Protein AF-0000000085124239 (afdb_homodimer)

InterPro domains:
  IPR003423 Outer membrane efflux protein [PF02321] (240-416)
  IPR051906 Outer membrane protein TolC-like [PTHR30026] (8-429)

Sequence (976 aa):
MQNKFFLYLITILIINSSLNAVSLKDTVSTVILDNPTIQAELEQQKGYSKYVDDREGNYLPTLDLQTYVETSKDNKDRKSSSTDGQWTKQDGFLGTVILKQYLYDGGITPSQVAQSKYEDLSNRYRSFDAIESTVLEAVKVYTDLVKSDERLRVTKNMVKLNEDNMTMAKENEKISGEILETYQVSSKLHLVKDKYIDEEDKKDTAIASYIRYVGIKPKGKMCRPVIDETKIPKTLEEAIKRAVLDNSKIKEQIEKIKAQREKIVQAKGKFLPELNLELRASLDKNIDLLGDGTTKNVAARLNFNWNLYNGNKDKVATEQERIFLNEQKKNLDDITGEIVSNVKSLYGKNEKYKARIAETEGYVKANTNIVDIYKEQFSAGTRTFIDILNAQDELFESVKTLIDLEYSRIVNYYQLMYNFSSLTDNILKSKNQNCEEVKPRIIEFAPDKQNKTTQEDLNSLISDSDSSIIESFKLSKEIKNKLYKNRLMQNKFFLYLITILIINSSLNAVSLKDTVSTVILDNPTIQAELEQQKGYSKYVDDREGNYLPTLDLQTYVETSKDNKDRKSSSTDGQWTKQDGFLGTVILKQYLYDGGITPSQVAQSKYEDLSNRYRSFDAIESTVLEAVKVYTDLVKSDERLRVTKNMVKLNEDNMTMAKENEKISGEILETYQVSSKLHLVKDKYIDEEDKKDTAIASYIRYVGIKPKGKMCRPVIDETKIPKTLEEAIKRAVLDNSKIKEQIEKIKAQREKIVQAKGKFLPELNLELRASLDKNIDLLGDGTTKNVAARLNFNWNLYNGNKDKVATEQERIFLNEQKKNLDDITGEIVSNVKSLYGKNEKYKARIAETEGYVKANTNIVDIYKEQFSAGTRTFIDILNAQDELFESVKTLIDLEYSRIVNYYQLMYNFSSLTDNILKSKNQNCEEVKPRIIEFAPDKQNKTTQEDLNSLISDSDSSIIESFKLSKEIKNKLYKNRL

pLDDT: mean 84.46, std 21.71, range [21.72, 98.88]

Secondary structure (DSSP, 8-state):
-TTSSTTGGGS---------PBPHHHHHHHHHHH-HHHHHHHHHHHHHHHHHHHHHGGGS-EEEEEEEEEEEEEE---SSSTTTT-EEEEEEEEEEEEEEEEEESTTHHHHHHHHHHHHHHHHHHHHHHHHHHHHHHHHHHHHHHHHHHHHHHHHHHHHHHHHHHHHHHHHHHHHH---HHHHHHHHHHHHHHHHHHHHHHHHHHHHHHHHHHHSS---SPBPPP---GGGS-SSHHHHHHHHHHH-HHHHHHHHHHHHHHHHHHHHHHTTS-EEEEEEEEEEEESSSSSSS-EEEEEEEEEEEEEEEEETTHHHHHHHHHHHHHHHHHHHHHHHHHHHHHHHHHHHHHHHHHHHHHHHHHHHHHHHHHHHHHHHHHHHHTSS-HHHHHHHHHHHHHHHHHHHHHHHHHHHHHHHHHHHTT-HHHHHHT-STTSTTTS----------SS-STHHHHHHHHS-GGGHHHHHHT---THHHHHHHHTT-/-GGGTTGGGGS-------S-PBPHHHHHHHHHHH-HHHHHHHHHHHHHHHHHHHHHGGGS-EEEEEEEEEEEEEEEE-SSSTTTT-EEEEEEEEEEEEEEEEEESTTHHHHHHHHHHHHHHHHHHHHHHHHHHHHHHHHHHHHHHHHHHHHHHHHHHHHHHHHHHHHHHHHHHHHH---HHHHHHHHHHHHHHHHHHHHHHHHHHHHHHHHHHHSS---SPBPPP---GGGS-SSHHHHHHHHHHH-HHHHHHHHHHHHHHHHHHHHHHTTS-EEEEEEEEEEEESSSSSSS-EEEEEEEEEEEE-----TTHHHHHHHHHHHHHHHHHHHHHHHHHHHHHHHHHHHHHHHHHHHHHHHHHHHHHHHHHHHHHHHHHHHTTSS-HHHHHHHHHHHHHHHHHHHHHHHHHHHHHHHHHHHTT-HHHHHHT-STT-TTT------------S-STTHHHHHHHS-TTTHHHHHHT---THHHHHHHHTT-

Radius of gyration: 41.73 Å; Cα contacts (8 Å, |Δi|>4): 1377; chains: 2; bounding box: 113×140×97 Å

Foldseek 3Di:
DVVPPVPPVPPDPVPPPPLFAQFLLNLLVLLCVPFVQLVVLVVVLVVLLCVLVVLVCLQPKDKDKDKDKDWDWDAAAPVPDPCHGPIDIFIKMKIKIKIKGFDDQLCQSVLSSLLSVLLSLLSVLVSLLSSLVLSLLLSVLLLQLLLLVVLLLLLVLVLVVLVVQLVVQVVVCVVPVDCVSNVLSVVVNVVSVVVNVVSVVSNVVSQVSNCNSSVDGRRHHYFHDDFDPVPDDPDLVVLLVLLCVQRSNLVSLVSVLVSLVSQLSNLVSLQAKTKMKMWMWMWIARPPDPDGDIDIDIDIDIDIGGDNDDPCVSVVSNVVSVVVSVVSVVVSVVVSVVLSVLLVVLSVVLVVLVVVLVVLLVVLVVLVVQLVVQVVCVVVVNHDPSSNVVSSVSNSVSVSVSSVSVSVSVSSSLVSCSSSSCSSVCSNPDPRRGCVNGPRQDQPSPPDPPDPCPVVNSVSVVPCVCVVVVVVVPPDPPVVPVVVPVVD/DPPPPPPPPVPDPPPPPPLAADFLLNLLVLLCVPFVQLVVLVVVLVVLLCVLVVLVCLQPKDKDKDKDKDKDWDAAAPVPDPRHGDIDIFIKMKIKIKIKGFDDQLCQSVLSSLLSVLLSLLSVLVSLLSSLVLSLLLSVLLLQLLLLVVLLLLLVLVLVVLVVQLVVQVVVCVVVVDCVSNVVSVVVNVVSVVVNVVSVVSNVVSQVSNCNSSVDGRRHHYFHDDFDPVPDDPDLVVLLVLLCVQRSNLVSLVSVLVSLVSQLSNLVSLQDKTKMKMWMWMWMARPPDPDGDIDIDTDIDIDIGGDNDDPCVSVVSSVVSVVVSVVSVVVSVVVSVVLSVLLVVLSVVLVVLVVVLVVLLVVLVVLVVQLVVQVVCVVVVNHDPVSNVVSSVSNSVSVSVSSVSVSVSVSSSLVSCSSSSCSSVCSNPDPRSGRVHGDRQDPPPPPDDPDPCPVVVSVVNVPCVCVVVVVVVPPDPVVVVVVVPVVD

Structure (mmCIF, N/CA/C/O backbone):
data_AF-0000000085124239-model_v1
#
loop_
_entity.id
_entity.type
_entity.pdbx_description
1 polymer 'Outer membrane efflux protein'
#
loop_
_atom_site.group_PDB
_atom_site.id
_atom_site.type_symbol
_atom_site.label_atom_id
_atom_site.label_alt_id
_atom_site.label_comp_id
_atom_site.label_asym_id
_atom_site.label_entity_id
_atom_site.label_seq_id
_atom_site.pdbx_PDB_ins_code
_atom_site.Cartn_x
_atom_site.Cartn_y
_atom_site.Cartn_z
_atom_site.occupancy
_atom_site.B_iso_or_equiv
_atom_site.auth_seq_id
_atom_site.auth_comp_id
_atom_site.auth_asym_id
_atom_site.auth_atom_id
_atom_site.pdbx_PDB_model_num
ATOM 1 N N . MET A 1 1 ? 67.625 -6.488 -4.516 1 25.83 1 MET A N 1
ATOM 2 C CA . MET A 1 1 ? 67.438 -5.039 -4.598 1 25.83 1 MET A CA 1
ATOM 3 C C . MET A 1 1 ? 66 -4.668 -4.844 1 25.83 1 MET A C 1
ATOM 5 O O . MET A 1 1 ? 65.625 -3.492 -4.781 1 25.83 1 MET A O 1
ATOM 9 N N . GLN A 1 2 ? 65.25 -5.574 -5.617 1 32.78 2 GLN A N 1
ATOM 10 C CA . GLN A 1 2 ? 63.969 -5.219 -6.246 1 32.78 2 GLN A CA 1
ATOM 11 C C . GLN A 1 2 ? 62.875 -5.012 -5.199 1 32.78 2 GLN A C 1
ATOM 13 O O . GLN A 1 2 ? 61.719 -4.742 -5.543 1 32.78 2 GLN A O 1
ATOM 18 N N . ASN A 1 3 ? 63.062 -5.414 -3.887 1 33.28 3 ASN A N 1
ATOM 19 C CA . ASN A 1 3 ? 62.094 -5.449 -2.777 1 33.28 3 ASN A CA 1
ATOM 20 C C . ASN A 1 3 ? 61.688 -4.047 -2.344 1 33.28 3 ASN A C 1
ATOM 22 O O . ASN A 1 3 ? 60.844 -3.887 -1.46 1 33.28 3 ASN A O 1
ATOM 26 N N . LYS A 1 4 ? 62.625 -2.973 -2.57 1 36.06 4 LYS A N 1
ATOM 27 C CA . LYS A 1 4 ? 62.5 -1.649 -1.965 1 36.06 4 LYS A CA 1
ATOM 28 C C . LYS A 1 4 ? 61.375 -0.862 -2.59 1 36.06 4 LYS A C 1
ATOM 30 O O . LYS A 1 4 ? 61 0.222 -2.115 1 36.06 4 LYS A O 1
ATOM 35 N N . PHE A 1 5 ? 61.094 -1.147 -3.902 1 35.69 5 PHE A N 1
ATOM 36 C CA . PHE A 1 5 ? 60.312 -0.153 -4.629 1 35.69 5 PHE A CA 1
ATOM 37 C C . PHE A 1 5 ? 58.844 -0.178 -4.188 1 35.69 5 PHE A C 1
ATOM 39 O O . PHE A 1 5 ? 58.094 0.765 -4.453 1 35.69 5 PHE A O 1
ATOM 46 N N . PHE A 1 6 ? 58.312 -1.354 -3.658 1 37.59 6 PHE A N 1
ATOM 47 C CA . PHE A 1 6 ? 56.875 -1.446 -3.434 1 37.59 6 PHE A CA 1
ATOM 48 C C . PHE A 1 6 ? 56.438 -0.578 -2.254 1 37.59 6 PHE A C 1
ATOM 50 O O . PHE A 1 6 ? 55.25 -0.32 -2.059 1 37.59 6 PHE A O 1
ATOM 57 N N . LEU A 1 7 ? 57.406 -0.242 -1.311 1 36.88 7 LEU A N 1
ATOM 58 C CA . LEU A 1 7 ? 57.031 0.374 -0.045 1 36.88 7 LEU A CA 1
ATOM 59 C C . LEU A 1 7 ? 56.562 1.807 -0.26 1 36.88 7 LEU A C 1
ATOM 61 O O . LEU A 1 7 ? 55.844 2.359 0.578 1 36.88 7 LEU A O 1
ATOM 65 N N . TYR A 1 8 ? 57.219 2.488 -1.267 1 34.38 8 TYR A N 1
ATOM 66 C CA . TYR A 1 8 ? 57.094 3.939 -1.236 1 34.38 8 TYR A CA 1
ATOM 67 C C . TYR A 1 8 ? 55.656 4.359 -1.567 1 34.38 8 TYR A C 1
ATOM 69 O O . TYR A 1 8 ? 55.281 5.512 -1.347 1 34.38 8 TYR A O 1
ATOM 77 N N . LEU A 1 9 ? 55 3.564 -2.486 1 34.81 9 LEU A N 1
ATOM 78 C CA . LEU A 1 9 ? 53.844 4.211 -3.074 1 34.81 9 LEU A CA 1
ATOM 79 C C . LEU A 1 9 ? 52.719 4.328 -2.057 1 34.81 9 LEU A C 1
ATOM 81 O O . LEU A 1 9 ? 51.656 4.867 -2.363 1 34.81 9 LEU A O 1
ATOM 85 N N . ILE A 1 10 ? 52.844 3.672 -0.892 1 36.31 10 ILE A N 1
ATOM 86 C CA . ILE A 1 10 ? 51.688 3.705 0.026 1 36.31 10 ILE A CA 1
ATOM 87 C C . ILE A 1 10 ? 51.531 5.117 0.581 1 36.31 10 ILE A C 1
ATOM 89 O O . ILE A 1 10 ? 50.625 5.371 1.378 1 36.31 10 ILE A O 1
ATOM 93 N N . THR A 1 11 ? 52.625 5.949 0.542 1 33.78 11 THR A N 1
ATOM 94 C CA . THR A 1 11 ? 52.562 7.062 1.482 1 33.78 11 THR A CA 1
ATOM 95 C C . THR A 1 11 ? 51.344 7.938 1.232 1 33.78 11 THR A C 1
ATOM 97 O O . THR A 1 11 ? 50.656 8.336 2.176 1 33.78 11 THR A O 1
ATOM 100 N N . ILE A 1 12 ? 51.406 8.859 0.2 1 35.28 12 ILE A N 1
ATOM 101 C CA . ILE A 1 12 ? 50.938 10.227 0.371 1 35.28 12 ILE A CA 1
ATOM 102 C C . ILE A 1 12 ? 49.406 10.258 0.238 1 35.28 12 ILE A C 1
ATOM 104 O O . ILE A 1 12 ? 48.875 10.578 -0.83 1 35.28 12 ILE A O 1
ATOM 108 N N . LEU A 1 13 ? 48.688 9.141 0.302 1 35.38 13 LEU A N 1
ATOM 109 C CA . LEU A 1 13 ? 47.281 9.602 0.221 1 35.38 13 LEU A CA 1
ATOM 110 C C . LEU A 1 13 ? 47 10.609 1.325 1 35.38 13 LEU A C 1
ATOM 112 O O . LEU A 1 13 ? 46.781 10.227 2.48 1 35.38 13 LEU A O 1
ATOM 116 N N . ILE A 1 14 ? 47.75 11.727 1.408 1 35.06 14 ILE A N 1
ATOM 117 C CA . ILE A 1 14 ? 47.281 12.844 2.213 1 35.06 14 ILE A CA 1
ATOM 118 C C . ILE A 1 14 ? 45.781 13.062 1.954 1 35.06 14 ILE A C 1
ATOM 120 O O . ILE A 1 14 ? 45.375 13.422 0.844 1 35.06 14 ILE A O 1
ATOM 124 N N . ILE A 1 15 ? 44.938 12.352 2.609 1 37.66 15 ILE A N 1
ATOM 125 C CA . ILE A 1 15 ? 43.562 12.805 2.781 1 37.66 15 ILE A CA 1
ATOM 126 C C . ILE A 1 15 ? 43.562 14.266 3.217 1 37.66 15 ILE A C 1
ATOM 128 O O . ILE A 1 15 ? 43.938 14.586 4.348 1 37.66 15 ILE A O 1
ATOM 132 N N . ASN A 1 16 ? 44.031 15.172 2.395 1 36 16 ASN A N 1
ATOM 133 C CA . ASN A 1 16 ? 43.594 16.531 2.723 1 36 16 ASN A CA 1
ATOM 134 C C . ASN A 1 16 ? 42.156 16.562 3.217 1 36 16 ASN A C 1
ATOM 136 O O . ASN A 1 16 ? 41.25 16.297 2.451 1 36 16 ASN A O 1
ATOM 140 N N . SER A 1 17 ? 42.031 16.297 4.449 1 38.59 17 SER A N 1
ATOM 141 C CA . SER A 1 17 ? 40.781 16.609 5.152 1 38.59 17 SER A CA 1
ATOM 142 C C . SER A 1 17 ? 40.375 18.062 4.93 1 38.59 17 SER A C 1
ATOM 144 O O . SER A 1 17 ? 40.812 18.953 5.668 1 38.59 17 SER A O 1
ATOM 146 N N . SER A 1 18 ? 40.562 18.656 3.773 1 41.38 18 SER A N 1
ATOM 147 C CA . SER A 1 18 ? 39.906 19.953 3.611 1 41.38 18 SER A CA 1
ATOM 148 C C . SER A 1 18 ? 38.625 20.031 4.434 1 41.38 18 SER A C 1
ATOM 150 O O . SER A 1 18 ? 38 19.016 4.68 1 41.38 18 SER A O 1
ATOM 152 N N . LEU A 1 19 ? 38.531 20.969 5.285 1 47.19 19 LEU A N 1
ATOM 153 C CA . LEU A 1 19 ? 37.344 21.375 6.027 1 47.19 19 LEU A CA 1
ATOM 154 C C . LEU A 1 19 ? 36.062 21.047 5.254 1 47.19 19 LEU A C 1
ATOM 156 O O . LEU A 1 19 ? 35.562 21.891 4.508 1 47.19 19 LEU A O 1
ATOM 160 N N . ASN A 1 20 ? 35.906 19.984 4.43 1 55.53 20 ASN A N 1
ATOM 161 C CA . ASN A 1 20 ? 35.094 19.547 3.295 1 55.53 20 ASN A CA 1
ATOM 162 C C . ASN A 1 20 ? 33.625 19.453 3.656 1 55.53 20 ASN A C 1
ATOM 164 O O . ASN A 1 20 ? 33.25 18.672 4.527 1 55.53 20 ASN A O 1
ATOM 168 N N . ALA A 1 21 ? 33 20.547 3.506 1 73 21 ALA A N 1
ATOM 169 C CA . ALA A 1 21 ? 31.547 20.594 3.594 1 73 21 ALA A CA 1
ATOM 170 C C . ALA A 1 21 ? 30.922 19.469 2.775 1 73 21 ALA A C 1
ATOM 172 O O . ALA A 1 21 ? 31.469 19.062 1.745 1 73 21 ALA A O 1
ATOM 173 N N . VAL A 1 22 ? 30.062 18.812 3.404 1 85.56 22 VAL A N 1
ATOM 174 C CA . VAL A 1 22 ? 29.359 17.703 2.768 1 85.56 22 VAL A CA 1
ATOM 175 C C . VAL A 1 22 ? 28.094 18.219 2.109 1 85.56 22 VAL A C 1
ATOM 177 O O . VAL A 1 22 ? 27.297 18.922 2.74 1 85.56 22 VAL A O 1
ATOM 180 N N . SER A 1 23 ? 28.016 17.984 0.818 1 89.12 23 SER A N 1
ATOM 181 C CA . SER A 1 23 ? 26.844 18.438 0.062 1 89.12 23 SER A CA 1
ATOM 182 C C . SER A 1 23 ? 25.812 17.344 -0.063 1 89.12 23 SER A C 1
ATOM 184 O O . SER A 1 23 ? 26.078 16.188 0.262 1 89.12 23 SER A O 1
ATOM 186 N N . LEU A 1 24 ? 24.625 17.797 -0.491 1 92.81 24 LEU A N 1
ATOM 187 C CA . LEU A 1 24 ? 23.562 16.828 -0.768 1 92.81 24 LEU A CA 1
ATOM 188 C C . LEU A 1 24 ? 24 15.859 -1.859 1 92.81 24 LEU A C 1
ATOM 190 O O . LEU A 1 24 ? 23.703 14.664 -1.777 1 92.81 24 LEU A O 1
ATOM 194 N N . LYS A 1 25 ? 24.688 16.328 -2.877 1 91.88 25 LYS A N 1
ATOM 195 C CA . LYS A 1 25 ? 25.188 15.5 -3.967 1 91.88 25 LYS A CA 1
ATOM 196 C C . LYS A 1 25 ? 26.141 14.422 -3.447 1 91.88 25 LYS A C 1
ATOM 198 O O . LYS A 1 25 ? 26.016 13.258 -3.818 1 91.88 25 LYS A O 1
ATOM 203 N N . ASP A 1 26 ? 27.031 14.859 -2.566 1 90.12 26 ASP A N 1
ATOM 204 C CA . ASP A 1 26 ? 27.969 13.914 -1.967 1 90.12 26 ASP A CA 1
ATOM 205 C C . ASP A 1 26 ? 27.219 12.844 -1.163 1 90.12 26 ASP A C 1
ATOM 207 O O . ASP A 1 26 ? 27.562 11.664 -1.227 1 90.12 26 ASP A O 1
ATOM 211 N N . THR A 1 27 ? 26.281 13.297 -0.442 1 93 27 THR A N 1
ATOM 212 C CA . THR A 1 27 ? 25.5 12.406 0.409 1 93 27 THR A CA 1
ATOM 213 C C . THR A 1 27 ? 24.75 11.375 -0.43 1 93 27 THR A C 1
ATOM 215 O O . THR A 1 27 ? 24.812 10.18 -0.155 1 93 27 THR A O 1
ATOM 218 N N . VAL A 1 28 ? 24.094 11.82 -1.493 1 95.25 28 VAL A N 1
ATOM 219 C CA . VAL A 1 28 ? 23.297 10.945 -2.348 1 95.25 28 VAL A CA 1
ATOM 220 C C . VAL A 1 28 ? 24.219 9.984 -3.1 1 95.25 28 VAL A C 1
ATOM 222 O O . VAL A 1 28 ? 23.891 8.805 -3.271 1 95.25 28 VAL A O 1
ATOM 225 N N . SER A 1 29 ? 25.375 10.438 -3.531 1 93.88 29 SER A N 1
ATOM 226 C CA . SER A 1 29 ? 26.344 9.57 -4.191 1 93.88 29 SER A CA 1
ATOM 227 C C . SER A 1 29 ? 26.781 8.43 -3.277 1 93.88 29 SER A C 1
ATOM 229 O O . SER A 1 29 ? 26.859 7.277 -3.705 1 93.88 29 SER A O 1
ATOM 231 N N . THR A 1 30 ? 27.031 8.781 -2.031 1 94.38 30 THR A N 1
ATOM 232 C CA . THR A 1 30 ? 27.438 7.773 -1.058 1 94.38 30 THR A CA 1
ATOM 233 C C . THR A 1 30 ? 26.312 6.777 -0.8 1 94.38 30 THR A C 1
ATOM 235 O O . THR A 1 30 ? 26.562 5.574 -0.697 1 94.38 30 THR A O 1
ATOM 238 N N . VAL A 1 31 ? 25.094 7.246 -0.733 1 96.56 31 VAL A N 1
ATOM 239 C CA . VAL A 1 31 ? 23.938 6.398 -0.457 1 96.56 31 VAL A CA 1
ATOM 240 C C . VAL A 1 31 ? 23.734 5.406 -1.6 1 96.56 31 VAL A C 1
ATOM 242 O O . VAL A 1 31 ? 23.5 4.219 -1.365 1 96.56 31 VAL A O 1
ATOM 245 N N . ILE A 1 32 ? 23.906 5.855 -2.816 1 96.25 32 ILE A N 1
ATOM 246 C CA . ILE A 1 32 ? 23.703 5.008 -3.984 1 96.25 32 ILE A CA 1
ATOM 247 C C . ILE A 1 32 ? 24.75 3.896 -4.008 1 96.25 32 ILE A C 1
ATOM 249 O O . ILE A 1 32 ? 24.453 2.758 -4.375 1 96.25 32 ILE A O 1
ATOM 253 N N . LEU A 1 33 ? 25.891 4.18 -3.5 1 94.19 33 LEU A N 1
ATOM 254 C CA . LEU A 1 33 ? 27 3.242 -3.6 1 94.19 33 LEU A CA 1
ATOM 255 C C . LEU A 1 33 ? 27 2.283 -2.412 1 94.19 33 LEU A C 1
ATOM 257 O O . LEU A 1 33 ? 27.312 1.098 -2.57 1 94.19 33 LEU A O 1
ATOM 261 N N . ASP A 1 34 ? 26.562 2.801 -1.249 1 94 34 ASP A N 1
ATOM 262 C CA . ASP A 1 34 ? 26.922 2.037 -0.058 1 94 34 ASP A CA 1
ATOM 263 C C . ASP A 1 34 ? 25.672 1.625 0.723 1 94 34 ASP A C 1
ATOM 265 O O . ASP A 1 34 ? 25.734 0.751 1.591 1 94 34 ASP A O 1
ATOM 269 N N . ASN A 1 35 ? 24.516 2.174 0.494 1 96 35 ASN A N 1
ATOM 270 C CA . ASN A 1 35 ? 23.344 1.868 1.289 1 96 35 ASN A CA 1
ATOM 271 C C . ASN A 1 35 ? 22.891 0.419 1.103 1 96 35 ASN A C 1
ATOM 273 O O . ASN A 1 35 ? 22.672 -0.025 -0.024 1 96 35 ASN A O 1
ATOM 277 N N . PRO A 1 36 ? 22.719 -0.289 2.219 1 96.25 36 PRO A N 1
ATOM 278 C CA . PRO A 1 36 ? 22.406 -1.716 2.117 1 96.25 36 PRO A CA 1
ATOM 279 C C . PRO A 1 36 ? 21.047 -1.975 1.468 1 96.25 36 PRO A C 1
ATOM 281 O O . PRO A 1 36 ? 20.859 -2.992 0.794 1 96.25 36 PRO A O 1
ATOM 284 N N . THR A 1 37 ? 20.078 -1.138 1.679 1 96.44 37 THR A N 1
ATOM 285 C CA . THR A 1 37 ? 18.781 -1.303 1.053 1 96.44 37 THR A CA 1
ATOM 286 C C . THR A 1 37 ? 18.891 -1.249 -0.468 1 96.44 37 THR A C 1
ATOM 288 O O . THR A 1 37 ? 18.266 -2.045 -1.173 1 96.44 37 THR A O 1
ATOM 291 N N . ILE A 1 38 ? 19.672 -0.317 -0.968 1 96.44 38 ILE A N 1
ATOM 292 C CA . ILE A 1 38 ? 19.875 -0.182 -2.406 1 96.44 38 ILE A CA 1
ATOM 293 C C . ILE A 1 38 ? 20.656 -1.382 -2.93 1 96.44 38 ILE A C 1
ATOM 295 O O . ILE A 1 38 ? 20.328 -1.945 -3.973 1 96.44 38 ILE A O 1
ATOM 299 N N . GLN A 1 39 ? 21.641 -1.806 -2.186 1 96.44 39 GLN A N 1
ATOM 300 C CA . GLN A 1 39 ? 22.422 -2.975 -2.578 1 96.44 39 GLN A CA 1
ATOM 301 C C . GLN A 1 39 ? 21.547 -4.219 -2.658 1 96.44 39 GLN A C 1
ATOM 303 O O . GLN A 1 39 ? 21.688 -5.023 -3.582 1 96.44 39 GLN A O 1
ATOM 308 N N . ALA A 1 40 ? 20.688 -4.363 -1.656 1 97.06 40 ALA A N 1
ATOM 309 C CA . ALA A 1 40 ? 19.781 -5.5 -1.657 1 97.06 40 ALA A CA 1
ATOM 310 C C . ALA A 1 40 ? 18.859 -5.457 -2.871 1 97.06 40 ALA A C 1
ATOM 312 O O . ALA A 1 40 ? 18.578 -6.488 -3.484 1 97.06 40 ALA A O 1
ATOM 313 N N . GLU A 1 41 ? 18.438 -4.254 -3.232 1 96.44 41 GLU A N 1
ATOM 314 C CA . GLU A 1 41 ? 17.562 -4.086 -4.387 1 96.44 41 GLU A CA 1
ATOM 315 C C . GLU A 1 41 ? 18.281 -4.453 -5.684 1 96.44 41 GLU A C 1
ATOM 317 O O . GLU A 1 41 ? 17.688 -5.055 -6.582 1 96.44 41 GLU A O 1
ATOM 322 N N . LEU A 1 42 ? 19.484 -4.074 -5.758 1 96.5 42 LEU A N 1
ATOM 323 C CA . LEU A 1 42 ? 20.266 -4.395 -6.949 1 96.5 42 LEU A CA 1
ATOM 324 C C . LEU A 1 42 ? 20.484 -5.898 -7.074 1 96.5 42 LEU A C 1
ATOM 326 O O . LEU A 1 42 ? 20.406 -6.453 -8.172 1 96.5 42 LEU A O 1
ATOM 330 N N . GLU A 1 43 ? 20.703 -6.59 -5.934 1 96.69 43 GLU A N 1
ATOM 331 C CA . GLU A 1 43 ? 20.828 -8.047 -5.941 1 96.69 43 GLU A CA 1
ATOM 332 C C . GLU A 1 43 ? 19.516 -8.719 -6.32 1 96.69 43 GLU A C 1
ATOM 334 O O . GLU A 1 43 ? 19.516 -9.703 -7.059 1 96.69 43 GLU A O 1
ATOM 339 N N . GLN A 1 44 ? 18.469 -8.18 -5.789 1 95.94 44 GLN A N 1
ATOM 340 C CA . GLN A 1 44 ? 17.141 -8.688 -6.125 1 95.94 44 GLN A CA 1
ATOM 341 C C . GLN A 1 44 ? 16.891 -8.594 -7.625 1 95.94 44 GLN A C 1
ATOM 343 O O . GLN A 1 44 ? 16.375 -9.539 -8.234 1 95.94 44 GLN A O 1
ATOM 348 N N . GLN A 1 45 ? 17.266 -7.516 -8.219 1 96.38 45 GLN A N 1
ATOM 349 C CA . GLN A 1 45 ? 17.094 -7.312 -9.648 1 96.38 45 GLN A CA 1
ATOM 350 C C . GLN A 1 45 ? 17.906 -8.32 -10.453 1 96.38 45 GLN A C 1
ATOM 352 O O . GLN A 1 45 ? 17.406 -8.883 -11.438 1 96.38 45 GLN A O 1
ATOM 357 N N . LYS A 1 46 ? 19.094 -8.562 -10.008 1 96.19 46 LYS A N 1
ATOM 358 C CA . LYS A 1 46 ? 19.953 -9.539 -10.664 1 96.19 46 LYS A CA 1
ATOM 359 C C . LYS A 1 46 ? 19.359 -10.938 -10.578 1 96.19 46 LYS A C 1
ATOM 361 O O . LYS A 1 46 ? 19.328 -11.672 -11.57 1 96.19 46 LYS A O 1
ATOM 366 N N . GLY A 1 47 ? 18.922 -11.25 -9.383 1 96.75 47 GLY A N 1
ATOM 367 C CA . GLY A 1 47 ? 18.312 -12.555 -9.188 1 96.75 47 GLY A CA 1
ATOM 368 C C . GLY A 1 47 ? 17.047 -12.758 -10 1 96.75 47 GLY A C 1
ATOM 369 O O . GLY A 1 47 ? 16.844 -13.828 -10.578 1 96.75 47 GLY A O 1
ATOM 370 N N . TYR A 1 48 ? 16.25 -11.789 -10.031 1 94.12 48 TYR A N 1
ATOM 371 C CA . TYR A 1 48 ? 14.977 -11.875 -10.719 1 94.12 48 TYR A CA 1
ATOM 372 C C . TYR A 1 48 ? 15.172 -12.062 -12.219 1 94.12 48 TYR A C 1
ATOM 374 O O . TYR A 1 48 ? 14.391 -12.75 -12.875 1 94.12 48 TYR A O 1
ATOM 382 N N . SER A 1 49 ? 16.266 -11.484 -12.773 1 95.69 49 SER A N 1
ATOM 383 C CA . SER A 1 49 ? 16.531 -11.602 -14.203 1 95.69 49 SER A CA 1
ATOM 384 C C . SER A 1 49 ? 16.828 -13.047 -14.602 1 95.69 49 SER A C 1
ATOM 386 O O . SER A 1 49 ? 16.641 -13.422 -15.758 1 95.69 49 SER A O 1
ATOM 388 N N . LYS A 1 50 ? 17.203 -13.883 -13.609 1 97.31 50 LYS A N 1
ATOM 389 C CA . LYS A 1 50 ? 17.547 -15.281 -13.867 1 97.31 50 LYS A CA 1
ATOM 390 C C . LYS A 1 50 ? 16.297 -16.109 -14.156 1 97.31 50 LYS A C 1
ATOM 392 O O . LYS A 1 50 ? 16.375 -17.188 -14.727 1 97.31 50 LYS A O 1
ATOM 397 N N . TYR A 1 51 ? 15.141 -15.578 -13.852 1 96.31 51 TYR A N 1
ATOM 398 C CA . TYR A 1 51 ? 13.906 -16.25 -14.211 1 96.31 51 TYR A CA 1
ATOM 399 C C . TYR A 1 51 ? 13.75 -16.328 -15.727 1 96.31 51 TYR A C 1
ATOM 401 O O . TYR A 1 51 ? 13.195 -17.297 -16.25 1 96.31 51 TYR A O 1
ATOM 409 N N . VAL A 1 52 ? 14.266 -15.305 -16.453 1 97.38 52 VAL A N 1
ATOM 410 C CA . VAL A 1 52 ? 14.211 -15.312 -17.906 1 97.38 52 VAL A CA 1
ATOM 411 C C . VAL A 1 52 ? 15.078 -16.438 -18.453 1 97.38 52 VAL A C 1
ATOM 413 O O . VAL A 1 52 ? 14.648 -17.203 -19.328 1 97.38 52 VAL A O 1
ATOM 416 N N . ASP A 1 53 ? 16.281 -16.609 -17.828 1 96.94 53 ASP A N 1
ATOM 417 C CA . ASP A 1 53 ? 17.172 -17.688 -18.219 1 96.94 53 ASP A CA 1
ATOM 418 C C . ASP A 1 53 ? 16.516 -19.047 -17.969 1 96.94 53 ASP A C 1
ATOM 420 O O . ASP A 1 53 ? 16.625 -19.953 -18.797 1 96.94 53 ASP A O 1
ATOM 424 N N . ASP A 1 54 ? 15.93 -19.078 -16.859 1 97.19 54 ASP A N 1
ATOM 425 C CA . ASP A 1 54 ? 15.242 -20.312 -16.5 1 97.19 54 ASP A CA 1
ATOM 426 C C . ASP A 1 54 ? 14.188 -20.688 -17.531 1 97.19 54 ASP A C 1
ATOM 428 O O . ASP A 1 54 ? 14.125 -21.828 -17.984 1 97.19 54 ASP A O 1
ATOM 432 N N . ARG A 1 55 ? 13.344 -19.766 -17.969 1 97.19 55 ARG A N 1
ATOM 433 C CA . ARG A 1 55 ? 12.281 -20.031 -18.938 1 97.19 55 ARG A CA 1
ATOM 434 C C . ARG A 1 55 ? 12.867 -20.312 -20.312 1 97.19 55 ARG A C 1
ATOM 436 O O . ARG A 1 55 ? 12.312 -21.109 -21.078 1 97.19 55 ARG A O 1
ATOM 443 N N . GLU A 1 56 ? 13.969 -19.656 -20.625 1 97.5 56 GLU A N 1
ATOM 444 C CA . GLU A 1 56 ? 14.625 -19.906 -21.922 1 97.5 56 GLU A CA 1
ATOM 445 C C . GLU A 1 56 ? 15.18 -21.328 -22 1 97.5 56 GLU A C 1
ATOM 447 O O . GLU A 1 56 ? 15.328 -21.875 -23.094 1 97.5 56 GLU A O 1
ATOM 452 N N . GLY A 1 57 ? 15.461 -21.859 -20.812 1 97.31 57 GLY A N 1
ATOM 453 C CA . GLY A 1 57 ? 15.891 -23.25 -20.75 1 97.31 57 GLY A CA 1
ATOM 454 C C . GLY A 1 57 ? 14.875 -24.219 -21.328 1 97.31 57 GLY A C 1
ATOM 455 O O . GLY A 1 57 ? 15.219 -25.328 -21.734 1 97.31 57 GLY A O 1
ATOM 456 N N . ASN A 1 58 ? 13.625 -23.812 -21.469 1 96.5 58 ASN A N 1
ATOM 457 C CA . ASN A 1 58 ? 12.57 -24.672 -21.984 1 96.5 58 ASN A CA 1
ATOM 458 C C . ASN A 1 58 ? 12.734 -24.922 -23.484 1 96.5 58 ASN A C 1
ATOM 460 O O . ASN A 1 58 ? 12.133 -25.844 -24.031 1 96.5 58 ASN A O 1
ATOM 464 N N . TYR A 1 59 ? 13.586 -24.078 -24.203 1 96.56 59 TYR A N 1
ATOM 465 C CA . TYR A 1 59 ? 13.867 -24.266 -25.625 1 96.56 59 TYR A CA 1
ATOM 466 C C . TYR A 1 59 ? 14.906 -25.359 -25.828 1 96.56 59 TYR A C 1
ATOM 468 O O . TYR A 1 59 ? 15.062 -25.891 -26.938 1 96.56 59 TYR A O 1
ATOM 476 N N . LEU A 1 60 ? 15.633 -25.719 -24.719 1 97.12 60 LEU A N 1
ATOM 477 C CA . LEU A 1 60 ? 16.766 -26.625 -24.844 1 97.12 60 LEU A CA 1
ATOM 478 C C . LEU A 1 60 ? 16.375 -28.047 -24.516 1 97.12 60 LEU A C 1
ATOM 480 O O . LEU A 1 60 ? 15.383 -28.281 -23.797 1 97.12 60 LEU A O 1
ATOM 484 N N . PRO A 1 61 ? 17.078 -29.062 -25.016 1 97.06 61 PRO A N 1
ATOM 485 C CA . PRO A 1 61 ? 16.734 -30.469 -24.75 1 97.06 61 PRO A CA 1
ATOM 486 C C . PRO A 1 61 ? 17.047 -30.891 -23.328 1 97.06 61 PRO A C 1
ATOM 488 O O . PRO A 1 61 ? 17.781 -30.203 -22.609 1 97.06 61 PRO A O 1
ATOM 491 N N . THR A 1 62 ? 16.406 -31.891 -22.906 1 97.19 62 THR A N 1
ATOM 492 C CA . THR A 1 62 ? 16.734 -32.562 -21.656 1 97.19 62 THR A CA 1
ATOM 493 C C . THR A 1 62 ? 17.375 -33.938 -21.938 1 97.19 62 THR A C 1
ATOM 495 O O . THR A 1 62 ? 17.078 -34.562 -22.938 1 97.19 62 THR A O 1
ATOM 498 N N . LEU A 1 63 ? 18.391 -34.312 -21.109 1 97.56 63 LEU A N 1
ATOM 499 C CA . LEU A 1 63 ? 19.047 -35.625 -21.188 1 97.56 63 LEU A CA 1
ATOM 500 C C . LEU A 1 63 ? 18.875 -36.375 -19.875 1 97.56 63 LEU A C 1
ATOM 502 O O . LEU A 1 63 ? 19.344 -35.938 -18.828 1 97.56 63 LEU A O 1
ATOM 506 N N . ASP A 1 64 ? 18.25 -37.594 -20.016 1 97.19 64 ASP A N 1
ATOM 507 C CA . ASP A 1 64 ? 17.969 -38.375 -18.828 1 97.19 64 ASP A CA 1
ATOM 508 C C . ASP A 1 64 ? 18.578 -39.781 -18.953 1 97.19 64 ASP A C 1
ATOM 510 O O . ASP A 1 64 ? 18.562 -40.375 -20.047 1 97.19 64 ASP A O 1
ATOM 514 N N . LEU A 1 65 ? 19.078 -40.25 -17.781 1 96.62 65 LEU A N 1
ATOM 515 C CA . LEU A 1 65 ? 19.5 -41.656 -17.641 1 96.62 65 LEU A CA 1
ATOM 516 C C . LEU A 1 65 ? 18.547 -42.406 -16.703 1 96.62 65 LEU A C 1
ATOM 518 O O . LEU A 1 65 ? 18.359 -42 -15.555 1 96.62 65 LEU A O 1
ATOM 522 N N . GLN A 1 66 ? 17.938 -43.469 -17.375 1 95.88 66 GLN A N 1
ATOM 523 C CA . GLN A 1 66 ? 17.062 -44.312 -16.594 1 95.88 66 GLN A CA 1
ATOM 524 C C . GLN A 1 66 ? 17.594 -45.75 -16.547 1 95.88 66 GLN A C 1
ATOM 526 O O . GLN A 1 66 ? 17.75 -46.406 -17.594 1 95.88 66 GLN A O 1
ATOM 531 N N . THR A 1 67 ? 17.859 -46.188 -15.273 1 93.56 67 THR A N 1
ATOM 532 C CA . THR A 1 67 ? 18.406 -47.531 -15.133 1 93.56 67 THR A CA 1
ATOM 533 C C . THR A 1 67 ? 17.75 -48.25 -13.961 1 93.56 67 THR A C 1
ATOM 535 O O . THR A 1 67 ? 17.312 -47.625 -13 1 93.56 67 THR A O 1
ATOM 538 N N . TYR A 1 68 ? 17.484 -49.594 -14.195 1 92.69 68 TYR A N 1
ATOM 539 C CA . TYR A 1 68 ? 17.109 -50.406 -13.039 1 92.69 68 TYR A CA 1
ATOM 540 C C . TYR A 1 68 ? 17.609 -51.844 -13.18 1 92.69 68 TYR A C 1
ATOM 542 O O . TYR A 1 68 ? 17.922 -52.281 -14.281 1 92.69 68 TYR A O 1
ATOM 550 N N . VAL A 1 69 ? 17.906 -52.438 -12.039 1 92.69 69 VAL A N 1
ATOM 551 C CA . VAL A 1 69 ? 18.156 -53.875 -11.883 1 92.69 69 VAL A CA 1
ATOM 552 C C . VAL A 1 69 ? 16.953 -54.562 -11.234 1 92.69 69 VAL A C 1
ATOM 554 O O . VAL A 1 69 ? 16.312 -53.969 -10.352 1 92.69 69 VAL A O 1
ATOM 557 N N . GLU A 1 70 ? 16.594 -55.688 -11.852 1 92.75 70 GLU A N 1
ATOM 558 C CA . GLU A 1 70 ? 15.391 -56.344 -11.344 1 92.75 70 GLU A CA 1
ATOM 559 C C . GLU A 1 70 ? 15.617 -57.844 -11.18 1 92.75 70 GLU A C 1
ATOM 561 O O . GLU A 1 70 ? 16.266 -58.5 -12.016 1 92.75 70 GLU A O 1
ATOM 566 N N . THR A 1 71 ? 15.164 -58.344 -10.055 1 91.19 71 THR A N 1
ATOM 567 C CA . THR A 1 71 ? 14.969 -59.781 -9.852 1 91.19 71 THR A CA 1
ATOM 568 C C . THR A 1 71 ? 13.484 -60.125 -9.773 1 91.19 71 THR A C 1
ATOM 570 O O . THR A 1 71 ? 12.727 -59.469 -9.055 1 91.19 71 THR A O 1
ATOM 573 N N . SER A 1 72 ? 13.156 -61.031 -10.695 1 88.56 72 SER A N 1
ATOM 574 C CA . SER A 1 72 ? 11.727 -61.344 -10.727 1 88.56 72 SER A CA 1
ATOM 575 C C . SER A 1 72 ? 11.492 -62.844 -10.797 1 88.56 72 SER A C 1
ATOM 577 O O . SER A 1 72 ? 12.391 -63.594 -11.18 1 88.56 72 SER A O 1
ATOM 579 N N . LYS A 1 73 ? 10.328 -63.219 -10.32 1 89.44 73 LYS A N 1
ATOM 580 C CA . LYS A 1 73 ? 9.805 -64.562 -10.484 1 89.44 73 LYS A CA 1
ATOM 581 C C . LYS A 1 73 ? 8.422 -64.562 -11.141 1 89.44 73 LYS A C 1
ATOM 583 O O . LYS A 1 73 ? 7.574 -63.75 -10.781 1 89.44 73 LYS A O 1
ATOM 588 N N . ASP A 1 74 ? 8.32 -65.25 -12.266 1 82.88 74 ASP A N 1
ATOM 589 C CA . ASP A 1 74 ? 7.039 -65.312 -12.961 1 82.88 74 ASP A CA 1
ATOM 590 C C . ASP A 1 74 ? 6.492 -66.75 -13.047 1 82.88 74 ASP A C 1
ATOM 592 O O . ASP A 1 74 ? 7.258 -67.688 -13.062 1 82.88 74 ASP A O 1
ATOM 596 N N . ASN A 1 75 ? 5.145 -66.75 -12.922 1 84.12 75 ASN A N 1
ATOM 597 C CA . ASN A 1 75 ? 4.398 -68 -13.141 1 84.12 75 ASN A CA 1
ATOM 598 C C . ASN A 1 75 ? 3.354 -67.812 -14.242 1 84.12 75 ASN A C 1
ATOM 600 O O . ASN A 1 75 ? 2.424 -67 -14.109 1 84.12 75 ASN A O 1
ATOM 604 N N . LYS A 1 76 ? 3.621 -68.5 -15.438 1 81.88 76 LYS A N 1
ATOM 605 C CA . LYS A 1 76 ? 2.684 -68.438 -16.562 1 81.88 76 LYS A CA 1
ATOM 606 C C . LYS A 1 76 ? 1.948 -69.75 -16.75 1 81.88 76 LYS A C 1
ATOM 608 O O . LYS A 1 76 ? 2.574 -70.812 -16.812 1 81.88 76 LYS A O 1
ATOM 613 N N . ASP A 1 77 ? 0.65 -69.625 -16.703 1 80.12 77 ASP A N 1
ATOM 614 C CA . ASP A 1 77 ? -0.176 -70.75 -17 1 80.12 77 ASP A CA 1
ATOM 615 C C . ASP A 1 77 ? -0.897 -70.562 -18.344 1 80.12 77 ASP A C 1
ATOM 617 O O . ASP A 1 77 ? -1.956 -69.938 -18.406 1 80.12 77 ASP A O 1
ATOM 621 N N . ARG A 1 78 ? -0.37 -71 -19.422 1 74.31 78 ARG A N 1
ATOM 622 C CA . ARG A 1 78 ? -0.933 -70.875 -20.766 1 74.31 78 ARG A CA 1
ATOM 623 C C . ARG A 1 78 ? -1.809 -72.062 -21.094 1 74.31 78 ARG A C 1
ATOM 625 O O . ARG A 1 78 ? -2.461 -72.125 -22.125 1 74.31 78 ARG A O 1
ATOM 632 N N . LYS A 1 79 ? -1.825 -72.938 -20.266 1 80.88 79 LYS A N 1
ATOM 633 C CA . LYS A 1 79 ? -2.549 -74.188 -20.406 1 80.88 79 LYS A CA 1
ATOM 634 C C . LYS A 1 79 ? -2.092 -75 -21.656 1 80.88 79 LYS A C 1
ATOM 636 O O . LYS A 1 79 ? -2.896 -75.625 -22.312 1 80.88 79 LYS A O 1
ATOM 641 N N . SER A 1 80 ? -0.828 -74.688 -22.125 1 73.5 80 SER A N 1
ATOM 642 C CA . SER A 1 80 ? -0.412 -75.312 -23.344 1 73.5 80 SER A CA 1
ATOM 643 C C . SER A 1 80 ? 1.024 -75.812 -23.25 1 73.5 80 SER A C 1
ATOM 645 O O . SER A 1 80 ? 1.5 -76.562 -24.125 1 73.5 80 SER A O 1
ATOM 647 N N . SER A 1 81 ? 1.666 -75.312 -22.26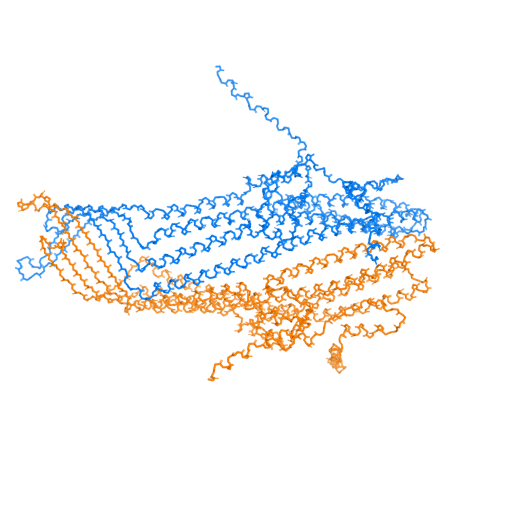6 1 68.62 81 SER A N 1
ATOM 648 C CA . SER A 1 81 ? 3.066 -75.75 -22.219 1 68.62 81 SER A CA 1
ATOM 649 C C . SER A 1 81 ? 3.369 -76.562 -20.969 1 68.62 81 SER A C 1
ATOM 651 O O . SER A 1 81 ? 2.654 -76.438 -19.969 1 68.62 81 SER A O 1
ATOM 653 N N . SER A 1 82 ? 4.316 -77.5 -21.156 1 71.69 82 SER A N 1
ATOM 654 C CA . SER A 1 82 ? 4.734 -78.375 -20.062 1 71.69 82 SER A CA 1
ATOM 655 C C . SER A 1 82 ? 5.266 -77.625 -18.891 1 71.69 82 SER A C 1
ATOM 657 O O . SER A 1 82 ? 5.27 -78.062 -17.75 1 71.69 82 SER A O 1
ATOM 659 N N . THR A 1 83 ? 5.656 -76.375 -19.047 1 67.12 83 THR A N 1
ATOM 660 C CA . THR A 1 83 ? 6.219 -75.562 -17.969 1 67.12 83 THR A CA 1
ATOM 661 C C . THR A 1 83 ? 5.156 -74.688 -17.375 1 67.12 83 THR A C 1
ATOM 663 O O . THR A 1 83 ? 5.469 -73.75 -16.578 1 67.12 83 THR A O 1
ATOM 666 N N . ASP A 1 84 ? 4.066 -75 -17.719 1 76.44 84 ASP A N 1
ATOM 667 C CA . ASP A 1 84 ? 2.953 -74.188 -17.219 1 76.44 84 ASP A CA 1
ATOM 668 C C . ASP A 1 84 ? 2.812 -74.375 -15.703 1 76.44 84 ASP A C 1
ATOM 670 O O . ASP A 1 84 ? 2.914 -75.5 -15.172 1 76.44 84 ASP A O 1
ATOM 674 N N . GLY A 1 85 ? 2.729 -73.312 -15 1 77.88 85 GLY A N 1
ATOM 675 C CA . GLY A 1 85 ? 2.512 -73.312 -13.562 1 77.88 85 GLY A CA 1
ATOM 676 C C . GLY A 1 85 ? 3.801 -73.25 -12.766 1 77.88 85 GLY A C 1
ATOM 677 O O . GLY A 1 85 ? 3.77 -73.188 -11.539 1 77.88 85 GLY A O 1
ATOM 678 N N . GLN A 1 86 ? 4.895 -73.375 -13.5 1 82.69 86 GLN A N 1
ATOM 679 C CA . GLN A 1 86 ? 6.156 -73.312 -12.766 1 82.69 86 GLN A CA 1
ATOM 680 C C . GLN A 1 86 ? 6.691 -71.875 -12.664 1 82.69 86 GLN A C 1
ATOM 682 O O . GLN A 1 86 ? 6.492 -71.062 -13.57 1 82.69 86 GLN A O 1
ATOM 687 N N . TRP A 1 87 ? 7.363 -71.625 -11.461 1 86.44 87 TRP A N 1
ATOM 688 C CA . TRP A 1 87 ? 7.988 -70.312 -11.258 1 86.44 87 TRP A CA 1
ATOM 689 C C . TRP A 1 87 ? 9.344 -70.25 -11.945 1 86.44 87 TRP A C 1
ATOM 691 O O . TRP A 1 87 ? 10.156 -71.188 -11.82 1 86.44 87 TRP A O 1
ATOM 701 N N . THR A 1 88 ? 9.523 -69.312 -12.75 1 83.38 88 THR A N 1
ATOM 702 C CA . THR A 1 88 ? 10.805 -69.062 -13.398 1 83.38 88 THR A CA 1
ATOM 703 C C . THR A 1 88 ? 11.414 -67.75 -12.891 1 83.38 88 THR A C 1
ATOM 705 O O . THR A 1 88 ? 10.742 -66.688 -12.852 1 83.38 88 THR A O 1
ATOM 708 N N . LYS A 1 89 ? 12.656 -67.875 -12.344 1 87.25 89 LYS A N 1
ATOM 709 C CA . LYS A 1 89 ? 13.375 -66.688 -11.867 1 87.25 89 LYS A CA 1
ATOM 710 C C . LYS A 1 89 ? 14.125 -66 -13 1 87.25 89 LYS A C 1
ATOM 712 O O . LYS A 1 89 ? 14.664 -66.688 -13.891 1 87.25 89 LYS A O 1
ATOM 717 N N . GLN A 1 90 ? 14.047 -64.688 -13.008 1 86.5 90 GLN A N 1
ATOM 718 C CA . GLN A 1 90 ? 14.758 -63.938 -14.008 1 86.5 90 GLN A CA 1
ATOM 719 C C . GLN A 1 90 ? 15.398 -62.688 -13.383 1 86.5 90 GLN A C 1
ATOM 721 O O . GLN A 1 90 ? 14.734 -61.938 -12.664 1 86.5 90 GLN A O 1
ATOM 726 N N . ASP A 1 91 ? 16.797 -62.562 -13.547 1 89.56 91 ASP A N 1
ATOM 727 C CA . ASP A 1 91 ? 17.516 -61.344 -13.18 1 89.56 91 ASP A CA 1
ATOM 728 C C . ASP A 1 91 ? 17.891 -60.531 -14.414 1 89.56 91 ASP A C 1
ATOM 730 O O . ASP A 1 91 ? 18.359 -61.062 -15.414 1 89.56 91 ASP A O 1
ATOM 734 N N . GLY A 1 92 ? 17.531 -59.25 -14.297 1 90.31 92 GLY A N 1
ATOM 735 C CA . GLY A 1 92 ? 17.766 -58.469 -15.5 1 90.31 92 GLY A CA 1
ATOM 736 C C . GLY A 1 92 ? 18.156 -57.031 -15.211 1 90.31 92 GLY A C 1
ATOM 737 O O . GLY A 1 92 ? 18.156 -56.594 -14.055 1 90.31 92 GLY A O 1
ATOM 738 N N . PHE A 1 93 ? 18.734 -56.406 -16.219 1 92.12 93 PHE A N 1
ATOM 739 C CA . PHE A 1 93 ? 19.172 -55 -16.203 1 92.12 93 PHE A CA 1
ATOM 740 C C . PHE A 1 93 ? 18.625 -54.25 -17.406 1 92.12 93 PHE A C 1
ATOM 742 O O . PHE A 1 93 ? 18.594 -54.812 -18.516 1 92.12 93 PHE A O 1
ATOM 749 N N . LEU A 1 94 ? 18.125 -53.062 -17.141 1 92.88 94 LEU A N 1
ATOM 750 C CA . LEU A 1 94 ? 17.719 -52.188 -18.203 1 92.88 94 LEU A CA 1
ATOM 751 C C . LEU A 1 94 ? 18.344 -50.812 -18.031 1 92.88 94 LEU A C 1
ATOM 753 O O . LEU A 1 94 ? 18.328 -50.25 -16.938 1 92.88 94 LEU A O 1
ATOM 757 N N . GLY A 1 95 ? 18.969 -50.312 -19.016 1 94.81 95 GLY A N 1
ATOM 758 C CA . GLY A 1 95 ? 19.469 -48.938 -19.094 1 94.81 95 GLY A CA 1
ATOM 759 C C . GLY A 1 95 ? 18.969 -48.188 -20.312 1 94.81 95 GLY A C 1
ATOM 760 O O . GLY A 1 95 ? 19.016 -48.688 -21.438 1 94.81 95 GLY A O 1
ATOM 761 N N . THR A 1 96 ? 18.453 -47.031 -20.094 1 95.5 96 THR A N 1
ATOM 762 C CA . THR A 1 96 ? 17.938 -46.219 -21.203 1 95.5 96 THR A CA 1
ATOM 763 C C . THR A 1 96 ? 18.406 -44.781 -21.094 1 95.5 96 THR A C 1
ATOM 765 O O . THR A 1 96 ? 18.297 -44.156 -20.016 1 95.5 96 THR A O 1
ATOM 768 N N . VAL A 1 97 ? 18.953 -44.219 -22.125 1 97.5 97 VAL A N 1
ATOM 769 C CA . VAL A 1 97 ? 19.25 -42.781 -22.266 1 97.5 97 VAL A CA 1
ATOM 770 C C . VAL A 1 97 ? 18.203 -42.125 -23.156 1 97.5 97 VAL A C 1
ATOM 772 O O . VAL A 1 97 ? 17.906 -42.625 -24.25 1 97.5 97 VAL A O 1
ATOM 775 N N . ILE A 1 98 ? 17.625 -41.062 -22.641 1 97.31 98 ILE A N 1
ATOM 776 C CA . ILE A 1 98 ? 16.547 -40.406 -23.359 1 97.31 98 ILE A CA 1
ATOM 777 C C . ILE A 1 98 ? 16.891 -38.938 -23.547 1 97.31 98 ILE A C 1
ATOM 779 O O . ILE A 1 98 ? 17.156 -38.219 -22.578 1 97.31 98 ILE A O 1
ATOM 783 N N . LEU A 1 99 ? 16.922 -38.406 -24.781 1 97.75 99 LEU A N 1
ATOM 784 C CA . LEU A 1 99 ? 17.016 -37 -25.125 1 97.75 99 LEU A CA 1
ATOM 785 C C . LEU A 1 99 ? 15.688 -36.469 -25.641 1 97.75 99 LEU A C 1
ATOM 787 O O . LEU A 1 99 ? 15.125 -37.031 -26.594 1 97.75 99 LEU A O 1
ATOM 791 N N . LYS A 1 100 ? 15.219 -35.5 -24.969 1 97.38 100 LYS A N 1
ATOM 792 C CA . LYS A 1 100 ? 13.961 -34.875 -25.391 1 97.38 100 LYS A CA 1
ATOM 793 C C . LYS A 1 100 ? 14.164 -33.438 -25.828 1 97.38 100 LYS A C 1
ATOM 795 O O . LYS A 1 100 ? 14.844 -32.656 -25.156 1 97.38 100 LYS A O 1
ATOM 800 N N . GLN A 1 101 ? 13.578 -33.125 -26.984 1 97.5 101 GLN A N 1
ATOM 801 C CA . GLN A 1 101 ? 13.695 -31.766 -27.547 1 97.5 101 GLN A CA 1
ATOM 802 C C . GLN A 1 101 ? 12.328 -31.172 -27.844 1 97.5 101 GLN A C 1
ATOM 804 O O . GLN A 1 101 ? 11.523 -31.797 -28.547 1 97.5 101 GLN A O 1
ATOM 809 N N . TYR A 1 102 ? 12.18 -29.984 -27.234 1 94.75 102 TYR A N 1
ATOM 810 C CA . TYR A 1 102 ? 10.984 -29.203 -27.531 1 94.75 102 TYR A CA 1
ATOM 811 C C . TYR A 1 102 ? 10.945 -28.797 -29 1 94.75 102 TYR A C 1
ATOM 813 O O . TYR A 1 102 ? 11.945 -28.328 -29.562 1 94.75 102 TYR A O 1
ATOM 821 N N . LEU A 1 103 ? 9.703 -28.969 -29.688 1 97.31 103 LEU A N 1
ATOM 822 C CA . LEU A 1 103 ? 9.539 -28.5 -31.062 1 97.31 103 LEU A CA 1
ATOM 823 C C . LEU A 1 103 ? 8.398 -27.484 -31.156 1 97.31 103 LEU A C 1
ATOM 825 O O . LEU A 1 103 ? 8.562 -26.422 -31.75 1 97.31 103 LEU A O 1
ATOM 829 N N . TYR A 1 104 ? 7.238 -27.844 -30.578 1 97.62 104 TYR A N 1
ATOM 830 C CA . TYR A 1 104 ? 6.051 -27 -30.641 1 97.62 104 TYR A CA 1
ATOM 831 C C . TYR A 1 104 ? 5.09 -27.312 -29.5 1 97.62 104 TYR A C 1
ATOM 833 O O . TYR A 1 104 ? 4.91 -28.484 -29.141 1 97.62 104 TYR A O 1
ATOM 841 N N . ASP A 1 105 ? 4.547 -26.281 -28.875 1 96.88 105 ASP A N 1
ATOM 842 C CA . ASP A 1 105 ? 3.602 -26.516 -27.781 1 96.88 105 ASP A CA 1
ATOM 843 C C . ASP A 1 105 ? 2.467 -25.5 -27.812 1 96.88 105 ASP A C 1
ATOM 845 O O . ASP A 1 105 ? 2.025 -25.031 -26.75 1 96.88 105 ASP A O 1
ATOM 849 N N . GLY A 1 106 ? 2.092 -25.078 -29.047 1 96.62 106 GLY A N 1
ATOM 850 C CA . GLY A 1 106 ? 1.001 -24.125 -29.172 1 96.62 106 GLY A CA 1
ATOM 851 C C . GLY A 1 106 ? 1.397 -22.719 -28.797 1 96.62 106 GLY A C 1
ATOM 852 O O . GLY A 1 106 ? 0.539 -21.875 -28.5 1 96.62 106 GLY A O 1
ATOM 853 N N . GLY A 1 107 ? 2.654 -22.438 -28.688 1 97.38 107 GLY A N 1
ATOM 854 C CA . GLY A 1 107 ? 3.145 -21.109 -28.375 1 97.38 107 GLY A CA 1
ATOM 855 C C . GLY A 1 107 ? 3.318 -20.859 -26.891 1 97.38 107 GLY A C 1
ATOM 856 O O . GLY A 1 107 ? 3.605 -19.75 -26.469 1 97.38 107 GLY A O 1
ATOM 857 N N . ILE A 1 108 ? 3.162 -21.875 -26.031 1 97.81 108 ILE A N 1
ATOM 858 C CA . ILE A 1 108 ? 3.227 -21.734 -24.578 1 97.81 108 ILE A CA 1
ATOM 859 C C . ILE A 1 108 ? 4.648 -21.375 -24.156 1 97.81 108 ILE A C 1
ATOM 861 O O . ILE A 1 108 ? 4.863 -20.422 -23.422 1 97.81 108 ILE A O 1
ATOM 865 N N . THR A 1 109 ? 5.609 -22.094 -24.656 1 97.94 109 THR A N 1
ATOM 866 C CA . THR A 1 109 ? 6.996 -21.859 -24.281 1 97.94 109 THR A CA 1
ATOM 867 C C . THR A 1 109 ? 7.441 -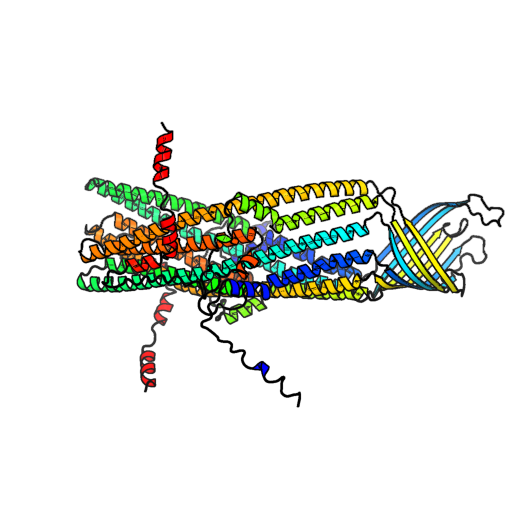20.453 -24.672 1 97.94 109 THR A C 1
ATOM 869 O O . THR A 1 109 ? 7.895 -19.672 -23.828 1 97.94 109 THR A O 1
ATOM 872 N N . PRO A 1 110 ? 7.273 -20.016 -26 1 98.19 110 PRO A N 1
ATOM 873 C CA . PRO A 1 110 ? 7.652 -18.641 -26.359 1 98.19 110 PRO A CA 1
ATOM 874 C C . PRO A 1 110 ? 6.918 -17.594 -25.516 1 98.19 110 PRO A C 1
ATOM 876 O O . PRO A 1 110 ? 7.508 -16.578 -25.141 1 98.19 110 PRO A O 1
ATOM 879 N N . SER A 1 111 ? 5.699 -17.875 -25.234 1 98.44 111 SER A N 1
ATOM 880 C CA . SER A 1 111 ? 4.906 -16.938 -24.453 1 98.44 111 SER A CA 1
ATOM 881 C C . SER A 1 111 ? 5.379 -16.875 -23 1 98.44 111 SER A C 1
ATOM 883 O O . SER A 1 111 ? 5.363 -15.812 -22.391 1 98.44 111 SER A O 1
ATOM 885 N N . GLN A 1 112 ? 5.746 -17.969 -22.406 1 98.44 112 GLN A N 1
ATOM 886 C CA . GLN A 1 112 ? 6.293 -18 -21.047 1 98.44 112 GLN A CA 1
ATOM 887 C C . GLN A 1 112 ? 7.594 -17.203 -20.969 1 98.44 112 GLN A C 1
ATOM 889 O O . GLN A 1 112 ? 7.84 -16.5 -19.984 1 98.44 112 GLN A O 1
ATOM 894 N N . VAL A 1 113 ? 8.406 -17.344 -22 1 98.38 113 VAL A N 1
ATOM 895 C CA . VAL A 1 113 ? 9.656 -16.578 -22.062 1 98.38 113 VAL A CA 1
ATOM 896 C C . VAL A 1 113 ? 9.344 -15.094 -22.172 1 98.38 113 VAL A C 1
ATOM 898 O O . VAL A 1 113 ? 9.914 -14.281 -21.438 1 98.38 113 VAL A O 1
ATOM 901 N N . ALA A 1 114 ? 8.43 -14.75 -23.016 1 98.56 114 ALA A N 1
ATOM 902 C CA . ALA A 1 114 ? 8.031 -13.352 -23.172 1 98.56 114 ALA A CA 1
ATOM 903 C C . ALA A 1 114 ? 7.461 -12.797 -21.875 1 98.56 114 ALA A C 1
ATOM 905 O O . ALA A 1 114 ? 7.781 -11.672 -21.484 1 98.56 114 ALA A O 1
ATOM 906 N N . GLN A 1 115 ? 6.582 -13.586 -21.203 1 98.62 115 GLN A N 1
ATOM 907 C CA . GLN A 1 115 ? 6.031 -13.188 -19.906 1 98.62 115 GLN A CA 1
ATOM 908 C C . GLN A 1 115 ? 7.145 -12.852 -18.922 1 98.62 115 GLN A C 1
ATOM 910 O O . GLN A 1 115 ? 7.094 -11.82 -18.234 1 98.62 115 GLN A O 1
ATOM 915 N N . SER A 1 116 ? 8.117 -13.727 -18.875 1 98.38 116 SER A N 1
ATOM 916 C CA . SER A 1 116 ? 9.203 -13.547 -17.922 1 98.38 116 SER A CA 1
ATOM 917 C C . SER A 1 116 ? 10.023 -12.297 -18.234 1 98.38 116 SER A C 1
ATOM 919 O O . SER A 1 116 ? 10.516 -11.625 -17.328 1 98.38 116 SER A O 1
ATOM 921 N N . LYS A 1 117 ? 10.195 -11.992 -19.531 1 98.62 117 LYS A N 1
ATOM 922 C CA . LYS A 1 117 ? 10.906 -10.781 -19.922 1 98.62 117 LYS A CA 1
ATOM 923 C C . LYS A 1 117 ? 10.148 -9.531 -19.5 1 98.62 117 LYS A C 1
ATOM 925 O O . LYS A 1 117 ? 10.742 -8.578 -18.984 1 98.62 117 LYS A O 1
ATOM 930 N N . TYR A 1 118 ? 8.812 -9.547 -19.734 1 98.62 118 TYR A N 1
ATOM 931 C CA . TYR A 1 118 ? 8 -8.414 -19.297 1 98.62 118 TYR A CA 1
ATOM 932 C C . TYR A 1 118 ? 8.031 -8.289 -17.766 1 98.62 118 TYR A C 1
ATOM 934 O O . TYR A 1 118 ? 8.07 -7.176 -17.234 1 98.62 118 TYR A O 1
ATOM 942 N N . GLU A 1 119 ? 7.996 -9.398 -17.062 1 98.44 119 GLU A N 1
ATOM 943 C CA . GLU A 1 119 ? 8.062 -9.391 -15.609 1 98.44 119 GLU A CA 1
ATOM 944 C C . GLU A 1 119 ? 9.414 -8.875 -15.125 1 98.44 119 GLU A C 1
ATOM 946 O O . GLU A 1 119 ? 9.484 -8.164 -14.117 1 98.44 119 GLU A O 1
ATOM 951 N N . ASP A 1 120 ? 10.484 -9.242 -15.875 1 98.06 120 ASP A N 1
ATOM 952 C CA . ASP A 1 120 ? 11.812 -8.734 -15.539 1 98.06 120 ASP A CA 1
ATOM 953 C C . ASP A 1 120 ? 11.875 -7.219 -15.703 1 98.06 120 ASP A C 1
ATOM 955 O O . ASP A 1 120 ? 12.391 -6.512 -14.836 1 98.06 120 ASP A O 1
ATOM 959 N N . LEU A 1 121 ? 11.328 -6.754 -16.797 1 98.19 121 LEU A N 1
ATOM 960 C CA . LEU A 1 121 ? 11.32 -5.312 -17.031 1 98.19 121 LEU A CA 1
ATOM 961 C C . LEU A 1 121 ? 10.461 -4.598 -15.992 1 98.19 121 LEU A C 1
ATOM 963 O O . LEU A 1 121 ? 10.836 -3.527 -15.5 1 98.19 121 LEU A O 1
ATOM 967 N N . SER A 1 122 ? 9.273 -5.172 -15.672 1 98.44 122 SER A N 1
ATOM 968 C CA . SER A 1 122 ? 8.422 -4.633 -14.609 1 98.44 122 SER A CA 1
ATOM 969 C C . SER A 1 122 ? 9.188 -4.531 -13.289 1 98.44 122 SER A C 1
ATOM 971 O O . SER A 1 122 ? 9.117 -3.508 -12.609 1 98.44 122 SER A O 1
ATOM 973 N N . ASN A 1 123 ? 9.945 -5.523 -12.992 1 98.12 123 ASN A N 1
ATOM 974 C CA . ASN A 1 123 ? 10.727 -5.559 -11.758 1 98.12 123 ASN A CA 1
ATOM 975 C C . ASN A 1 123 ? 11.836 -4.512 -11.773 1 98.12 123 ASN A C 1
ATOM 977 O O . ASN A 1 123 ? 12.18 -3.951 -10.727 1 98.12 123 ASN A O 1
ATOM 981 N N . ARG A 1 124 ? 12.406 -4.293 -12.93 1 97.88 124 ARG A N 1
ATOM 982 C CA . ARG A 1 124 ? 13.43 -3.262 -13.047 1 97.88 124 ARG A CA 1
ATOM 983 C C . ARG A 1 124 ? 12.859 -1.886 -12.711 1 97.88 124 ARG A C 1
ATOM 985 O O . ARG A 1 124 ? 13.477 -1.111 -11.984 1 97.88 124 ARG A O 1
ATOM 992 N N . TYR A 1 125 ? 11.656 -1.626 -13.219 1 98.06 125 TYR A N 1
ATOM 993 C CA . TYR A 1 125 ? 11.016 -0.352 -12.906 1 98.06 125 TYR A CA 1
ATOM 994 C C . TYR A 1 125 ? 10.664 -0.263 -11.43 1 98.06 125 TYR A C 1
ATOM 996 O O . TYR A 1 125 ? 10.82 0.791 -10.812 1 98.06 125 TYR A O 1
ATOM 1004 N N . ARG A 1 126 ? 10.148 -1.344 -10.859 1 98.12 126 ARG A N 1
ATOM 1005 C CA . ARG A 1 126 ? 9.852 -1.393 -9.43 1 98.12 126 ARG A CA 1
ATOM 1006 C C . ARG A 1 126 ? 11.109 -1.13 -8.609 1 98.12 126 ARG A C 1
ATOM 1008 O O . ARG A 1 126 ? 11.07 -0.364 -7.641 1 98.12 126 ARG A O 1
ATOM 1015 N N . SER A 1 127 ? 12.203 -1.801 -9.031 1 97.5 127 SER A N 1
ATOM 1016 C CA . SER A 1 127 ? 13.484 -1.642 -8.336 1 97.5 127 SER A CA 1
ATOM 1017 C C . SER A 1 127 ? 13.984 -0.204 -8.43 1 97.5 127 SER A C 1
ATOM 1019 O O . SER A 1 127 ? 14.461 0.353 -7.441 1 97.5 127 SER A O 1
ATOM 1021 N N . PHE A 1 128 ? 13.859 0.347 -9.562 1 97.44 128 PHE A N 1
ATOM 1022 C CA . PHE A 1 128 ? 14.266 1.734 -9.75 1 97.44 128 PHE A CA 1
ATOM 1023 C C . PHE A 1 128 ? 13.469 2.662 -8.836 1 97.44 128 PHE A C 1
ATOM 1025 O O . PHE A 1 128 ? 14.039 3.572 -8.227 1 97.44 128 PHE A O 1
ATOM 1032 N N . ASP A 1 129 ? 12.203 2.422 -8.742 1 97.94 129 ASP A N 1
ATOM 1033 C CA . ASP A 1 129 ? 11.367 3.229 -7.859 1 97.94 129 ASP A CA 1
ATOM 1034 C C . ASP A 1 129 ? 11.781 3.053 -6.398 1 97.94 129 ASP A C 1
ATOM 1036 O O . ASP A 1 129 ? 11.766 4.012 -5.625 1 97.94 129 ASP A O 1
ATOM 1040 N N . ALA A 1 130 ? 12.078 1.87 -6.047 1 96.88 130 ALA A N 1
ATOM 1041 C CA . ALA A 1 130 ? 12.531 1.6 -4.688 1 96.88 130 ALA A CA 1
ATOM 1042 C C . ALA A 1 130 ? 13.836 2.33 -4.387 1 96.88 130 ALA A C 1
ATOM 1044 O O . ALA A 1 130 ? 14.016 2.871 -3.293 1 96.88 130 ALA A O 1
ATOM 1045 N N . ILE A 1 131 ? 14.664 2.35 -5.316 1 97.38 131 ILE A N 1
ATOM 1046 C CA . ILE A 1 131 ? 15.938 3.051 -5.168 1 97.38 131 ILE A CA 1
ATOM 1047 C C . ILE A 1 131 ? 15.688 4.551 -5.039 1 97.38 131 ILE A C 1
ATOM 1049 O O . ILE A 1 131 ? 16.203 5.199 -4.129 1 97.38 131 ILE A O 1
ATOM 1053 N N . GLU A 1 132 ? 14.852 5.082 -5.941 1 97.75 132 GLU A N 1
ATOM 1054 C CA . GLU A 1 132 ? 14.5 6.496 -5.875 1 97.75 132 GLU A CA 1
ATOM 1055 C C . GLU A 1 132 ? 13.867 6.844 -4.531 1 97.75 132 GLU A C 1
ATOM 1057 O O . GLU A 1 132 ? 14.117 7.922 -3.982 1 97.75 132 GLU A O 1
ATOM 1062 N N . SER A 1 133 ? 13.055 5.957 -4.066 1 97.81 133 SER A N 1
ATOM 1063 C CA . SER A 1 133 ? 12.414 6.164 -2.771 1 97.81 133 SER A CA 1
ATOM 1064 C C . SER A 1 133 ? 13.445 6.207 -1.646 1 97.81 133 SER A C 1
ATOM 1066 O O . SER A 1 133 ? 13.32 7.004 -0.715 1 97.81 133 SER A O 1
ATOM 1068 N N . THR A 1 134 ? 14.422 5.383 -1.69 1 97.25 134 THR A N 1
ATOM 1069 C CA . THR A 1 134 ? 15.5 5.371 -0.703 1 97.25 134 THR A CA 1
ATOM 1070 C C . THR A 1 134 ? 16.312 6.664 -0.775 1 97.25 134 THR A C 1
ATOM 1072 O O . THR A 1 134 ? 16.672 7.234 0.256 1 97.25 134 THR A O 1
ATOM 1075 N N . VAL A 1 135 ? 16.562 7.09 -1.948 1 97.69 135 VAL A N 1
ATOM 1076 C CA . VAL A 1 135 ? 17.281 8.344 -2.148 1 97.69 135 VAL A CA 1
ATOM 1077 C C . VAL A 1 135 ? 16.469 9.508 -1.578 1 97.69 135 VAL A C 1
ATOM 1079 O O . VAL A 1 135 ? 17.016 10.398 -0.933 1 97.69 135 VAL A O 1
ATOM 1082 N N . LEU A 1 136 ? 15.141 9.5 -1.828 1 98.06 136 LEU A N 1
ATOM 1083 C CA . LEU A 1 136 ? 14.281 10.539 -1.277 1 98.06 136 LEU A CA 1
ATOM 1084 C C . LEU A 1 136 ? 14.375 10.57 0.245 1 98.06 136 LEU A C 1
ATOM 1086 O O . LEU A 1 136 ? 14.43 11.648 0.848 1 98.06 136 LEU A O 1
ATOM 1090 N N . GLU A 1 137 ? 14.445 9.438 0.827 1 97.38 137 GLU A N 1
ATOM 1091 C CA . GLU A 1 137 ? 14.586 9.383 2.279 1 97.38 137 GLU A CA 1
ATOM 1092 C C . GLU A 1 137 ? 15.922 9.961 2.73 1 97.38 137 GLU A C 1
ATOM 1094 O O . GLU A 1 137 ? 15.992 10.656 3.746 1 97.38 137 GLU A O 1
ATOM 1099 N N . ALA A 1 138 ? 16.891 9.68 2.01 1 96.44 138 ALA A N 1
ATOM 1100 C CA . ALA A 1 138 ? 18.203 10.25 2.32 1 96.44 138 ALA A CA 1
ATOM 1101 C C . ALA A 1 138 ? 18.188 11.773 2.203 1 96.44 138 ALA A C 1
ATOM 1103 O O . ALA A 1 138 ? 18.781 12.469 3.023 1 96.44 138 ALA A O 1
ATOM 1104 N N . VAL A 1 139 ? 17.516 12.211 1.224 1 96.69 139 VAL A N 1
ATOM 1105 C CA . VAL A 1 139 ? 17.375 13.648 1.027 1 96.69 139 VAL A CA 1
ATOM 1106 C C . VAL A 1 139 ? 16.656 14.273 2.225 1 96.69 139 VAL A C 1
ATOM 1108 O O . VAL A 1 139 ? 17.078 15.32 2.732 1 96.69 139 VAL A O 1
ATOM 1111 N N . LYS A 1 140 ? 15.602 13.633 2.652 1 97.56 140 LYS A N 1
ATOM 1112 C CA . LYS A 1 140 ? 14.852 14.133 3.805 1 97.56 140 LYS A CA 1
ATOM 1113 C C . LYS A 1 140 ? 15.719 14.148 5.059 1 97.56 140 LYS A C 1
ATOM 1115 O O . LYS A 1 140 ? 15.703 15.117 5.82 1 97.56 140 LYS A O 1
ATOM 1120 N N . VAL A 1 141 ? 16.484 13.133 5.215 1 96.44 141 VAL A N 1
ATOM 1121 C CA . VAL A 1 141 ? 17.359 13.016 6.379 1 96.44 141 VAL A CA 1
ATOM 1122 C C . VAL A 1 141 ? 18.422 14.102 6.328 1 96.44 141 VAL A C 1
ATOM 1124 O O . VAL A 1 141 ? 18.719 14.742 7.34 1 96.44 141 VAL A O 1
ATOM 1127 N N . TYR A 1 142 ? 19.031 14.266 5.238 1 95.5 142 TYR A N 1
ATOM 1128 C CA . TYR A 1 142 ? 20.031 15.32 5.047 1 95.5 142 TYR A CA 1
ATOM 1129 C C . TYR A 1 142 ? 19.438 16.688 5.348 1 95.5 142 TYR A C 1
ATOM 1131 O O . TYR A 1 142 ? 20.031 17.484 6.086 1 95.5 142 TYR A O 1
ATOM 1139 N N . THR A 1 143 ? 18.297 16.938 4.754 1 95.44 143 THR A N 1
ATOM 1140 C CA . THR A 1 143 ? 17.625 18.234 4.914 1 95.44 143 THR A CA 1
ATOM 1141 C C . THR A 1 143 ? 17.234 18.469 6.371 1 95.44 143 THR A C 1
ATOM 1143 O O . THR A 1 143 ? 17.359 19.578 6.883 1 95.44 143 THR A O 1
ATOM 1146 N N . ASP A 1 144 ? 16.797 17.422 7.004 1 95.88 144 ASP A N 1
ATOM 1147 C CA . ASP A 1 144 ? 16.438 17.531 8.414 1 95.88 144 ASP A CA 1
ATOM 1148 C C . ASP A 1 144 ? 17.656 17.844 9.273 1 95.88 144 ASP A C 1
ATOM 1150 O O . ASP A 1 144 ? 17.562 18.562 10.266 1 95.88 144 ASP A O 1
ATOM 1154 N N . LEU A 1 145 ? 18.734 17.297 8.945 1 95 145 LEU A N 1
ATOM 1155 C CA . LEU A 1 145 ? 19.969 17.562 9.688 1 95 145 LEU A CA 1
ATOM 1156 C C . LEU A 1 145 ? 20.391 19.016 9.555 1 95 145 LEU A C 1
ATOM 1158 O O . LEU A 1 145 ? 20.703 19.672 10.547 1 95 145 LEU A O 1
ATOM 1162 N N . VAL A 1 146 ? 20.391 19.5 8.344 1 93.38 146 VAL A N 1
ATOM 1163 C CA . VAL A 1 146 ? 20.766 20.891 8.109 1 93.38 146 VAL A CA 1
ATOM 1164 C C . VAL A 1 146 ? 19.781 21.812 8.805 1 93.38 146 VAL A C 1
ATOM 1166 O O . VAL A 1 146 ? 20.172 22.797 9.445 1 93.38 146 VAL A O 1
ATOM 1169 N N . LYS A 1 147 ? 18.516 21.484 8.664 1 94.38 147 LYS A N 1
ATOM 1170 C CA . LYS A 1 147 ? 17.484 22.281 9.328 1 94.38 147 LYS A CA 1
ATOM 1171 C C . LYS A 1 147 ? 17.688 22.297 10.836 1 94.38 147 LYS A C 1
ATOM 1173 O O . LYS A 1 147 ? 17.594 23.344 11.469 1 94.38 147 LYS A O 1
ATOM 1178 N N . SER A 1 148 ? 17.938 21.109 11.398 1 94.44 148 SER A N 1
ATOM 1179 C CA . SER A 1 148 ? 18.109 21.016 12.844 1 94.44 148 SER A CA 1
ATOM 1180 C C . SER A 1 148 ? 19.297 21.844 13.312 1 94.44 148 SER A C 1
ATOM 1182 O O . SER A 1 148 ? 19.281 22.422 14.398 1 94.44 148 SER A O 1
ATOM 1184 N N . ASP A 1 149 ? 20.328 21.938 12.539 1 91.56 149 ASP A N 1
ATOM 1185 C CA . ASP A 1 149 ? 21.484 22.766 12.859 1 91.56 149 ASP A CA 1
ATOM 1186 C C . ASP A 1 149 ? 21.109 24.25 12.891 1 91.56 149 ASP A C 1
ATOM 1188 O O . ASP A 1 149 ? 21.531 24.969 13.789 1 91.56 149 ASP A O 1
ATOM 1192 N N . GLU A 1 150 ? 20.359 24.609 11.922 1 90.56 150 GLU A N 1
ATOM 1193 C CA . GLU A 1 150 ? 19.938 26.016 11.867 1 90.56 150 GLU A CA 1
ATOM 1194 C C . GLU A 1 150 ? 19.031 26.359 13.047 1 90.56 150 GLU A C 1
ATOM 1196 O O . GLU A 1 150 ? 19.188 27.406 13.664 1 90.56 150 GLU A O 1
ATOM 1201 N N . ARG A 1 151 ? 18.109 25.453 13.375 1 94.12 151 ARG A N 1
ATOM 1202 C CA . ARG A 1 151 ? 17.203 25.688 14.484 1 94.12 151 ARG A CA 1
ATOM 1203 C C . ARG A 1 151 ? 17.953 25.703 15.812 1 94.12 151 ARG A C 1
ATOM 1205 O O . ARG A 1 151 ? 17.641 26.516 16.688 1 94.12 151 ARG A O 1
ATOM 1212 N N . LEU A 1 152 ? 18.938 24.891 15.93 1 94.19 152 LEU A N 1
ATOM 1213 C CA . LEU A 1 152 ? 19.75 24.859 17.141 1 94.19 152 LEU A CA 1
ATOM 1214 C C . LEU A 1 152 ? 20.5 26.172 17.328 1 94.19 152 LEU A C 1
ATOM 1216 O O . LEU A 1 152 ? 20.531 26.719 18.438 1 94.19 152 LEU A O 1
ATOM 1220 N N . ARG A 1 153 ? 21.016 26.656 16.344 1 91.81 153 ARG A N 1
ATOM 1221 C CA . ARG A 1 153 ? 21.781 27.906 16.406 1 91.81 153 ARG A CA 1
ATOM 1222 C C . ARG A 1 153 ? 20.875 29.062 16.797 1 91.81 153 ARG A C 1
ATOM 1224 O O . ARG A 1 153 ? 21.234 29.891 17.641 1 91.81 153 ARG A O 1
ATOM 1231 N N . VAL A 1 154 ? 19.672 29.078 16.125 1 93.06 154 VAL A N 1
ATOM 1232 C CA . VAL A 1 154 ? 18.719 30.125 16.438 1 93.06 154 VAL A CA 1
ATOM 1233 C C . VAL A 1 154 ? 18.281 30.031 17.906 1 93.06 154 VAL A C 1
ATOM 1235 O O . VAL A 1 154 ? 18.172 31.062 18.594 1 93.06 154 VAL A O 1
ATOM 1238 N N . THR A 1 155 ? 18.109 28.875 18.406 1 94.88 155 THR A N 1
ATOM 1239 C CA . THR A 1 155 ? 17.656 28.688 19.781 1 94.88 155 THR A CA 1
ATOM 1240 C C . THR A 1 155 ? 18.797 29 20.766 1 94.88 155 THR A C 1
ATOM 1242 O O . THR A 1 155 ? 18.547 29.547 21.844 1 94.88 155 THR A O 1
ATOM 1245 N N . LYS A 1 156 ? 20 28.688 20.422 1 94.5 156 LYS A N 1
ATOM 1246 C CA . LYS A 1 156 ? 21.156 29.031 21.234 1 94.5 156 LYS A CA 1
ATOM 1247 C C . LYS A 1 156 ? 21.281 30.547 21.422 1 94.5 156 LYS A C 1
ATOM 1249 O O . LYS A 1 156 ? 21.547 31.016 22.516 1 94.5 156 LYS A O 1
ATOM 1254 N N . ASN A 1 157 ? 21.062 31.172 20.359 1 93.12 157 ASN A N 1
ATOM 1255 C CA . ASN A 1 157 ? 21.094 32.625 20.422 1 93.12 157 ASN A CA 1
ATOM 1256 C C . ASN A 1 157 ? 19.984 33.156 21.328 1 93.12 157 ASN A C 1
ATOM 1258 O O . ASN A 1 157 ? 20.188 34.156 22.016 1 93.12 157 ASN A O 1
ATOM 1262 N N . MET A 1 158 ? 18.875 32.531 21.312 1 93.81 158 MET A N 1
ATOM 1263 C CA . MET A 1 158 ? 17.766 32.938 22.172 1 93.81 158 MET A CA 1
ATOM 1264 C C . MET A 1 158 ? 18.094 32.719 23.641 1 93.81 158 MET A C 1
ATOM 1266 O O . MET A 1 158 ? 17.703 33.5 24.5 1 93.81 158 MET A O 1
ATOM 1270 N N . VAL A 1 159 ? 18.844 31.656 23.875 1 95.5 159 VAL A N 1
ATOM 1271 C CA . VAL A 1 159 ? 19.281 31.406 25.25 1 95.5 159 VAL A CA 1
ATOM 1272 C C . VAL A 1 159 ? 20.219 32.531 25.703 1 95.5 159 VAL A C 1
ATOM 1274 O O . VAL A 1 159 ? 20.031 33.094 26.797 1 95.5 159 VAL A O 1
ATOM 1277 N N . LYS A 1 160 ? 21.141 32.844 24.922 1 94.88 160 LYS A N 1
ATOM 1278 C CA . LYS A 1 160 ? 22.094 33.875 25.25 1 94.88 160 LYS A CA 1
ATOM 1279 C C . LYS A 1 160 ? 21.391 35.219 25.484 1 94.88 160 LYS A C 1
ATOM 1281 O O . LYS A 1 160 ? 21.719 35.938 26.438 1 94.88 160 LYS A O 1
ATOM 1286 N N . LEU A 1 161 ? 20.453 35.469 24.578 1 92.62 161 LEU A N 1
ATOM 1287 C CA . LEU A 1 161 ? 19.688 36.688 24.719 1 92.62 161 LEU A CA 1
ATOM 1288 C C . LEU A 1 161 ? 18.953 36.75 26.047 1 92.62 161 LEU A C 1
ATOM 1290 O O . LEU A 1 161 ? 18.938 37.781 26.719 1 92.62 161 LEU A O 1
ATOM 1294 N N . ASN A 1 162 ? 18.391 35.656 26.516 1 94.06 162 ASN A N 1
ATOM 1295 C CA . ASN A 1 162 ? 17.641 35.625 27.766 1 94.06 162 ASN A CA 1
ATOM 1296 C C . ASN A 1 162 ? 18.562 35.625 28.984 1 94.06 162 ASN A C 1
ATOM 1298 O O . ASN A 1 162 ? 18.188 36.094 30.062 1 94.06 162 ASN A O 1
ATOM 1302 N N . GLU A 1 163 ? 19.766 35.125 28.828 1 94.56 163 GLU A N 1
ATOM 1303 C CA . GLU A 1 163 ? 20.766 35.25 29.875 1 94.56 163 GLU A CA 1
ATOM 1304 C C . GLU A 1 163 ? 21.156 36.719 30.078 1 94.56 163 GLU A C 1
ATOM 1306 O O . GLU A 1 163 ? 21.312 37.188 31.203 1 94.56 163 GLU A O 1
ATOM 1311 N N . ASP A 1 164 ? 21.297 37.406 29 1 93.62 164 ASP A N 1
ATOM 1312 C CA . ASP A 1 164 ? 21.562 38.844 29.062 1 93.62 164 ASP A CA 1
ATOM 1313 C C . ASP A 1 164 ? 20.406 39.594 29.719 1 93.62 164 ASP A C 1
ATOM 1315 O O . ASP A 1 164 ? 20.625 40.5 30.531 1 93.62 164 ASP A O 1
ATOM 1319 N N . ASN A 1 165 ? 19.234 39.188 29.297 1 93 165 ASN A N 1
ATOM 1320 C CA . ASN A 1 165 ? 18.047 39.781 29.922 1 93 165 ASN A CA 1
ATOM 1321 C C . ASN A 1 165 ? 18.016 39.531 31.422 1 93 165 ASN A C 1
ATOM 1323 O O . ASN A 1 165 ? 17.594 40.375 32.188 1 93 165 ASN A O 1
ATOM 1327 N N . MET A 1 166 ? 18.422 38.375 31.844 1 94.12 166 MET A N 1
ATOM 1328 C CA . MET A 1 166 ? 18.453 38 33.25 1 94.12 166 MET A CA 1
ATOM 1329 C C . MET A 1 166 ? 19.438 38.906 34 1 94.12 166 MET A C 1
ATOM 1331 O O . MET A 1 166 ? 19.125 39.375 35.094 1 94.12 166 MET A O 1
ATOM 1335 N N . THR A 1 167 ? 20.578 39.156 33.469 1 94.19 167 THR A N 1
ATOM 1336 C CA . THR A 1 167 ? 21.578 40.031 34.062 1 94.19 167 THR A CA 1
ATOM 1337 C C . THR A 1 167 ? 21.016 41.438 34.25 1 94.19 167 THR A C 1
ATOM 1339 O O . THR A 1 167 ? 21.156 42.031 35.312 1 94.19 167 THR A O 1
ATOM 1342 N N . MET A 1 168 ? 20.328 41.844 33.188 1 90.56 168 MET A N 1
ATOM 1343 C CA . MET A 1 168 ? 19.734 43.188 33.25 1 90.56 168 MET A CA 1
ATOM 1344 C C . MET A 1 168 ? 18.641 43.25 34.312 1 90.56 168 MET A C 1
ATOM 1346 O O . MET A 1 168 ? 18.547 44.25 35.062 1 90.56 168 MET A O 1
ATOM 1350 N N . ALA A 1 169 ? 17.859 42.25 34.344 1 91.56 169 ALA A N 1
ATOM 1351 C CA . ALA A 1 169 ? 16.766 42.219 35.312 1 91.56 169 ALA A CA 1
ATOM 1352 C C . ALA A 1 169 ? 17.297 42.188 36.75 1 91.56 169 ALA A C 1
ATOM 1354 O O . ALA A 1 169 ? 16.75 42.875 37.625 1 91.56 169 ALA A O 1
ATOM 1355 N N . LYS A 1 170 ? 18.328 41.531 37.031 1 92.88 170 LYS A N 1
ATOM 1356 C CA . LYS A 1 170 ? 18.938 41.469 38.375 1 92.88 170 LYS A CA 1
ATOM 1357 C C . LYS A 1 170 ? 19.547 42.812 38.75 1 92.88 170 LYS A C 1
ATOM 1359 O O . LYS A 1 170 ? 19.469 43.219 39.906 1 92.88 170 LYS A O 1
ATOM 1364 N N . GLU A 1 171 ? 20.172 43.438 37.812 1 91.06 171 GLU A N 1
ATOM 1365 C CA . GLU A 1 171 ? 20.734 44.75 38.094 1 91.06 171 GLU A CA 1
ATOM 1366 C C . GLU A 1 171 ? 19.641 45.75 38.438 1 91.06 171 GLU A C 1
ATOM 1368 O O . GLU A 1 171 ? 19.797 46.562 39.344 1 91.06 171 GLU A O 1
ATOM 1373 N N . ASN A 1 172 ? 18.609 45.688 37.688 1 87.75 172 ASN A N 1
ATOM 1374 C CA . ASN A 1 172 ? 17.484 46.562 37.938 1 87.75 172 ASN A CA 1
ATOM 1375 C C . ASN A 1 172 ? 16.859 46.281 39.312 1 87.75 172 ASN A C 1
ATOM 1377 O O . ASN A 1 172 ? 16.391 47.188 40 1 87.75 172 ASN A O 1
ATOM 1381 N N . GLU A 1 173 ? 16.812 45 39.656 1 89.44 173 GLU A N 1
ATOM 1382 C CA . GLU A 1 173 ? 16.266 44.594 40.938 1 89.44 173 GLU A CA 1
ATOM 1383 C C . GLU A 1 173 ? 17.078 45.188 42.094 1 89.44 173 GLU A C 1
ATOM 1385 O O . GLU A 1 173 ? 16.516 45.656 43.094 1 89.44 173 GLU A O 1
ATOM 1390 N N . LYS A 1 174 ? 18.312 45.281 41.906 1 89.88 174 LYS A N 1
ATOM 1391 C CA . LYS A 1 174 ? 19.188 45.844 42.938 1 89.88 174 LYS A CA 1
ATOM 1392 C C . LYS A 1 174 ? 18.953 47.344 43.062 1 89.88 174 LYS A C 1
ATOM 1394 O O . LYS A 1 174 ? 19.031 47.906 44.156 1 89.88 174 LYS A O 1
ATOM 1399 N N . ILE A 1 175 ? 18.609 48 42 1 88.12 175 ILE A N 1
ATOM 1400 C CA . ILE A 1 175 ? 18.469 49.469 41.969 1 88.12 175 ILE A CA 1
ATOM 1401 C C . ILE A 1 175 ? 17.062 49.844 42.406 1 88.12 175 ILE A C 1
ATOM 1403 O O . ILE A 1 175 ? 16.906 50.719 43.25 1 88.12 175 ILE A O 1
ATOM 1407 N N . SER A 1 176 ? 16.047 49.188 41.844 1 84.62 176 SER A N 1
ATOM 1408 C CA . SER A 1 176 ? 14.672 49.656 42.062 1 84.62 176 SER A CA 1
ATOM 1409 C C . SER A 1 176 ? 13.945 48.75 43.062 1 84.62 176 SER A C 1
ATOM 1411 O O . SER A 1 176 ? 12.891 49.125 43.562 1 84.62 176 SER A O 1
ATOM 1413 N N . GLY A 1 177 ? 14.359 47.5 43.344 1 84.06 177 GLY A N 1
ATOM 1414 C CA . GLY A 1 177 ? 13.703 46.562 44.25 1 84.06 177 GLY A CA 1
ATOM 1415 C C . GLY A 1 177 ? 12.609 45.75 43.562 1 84.06 177 GLY A C 1
ATOM 1416 O O . GLY A 1 177 ? 11.977 44.906 44.188 1 84.06 177 GLY A O 1
ATOM 1417 N N . GLU A 1 178 ? 12.328 46.031 42.219 1 82.38 178 GLU A N 1
ATOM 1418 C CA . GLU A 1 178 ? 11.273 45.312 41.5 1 82.38 178 GLU A CA 1
ATOM 1419 C C . GLU A 1 178 ? 11.672 43.875 41.188 1 82.38 178 GLU A C 1
ATOM 1421 O O . GLU A 1 178 ? 12.43 43.625 40.25 1 82.38 178 GLU A O 1
ATOM 1426 N N . ILE A 1 179 ? 11.016 42.844 41.781 1 88.75 179 ILE A N 1
ATOM 1427 C CA . ILE A 1 179 ? 11.398 41.438 41.719 1 88.75 179 ILE A CA 1
ATOM 1428 C C . ILE A 1 179 ? 10.617 40.75 40.594 1 88.75 179 ILE A C 1
ATOM 1430 O O . ILE A 1 179 ? 11.055 39.719 40.062 1 88.75 179 ILE A O 1
ATOM 1434 N N . LEU A 1 180 ? 9.477 41.281 40.219 1 87.88 180 LEU A N 1
ATOM 1435 C CA . LEU A 1 180 ? 8.594 40.625 39.25 1 87.88 180 LEU A CA 1
ATOM 1436 C C . LEU A 1 180 ? 9.32 40.406 37.906 1 87.88 180 LEU A C 1
ATOM 1438 O O . LEU A 1 180 ? 9.172 39.375 37.281 1 87.88 180 LEU A O 1
ATOM 1442 N N . GLU A 1 181 ? 10.133 41.375 37.5 1 88.31 181 GLU A N 1
ATOM 1443 C CA . GLU A 1 181 ? 10.867 41.281 36.219 1 88.31 181 GLU A CA 1
ATOM 1444 C C . GLU A 1 181 ? 11.867 40.125 36.25 1 88.31 181 GLU A C 1
ATOM 1446 O O . GLU A 1 181 ? 12.023 39.406 35.25 1 88.31 181 GLU A O 1
ATOM 1451 N N . THR A 1 182 ? 12.453 40 37.375 1 91.19 182 THR A N 1
ATOM 1452 C CA . THR A 1 182 ? 13.422 38.906 37.5 1 91.19 182 THR A CA 1
ATOM 1453 C C . THR A 1 182 ? 12.734 37.562 37.406 1 91.19 182 THR A C 1
ATOM 1455 O O . THR A 1 182 ? 13.242 36.656 36.719 1 91.19 182 THR A O 1
ATOM 1458 N N . TYR A 1 183 ? 11.578 37.406 37.938 1 91 183 TYR A N 1
ATOM 1459 C CA . TYR A 1 183 ? 10.828 36.156 37.875 1 91 183 TYR A CA 1
ATOM 1460 C C . TYR A 1 183 ? 10.352 35.906 36.438 1 91 183 TYR A C 1
ATOM 1462 O O . TYR A 1 183 ? 10.344 34.781 35.969 1 91 183 TYR A O 1
ATOM 1470 N N . GLN A 1 184 ? 9.938 36.875 35.719 1 91.88 184 GLN A N 1
ATOM 1471 C CA . GLN A 1 184 ? 9.453 36.75 34.344 1 91.88 184 GLN A CA 1
ATOM 1472 C C . GLN A 1 184 ? 10.578 36.312 33.406 1 91.88 184 GLN A C 1
ATOM 1474 O O . GLN A 1 184 ? 10.383 35.406 32.594 1 91.88 184 GLN A O 1
ATOM 1479 N N . VAL A 1 185 ? 11.664 36.969 33.562 1 92.25 185 VAL A N 1
ATOM 1480 C CA . VAL A 1 185 ? 12.797 36.594 32.719 1 92.25 185 VAL A CA 1
ATOM 1481 C C . VAL A 1 185 ? 13.25 35.156 33.062 1 92.25 185 VAL A C 1
ATOM 1483 O O . VAL A 1 185 ? 13.609 34.406 32.156 1 92.25 185 VAL A O 1
ATOM 1486 N N . SER A 1 186 ? 13.234 34.875 34.344 1 92.69 186 SER A N 1
ATOM 1487 C CA . SER A 1 186 ? 13.617 33.531 34.781 1 92.69 186 SER A CA 1
ATOM 1488 C C . SER A 1 186 ? 12.703 32.469 34.156 1 92.69 186 SER A C 1
ATOM 1490 O O . SER A 1 186 ? 13.172 31.438 33.719 1 92.69 186 SER A O 1
ATOM 1492 N N . SER A 1 187 ? 11.453 32.719 34.125 1 94.56 187 SER A N 1
ATOM 1493 C CA . SER A 1 187 ? 10.484 31.797 33.531 1 94.56 187 SER A CA 1
ATOM 1494 C C . SER A 1 187 ? 10.797 31.578 32.062 1 94.56 187 SER A C 1
ATOM 1496 O O . SER A 1 187 ? 10.852 30.422 31.594 1 94.56 187 SER A O 1
ATOM 1498 N N . LYS A 1 188 ? 11.031 32.594 31.312 1 93.62 188 LYS A N 1
ATOM 1499 C CA . LYS A 1 188 ? 11.312 32.5 29.891 1 93.62 188 LYS A CA 1
ATOM 1500 C C . LYS A 1 188 ? 12.656 31.812 29.641 1 93.62 188 LYS A C 1
ATOM 1502 O O . LYS A 1 188 ? 12.781 31.031 28.703 1 93.62 188 LYS A O 1
ATOM 1507 N N . LEU A 1 189 ? 13.633 32.188 30.469 1 93.56 189 LEU A N 1
ATOM 1508 C CA . LEU A 1 189 ? 14.953 31.578 30.312 1 93.56 189 LEU A CA 1
ATOM 1509 C C . LEU A 1 189 ? 14.875 30.062 30.469 1 93.56 189 LEU A C 1
ATOM 1511 O O . LEU A 1 189 ? 15.461 29.328 29.688 1 93.56 189 LEU A O 1
ATOM 1515 N N . HIS A 1 190 ? 14.094 29.609 31.5 1 94.75 190 HIS A N 1
ATOM 1516 C CA . HIS A 1 190 ? 13.938 28.156 31.672 1 94.75 190 HIS A CA 1
ATOM 1517 C C . HIS A 1 190 ? 13.234 27.531 30.484 1 94.75 190 HIS A C 1
ATOM 1519 O O . HIS A 1 190 ? 13.586 26.422 30.062 1 94.75 190 HIS A O 1
ATOM 1525 N N . LEU A 1 191 ? 12.219 28.188 29.969 1 95.19 191 LEU A N 1
ATOM 1526 C CA . LEU A 1 191 ? 11.492 27.688 28.797 1 95.19 191 LEU A CA 1
ATOM 1527 C C . LEU A 1 191 ? 12.43 27.547 27.609 1 95.19 191 LEU A C 1
ATOM 1529 O O . LEU A 1 191 ? 12.414 26.531 26.906 1 95.19 191 LEU A O 1
ATOM 1533 N N . VAL A 1 192 ? 13.188 28.562 27.312 1 95.56 192 VAL A N 1
ATOM 1534 C CA . VAL A 1 192 ? 14.047 28.562 26.141 1 95.56 192 VAL A CA 1
ATOM 1535 C C . VAL A 1 192 ? 15.164 27.531 26.312 1 95.56 192 VAL A C 1
ATOM 1537 O O . VAL A 1 192 ? 15.594 26.891 25.344 1 95.56 192 VAL A O 1
ATOM 1540 N N . LYS A 1 193 ? 15.664 27.438 27.531 1 95.69 193 LYS A N 1
ATOM 1541 C CA . LYS A 1 193 ? 16.656 26.406 27.797 1 95.69 193 LYS A CA 1
ATOM 1542 C C . LYS A 1 193 ? 16.078 25.016 27.516 1 95.69 193 LYS A C 1
ATOM 1544 O O . LYS A 1 193 ? 16.766 24.156 26.969 1 95.69 193 LYS A O 1
ATOM 1549 N N . ASP A 1 194 ? 14.875 24.781 27.938 1 95.25 194 ASP A N 1
ATOM 1550 C CA . ASP A 1 194 ? 14.18 23.531 27.609 1 95.25 194 ASP A CA 1
ATOM 1551 C C . ASP A 1 194 ? 14.102 23.344 26.094 1 95.25 194 ASP A C 1
ATOM 1553 O O . ASP A 1 194 ? 14.359 22.25 25.578 1 95.25 194 ASP A O 1
ATOM 1557 N N . LYS A 1 195 ? 13.703 24.422 25.344 1 95.94 195 LYS A N 1
ATOM 1558 C CA . LYS A 1 195 ? 13.633 24.375 23.891 1 95.94 195 LYS A CA 1
ATOM 1559 C C . LYS A 1 195 ? 14.992 24.031 23.281 1 95.94 195 LYS A C 1
ATOM 1561 O O . LYS A 1 195 ? 15.078 23.312 22.281 1 95.94 195 LYS A O 1
ATOM 1566 N N . TYR A 1 196 ? 16.031 24.625 23.859 1 96.44 196 TYR A N 1
ATOM 1567 C CA . TYR A 1 196 ? 17.375 24.359 23.375 1 96.44 196 TYR A CA 1
ATOM 1568 C C . TYR A 1 196 ? 17.734 22.891 23.516 1 96.44 196 TYR A C 1
ATOM 1570 O O . TYR A 1 196 ? 18.281 22.281 22.609 1 96.44 196 TYR A O 1
ATOM 1578 N N . ILE A 1 197 ? 17.422 22.297 24.641 1 96.75 197 ILE A N 1
ATOM 1579 C CA . ILE A 1 197 ? 17.688 20.875 24.875 1 96.75 197 ILE A CA 1
ATOM 1580 C C . ILE A 1 197 ? 16.875 20.031 23.891 1 96.75 197 ILE A C 1
ATOM 1582 O O . ILE A 1 197 ? 17.391 19.047 23.375 1 96.75 197 ILE A O 1
ATOM 1586 N N . ASP A 1 198 ? 15.648 20.375 23.656 1 95.44 198 ASP A N 1
ATOM 1587 C CA . ASP A 1 198 ? 14.812 19.703 22.672 1 95.44 198 ASP A CA 1
ATOM 1588 C C . ASP A 1 198 ? 15.461 19.75 21.281 1 95.44 198 ASP A C 1
ATOM 1590 O O . ASP A 1 198 ? 15.469 18.75 20.562 1 95.44 198 ASP A O 1
ATOM 1594 N N . GLU A 1 199 ? 15.961 20.953 20.891 1 96.5 199 GLU A N 1
ATOM 1595 C CA . GLU A 1 199 ? 16.625 21.094 19.594 1 96.5 199 GLU A CA 1
ATOM 1596 C C . GLU A 1 199 ? 17.891 20.234 19.516 1 96.5 199 GLU A C 1
ATOM 1598 O O . GLU A 1 199 ? 18.219 19.703 18.469 1 96.5 199 GLU A O 1
ATOM 1603 N N . GLU A 1 200 ? 18.578 20.172 20.625 1 96 200 GLU A N 1
ATOM 1604 C CA . GLU A 1 200 ? 19.75 19.297 20.672 1 96 200 GLU A CA 1
ATOM 1605 C C . GLU A 1 200 ? 19.375 17.844 20.438 1 96 200 GLU A C 1
ATOM 1607 O O . GLU A 1 200 ? 20.078 17.125 19.719 1 96 200 GLU A O 1
ATOM 1612 N N . ASP A 1 201 ? 18.344 17.438 21.062 1 95.31 201 ASP A N 1
ATOM 1613 C CA . ASP A 1 201 ? 17.828 16.078 20.875 1 95.31 201 ASP A CA 1
ATOM 1614 C C . ASP A 1 201 ? 17.469 15.82 19.422 1 95.31 201 ASP A C 1
ATOM 1616 O O . ASP A 1 201 ? 17.766 14.75 18.875 1 95.31 201 ASP A O 1
ATOM 1620 N N . LYS A 1 202 ? 16.812 16.766 18.797 1 95.62 202 LYS A N 1
ATOM 1621 C CA . LYS A 1 202 ? 16.438 16.641 17.391 1 95.62 202 LYS A CA 1
ATOM 1622 C C . LYS A 1 202 ? 17.656 16.531 16.5 1 95.62 202 LYS A C 1
ATOM 1624 O O . LYS A 1 202 ? 17.672 15.773 15.531 1 95.62 202 LYS A O 1
ATOM 1629 N N . LYS A 1 203 ? 18.625 17.328 16.781 1 94.81 203 LYS A N 1
ATOM 1630 C CA . LYS A 1 203 ? 19.859 17.25 16.016 1 94.81 203 LYS A CA 1
ATOM 1631 C C . LYS A 1 203 ? 20.531 15.883 16.172 1 94.81 203 LYS A C 1
ATOM 1633 O O . LYS A 1 203 ? 20.953 15.281 15.188 1 94.81 203 LYS A O 1
ATOM 1638 N N . ASP A 1 204 ? 20.562 15.414 17.406 1 95.38 204 ASP A N 1
ATOM 1639 C CA . ASP A 1 204 ? 21.141 14.094 17.672 1 95.38 204 ASP A CA 1
ATOM 1640 C C . ASP A 1 204 ? 20.391 13.008 16.922 1 95.38 204 ASP A C 1
ATOM 1642 O O . ASP A 1 204 ? 21 12.094 16.359 1 95.38 204 ASP A O 1
ATOM 1646 N N . THR A 1 205 ? 19.109 13.102 16.938 1 95.88 205 THR A N 1
ATOM 1647 C CA . THR A 1 205 ? 18.281 12.148 16.219 1 95.88 205 THR A CA 1
ATOM 1648 C C . THR A 1 205 ? 18.531 12.219 14.711 1 95.88 205 THR A C 1
ATOM 1650 O O . THR A 1 205 ? 18.609 11.188 14.039 1 95.88 205 THR A O 1
ATOM 1653 N N . ALA A 1 206 ? 18.641 13.43 14.18 1 95.69 206 ALA A N 1
ATOM 1654 C CA . ALA A 1 206 ? 18.922 13.617 12.758 1 95.69 206 ALA A CA 1
ATOM 1655 C C . ALA A 1 206 ? 20.281 13.023 12.383 1 95.69 206 ALA A C 1
ATOM 1657 O O . ALA A 1 206 ? 20.422 12.422 11.32 1 95.69 206 ALA A O 1
ATOM 1658 N N . ILE A 1 207 ? 21.234 13.203 13.266 1 95.31 207 ILE A N 1
ATOM 1659 C CA . ILE A 1 207 ? 22.562 12.648 13.039 1 95.31 207 ILE A CA 1
ATOM 1660 C C . ILE A 1 207 ? 22.484 11.125 12.992 1 95.31 207 ILE A C 1
ATOM 1662 O O . ILE A 1 207 ? 23.062 10.484 12.109 1 95.31 207 ILE A O 1
ATOM 1666 N N . ALA A 1 208 ? 21.766 10.547 13.93 1 96 208 ALA A N 1
ATOM 1667 C CA . ALA A 1 208 ? 21.594 9.102 13.969 1 96 208 ALA A CA 1
ATOM 1668 C C . ALA A 1 208 ? 20.953 8.586 12.688 1 96 208 ALA A C 1
ATOM 1670 O O . ALA A 1 208 ? 21.375 7.57 12.133 1 96 208 ALA A O 1
ATOM 1671 N N . SER A 1 209 ? 19.953 9.273 12.242 1 95.69 209 SER A N 1
ATOM 1672 C CA . SER A 1 209 ? 19.281 8.891 11.008 1 95.69 209 SER A CA 1
ATOM 1673 C C . SER A 1 209 ? 20.219 9.008 9.812 1 95.69 209 SER A C 1
ATOM 1675 O O . SER A 1 209 ? 20.203 8.164 8.914 1 95.69 209 SER A O 1
ATOM 1677 N N . TYR A 1 210 ? 20.969 10.07 9.812 1 95.69 210 TYR A N 1
ATOM 1678 C CA . TYR A 1 210 ? 21.938 10.273 8.742 1 95.69 210 TYR A CA 1
ATOM 1679 C C . TYR A 1 210 ? 22.922 9.117 8.672 1 95.69 210 TYR A C 1
ATOM 1681 O O . TYR A 1 210 ? 23.188 8.586 7.594 1 95.69 210 TYR A O 1
ATOM 1689 N N . ILE A 1 211 ? 23.391 8.711 9.781 1 95 211 ILE A N 1
ATOM 1690 C CA . ILE A 1 211 ? 24.359 7.613 9.836 1 95 211 ILE A CA 1
ATOM 1691 C C . ILE A 1 211 ? 23.703 6.324 9.344 1 95 211 ILE A C 1
ATOM 1693 O O . ILE A 1 211 ? 24.328 5.535 8.633 1 95 211 ILE A O 1
ATOM 1697 N N . ARG A 1 212 ? 22.484 6.137 9.648 1 94.25 212 ARG A N 1
ATOM 1698 C CA . ARG A 1 212 ? 21.766 4.934 9.242 1 94.25 212 ARG A CA 1
ATOM 1699 C C . ARG A 1 212 ? 21.656 4.855 7.723 1 94.25 212 ARG A C 1
ATOM 1701 O O . ARG A 1 212 ? 21.875 3.795 7.133 1 94.25 212 ARG A O 1
ATOM 1708 N N . TYR A 1 213 ? 21.312 5.969 7.051 1 93.69 213 TYR A N 1
ATOM 1709 C CA . TYR A 1 213 ? 21.031 5.961 5.617 1 93.69 213 TYR A CA 1
ATOM 1710 C C . TYR A 1 213 ? 22.328 6.109 4.812 1 93.69 213 TYR A C 1
ATOM 1712 O O . TYR A 1 213 ? 22.469 5.508 3.748 1 93.69 213 TYR A O 1
ATOM 1720 N N . VAL A 1 214 ? 23.281 6.941 5.336 1 93.06 214 VAL A N 1
ATOM 1721 C CA . VAL A 1 214 ? 24.484 7.277 4.574 1 93.06 214 VAL A CA 1
ATOM 1722 C C . VAL A 1 214 ? 25.625 6.348 4.977 1 93.06 214 VAL A C 1
ATOM 1724 O O . VAL A 1 214 ? 26.531 6.066 4.176 1 93.06 214 VAL A O 1
ATOM 1727 N N . GLY A 1 215 ? 25.719 5.977 6.277 1 92.5 215 GLY A N 1
ATOM 1728 C CA . GLY A 1 215 ? 26.719 5.035 6.746 1 92.5 215 GLY A CA 1
ATOM 1729 C C . GLY A 1 215 ? 27.906 5.707 7.398 1 92.5 215 GLY A C 1
ATOM 1730 O O . GLY A 1 215 ? 28.766 5.039 7.988 1 92.5 215 GLY A O 1
ATOM 1731 N N . ILE A 1 216 ? 28.016 7.078 7.254 1 91.69 216 ILE A N 1
ATOM 1732 C CA . ILE A 1 216 ? 29.141 7.805 7.828 1 91.69 216 ILE A CA 1
ATOM 1733 C C . ILE A 1 216 ? 28.625 9 8.633 1 91.69 216 ILE A C 1
ATOM 1735 O O . ILE A 1 216 ? 27.578 9.555 8.328 1 91.69 216 ILE A O 1
ATOM 1739 N N . LYS A 1 217 ? 29.344 9.328 9.656 1 91.81 217 LYS A N 1
ATOM 1740 C CA . LYS A 1 217 ? 29.016 10.516 10.438 1 91.81 217 LYS A CA 1
ATOM 1741 C C . LYS A 1 217 ? 29.281 11.789 9.648 1 91.81 217 LYS A C 1
ATOM 1743 O O . LYS A 1 217 ? 30.281 11.883 8.93 1 91.81 217 LYS A O 1
ATOM 1748 N N . PRO A 1 218 ? 28.312 12.656 9.758 1 88.88 218 PRO A N 1
ATOM 1749 C CA . PRO A 1 218 ? 28.562 13.922 9.055 1 88.88 218 PRO A CA 1
ATOM 1750 C C . PRO A 1 218 ? 29.797 14.641 9.57 1 88.88 218 PRO A C 1
ATOM 1752 O O . PRO A 1 218 ? 30.047 14.688 10.773 1 88.88 218 PRO A O 1
ATOM 1755 N N . LYS A 1 219 ? 30.688 14.977 8.648 1 78 219 LYS A N 1
ATOM 1756 C CA . LYS A 1 219 ? 31.922 15.672 9.008 1 78 219 LYS A CA 1
ATOM 1757 C C . LYS A 1 219 ? 31.859 17.141 8.625 1 78 219 LYS A C 1
ATOM 1759 O O . LYS A 1 219 ? 31.516 17.484 7.492 1 78 219 LYS A O 1
ATOM 1764 N N . GLY A 1 220 ? 32.031 17.969 9.562 1 74.88 220 GLY A N 1
ATOM 1765 C CA . GLY A 1 220 ? 32.156 19.391 9.289 1 74.88 220 GLY A CA 1
ATOM 1766 C C . GLY A 1 220 ? 30.812 20.062 9.055 1 74.88 220 GLY A C 1
ATOM 1767 O O . GLY A 1 220 ? 29.797 19.672 9.641 1 74.88 220 GLY A O 1
ATOM 1768 N N . LYS A 1 221 ? 30.891 21.094 8.188 1 76.44 221 LYS A N 1
ATOM 1769 C CA . LYS A 1 221 ? 29.703 21.875 7.898 1 76.44 221 LYS A CA 1
ATOM 1770 C C . LYS A 1 221 ? 28.891 21.266 6.75 1 76.44 221 LYS A C 1
ATOM 1772 O O . LYS A 1 221 ? 29.469 20.719 5.812 1 76.44 221 LYS A O 1
ATOM 1777 N N . MET A 1 222 ? 27.625 21.25 6.941 1 86.69 222 MET A N 1
ATOM 1778 C CA . MET A 1 222 ? 26.703 20.766 5.91 1 86.69 222 MET A CA 1
ATOM 1779 C C . MET A 1 222 ? 26.109 21.922 5.121 1 86.69 222 MET A C 1
ATOM 1781 O O . MET A 1 222 ? 25.719 22.938 5.699 1 86.69 222 MET A O 1
ATOM 1785 N N . CYS A 1 223 ? 26.188 21.719 3.789 1 85.81 223 CYS A N 1
ATOM 1786 C CA . CYS A 1 223 ? 25.672 22.781 2.945 1 85.81 223 CYS A CA 1
ATOM 1787 C C . CYS A 1 223 ? 24.156 22.688 2.791 1 85.81 223 CYS A C 1
ATOM 1789 O O . CYS A 1 223 ? 23.609 21.578 2.746 1 85.81 223 CYS A O 1
ATOM 1791 N N . ARG A 1 224 ? 23.469 23.844 2.668 1 87.88 224 ARG A N 1
ATOM 1792 C CA . ARG A 1 224 ? 22.031 23.906 2.445 1 87.88 224 ARG A CA 1
ATOM 1793 C C . ARG A 1 224 ? 21.672 23.406 1.049 1 87.88 224 ARG A C 1
ATOM 1795 O O . ARG A 1 224 ? 22.297 23.797 0.063 1 87.88 224 ARG A O 1
ATOM 1802 N N . PRO A 1 225 ? 20.75 22.453 1.001 1 91.06 225 PRO A N 1
ATOM 1803 C CA . PRO A 1 225 ? 20.266 22.109 -0.338 1 91.06 225 PRO A CA 1
ATOM 1804 C C . PRO A 1 225 ? 19.594 23.281 -1.044 1 91.06 225 PRO A C 1
ATOM 1806 O O . PRO A 1 225 ? 18.969 24.125 -0.39 1 91.06 225 PRO A O 1
ATOM 1809 N N . VAL A 1 226 ? 19.734 23.312 -2.365 1 87.75 226 VAL A N 1
ATOM 1810 C CA . VAL A 1 226 ? 19.188 24.422 -3.133 1 87.75 226 VAL A CA 1
ATOM 1811 C C . VAL A 1 226 ? 18.203 23.891 -4.184 1 87.75 226 VAL A C 1
ATOM 1813 O O . VAL A 1 226 ? 18.406 22.797 -4.719 1 87.75 226 VAL A O 1
ATOM 1816 N N . ILE A 1 227 ? 17.156 24.641 -4.395 1 92.44 227 ILE A N 1
ATOM 1817 C CA . ILE A 1 227 ? 16.156 24.312 -5.406 1 92.44 227 ILE A CA 1
ATOM 1818 C C . ILE A 1 227 ? 16.641 24.781 -6.777 1 92.44 227 ILE A C 1
ATOM 1820 O O . ILE A 1 227 ? 17.094 25.922 -6.922 1 92.44 227 ILE A O 1
ATOM 1824 N N . ASP A 1 228 ? 16.641 23.969 -7.707 1 91.62 228 ASP A N 1
ATOM 1825 C CA . ASP A 1 228 ? 16.875 24.344 -9.094 1 91.62 228 ASP A CA 1
ATOM 1826 C C . ASP A 1 228 ? 15.555 24.641 -9.805 1 91.62 228 ASP A C 1
ATOM 1828 O O . ASP A 1 228 ? 14.898 23.734 -10.32 1 91.62 228 ASP A O 1
ATOM 1832 N N . GLU A 1 229 ? 15.281 25.891 -9.977 1 90.94 229 GLU A N 1
ATOM 1833 C CA . GLU A 1 229 ? 14 26.328 -10.508 1 90.94 229 GLU A CA 1
ATOM 1834 C C . GLU A 1 229 ? 13.82 25.906 -11.961 1 90.94 229 GLU A C 1
ATOM 1836 O O . GLU A 1 229 ? 12.695 25.75 -12.445 1 90.94 229 GLU A O 1
ATOM 1841 N N . THR A 1 230 ? 14.914 25.609 -12.648 1 91.06 230 THR A N 1
ATOM 1842 C CA . THR A 1 230 ? 14.859 25.25 -14.062 1 91.06 230 THR A CA 1
ATOM 1843 C C . THR A 1 230 ? 14.312 23.844 -14.25 1 91.06 230 THR A C 1
ATOM 1845 O O . THR A 1 230 ? 13.891 23.469 -15.344 1 91.06 230 THR A O 1
ATOM 1848 N N . LYS A 1 231 ? 14.352 23.062 -13.195 1 93.38 231 LYS A N 1
ATOM 1849 C CA . LYS A 1 231 ? 13.898 21.672 -13.281 1 93.38 231 LYS A CA 1
ATOM 1850 C C . LYS A 1 231 ? 12.406 21.562 -12.992 1 93.38 231 LYS A C 1
ATOM 1852 O O . LYS A 1 231 ? 11.812 20.5 -13.18 1 93.38 231 LYS A O 1
ATOM 1857 N N . ILE A 1 232 ? 11.82 22.625 -12.539 1 95.12 232 ILE A N 1
ATOM 1858 C CA . ILE A 1 232 ? 10.375 22.672 -12.328 1 95.12 232 ILE A CA 1
ATOM 1859 C C . ILE A 1 232 ? 9.68 23.078 -13.625 1 95.12 232 ILE A C 1
ATOM 1861 O O . ILE A 1 232 ? 9.953 24.156 -14.172 1 95.12 232 ILE A O 1
ATOM 1865 N N . PRO A 1 233 ? 8.828 22.328 -14.086 1 96.75 233 PRO A N 1
ATOM 1866 C CA . PRO A 1 233 ? 8.117 22.703 -15.312 1 96.75 233 PRO A CA 1
ATOM 1867 C C . PRO A 1 233 ? 7.391 24.031 -15.188 1 96.75 233 PRO A C 1
ATOM 1869 O O . PRO A 1 233 ? 6.941 24.406 -14.094 1 96.75 233 PRO A O 1
ATOM 1872 N N . LYS A 1 234 ? 7.176 24.656 -16.281 1 95.62 234 LYS A N 1
ATOM 1873 C CA . LYS A 1 234 ? 6.613 26 -16.281 1 95.62 234 LYS A CA 1
ATOM 1874 C C . LYS A 1 234 ? 5.109 25.969 -16.031 1 95.62 234 LYS A C 1
ATOM 1876 O O . LYS A 1 234 ? 4.551 26.906 -15.453 1 95.62 234 LYS A O 1
ATOM 1881 N N . THR A 1 235 ? 4.535 24.797 -16.531 1 96.38 235 THR A N 1
ATOM 1882 C CA . THR A 1 235 ? 3.09 24.703 -16.344 1 96.38 235 THR A CA 1
ATOM 1883 C C . THR A 1 235 ? 2.721 23.391 -15.664 1 96.38 235 THR A C 1
ATOM 1885 O O . THR A 1 235 ? 3.479 22.406 -15.719 1 96.38 235 THR A O 1
ATOM 1888 N N . LEU A 1 236 ? 1.564 23.453 -15.023 1 95.62 236 LEU A N 1
ATOM 1889 C CA . LEU A 1 236 ? 1.035 22.25 -14.383 1 95.62 236 LEU A CA 1
ATOM 1890 C C . LEU A 1 236 ? 0.825 21.141 -15.406 1 95.62 236 LEU A C 1
ATOM 1892 O O . LEU A 1 236 ? 1.107 19.969 -15.125 1 95.62 236 LEU A O 1
ATOM 1896 N N . GLU A 1 237 ? 0.354 21.5 -16.562 1 96.62 237 GLU A N 1
ATOM 1897 C CA . GLU A 1 237 ? 0.113 20.516 -17.625 1 96.62 237 GLU A CA 1
ATOM 1898 C C . GLU A 1 237 ? 1.406 19.828 -18.031 1 96.62 237 GLU A C 1
ATOM 1900 O O . GLU A 1 237 ? 1.431 18.609 -18.219 1 96.62 237 GLU A O 1
ATOM 1905 N N . GLU A 1 238 ? 2.41 20.625 -18.141 1 97.62 238 GLU A N 1
ATOM 1906 C CA . GLU A 1 238 ? 3.713 20.047 -18.469 1 97.62 238 GLU A CA 1
ATOM 1907 C C . GLU A 1 238 ? 4.207 19.125 -17.359 1 97.62 238 GLU A C 1
ATOM 1909 O O . GLU A 1 238 ? 4.805 18.078 -17.641 1 97.62 238 GLU A O 1
ATOM 1914 N N . ALA A 1 239 ? 3.988 19.484 -16.141 1 97.81 239 ALA A N 1
ATOM 1915 C CA . ALA A 1 239 ? 4.395 18.672 -15.008 1 97.81 239 ALA A CA 1
ATOM 1916 C C . ALA A 1 239 ? 3.668 17.328 -15.008 1 97.81 239 ALA A C 1
ATOM 1918 O O . ALA A 1 239 ? 4.289 16.281 -14.82 1 97.81 239 ALA A O 1
ATOM 1919 N N . ILE A 1 240 ? 2.4 17.391 -15.305 1 97.56 240 ILE A N 1
ATOM 1920 C CA . ILE A 1 240 ? 1.581 16.188 -15.336 1 97.56 240 ILE A CA 1
ATOM 1921 C C . ILE A 1 240 ? 2.039 15.273 -16.484 1 97.56 240 ILE A C 1
ATOM 1923 O O . ILE A 1 240 ? 2.207 14.07 -16.297 1 97.56 240 ILE A O 1
ATOM 1927 N N . LYS A 1 241 ? 2.244 15.867 -17.641 1 97.75 241 LYS A N 1
ATOM 1928 C CA . LYS A 1 241 ? 2.682 15.102 -18.797 1 97.75 241 LYS A CA 1
ATOM 1929 C C . LYS A 1 241 ? 4.012 14.406 -18.531 1 97.75 241 LYS A C 1
ATOM 1931 O O . LYS A 1 241 ? 4.164 13.219 -18.828 1 97.75 241 LYS A O 1
ATOM 1936 N N . ARG A 1 242 ? 4.871 15.086 -17.938 1 97.19 242 ARG A N 1
ATOM 1937 C CA . ARG A 1 242 ? 6.18 14.523 -17.625 1 97.19 242 ARG A CA 1
ATOM 1938 C C . ARG A 1 242 ? 6.055 13.352 -16.656 1 97.19 242 ARG A C 1
ATOM 1940 O O . ARG A 1 242 ? 6.68 12.305 -16.859 1 97.19 242 ARG A O 1
ATOM 1947 N N . ALA A 1 243 ? 5.281 13.5 -15.625 1 98.19 243 ALA A N 1
ATOM 1948 C CA . ALA A 1 243 ? 5.105 12.445 -14.633 1 98.19 243 ALA A CA 1
ATOM 1949 C C . ALA A 1 243 ? 4.465 11.203 -15.25 1 98.19 243 ALA A C 1
ATOM 1951 O O . ALA A 1 243 ? 4.914 10.078 -15.016 1 98.19 243 ALA A O 1
ATOM 1952 N N . VAL A 1 244 ? 3.439 11.422 -16.094 1 97.81 244 VAL A N 1
ATOM 1953 C CA . VAL A 1 244 ? 2.705 10.305 -16.688 1 97.81 244 VAL A CA 1
ATOM 1954 C C . VAL A 1 244 ? 3.613 9.539 -17.641 1 97.81 244 VAL A C 1
ATOM 1956 O O . VAL A 1 244 ? 3.551 8.312 -17.719 1 97.81 244 VAL A O 1
ATOM 1959 N N . LEU A 1 245 ? 4.535 10.234 -18.281 1 97.19 245 LEU A N 1
ATOM 1960 C CA . LEU A 1 245 ? 5.395 9.617 -19.281 1 97.19 245 LEU A CA 1
ATOM 1961 C C . LEU A 1 245 ? 6.59 8.938 -18.625 1 97.19 245 LEU A C 1
ATOM 1963 O O . LEU A 1 245 ? 7.031 7.875 -19.078 1 97.19 245 LEU A O 1
ATOM 1967 N N . ASP A 1 246 ? 7.008 9.469 -17.484 1 96.31 246 ASP A N 1
ATOM 1968 C CA . ASP A 1 246 ? 8.328 9.055 -17.016 1 96.31 246 ASP A CA 1
ATOM 1969 C C . ASP A 1 246 ? 8.242 8.289 -15.703 1 96.31 246 ASP A C 1
ATOM 1971 O O . ASP A 1 246 ? 9.195 7.602 -15.32 1 96.31 246 ASP A O 1
ATOM 1975 N N . ASN A 1 247 ? 7.137 8.32 -15.023 1 98.06 247 ASN A N 1
ATOM 1976 C CA . ASN A 1 247 ? 7.047 7.703 -13.711 1 98.06 247 ASN A CA 1
ATOM 1977 C C . ASN A 1 247 ? 7.199 6.188 -13.789 1 98.06 247 ASN A C 1
ATOM 1979 O O . ASN A 1 247 ? 6.496 5.527 -14.555 1 98.06 247 ASN A O 1
ATOM 1983 N N . SER A 1 248 ? 8.07 5.668 -12.922 1 98.38 248 SER A N 1
ATOM 1984 C CA . SER A 1 248 ? 8.445 4.262 -12.977 1 98.38 248 SER A CA 1
ATOM 1985 C C . SER A 1 248 ? 7.297 3.361 -12.531 1 98.38 248 SER A C 1
ATOM 1987 O O . SER A 1 248 ? 7.18 2.223 -12.992 1 98.38 248 SER A O 1
ATOM 1989 N N . LYS A 1 249 ? 6.422 3.84 -11.625 1 98.44 249 LYS A N 1
ATOM 1990 C CA . LYS A 1 249 ? 5.289 3.033 -11.188 1 98.44 249 LYS A CA 1
ATOM 1991 C C . LYS A 1 249 ? 4.316 2.779 -12.336 1 98.44 249 LYS A C 1
ATOM 1993 O O . LYS A 1 249 ? 3.74 1.695 -12.438 1 98.44 249 LYS A O 1
ATOM 1998 N N . ILE A 1 250 ? 4.121 3.826 -13.164 1 98.56 250 ILE A N 1
ATOM 1999 C CA . ILE A 1 250 ? 3.26 3.678 -14.328 1 98.56 250 ILE A CA 1
ATOM 2000 C C . ILE A 1 250 ? 3.893 2.701 -15.32 1 98.56 250 ILE A C 1
ATOM 2002 O O . ILE A 1 250 ? 3.227 1.788 -15.812 1 98.56 250 ILE A O 1
ATOM 2006 N N . LYS A 1 251 ? 5.203 2.818 -15.523 1 98.62 251 LYS A N 1
ATOM 2007 C CA . LYS A 1 251 ? 5.91 1.934 -16.438 1 98.62 251 LYS A CA 1
ATOM 2008 C C . LYS A 1 251 ? 5.895 0.493 -15.945 1 98.62 251 LYS A C 1
ATOM 2010 O O . LYS A 1 251 ? 5.738 -0.443 -16.734 1 98.62 251 LYS A O 1
ATOM 2015 N N . GLU A 1 252 ? 6.066 0.317 -14.609 1 98.69 252 GLU A N 1
ATOM 2016 C CA . GLU A 1 252 ? 5.973 -1.003 -13.992 1 98.69 252 GLU A CA 1
ATOM 2017 C C . GLU A 1 252 ? 4.637 -1.667 -14.312 1 98.69 252 GLU A C 1
ATOM 2019 O O . GLU A 1 252 ? 4.598 -2.828 -14.719 1 98.69 252 GLU A O 1
ATOM 2024 N N . GLN A 1 253 ? 3.545 -0.901 -14.18 1 98.69 253 GLN A N 1
ATOM 2025 C CA . GLN A 1 253 ? 2.207 -1.448 -14.375 1 98.69 253 GLN A CA 1
ATOM 2026 C C . GLN A 1 253 ? 1.95 -1.766 -15.844 1 98.69 253 GLN A C 1
ATOM 2028 O O . GLN A 1 253 ? 1.263 -2.736 -16.156 1 98.69 253 GLN A O 1
ATOM 2033 N N . ILE A 1 254 ? 2.516 -0.954 -16.75 1 98.81 254 ILE A N 1
ATOM 2034 C CA . ILE A 1 254 ? 2.379 -1.208 -18.188 1 98.81 254 ILE A CA 1
ATOM 2035 C C . ILE A 1 254 ? 3.016 -2.551 -18.531 1 98.81 254 ILE A C 1
ATOM 2037 O O . ILE A 1 254 ? 2.432 -3.35 -19.266 1 98.81 254 ILE A O 1
ATOM 2041 N N . GLU A 1 255 ? 4.195 -2.828 -17.969 1 98.75 255 GLU A N 1
ATOM 2042 C CA . GLU A 1 255 ? 4.863 -4.102 -18.219 1 98.75 255 GLU A CA 1
ATOM 2043 C C . GLU A 1 255 ? 4.078 -5.266 -17.609 1 98.75 255 GLU A C 1
ATOM 2045 O O . GLU A 1 255 ? 4.062 -6.363 -18.172 1 98.75 255 GLU A O 1
ATOM 2050 N N . LYS A 1 256 ? 3.377 -5.059 -16.484 1 98.69 256 LYS A N 1
ATOM 2051 C CA . LYS A 1 256 ? 2.527 -6.09 -15.898 1 98.69 256 LYS A CA 1
ATOM 2052 C C . LYS A 1 256 ? 1.365 -6.438 -16.828 1 98.69 256 LYS A C 1
ATOM 2054 O O . LYS A 1 256 ? 0.97 -7.602 -16.922 1 98.69 256 LYS A O 1
ATOM 2059 N N . ILE A 1 257 ? 0.822 -5.398 -17.484 1 98.75 257 ILE A N 1
ATOM 2060 C CA . ILE A 1 257 ? -0.269 -5.613 -18.422 1 98.75 257 ILE A CA 1
ATOM 2061 C C . ILE A 1 257 ? 0.219 -6.473 -19.594 1 98.75 257 ILE A C 1
ATOM 2063 O O . ILE A 1 257 ? -0.463 -7.41 -20.016 1 98.75 257 ILE A O 1
ATOM 2067 N N . LYS A 1 258 ? 1.449 -6.203 -20.062 1 98.81 258 LYS A N 1
ATOM 2068 C CA . LYS A 1 258 ? 2.016 -6.996 -21.156 1 98.81 258 LYS A CA 1
ATOM 2069 C C . LYS A 1 258 ? 2.25 -8.438 -20.719 1 98.81 258 LYS A C 1
ATOM 2071 O O . LYS A 1 258 ? 1.982 -9.375 -21.484 1 98.81 258 LYS A O 1
ATOM 2076 N N . ALA A 1 259 ? 2.734 -8.633 -19.469 1 98.75 259 ALA A N 1
ATOM 2077 C CA . ALA A 1 259 ? 2.924 -9.984 -18.938 1 98.75 259 ALA A CA 1
ATOM 2078 C C . ALA A 1 259 ? 1.598 -10.734 -18.859 1 98.75 259 ALA A C 1
ATOM 2080 O O . ALA A 1 259 ? 1.528 -11.922 -19.172 1 98.75 259 ALA A O 1
ATOM 2081 N N . GLN A 1 260 ? 0.531 -10.016 -18.453 1 98.62 260 GLN A N 1
ATOM 2082 C CA . GLN A 1 260 ? -0.789 -10.625 -18.328 1 98.62 260 GLN A CA 1
ATOM 2083 C C . GLN A 1 260 ? -1.322 -11.062 -19.688 1 98.62 260 GLN A C 1
ATOM 2085 O O . GLN A 1 260 ? -2.012 -12.078 -19.797 1 98.62 260 GLN A O 1
ATOM 2090 N N . ARG A 1 261 ? -0.984 -10.336 -20.734 1 98.75 261 ARG A N 1
ATOM 2091 C CA . ARG A 1 261 ? -1.398 -10.711 -22.094 1 98.75 261 ARG A CA 1
ATOM 2092 C C . ARG A 1 261 ? -0.755 -12.031 -22.516 1 98.75 261 ARG A C 1
ATOM 2094 O O . ARG A 1 261 ? -1.387 -12.844 -23.188 1 98.75 261 ARG A O 1
ATOM 2101 N N . GLU A 1 262 ? 0.503 -12.195 -22.078 1 98.69 262 GLU A N 1
ATOM 2102 C CA . GLU A 1 262 ? 1.178 -13.453 -22.391 1 98.69 262 GLU A CA 1
ATOM 2103 C C . GLU A 1 262 ? 0.52 -14.625 -21.656 1 98.69 262 GLU A C 1
ATOM 2105 O O . GLU A 1 262 ? 0.49 -15.742 -22.188 1 98.69 262 GLU A O 1
ATOM 2110 N N . LYS A 1 263 ? -0.081 -14.406 -20.516 1 98.38 263 LYS A N 1
ATOM 2111 C CA . LYS A 1 263 ? -0.794 -15.453 -19.797 1 98.38 263 LYS A CA 1
ATOM 2112 C C . LYS A 1 263 ? -2.029 -15.914 -20.562 1 98.38 263 LYS A C 1
ATOM 2114 O O . LYS A 1 263 ? -2.383 -17.094 -20.547 1 98.38 263 LYS A O 1
ATOM 2119 N N . ILE A 1 264 ? -2.664 -14.977 -21.25 1 98.31 264 ILE A N 1
ATOM 2120 C CA . ILE A 1 264 ? -3.811 -15.32 -22.094 1 98.31 264 ILE A CA 1
ATOM 2121 C C . ILE A 1 264 ? -3.354 -16.188 -23.25 1 98.31 264 ILE A C 1
ATOM 2123 O O . ILE A 1 264 ? -4.008 -17.188 -23.594 1 98.31 264 ILE A O 1
ATOM 2127 N N . VAL A 1 265 ? -2.191 -15.844 -23.828 1 98.31 265 VAL A N 1
ATOM 2128 C CA . VAL A 1 265 ? -1.625 -16.625 -24.922 1 98.31 265 VAL A CA 1
ATOM 2129 C C . VAL A 1 265 ? -1.321 -18.047 -24.453 1 98.31 265 VAL A C 1
ATOM 2131 O O . VAL A 1 265 ? -1.601 -19.016 -25.156 1 98.31 265 VAL A O 1
ATOM 2134 N N . GLN A 1 266 ? -0.812 -18.172 -23.2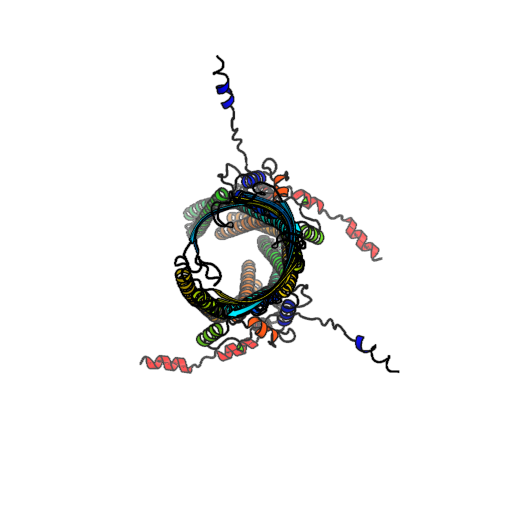5 1 98.19 266 GLN A N 1
ATOM 2135 C CA . GLN A 1 266 ? -0.514 -19.484 -22.688 1 98.19 266 GLN A CA 1
ATOM 2136 C C . GLN A 1 266 ? -1.79 -20.297 -22.469 1 98.19 266 GLN A C 1
ATOM 2138 O O . GLN A 1 266 ? -1.829 -21.484 -22.781 1 98.19 266 GLN A O 1
ATOM 2143 N N . ALA A 1 267 ? -2.805 -19.625 -21.984 1 97.5 267 ALA A N 1
ATOM 2144 C CA . ALA A 1 267 ? -4.078 -20.312 -21.781 1 97.5 267 ALA A CA 1
ATOM 2145 C C . ALA A 1 267 ? -4.668 -20.797 -23.094 1 97.5 267 ALA A C 1
ATOM 2147 O O . ALA A 1 267 ? -5.195 -21.906 -23.172 1 97.5 267 ALA A O 1
ATOM 2148 N N . LYS A 1 268 ? -4.508 -20.031 -24.141 1 97.38 268 LYS A N 1
ATOM 2149 C CA . LYS A 1 268 ? -5.008 -20.406 -25.453 1 97.38 268 LYS A CA 1
ATOM 2150 C C . LYS A 1 268 ? -4.168 -21.531 -26.062 1 97.38 268 LYS A C 1
ATOM 2152 O O . LYS A 1 268 ? -4.684 -22.359 -26.812 1 97.38 268 LYS A O 1
ATOM 2157 N N . GLY A 1 269 ? -2.895 -21.469 -25.688 1 97.44 269 GLY A N 1
ATOM 2158 C CA . GLY A 1 269 ? -2.004 -22.5 -26.203 1 97.44 269 GLY A CA 1
ATOM 2159 C C . GLY A 1 269 ? -2.385 -23.906 -25.75 1 97.44 269 GLY A C 1
ATOM 2160 O O . GLY A 1 269 ? -2.064 -24.875 -26.422 1 97.44 269 GLY A O 1
ATOM 2161 N N . LYS A 1 270 ? -3.145 -24.062 -24.688 1 96.12 270 LYS A N 1
ATOM 2162 C CA . LYS A 1 270 ? -3.537 -25.344 -24.141 1 96.12 270 LYS A CA 1
ATOM 2163 C C . LYS A 1 270 ? -4.551 -26.047 -25.047 1 96.12 270 LYS A C 1
ATOM 2165 O O . LYS A 1 270 ? -4.762 -27.25 -24.922 1 96.12 270 LYS A O 1
ATOM 2170 N N . PHE A 1 271 ? -5.172 -25.328 -26.078 1 96.69 271 PHE A N 1
ATOM 2171 C CA . PHE A 1 271 ? -6.129 -25.906 -27.016 1 96.69 271 PHE A CA 1
ATOM 2172 C C . PHE A 1 271 ? -5.414 -26.484 -28.234 1 96.69 271 PHE A C 1
ATOM 2174 O O . PHE A 1 271 ? -6.047 -27.109 -29.094 1 96.69 271 PHE A O 1
ATOM 2181 N N . LEU A 1 272 ? -4.09 -26.312 -28.266 1 97.19 272 LEU A N 1
ATOM 2182 C CA . LEU A 1 272 ? -3.316 -26.781 -29.406 1 97.19 272 LEU A CA 1
ATOM 2183 C C . LEU A 1 272 ? -2.434 -27.953 -29.031 1 97.19 272 LEU A C 1
ATOM 2185 O O . LEU A 1 272 ? -2.146 -28.172 -27.859 1 97.19 272 LEU A O 1
ATOM 2189 N N . PRO A 1 273 ? -1.972 -28.734 -30 1 96.56 273 PRO A N 1
ATOM 2190 C CA . PRO A 1 273 ? -1.16 -29.906 -29.688 1 96.56 273 PRO A CA 1
ATOM 2191 C C . PRO A 1 273 ? 0.278 -29.562 -29.312 1 96.56 273 PRO A C 1
ATOM 2193 O O . PRO A 1 273 ? 0.709 -28.422 -29.516 1 96.56 273 PRO A O 1
ATOM 2196 N N . GLU A 1 274 ? 0.947 -30.516 -28.75 1 97.25 274 GLU A N 1
ATOM 2197 C CA . GLU A 1 274 ? 2.369 -30.422 -28.422 1 97.25 274 GLU A CA 1
ATOM 2198 C C . GLU A 1 274 ? 3.182 -31.406 -29.266 1 97.25 274 GLU A C 1
ATOM 2200 O O . GLU A 1 274 ? 2.752 -32.562 -29.484 1 97.25 274 GLU A O 1
ATOM 2205 N N . LEU A 1 275 ? 4.297 -30.922 -29.828 1 97.75 275 LEU A N 1
ATOM 2206 C CA . LEU A 1 275 ? 5.223 -31.734 -30.625 1 97.75 275 LEU A CA 1
ATOM 2207 C C . LEU A 1 275 ? 6.602 -31.766 -29.969 1 97.75 275 LEU A C 1
ATOM 2209 O O . LEU A 1 275 ? 7.168 -30.719 -29.641 1 97.75 275 LEU A O 1
ATOM 2213 N N . ASN A 1 276 ? 7.035 -32.938 -29.703 1 96.94 276 ASN A N 1
ATOM 2214 C CA . ASN A 1 276 ? 8.375 -33.094 -29.156 1 96.94 276 ASN A CA 1
ATOM 2215 C C . ASN A 1 276 ? 9.141 -34.219 -29.875 1 96.94 276 ASN A C 1
ATOM 2217 O O . ASN A 1 276 ? 8.539 -35.188 -30.344 1 96.94 276 ASN A O 1
ATOM 2221 N N . LEU A 1 277 ? 10.461 -34.031 -29.938 1 97.81 277 LEU A N 1
ATOM 2222 C CA . LEU A 1 277 ? 11.359 -35.062 -30.453 1 97.81 277 LEU A CA 1
ATOM 2223 C C . LEU A 1 277 ? 12.039 -35.812 -29.312 1 97.81 277 LEU A C 1
ATOM 2225 O O . LEU A 1 277 ? 12.531 -35.188 -28.359 1 97.81 277 LEU A O 1
ATOM 2229 N N . GLU A 1 278 ? 11.984 -37.062 -29.406 1 97.38 278 GLU A N 1
ATOM 2230 C CA . GLU A 1 278 ? 12.617 -37.906 -28.391 1 97.38 278 GLU A CA 1
ATOM 2231 C C . GLU A 1 278 ? 13.594 -38.906 -29.016 1 97.38 278 GLU A C 1
ATOM 2233 O O . GLU A 1 278 ? 13.234 -39.625 -29.922 1 97.38 278 GLU A O 1
ATOM 2238 N N . LEU A 1 279 ? 14.852 -38.875 -28.625 1 97.19 279 LEU A N 1
ATOM 2239 C CA . LEU A 1 279 ? 15.859 -39.875 -28.969 1 97.19 279 LEU A CA 1
ATOM 2240 C C . LEU A 1 279 ? 16.125 -40.812 -27.781 1 97.19 279 LEU A C 1
ATOM 2242 O O . LEU A 1 279 ? 16.359 -40.344 -26.672 1 97.19 279 LEU A O 1
ATOM 2246 N N . ARG A 1 280 ? 16.016 -42.062 -28.062 1 96.81 280 ARG A N 1
ATOM 2247 C CA . ARG A 1 280 ? 16.188 -43.031 -26.984 1 96.81 280 ARG A CA 1
ATOM 2248 C C . ARG A 1 280 ? 17.203 -44.094 -27.375 1 96.81 280 ARG A C 1
ATOM 2250 O O . ARG A 1 280 ? 17.234 -44.562 -28.531 1 96.81 280 ARG A O 1
ATOM 2257 N N . ALA A 1 281 ? 18.109 -44.469 -26.5 1 95.81 281 ALA A N 1
ATOM 2258 C CA . ALA A 1 281 ? 19.016 -45.594 -26.578 1 95.81 281 ALA A CA 1
ATOM 2259 C C . ALA A 1 281 ? 18.906 -46.5 -25.344 1 95.81 281 ALA A C 1
ATOM 2261 O O . ALA A 1 281 ? 18.984 -46 -24.219 1 95.81 281 ALA A O 1
ATOM 2262 N N . SER A 1 282 ? 18.609 -47.75 -25.625 1 94.75 282 SER A N 1
ATOM 2263 C CA . SER A 1 282 ? 18.375 -48.625 -24.484 1 94.75 282 SER A CA 1
ATOM 2264 C C . SER A 1 282 ? 19.172 -49.938 -24.609 1 94.75 282 SER A C 1
ATOM 2266 O O . SER A 1 282 ? 19.406 -50.406 -25.719 1 94.75 282 SER A O 1
ATOM 2268 N N . LEU A 1 283 ? 19.656 -50.375 -23.516 1 92.5 283 LEU A N 1
ATOM 2269 C CA . LEU A 1 283 ? 20.312 -51.688 -23.328 1 92.5 283 LEU A CA 1
ATOM 2270 C C . LEU A 1 283 ? 19.516 -52.562 -22.359 1 92.5 283 LEU A C 1
ATOM 2272 O O . LEU A 1 283 ? 19.328 -52.188 -21.203 1 92.5 283 LEU A O 1
ATOM 2276 N N . ASP A 1 284 ? 18.953 -53.625 -22.859 1 91.38 284 ASP A N 1
ATOM 2277 C CA . ASP A 1 284 ? 18.188 -54.562 -22.062 1 91.38 284 ASP A CA 1
ATOM 2278 C C . ASP A 1 284 ? 18.906 -55.906 -21.938 1 91.38 284 ASP A C 1
ATOM 2280 O O . ASP A 1 284 ? 19.109 -56.594 -22.938 1 91.38 284 ASP A O 1
ATOM 2284 N N . LYS A 1 285 ? 19.219 -56.219 -20.703 1 88.31 285 LYS A N 1
ATOM 2285 C CA . LYS A 1 285 ? 19.797 -57.531 -20.422 1 88.31 285 LYS A CA 1
ATOM 2286 C C . LYS A 1 285 ? 18.844 -58.406 -19.609 1 88.31 285 LYS A C 1
ATOM 2288 O O . LYS A 1 285 ? 18.688 -58.188 -18.406 1 88.31 285 LYS A O 1
ATOM 2293 N N . ASN A 1 286 ? 18.234 -59.375 -20.156 1 84.56 286 ASN A N 1
ATOM 2294 C CA . ASN A 1 286 ? 17.422 -60.406 -19.531 1 84.56 286 ASN A CA 1
ATOM 2295 C C . ASN A 1 286 ? 16.141 -59.844 -18.922 1 84.56 286 ASN A C 1
ATOM 2297 O O . ASN A 1 286 ? 15.711 -60.281 -17.859 1 84.56 286 ASN A O 1
ATOM 2301 N N . ILE A 1 287 ? 15.633 -58.719 -19.375 1 82 287 ILE A N 1
ATOM 2302 C CA . ILE A 1 287 ? 14.367 -58.188 -18.875 1 82 287 ILE A CA 1
ATOM 2303 C C . ILE A 1 287 ? 13.234 -58.625 -19.812 1 82 287 ILE A C 1
ATOM 2305 O O . ILE A 1 287 ? 12.273 -59.25 -19.375 1 82 287 ILE A O 1
ATOM 2309 N N . ASP A 1 288 ? 13.422 -58.375 -21.141 1 72.75 288 ASP A N 1
ATOM 2310 C CA . ASP A 1 288 ? 12.344 -58.656 -22.078 1 72.75 288 ASP A CA 1
ATOM 2311 C C . ASP A 1 288 ? 12.484 -60.031 -22.703 1 72.75 288 ASP A C 1
ATOM 2313 O O . ASP A 1 288 ? 11.484 -60.656 -23.047 1 72.75 288 ASP A O 1
ATOM 2317 N N . LEU A 1 289 ? 13.719 -60.406 -22.891 1 68.5 289 LEU A N 1
ATOM 2318 C CA . LEU A 1 289 ? 13.945 -61.719 -23.547 1 68.5 289 LEU A CA 1
ATOM 2319 C C . LEU A 1 289 ? 14.023 -62.844 -22.531 1 68.5 289 LEU A C 1
ATOM 2321 O O . LEU A 1 289 ? 14.594 -62.656 -21.438 1 68.5 289 LEU A O 1
ATOM 2325 N N . LEU A 1 290 ? 13.227 -63.812 -22.859 1 62.56 290 LEU A N 1
ATOM 2326 C CA . LEU A 1 290 ? 13.312 -65 -22.016 1 62.56 290 LEU A CA 1
ATOM 2327 C C . LEU A 1 290 ? 14.719 -65.562 -22.047 1 62.56 290 LEU A C 1
ATOM 2329 O O . LEU A 1 290 ? 15.344 -65.625 -23.094 1 62.56 290 LEU A O 1
ATOM 2333 N N . GLY A 1 291 ? 15.312 -65.75 -20.812 1 66.44 291 GLY A N 1
ATOM 2334 C CA . GLY A 1 291 ? 16.625 -66.375 -20.641 1 66.44 291 GLY A CA 1
ATOM 2335 C C . GLY A 1 291 ? 17.75 -65.312 -20.531 1 66.44 291 GLY A C 1
ATOM 2336 O O . GLY A 1 291 ? 17.578 -64.25 -19.938 1 66.44 291 GLY A O 1
ATOM 2337 N N . ASP A 1 292 ? 19.062 -65.625 -21.031 1 74.38 292 ASP A N 1
ATOM 2338 C CA . ASP A 1 292 ? 20.25 -64.75 -20.953 1 74.38 292 ASP A CA 1
ATOM 2339 C C . ASP A 1 292 ? 20.438 -63.938 -22.219 1 74.38 292 ASP A C 1
ATOM 2341 O O . ASP A 1 292 ? 21.391 -64.125 -22.969 1 74.38 292 ASP A O 1
ATOM 2345 N N . GLY A 1 293 ? 19.359 -63.188 -22.594 1 81.44 293 GLY A N 1
ATOM 2346 C CA . GLY A 1 293 ? 19.422 -62.406 -23.828 1 81.44 293 GLY A CA 1
ATOM 2347 C C . GLY A 1 293 ? 19.656 -60.938 -23.594 1 81.44 293 GLY A C 1
ATOM 2348 O O . GLY A 1 293 ? 19.406 -60.438 -22.484 1 81.44 293 GLY A O 1
ATOM 2349 N N . THR A 1 294 ? 20.484 -60.281 -24.562 1 86 294 THR A N 1
ATOM 2350 C CA . THR A 1 294 ? 20.734 -58.844 -24.562 1 86 294 THR A CA 1
ATOM 2351 C C . THR A 1 294 ? 20.078 -58.188 -25.781 1 86 294 THR A C 1
ATOM 2353 O O . THR A 1 294 ? 20.125 -58.719 -26.891 1 86 294 THR A O 1
ATOM 2356 N N . THR A 1 295 ? 19.328 -57.125 -25.438 1 87.5 295 THR A N 1
ATOM 2357 C CA . THR A 1 295 ? 18.719 -56.344 -26.516 1 87.5 295 THR A CA 1
ATOM 2358 C C . THR A 1 295 ? 19.203 -54.906 -26.453 1 87.5 295 THR A C 1
ATOM 2360 O O . THR A 1 295 ? 19.172 -54.281 -25.391 1 87.5 295 THR A O 1
ATOM 2363 N N . LYS A 1 296 ? 19.719 -54.406 -27.578 1 90.75 296 LYS A N 1
ATOM 2364 C CA . LYS A 1 296 ? 20.016 -53 -27.766 1 90.75 296 LYS A CA 1
ATOM 2365 C C . LYS A 1 296 ? 19 -52.312 -28.688 1 90.75 296 LYS A C 1
ATOM 2367 O O . LYS A 1 296 ? 18.609 -52.906 -29.703 1 90.75 296 LYS A O 1
ATOM 2372 N N . ASN A 1 297 ? 18.594 -51.156 -28.25 1 91.31 297 ASN A N 1
ATOM 2373 C CA . ASN A 1 297 ? 17.609 -50.438 -29.047 1 91.31 297 ASN A CA 1
ATOM 2374 C C . ASN A 1 297 ? 17.938 -48.938 -29.156 1 91.31 297 ASN A C 1
ATOM 2376 O O . ASN A 1 297 ? 18.359 -48.344 -28.188 1 91.31 297 ASN A O 1
ATOM 2380 N N . VAL A 1 298 ? 17.938 -48.406 -30.359 1 93.94 298 VAL A N 1
ATOM 2381 C CA . VAL A 1 298 ? 18.016 -46.969 -30.625 1 93.94 298 VAL A CA 1
ATOM 2382 C C . VAL A 1 298 ? 16.797 -46.531 -31.406 1 93.94 298 VAL A C 1
ATOM 2384 O O . VAL A 1 298 ? 16.422 -47.156 -32.406 1 93.94 298 VAL A O 1
ATOM 2387 N N . ALA A 1 299 ? 16.234 -45.469 -30.859 1 94.5 299 ALA A N 1
ATOM 2388 C CA . ALA A 1 299 ? 15.008 -45.031 -31.516 1 94.5 299 ALA A CA 1
ATOM 2389 C C . ALA A 1 299 ? 14.891 -43.5 -31.516 1 94.5 299 ALA A C 1
ATOM 2391 O O . ALA A 1 299 ? 15.344 -42.844 -30.594 1 94.5 299 ALA A O 1
ATOM 2392 N N . ALA A 1 300 ? 14.352 -42.969 -32.625 1 95.81 300 ALA A N 1
ATOM 2393 C CA . ALA A 1 300 ? 13.914 -41.562 -32.75 1 95.81 300 ALA A CA 1
ATOM 2394 C C . ALA A 1 300 ? 12.398 -41.469 -32.875 1 95.81 300 ALA A C 1
ATOM 2396 O O . ALA A 1 300 ? 11.812 -42.125 -33.75 1 95.81 300 ALA A O 1
ATOM 2397 N N . ARG A 1 301 ? 11.891 -40.688 -31.953 1 96.25 301 ARG A N 1
ATOM 2398 C CA . ARG A 1 301 ? 10.438 -40.625 -31.906 1 96.25 301 ARG A CA 1
ATOM 2399 C C . ARG A 1 301 ? 9.953 -39.156 -31.969 1 96.25 301 ARG A C 1
ATOM 2401 O O . ARG A 1 301 ? 10.5 -38.281 -31.297 1 96.25 301 ARG A O 1
ATOM 2408 N N . LEU A 1 302 ? 8.977 -38.938 -32.812 1 96.69 302 LEU A N 1
ATOM 2409 C CA . LEU A 1 302 ? 8.242 -37.688 -32.844 1 96.69 302 LEU A CA 1
ATOM 2410 C C . LEU A 1 302 ? 6.887 -37.844 -32.156 1 96.69 302 LEU A C 1
ATOM 2412 O O . LEU A 1 302 ? 5.992 -38.5 -32.688 1 96.69 302 LEU A O 1
ATOM 2416 N N . ASN A 1 303 ? 6.797 -37.188 -31 1 96.62 303 ASN A N 1
ATOM 2417 C CA . ASN A 1 303 ? 5.57 -37.281 -30.219 1 96.62 303 ASN A CA 1
ATOM 2418 C C . ASN A 1 303 ? 4.621 -36.125 -30.516 1 96.62 303 ASN A C 1
ATOM 2420 O O . ASN A 1 303 ? 5.02 -34.938 -30.484 1 96.62 303 ASN A O 1
ATOM 2424 N N . PHE A 1 304 ? 3.432 -36.469 -30.828 1 96.19 304 PHE A N 1
ATOM 2425 C CA . PHE A 1 304 ? 2.334 -35.5 -31.031 1 96.19 304 PHE A CA 1
ATOM 2426 C C . PHE A 1 304 ? 1.226 -35.75 -30.016 1 96.19 304 PHE A C 1
ATOM 2428 O O . PHE A 1 304 ? 0.529 -36.781 -30.078 1 96.19 304 PHE A O 1
ATOM 2435 N N . ASN A 1 305 ? 1.112 -34.844 -29.062 1 96.5 305 ASN A N 1
ATOM 2436 C CA . ASN A 1 305 ? 0.097 -34.938 -28.016 1 96.5 305 ASN A CA 1
ATOM 2437 C C . ASN A 1 305 ? -0.889 -33.781 -28.078 1 96.5 305 ASN A C 1
ATOM 2439 O O . ASN A 1 305 ? -0.488 -32.625 -28.266 1 96.5 305 ASN A O 1
ATOM 2443 N N . TRP A 1 306 ? -2.17 -34.125 -27.953 1 96.38 306 TRP A N 1
ATOM 2444 C CA . TRP A 1 306 ? -3.223 -33.125 -28.047 1 96.38 306 TRP A CA 1
ATOM 2445 C C . TRP A 1 306 ? -4.328 -33.406 -27.031 1 96.38 306 TRP A C 1
ATOM 2447 O O . TRP A 1 306 ? -4.977 -34.469 -27.094 1 96.38 306 TRP A O 1
ATOM 2457 N N . ASN A 1 307 ? -4.488 -32.5 -26.094 1 96.06 307 ASN A N 1
ATOM 2458 C CA . ASN A 1 307 ? -5.645 -32.562 -25.219 1 96.06 307 ASN A CA 1
ATOM 2459 C C . ASN A 1 307 ? -6.887 -31.969 -25.859 1 96.06 307 ASN A C 1
ATOM 2461 O O . ASN A 1 307 ? -6.988 -30.75 -25.984 1 96.06 307 ASN A O 1
ATOM 2465 N N . LEU A 1 308 ? -7.812 -32.781 -26.172 1 96 308 LEU A N 1
ATOM 2466 C CA . LEU A 1 308 ? -8.984 -32.344 -26.922 1 96 308 LEU A CA 1
ATOM 2467 C C . LEU A 1 308 ? -10.047 -31.781 -25.984 1 96 308 LEU A C 1
ATOM 2469 O O . LEU A 1 308 ? -10.844 -30.938 -26.391 1 96 308 LEU A O 1
ATOM 2473 N N . TYR A 1 309 ? -10.117 -32.281 -24.828 1 96.56 309 TYR A N 1
ATOM 2474 C CA . TYR A 1 309 ? -11.094 -31.844 -23.844 1 96.56 309 TYR A CA 1
ATOM 2475 C C . TYR A 1 309 ? -10.562 -32.031 -22.422 1 96.56 309 TYR A C 1
ATOM 2477 O O . TYR A 1 309 ? -10.094 -33.125 -22.078 1 96.56 309 TYR A O 1
ATOM 2485 N N . ASN A 1 310 ? -10.602 -31 -21.625 1 96.12 310 ASN A N 1
ATOM 2486 C CA . ASN A 1 310 ? -10.062 -31.016 -20.266 1 96.12 310 ASN A CA 1
ATOM 2487 C C . ASN A 1 310 ? -11.094 -30.562 -19.234 1 96.12 310 ASN A C 1
ATOM 2489 O O . ASN A 1 310 ? -10.812 -29.688 -18.422 1 96.12 310 ASN A O 1
ATOM 2493 N N . GLY A 1 311 ? -12.336 -30.984 -19.375 1 95.25 311 GLY A N 1
ATOM 2494 C CA . GLY A 1 311 ? -13.375 -30.672 -18.422 1 95.25 311 GLY A CA 1
ATOM 2495 C C . GLY A 1 311 ? -13.734 -29.203 -18.375 1 95.25 311 GLY A C 1
ATOM 2496 O O . GLY A 1 311 ? -14.008 -28.656 -17.312 1 95.25 311 GLY A O 1
ATOM 2497 N N . ASN A 1 312 ? -13.609 -28.469 -19.438 1 94.88 312 ASN A N 1
ATOM 2498 C CA . ASN A 1 312 ? -13.906 -27.062 -19.609 1 94.88 312 ASN A CA 1
ATOM 2499 C C . ASN A 1 312 ? -12.891 -26.172 -18.875 1 94.88 312 ASN A C 1
ATOM 2501 O O . ASN A 1 312 ? -13.039 -24.953 -18.844 1 94.88 312 ASN A O 1
ATOM 2505 N N . LYS A 1 313 ? -11.891 -26.688 -18.281 1 96.25 313 LYS A N 1
ATOM 2506 C CA . LYS A 1 313 ? -10.938 -25.953 -17.453 1 96.25 313 LYS A CA 1
ATOM 2507 C C . LYS A 1 313 ? -10.102 -25 -18.281 1 96.25 313 LYS A C 1
ATOM 2509 O O . LYS A 1 313 ? -9.797 -23.891 -17.844 1 96.25 313 LYS A O 1
ATOM 2514 N N . ASP A 1 314 ? -9.789 -25.391 -19.484 1 96.31 314 ASP A N 1
ATOM 2515 C CA . ASP A 1 314 ? -8.984 -24.516 -20.344 1 96.31 314 ASP A CA 1
ATOM 2516 C C . ASP A 1 314 ? -9.773 -23.266 -20.75 1 96.31 314 ASP A C 1
ATOM 2518 O O . ASP A 1 314 ? -9.234 -22.172 -20.781 1 96.31 314 ASP A O 1
ATOM 2522 N N . LYS A 1 315 ? -11.047 -23.516 -21.078 1 96.88 315 LYS A N 1
ATOM 2523 C CA . LYS A 1 315 ? -11.906 -22.391 -21.406 1 96.88 315 LYS A CA 1
ATOM 2524 C C . LYS A 1 315 ? -12.047 -21.438 -20.234 1 96.88 315 LYS A C 1
ATOM 2526 O O . LYS A 1 315 ? -11.945 -20.219 -20.391 1 96.88 315 LYS A O 1
ATOM 2531 N N . VAL A 1 316 ? -12.258 -21.969 -19.094 1 97.31 316 VAL A N 1
ATOM 2532 C CA . VAL A 1 316 ? -12.414 -21.188 -17.875 1 97.31 316 VAL A CA 1
ATOM 2533 C C . VAL A 1 316 ? -11.133 -20.406 -17.594 1 97.31 316 VAL A C 1
ATOM 2535 O O . VAL A 1 316 ? -11.18 -19.219 -17.266 1 97.31 316 VAL A O 1
ATOM 2538 N N . ALA A 1 317 ? -10 -21.078 -17.703 1 96.88 317 ALA A N 1
ATOM 2539 C CA . ALA A 1 317 ? -8.711 -20.438 -17.469 1 96.88 317 ALA A CA 1
ATOM 2540 C C . ALA A 1 317 ? -8.5 -19.25 -18.406 1 96.88 317 ALA A C 1
ATOM 2542 O O . ALA A 1 317 ? -8.016 -18.188 -17.984 1 96.88 317 ALA A O 1
ATOM 2543 N N . THR A 1 318 ? -8.867 -19.391 -19.703 1 97.44 318 THR A N 1
ATOM 2544 C CA . THR A 1 318 ? -8.727 -18.312 -20.672 1 97.44 318 THR A CA 1
ATOM 2545 C C . THR A 1 318 ? -9.594 -17.125 -20.281 1 97.44 318 THR A C 1
ATOM 2547 O O . THR A 1 318 ? -9.133 -15.977 -20.312 1 97.44 318 THR A O 1
ATOM 2550 N N . GLU A 1 319 ? -10.805 -17.438 -19.891 1 97.44 319 GLU A N 1
ATOM 2551 C CA . GLU A 1 319 ? -11.711 -16.375 -19.453 1 97.44 319 GLU A CA 1
ATOM 2552 C C . GLU A 1 319 ? -11.195 -15.68 -18.203 1 97.44 319 GLU A C 1
ATOM 2554 O O . GLU A 1 319 ? -11.25 -14.453 -18.094 1 97.44 319 GLU A O 1
ATOM 2559 N N . GLN A 1 320 ? -10.711 -16.469 -17.312 1 97 320 GLN A N 1
ATOM 2560 C CA . GLN A 1 320 ? -10.172 -15.938 -16.062 1 97 320 GLN A CA 1
ATOM 2561 C C . GLN A 1 320 ? -9.008 -14.984 -16.328 1 97 320 GLN A C 1
ATOM 2563 O O . GLN A 1 320 ? -8.977 -13.883 -15.781 1 97 320 GLN A O 1
ATOM 2568 N N . GLU A 1 321 ? -8.078 -15.391 -17.156 1 97.69 321 GLU A N 1
ATOM 2569 C CA . GLU A 1 321 ? -6.918 -14.562 -17.453 1 97.69 321 GLU A CA 1
ATOM 2570 C C . GLU A 1 321 ? -7.332 -13.266 -18.156 1 97.69 321 GLU A C 1
ATOM 2572 O O . GLU A 1 321 ? -6.707 -12.219 -17.938 1 97.69 321 GLU A O 1
ATOM 2577 N N . ARG A 1 322 ? -8.367 -13.305 -18.969 1 98.12 322 ARG A N 1
ATOM 2578 C CA . ARG A 1 322 ? -8.891 -12.094 -19.594 1 98.12 322 ARG A CA 1
ATOM 2579 C C . ARG A 1 322 ? -9.445 -11.125 -18.562 1 98.12 322 ARG A C 1
ATOM 2581 O O . ARG A 1 322 ? -9.25 -9.914 -18.672 1 98.12 322 ARG A O 1
ATOM 2588 N N . ILE A 1 323 ? -10.148 -11.68 -17.625 1 97.38 323 ILE A N 1
ATOM 2589 C CA . ILE A 1 323 ? -10.711 -10.852 -16.547 1 97.38 323 ILE A CA 1
ATOM 2590 C C . ILE A 1 323 ? -9.586 -10.195 -15.758 1 97.38 323 ILE A C 1
ATOM 2592 O O . ILE A 1 323 ? -9.648 -9 -15.453 1 97.38 323 ILE A O 1
ATOM 2596 N N . PHE A 1 324 ? -8.516 -10.953 -15.484 1 96.69 324 PHE A N 1
ATOM 2597 C CA . PHE A 1 324 ? -7.383 -10.406 -14.75 1 96.69 324 PHE A CA 1
ATOM 2598 C C . PHE A 1 324 ? -6.676 -9.336 -15.57 1 96.69 324 PHE A C 1
ATOM 2600 O O . PHE A 1 324 ? -6.125 -8.383 -15.016 1 96.69 324 PHE A O 1
ATOM 2607 N N . LEU A 1 325 ? -6.684 -9.438 -16.969 1 97.94 325 LEU A N 1
ATOM 2608 C CA . LEU A 1 325 ? -6.152 -8.367 -17.797 1 97.94 325 LEU A CA 1
ATOM 2609 C C . LEU A 1 325 ? -6.914 -7.066 -17.578 1 97.94 325 LEU A C 1
ATOM 2611 O O . LEU A 1 325 ? -6.305 -6 -17.453 1 97.94 325 LEU A O 1
ATOM 2615 N N . ASN A 1 326 ? -8.227 -7.172 -17.469 1 97.06 326 ASN A N 1
ATOM 2616 C CA . ASN A 1 326 ? -9.039 -5.992 -17.203 1 97.06 326 ASN A CA 1
ATOM 2617 C C . ASN A 1 326 ? -8.727 -5.398 -15.828 1 97.06 326 ASN A C 1
ATOM 2619 O O . ASN A 1 326 ? -8.68 -4.176 -15.672 1 97.06 326 ASN A O 1
ATOM 2623 N N . GLU A 1 327 ? -8.539 -6.238 -14.867 1 95.69 327 GLU A N 1
ATOM 2624 C CA . GLU A 1 327 ? -8.133 -5.781 -13.547 1 95.69 327 GLU A CA 1
ATOM 2625 C C . GLU A 1 327 ? -6.828 -4.988 -13.609 1 95.69 327 GLU A C 1
ATOM 2627 O O . GLU A 1 327 ? -6.723 -3.91 -13.023 1 95.69 327 GLU A O 1
ATOM 2632 N N . GLN A 1 328 ? -5.867 -5.508 -14.352 1 97.75 328 GLN A N 1
ATOM 2633 C CA . GLN A 1 328 ? -4.574 -4.848 -14.469 1 97.75 328 GLN A CA 1
ATOM 2634 C C . GLN A 1 328 ? -4.715 -3.48 -15.133 1 97.75 328 GLN A C 1
ATOM 2636 O O . GLN A 1 328 ? -4.02 -2.531 -14.766 1 97.75 328 GLN A O 1
ATOM 2641 N N . LYS A 1 329 ? -5.566 -3.402 -16.078 1 98.25 329 LYS A N 1
ATOM 2642 C CA . LYS A 1 329 ? -5.812 -2.129 -16.75 1 98.25 329 LYS A CA 1
ATOM 2643 C C . LYS A 1 329 ? -6.43 -1.11 -15.797 1 98.25 329 LYS A C 1
ATOM 2645 O O . LYS A 1 329 ? -6.059 0.065 -15.812 1 98.25 329 LYS A O 1
ATOM 2650 N N . LYS A 1 330 ? -7.371 -1.537 -14.984 1 96.94 330 LYS A N 1
ATOM 2651 C CA . LYS A 1 330 ? -7.977 -0.648 -14 1 96.94 330 LYS A CA 1
ATOM 2652 C C . LYS A 1 330 ? -6.957 -0.22 -12.945 1 96.94 330 LYS A C 1
ATOM 2654 O O . LYS A 1 330 ? -6.988 0.917 -12.469 1 96.94 330 LYS A O 1
ATOM 2659 N N . ASN A 1 331 ? -6.059 -1.07 -12.594 1 96.56 331 ASN A N 1
ATOM 2660 C CA . ASN A 1 331 ? -4.969 -0.712 -11.695 1 96.56 331 ASN A CA 1
ATOM 2661 C C . ASN A 1 331 ? -4.086 0.381 -12.289 1 96.56 331 ASN A C 1
ATOM 2663 O O . ASN A 1 331 ? -3.629 1.273 -11.57 1 96.56 331 ASN A O 1
ATOM 2667 N N . LEU A 1 332 ? -3.811 0.274 -13.609 1 97.56 332 LEU A N 1
ATOM 2668 C CA . LEU A 1 332 ? -3.047 1.324 -14.273 1 97.56 332 LEU A CA 1
ATOM 2669 C C . LEU A 1 332 ? -3.752 2.67 -14.156 1 97.56 332 LEU A C 1
ATOM 2671 O O . LEU A 1 332 ? -3.111 3.689 -13.883 1 97.56 332 LEU A O 1
ATOM 2675 N N . ASP A 1 333 ? -5.07 2.639 -14.32 1 95.5 333 ASP A N 1
ATOM 2676 C CA . ASP A 1 333 ? -5.852 3.865 -14.172 1 95.5 333 ASP A CA 1
ATOM 2677 C C . ASP A 1 333 ? -5.707 4.438 -12.766 1 95.5 333 ASP A C 1
ATOM 2679 O O . ASP A 1 333 ? -5.551 5.648 -12.594 1 95.5 333 ASP A O 1
ATOM 2683 N N . ASP A 1 334 ? -5.766 3.664 -11.836 1 94.94 334 ASP A N 1
ATOM 2684 C CA . ASP A 1 334 ? -5.668 4.07 -10.438 1 94.94 334 ASP A CA 1
ATOM 2685 C C . ASP A 1 334 ? -4.297 4.668 -10.133 1 94.94 334 ASP A C 1
ATOM 2687 O O . ASP A 1 334 ? -4.199 5.75 -9.547 1 94.94 334 ASP A O 1
ATOM 2691 N N . ILE A 1 335 ? -3.299 3.951 -10.523 1 97 335 ILE A N 1
ATOM 2692 C CA . ILE A 1 335 ? -1.931 4.395 -10.289 1 97 335 ILE A CA 1
ATOM 2693 C C . ILE A 1 335 ? -1.692 5.73 -10.992 1 97 335 ILE A C 1
ATOM 2695 O O . ILE A 1 335 ? -1.099 6.645 -10.414 1 97 335 ILE A O 1
ATOM 2699 N N . THR A 1 336 ? -2.16 5.82 -12.203 1 96.81 336 THR A N 1
ATOM 2700 C CA . THR A 1 336 ? -2.012 7.062 -12.953 1 96.81 336 THR A CA 1
ATOM 2701 C C . THR A 1 336 ? -2.736 8.203 -12.258 1 96.81 336 THR A C 1
ATOM 2703 O O . THR A 1 336 ? -2.189 9.305 -12.117 1 96.81 336 THR A O 1
ATOM 2706 N N . GLY A 1 337 ? -3.977 7.945 -11.828 1 93.94 337 GLY A N 1
ATOM 2707 C CA . GLY A 1 337 ? -4.715 8.953 -11.086 1 93.94 337 GLY A CA 1
ATOM 2708 C C . GLY A 1 337 ? -4.008 9.406 -9.82 1 93.94 337 GLY A C 1
ATOM 2709 O O . GLY A 1 337 ? -4.008 10.594 -9.492 1 93.94 337 GLY A O 1
ATOM 2710 N N . GLU A 1 338 ? -3.406 8.508 -9.125 1 94.75 338 GLU A N 1
ATOM 2711 C CA . GLU A 1 338 ? -2.668 8.82 -7.902 1 94.75 338 GLU A CA 1
ATOM 2712 C C . GLU A 1 338 ? -1.469 9.711 -8.195 1 94.75 338 GLU A C 1
ATOM 2714 O O . GLU A 1 338 ? -1.246 10.711 -7.504 1 94.75 338 GLU A O 1
ATOM 2719 N N . ILE A 1 339 ? -0.725 9.359 -9.234 1 97.25 339 ILE A N 1
ATOM 2720 C CA . ILE A 1 339 ? 0.468 10.117 -9.594 1 97.25 339 ILE A CA 1
ATOM 2721 C C . ILE A 1 339 ? 0.07 11.516 -10.047 1 97.25 339 ILE A C 1
ATOM 2723 O O . ILE A 1 339 ? 0.693 12.508 -9.648 1 97.25 339 ILE A O 1
ATOM 2727 N N . VAL A 1 340 ? -0.964 11.625 -10.805 1 95.81 340 VAL A N 1
ATOM 2728 C CA . VAL A 1 340 ? -1.446 12.922 -11.281 1 95.81 340 VAL A CA 1
ATOM 2729 C C . VAL A 1 340 ? -1.88 13.773 -10.086 1 95.81 340 VAL A C 1
ATOM 2731 O O . VAL A 1 340 ? -1.536 14.961 -10.008 1 95.81 340 VAL A O 1
ATOM 2734 N N . SER A 1 341 ? -2.574 13.164 -9.188 1 94.44 341 SER A N 1
ATOM 2735 C CA . SER A 1 341 ? -3.016 13.875 -7.988 1 94.44 341 SER A CA 1
ATOM 2736 C C . SER A 1 341 ? -1.829 14.375 -7.172 1 94.44 341 SER A C 1
ATOM 2738 O O . SER A 1 341 ? -1.827 15.508 -6.699 1 94.44 341 SER A O 1
ATOM 2740 N N . ASN A 1 342 ? -0.861 13.57 -7.023 1 95.75 342 ASN A N 1
ATOM 2741 C CA . ASN A 1 342 ? 0.338 13.945 -6.281 1 95.75 342 ASN A CA 1
ATOM 2742 C C . ASN A 1 342 ? 1.059 15.125 -6.934 1 95.75 342 ASN A C 1
ATOM 2744 O O . ASN A 1 342 ? 1.438 16.078 -6.254 1 95.75 342 ASN A O 1
ATOM 2748 N N . VAL A 1 343 ? 1.195 15.031 -8.203 1 97.25 343 VAL A N 1
ATOM 2749 C CA . VAL A 1 343 ? 1.906 16.062 -8.945 1 97.25 343 VAL A CA 1
ATOM 2750 C C . VAL A 1 343 ? 1.136 17.391 -8.852 1 97.25 343 VAL A C 1
ATOM 2752 O O . VAL A 1 343 ? 1.729 18.438 -8.641 1 97.25 343 VAL A O 1
ATOM 2755 N N . LYS A 1 344 ? -0.16 17.328 -8.992 1 94.88 344 LYS A N 1
ATOM 2756 C CA . LYS A 1 344 ? -0.985 18.516 -8.844 1 94.88 344 LYS A CA 1
ATOM 2757 C C . LYS A 1 344 ? -0.795 19.156 -7.469 1 94.88 344 LYS A C 1
ATOM 2759 O O . LYS A 1 344 ? -0.606 20.359 -7.359 1 94.88 344 LYS A O 1
ATOM 2764 N N . SER A 1 345 ? -0.774 18.328 -6.488 1 95.31 345 SER A N 1
ATOM 2765 C CA . SER A 1 345 ? -0.623 18.797 -5.117 1 95.31 345 SER A CA 1
ATOM 2766 C C . SER A 1 34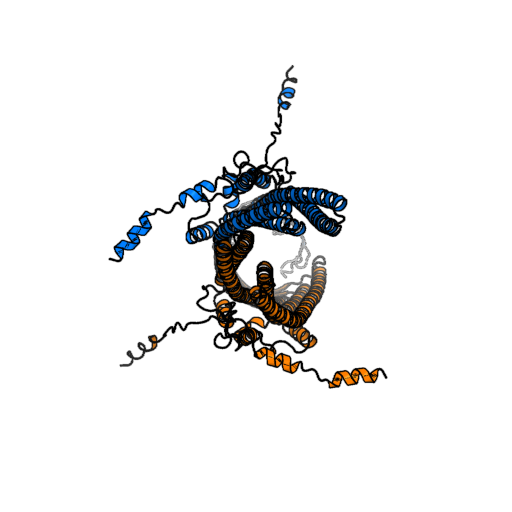5 ? 0.755 19.406 -4.891 1 95.31 345 SER A C 1
ATOM 2768 O O . SER A 1 345 ? 0.866 20.531 -4.406 1 95.31 345 SER A O 1
ATOM 2770 N N . LEU A 1 346 ? 1.713 18.703 -5.316 1 97.19 346 LEU A N 1
ATOM 2771 C CA . LEU A 1 346 ? 3.082 19.156 -5.074 1 97.19 346 LEU A CA 1
ATOM 2772 C C . LEU A 1 346 ? 3.396 20.406 -5.875 1 97.19 346 LEU A C 1
ATOM 2774 O O . LEU A 1 346 ? 4.059 21.328 -5.375 1 97.19 346 LEU A O 1
ATOM 2778 N N . TYR A 1 347 ? 2.949 20.453 -7.086 1 96.5 347 TYR A N 1
ATOM 2779 C CA . TYR A 1 347 ? 3.162 21.641 -7.922 1 96.5 347 TYR A CA 1
ATOM 2780 C C . TYR A 1 347 ? 2.465 22.859 -7.336 1 96.5 347 TYR A C 1
ATOM 2782 O O . TYR A 1 347 ? 3.064 23.938 -7.23 1 96.5 347 TYR A O 1
ATOM 2790 N N . GLY A 1 348 ? 1.243 22.703 -6.93 1 94.94 348 GLY A N 1
ATOM 2791 C CA . GLY A 1 348 ? 0.518 23.781 -6.281 1 94.94 348 GLY A CA 1
ATOM 2792 C C . GLY A 1 348 ? 1.17 24.25 -4.996 1 94.94 348 GLY A C 1
ATOM 2793 O O . GLY A 1 348 ? 1.24 25.453 -4.73 1 94.94 348 GLY A O 1
ATOM 2794 N N . LYS A 1 349 ? 1.651 23.359 -4.211 1 96.38 349 LYS A N 1
ATOM 2795 C CA . LYS A 1 349 ? 2.305 23.672 -2.943 1 96.38 349 LYS A CA 1
ATOM 2796 C C . LYS A 1 349 ? 3.564 24.5 -3.168 1 96.38 349 LYS A C 1
ATOM 2798 O O . LYS A 1 349 ? 3.902 25.359 -2.35 1 96.38 349 LYS A O 1
ATOM 2803 N N . ASN A 1 350 ? 4.27 24.219 -4.23 1 95.62 350 ASN A N 1
ATOM 2804 C CA . ASN A 1 350 ? 5.473 25 -4.516 1 95.62 350 ASN A CA 1
ATOM 2805 C C . ASN A 1 350 ? 5.172 26.484 -4.613 1 95.62 350 ASN A C 1
ATOM 2807 O O . ASN A 1 350 ? 5.871 27.312 -4.016 1 95.62 350 ASN A O 1
ATOM 2811 N N . GLU A 1 351 ? 4.156 26.812 -5.281 1 93.81 351 GLU A N 1
ATOM 2812 C CA . GLU A 1 351 ? 3.762 28.219 -5.414 1 93.81 351 GLU A CA 1
ATOM 2813 C C . GLU A 1 351 ? 3.262 28.781 -4.086 1 93.81 351 GLU A C 1
ATOM 2815 O O . GLU A 1 351 ? 3.555 29.922 -3.738 1 93.81 351 GLU A O 1
ATOM 2820 N N . LYS A 1 352 ? 2.576 27.953 -3.389 1 96 352 LYS A N 1
ATOM 2821 C CA . LYS A 1 352 ? 2.053 28.375 -2.096 1 96 352 LYS A CA 1
ATOM 2822 C C . LYS A 1 352 ? 3.18 28.609 -1.093 1 96 352 LYS A C 1
ATOM 2824 O O . LYS A 1 352 ? 3.146 29.562 -0.317 1 96 352 LYS A O 1
ATOM 2829 N N . TYR A 1 353 ? 4.164 27.75 -1.113 1 96.69 353 TYR A N 1
ATOM 2830 C CA . TYR A 1 353 ? 5.301 27.938 -0.214 1 96.69 353 TYR A CA 1
ATOM 2831 C C . TYR A 1 353 ? 6.043 29.219 -0.522 1 96.69 353 TYR A C 1
ATOM 2833 O O . TYR A 1 353 ? 6.477 29.938 0.391 1 96.69 353 TYR A O 1
ATOM 2841 N N . LYS A 1 354 ? 6.219 29.562 -1.77 1 95 354 LYS A N 1
ATOM 2842 C CA . LYS A 1 354 ? 6.855 30.812 -2.131 1 95 354 LYS A CA 1
ATOM 2843 C C . LYS A 1 354 ? 6.098 32 -1.548 1 95 354 LYS A C 1
ATOM 2845 O O . LYS A 1 354 ? 6.699 32.906 -0.966 1 95 354 LYS A O 1
ATOM 2850 N N . ALA A 1 355 ? 4.82 31.953 -1.695 1 95.25 355 ALA A N 1
ATOM 2851 C CA . ALA A 1 355 ? 3.98 33.031 -1.178 1 95.25 355 ALA A CA 1
ATOM 2852 C C . ALA A 1 355 ? 4.047 33.094 0.346 1 95.25 355 ALA A C 1
ATOM 2854 O O . ALA A 1 355 ? 4.133 34.156 0.926 1 95.25 355 ALA A O 1
ATOM 2855 N N . ARG A 1 356 ? 4.027 31.938 0.999 1 96.31 356 ARG A N 1
ATOM 2856 C CA . ARG A 1 356 ? 4.078 31.875 2.457 1 96.31 356 ARG A CA 1
ATOM 2857 C C . ARG A 1 356 ? 5.422 32.375 2.979 1 96.31 356 ARG A C 1
ATOM 2859 O O . ARG A 1 356 ? 5.477 33.062 3.996 1 96.31 356 ARG A O 1
ATOM 2866 N N . ILE A 1 357 ? 6.441 32.031 2.254 1 94.75 357 ILE A N 1
ATOM 2867 C CA . ILE A 1 357 ? 7.77 32.5 2.643 1 94.75 357 ILE A CA 1
ATOM 2868 C C . ILE A 1 357 ? 7.836 34 2.568 1 94.75 357 ILE A C 1
ATOM 2870 O O . ILE A 1 357 ? 8.328 34.656 3.494 1 94.75 357 ILE A O 1
ATOM 2874 N N . ALA A 1 358 ? 7.297 34.594 1.56 1 93.38 358 ALA A N 1
ATOM 2875 C CA . ALA A 1 358 ? 7.289 36.031 1.403 1 93.38 358 ALA A CA 1
ATOM 2876 C C . ALA A 1 358 ? 6.52 36.719 2.537 1 93.38 358 ALA A C 1
ATOM 2878 O O . ALA A 1 358 ? 6.992 37.688 3.129 1 93.38 358 ALA A O 1
ATOM 2879 N N . GLU A 1 359 ? 5.344 36.156 2.824 1 92.88 359 GLU A N 1
ATOM 2880 C CA . GLU A 1 359 ? 4.543 36.688 3.914 1 92.88 359 GLU A CA 1
ATOM 2881 C C . GLU A 1 359 ? 5.266 36.562 5.254 1 92.88 359 GLU A C 1
ATOM 2883 O O . GLU A 1 359 ? 5.23 37.469 6.078 1 92.88 359 GLU A O 1
ATOM 2888 N N . THR A 1 360 ? 5.926 35.438 5.492 1 94.25 360 THR A N 1
ATOM 2889 C CA . THR A 1 360 ? 6.602 35.219 6.762 1 94.25 360 THR A CA 1
ATOM 2890 C C . THR A 1 360 ? 7.855 36.062 6.879 1 94.25 360 THR A C 1
ATOM 2892 O O . THR A 1 360 ? 8.234 36.469 7.98 1 94.25 360 THR A O 1
ATOM 2895 N N . GLU A 1 361 ? 8.5 36.344 5.754 1 91.62 361 GLU A N 1
ATOM 2896 C CA . GLU A 1 361 ? 9.586 37.312 5.773 1 91.62 361 GLU A CA 1
ATOM 2897 C C . GLU A 1 361 ? 9.102 38.688 6.246 1 91.62 361 GLU A C 1
ATOM 2899 O O . GLU A 1 361 ? 9.766 39.344 7.039 1 91.62 361 GLU A O 1
ATOM 2904 N N . GLY A 1 362 ? 7.941 39.062 5.738 1 88.94 362 GLY A N 1
ATOM 2905 C CA . GLY A 1 362 ? 7.324 40.281 6.246 1 88.94 362 GLY A CA 1
ATOM 2906 C C . GLY A 1 362 ? 7.012 40.219 7.727 1 88.94 362 GLY A C 1
ATOM 2907 O O . GLY A 1 362 ? 7.203 41.219 8.453 1 88.94 362 GLY A O 1
ATOM 2908 N N . TYR A 1 363 ? 6.551 39.062 8.203 1 90.44 363 TYR A N 1
ATOM 2909 C CA . TYR A 1 363 ? 6.266 38.812 9.609 1 90.44 363 TYR A CA 1
ATOM 2910 C C . TYR A 1 363 ? 7.516 39 10.461 1 90.44 363 TYR A C 1
ATOM 2912 O O . TYR A 1 363 ? 7.484 39.656 11.492 1 90.44 363 TYR A O 1
ATOM 2920 N N . VAL A 1 364 ? 8.625 38.469 9.992 1 90.88 364 VAL A N 1
ATOM 2921 C CA . VAL A 1 364 ? 9.898 38.562 10.703 1 90.88 364 VAL A CA 1
ATOM 2922 C C . VAL A 1 364 ? 10.352 40.031 10.734 1 90.88 364 VAL A C 1
ATOM 2924 O O . VAL A 1 364 ? 10.773 40.531 11.781 1 90.88 364 VAL A O 1
ATOM 2927 N N . LYS A 1 365 ? 10.242 40.688 9.664 1 89.56 365 LYS A N 1
ATOM 2928 C CA . LYS A 1 365 ? 10.656 42.094 9.578 1 89.56 365 LYS A CA 1
ATOM 2929 C C . LYS A 1 365 ? 9.836 42.969 10.531 1 89.56 365 LYS A C 1
ATOM 2931 O O . LYS A 1 365 ? 10.391 43.781 11.266 1 89.56 365 LYS A O 1
ATOM 2936 N N . ALA A 1 366 ? 8.555 42.75 10.469 1 87.88 366 ALA A N 1
ATOM 2937 C CA . ALA A 1 366 ? 7.688 43.5 11.367 1 87.88 366 ALA A CA 1
ATOM 2938 C C . ALA A 1 366 ? 8.055 43.281 12.828 1 87.88 366 ALA A C 1
ATOM 2940 O O . ALA A 1 366 ? 8.117 44.219 13.617 1 87.88 366 ALA A O 1
ATOM 2941 N N . ASN A 1 367 ? 8.305 42.062 13.203 1 89.88 367 ASN A N 1
ATOM 2942 C CA . ASN A 1 367 ? 8.633 41.719 14.586 1 89.88 367 ASN A CA 1
ATOM 2943 C C . ASN A 1 367 ? 10.008 42.25 14.977 1 89.88 367 ASN A C 1
ATOM 2945 O O . ASN A 1 367 ? 10.227 42.625 16.125 1 89.88 367 ASN A O 1
ATOM 2949 N N . THR A 1 368 ? 10.922 42.344 14.062 1 89.69 368 THR A N 1
ATOM 2950 C CA . THR A 1 368 ? 12.211 42.969 14.312 1 89.69 368 THR A CA 1
ATOM 2951 C C . THR A 1 368 ? 12.023 44.438 14.656 1 89.69 368 THR A C 1
ATOM 2953 O O . THR A 1 368 ? 12.609 44.938 15.617 1 89.69 368 THR A O 1
ATOM 2956 N N . ASN A 1 369 ? 11.203 45.094 13.883 1 86.69 369 ASN A N 1
ATOM 2957 C CA . ASN A 1 369 ? 10.906 46.5 14.133 1 86.69 369 ASN A CA 1
ATOM 2958 C C . ASN A 1 369 ? 10.258 46.688 15.5 1 86.69 369 ASN A C 1
ATOM 2960 O O . ASN A 1 369 ? 10.562 47.656 16.203 1 86.69 369 ASN A O 1
ATOM 2964 N N . ILE A 1 370 ? 9.398 45.812 15.82 1 87.44 370 ILE A N 1
ATOM 2965 C CA . ILE A 1 370 ? 8.695 45.906 17.094 1 87.44 370 ILE A CA 1
ATOM 2966 C C . ILE A 1 370 ? 9.703 45.781 18.25 1 87.44 370 ILE A C 1
ATOM 2968 O O . ILE A 1 370 ? 9.656 46.562 19.188 1 87.44 370 ILE A O 1
ATOM 2972 N N . VAL A 1 371 ? 10.594 44.844 18.219 1 90.19 371 VAL A N 1
ATOM 2973 C CA . VAL A 1 371 ? 11.602 44.688 19.266 1 90.19 371 VAL A CA 1
ATOM 2974 C C . VAL A 1 371 ? 12.438 45.938 19.391 1 90.19 371 VAL A C 1
ATOM 2976 O O . VAL A 1 371 ? 12.688 46.406 20.5 1 90.19 371 VAL A O 1
ATOM 2979 N N . ASP A 1 372 ? 12.789 46.562 18.297 1 87.69 372 ASP A N 1
ATOM 2980 C CA . ASP A 1 372 ? 13.609 47.781 18.297 1 87.69 372 ASP A CA 1
ATOM 2981 C C . ASP A 1 372 ? 12.867 48.938 18.953 1 87.69 372 ASP A C 1
ATOM 2983 O O . ASP A 1 372 ? 13.438 49.656 19.781 1 87.69 372 ASP A O 1
ATOM 2987 N N . ILE A 1 373 ? 11.664 49.094 18.594 1 86.75 373 ILE A N 1
ATOM 2988 C CA . ILE A 1 373 ? 10.867 50.188 19.141 1 86.75 373 ILE A CA 1
ATOM 2989 C C . ILE A 1 373 ? 10.664 49.969 20.641 1 86.75 373 ILE A C 1
ATOM 2991 O O . ILE A 1 373 ? 10.727 50.906 21.422 1 86.75 373 ILE A O 1
ATOM 2995 N N . TYR A 1 374 ? 10.383 48.719 21.062 1 88.12 374 TYR A N 1
ATOM 2996 C CA . TYR A 1 374 ? 10.188 48.406 22.484 1 88.12 374 TYR A CA 1
ATOM 2997 C C . TYR A 1 374 ? 11.469 48.688 23.266 1 88.12 374 TYR A C 1
ATOM 2999 O O . TYR A 1 374 ? 11.406 49.156 24.406 1 88.12 374 TYR A O 1
ATOM 3007 N N . LYS A 1 375 ? 12.602 48.438 22.734 1 87.56 375 LYS A N 1
ATOM 3008 C CA . LYS A 1 375 ? 13.875 48.75 23.391 1 87.56 375 LYS A CA 1
ATOM 3009 C C . LYS A 1 375 ? 14.047 50.25 23.594 1 87.56 375 LYS A C 1
ATOM 3011 O O . LYS A 1 375 ? 14.461 50.688 24.656 1 87.56 375 LYS A O 1
ATOM 3016 N N . GLU A 1 376 ? 13.688 51.031 22.578 1 87.12 376 GLU A N 1
ATOM 3017 C CA . GLU A 1 376 ? 13.773 52.5 22.656 1 87.12 376 GLU A CA 1
ATOM 3018 C C . GLU A 1 376 ? 12.82 53.031 23.719 1 87.12 376 GLU A C 1
ATOM 3020 O O . GLU A 1 376 ? 13.203 53.906 24.516 1 87.12 376 GLU A O 1
ATOM 3025 N N . GLN A 1 377 ? 11.68 52.5 23.75 1 87.38 377 GLN A N 1
ATOM 3026 C CA . GLN A 1 377 ? 10.664 52.969 24.703 1 87.38 377 GLN A CA 1
ATOM 3027 C C . GLN A 1 377 ? 11.023 52.562 26.125 1 87.38 377 GLN A C 1
ATOM 3029 O O . GLN A 1 377 ? 10.727 53.281 27.078 1 87.38 377 GLN A O 1
ATOM 3034 N N . PHE A 1 378 ? 11.625 51.469 26.297 1 86.75 378 PHE A N 1
ATOM 3035 C CA . PHE A 1 378 ? 12.07 51.031 27.609 1 86.75 378 PHE A CA 1
ATOM 3036 C C . PHE A 1 378 ? 13.148 51.969 28.156 1 86.75 378 PHE A C 1
ATOM 3038 O O . PHE A 1 378 ? 13.125 52.344 29.328 1 86.75 378 PHE A O 1
ATOM 3045 N N . SER A 1 379 ? 14.023 52.312 27.281 1 84.31 379 SER A N 1
ATOM 3046 C CA . SER A 1 379 ? 15.078 53.25 27.672 1 84.31 379 SER A CA 1
ATOM 3047 C C . SER A 1 379 ? 14.492 54.594 28.062 1 84.31 379 SER A C 1
ATOM 3049 O O . SER A 1 379 ? 15.039 55.281 28.938 1 84.31 379 SER A O 1
ATOM 3051 N N . ALA A 1 380 ? 13.32 54.875 27.469 1 87 380 ALA A N 1
ATOM 3052 C CA . ALA A 1 380 ? 12.656 56.156 27.75 1 87 380 ALA A CA 1
ATOM 3053 C C . ALA A 1 380 ? 11.742 56.031 28.969 1 87 380 ALA A C 1
ATOM 3055 O O . ALA A 1 380 ? 11.211 57.031 29.453 1 87 380 ALA A O 1
ATOM 3056 N N . GLY A 1 381 ? 11.57 54.812 29.547 1 83.75 381 GLY A N 1
ATOM 3057 C CA . GLY A 1 381 ? 10.781 54.562 30.75 1 83.75 381 GLY A CA 1
ATOM 3058 C C . GLY A 1 381 ? 9.297 54.438 30.453 1 83.75 381 GLY A C 1
ATOM 3059 O O . GLY A 1 381 ? 8.477 54.5 31.375 1 83.75 381 GLY A O 1
ATOM 3060 N N . THR A 1 382 ? 8.922 54.25 29.156 1 83.81 382 THR A N 1
ATOM 3061 C CA . THR A 1 382 ? 7.508 54.25 28.797 1 83.81 382 THR A CA 1
ATOM 3062 C C . THR A 1 382 ? 7.027 52.844 28.469 1 83.81 382 THR A C 1
ATOM 3064 O O . THR A 1 382 ? 5.863 52.625 28.125 1 83.81 382 THR A O 1
ATOM 3067 N N . ARG A 1 383 ? 7.961 51.906 28.531 1 85.69 383 ARG A N 1
ATOM 3068 C CA . ARG A 1 383 ? 7.633 50.531 28.234 1 85.69 383 ARG A CA 1
ATOM 3069 C C . ARG A 1 383 ? 8.211 49.594 29.297 1 85.69 383 ARG A C 1
ATOM 3071 O O . ARG A 1 383 ? 9.258 49.875 29.875 1 85.69 383 ARG A O 1
ATOM 3078 N N . THR A 1 384 ? 7.488 48.531 29.453 1 85.56 384 THR A N 1
ATOM 3079 C CA . THR A 1 384 ? 7.934 47.594 30.469 1 85.56 384 THR A CA 1
ATOM 3080 C C . THR A 1 384 ? 8.891 46.562 29.875 1 85.56 384 THR A C 1
ATOM 3082 O O . THR A 1 384 ? 8.859 46.281 28.672 1 85.56 384 THR A O 1
ATOM 3085 N N . PHE A 1 385 ? 9.617 46.062 30.766 1 85.12 385 PHE A N 1
ATOM 3086 C CA . PHE A 1 385 ? 10.586 45.031 30.359 1 85.12 385 PHE A CA 1
ATOM 3087 C C . PHE A 1 385 ? 9.875 43.781 29.828 1 85.12 385 PHE A C 1
ATOM 3089 O O . PHE A 1 385 ? 10.352 43.156 28.906 1 85.12 385 PHE A O 1
ATOM 3096 N N . ILE A 1 386 ? 8.68 43.406 30.297 1 85.31 386 ILE A N 1
ATOM 3097 C CA . ILE A 1 386 ? 7.918 42.219 29.891 1 85.31 386 ILE A CA 1
ATOM 3098 C C . ILE A 1 386 ? 7.504 42.344 28.422 1 85.31 386 ILE A C 1
ATOM 3100 O O . ILE A 1 386 ? 7.449 41.375 27.688 1 85.31 386 ILE A O 1
ATOM 3104 N N . ASP A 1 387 ? 7.297 43.469 27.953 1 89.25 387 ASP A N 1
ATOM 3105 C CA . ASP A 1 387 ? 6.934 43.719 26.562 1 89.25 387 ASP A CA 1
ATOM 3106 C C . ASP A 1 387 ? 8.078 43.375 25.625 1 89.25 387 ASP A C 1
ATOM 3108 O O . ASP A 1 387 ? 7.863 42.781 24.562 1 89.25 387 ASP A O 1
ATOM 3112 N N . ILE A 1 388 ? 9.219 43.719 26.031 1 89 388 ILE A N 1
ATOM 3113 C CA . ILE A 1 388 ? 10.398 43.406 25.25 1 89 388 ILE A CA 1
ATOM 3114 C C . ILE A 1 388 ? 10.578 41.875 25.188 1 89 388 ILE A C 1
ATOM 3116 O O . ILE A 1 388 ? 10.836 41.312 24.125 1 89 388 ILE A O 1
ATOM 3120 N N . LEU A 1 389 ? 10.391 41.281 26.344 1 90.69 389 LEU A N 1
ATOM 3121 C CA . LEU A 1 389 ? 10.547 39.812 26.406 1 90.69 389 LEU A CA 1
ATOM 3122 C C . LEU A 1 389 ? 9.555 39.125 25.484 1 90.69 389 LEU A C 1
ATOM 3124 O O . LEU A 1 389 ? 9.922 38.219 24.75 1 90.69 389 LEU A O 1
ATOM 3128 N N . ASN A 1 390 ? 8.367 39.594 25.453 1 91.06 390 ASN A N 1
ATOM 3129 C CA . ASN A 1 390 ? 7.332 39 24.609 1 91.06 390 ASN A CA 1
ATOM 3130 C C . ASN A 1 390 ? 7.602 39.25 23.125 1 91.06 390 ASN A C 1
ATOM 3132 O O . ASN A 1 390 ? 7.371 38.406 22.281 1 91.06 390 ASN A O 1
ATOM 3136 N N . ALA A 1 391 ? 7.996 40.438 22.828 1 90.69 391 ALA A N 1
ATOM 3137 C CA . ALA A 1 391 ? 8.336 40.75 21.453 1 90.69 391 ALA A CA 1
ATOM 3138 C C . ALA A 1 391 ? 9.492 39.906 20.938 1 90.69 391 ALA A C 1
ATOM 3140 O O . ALA A 1 391 ? 9.492 39.469 19.797 1 90.69 391 ALA A O 1
ATOM 3141 N N . GLN A 1 392 ? 10.445 39.719 21.812 1 91.44 392 GLN A N 1
ATOM 3142 C CA . GLN A 1 392 ? 11.578 38.875 21.453 1 91.44 392 GLN A CA 1
ATOM 3143 C C . GLN A 1 392 ? 11.133 37.438 21.203 1 91.44 392 GLN A C 1
ATOM 3145 O O . GLN A 1 392 ? 11.633 36.781 20.297 1 91.44 392 GLN A O 1
ATOM 3150 N N . ASP A 1 393 ? 10.234 36.938 21.984 1 92.56 393 ASP A N 1
ATOM 3151 C CA . ASP A 1 393 ? 9.68 35.594 21.812 1 92.56 393 ASP A CA 1
ATOM 3152 C C . ASP A 1 393 ? 8.961 35.5 20.469 1 92.56 393 ASP A C 1
ATOM 3154 O O . ASP A 1 393 ? 9.086 34.469 19.781 1 92.56 393 ASP A O 1
ATOM 3158 N N . GLU A 1 394 ? 8.234 36.438 20.141 1 91.56 394 GLU A N 1
ATOM 3159 C CA . GLU A 1 394 ? 7.496 36.438 18.875 1 91.56 394 GLU A CA 1
ATOM 3160 C C . GLU A 1 394 ? 8.445 36.469 17.672 1 91.56 394 GLU A C 1
ATOM 3162 O O . GLU A 1 394 ? 8.211 35.781 16.672 1 91.56 394 GLU A O 1
ATOM 3167 N N . LEU A 1 395 ? 9.43 37.344 17.797 1 91 395 LEU A N 1
ATOM 3168 C CA . LEU A 1 395 ? 10.438 37.375 16.734 1 91 395 LEU A CA 1
ATOM 3169 C C . LEU A 1 395 ? 11.094 36 16.578 1 91 395 LEU A C 1
ATOM 3171 O O . LEU A 1 395 ? 11.266 35.531 15.461 1 91 395 LEU A O 1
ATOM 3175 N N . PHE A 1 396 ? 11.43 35.344 17.656 1 92.94 396 PHE A N 1
ATOM 3176 C CA . PHE A 1 396 ? 12.023 34.031 17.672 1 92.94 396 PHE A CA 1
ATOM 3177 C C . PHE A 1 396 ? 11.125 33.031 16.969 1 92.94 396 PHE A C 1
ATOM 3179 O O . PHE A 1 396 ? 11.586 32.25 16.109 1 92.94 396 PHE A O 1
ATOM 3186 N N . GLU A 1 397 ? 9.844 33.031 17.297 1 92.88 397 GLU A N 1
ATOM 3187 C CA . GLU A 1 397 ? 8.883 32.125 16.688 1 92.88 397 GLU A CA 1
ATOM 3188 C C . GLU A 1 397 ? 8.719 32.375 15.195 1 92.88 397 GLU A C 1
ATOM 3190 O O . GLU A 1 397 ? 8.562 31.453 14.398 1 92.88 397 GLU A O 1
ATOM 3195 N N . SER A 1 398 ? 8.688 33.656 14.82 1 93.31 398 SER A N 1
ATOM 3196 C CA . SER A 1 398 ? 8.547 34 13.406 1 93.31 398 SER A CA 1
ATOM 3197 C C . SER A 1 398 ? 9.75 33.5 12.602 1 93.31 398 SER A C 1
ATOM 3199 O O . SER A 1 398 ? 9.586 33.031 11.469 1 93.31 398 SER A O 1
ATOM 3201 N N . VAL A 1 399 ? 10.938 33.594 13.211 1 92.31 399 VAL A N 1
ATOM 3202 C CA . VAL A 1 399 ? 12.148 33.125 12.547 1 92.31 399 VAL A CA 1
ATOM 3203 C C . VAL A 1 399 ? 12.109 31.594 12.391 1 92.31 399 VAL A C 1
ATOM 3205 O O . VAL A 1 399 ? 12.414 31.062 11.32 1 92.31 399 VAL A O 1
ATOM 3208 N N . LYS A 1 400 ? 11.719 30.922 13.422 1 93.94 400 LYS A N 1
ATOM 3209 C CA . LYS A 1 400 ? 11.609 29.469 13.367 1 93.94 400 LYS A CA 1
ATOM 3210 C C . LYS A 1 400 ? 10.602 29.031 12.305 1 93.94 400 LYS A C 1
ATOM 3212 O O . LYS A 1 400 ? 10.828 28.062 11.578 1 93.94 400 LYS A O 1
ATOM 3217 N N . THR A 1 401 ? 9.516 29.734 12.211 1 94.62 401 THR A N 1
ATOM 3218 C CA . THR A 1 401 ? 8.492 29.453 11.211 1 94.62 401 THR A CA 1
ATOM 3219 C C . THR A 1 401 ? 9.055 29.609 9.797 1 94.62 401 THR A C 1
ATOM 3221 O O . THR A 1 401 ? 8.789 28.797 8.922 1 94.62 401 THR A O 1
ATOM 3224 N N . LEU A 1 402 ? 9.781 30.672 9.594 1 92.62 402 LEU A N 1
ATOM 3225 C CA . LEU A 1 402 ? 10.391 30.922 8.289 1 92.62 402 LEU A CA 1
ATOM 3226 C C . LEU A 1 402 ? 11.32 29.781 7.898 1 92.62 402 LEU A C 1
ATOM 3228 O O . LEU A 1 402 ? 11.258 29.281 6.773 1 92.62 402 LEU A O 1
ATOM 3232 N N . ILE A 1 403 ? 12.164 29.312 8.867 1 93.38 403 ILE A N 1
ATOM 3233 C CA . ILE A 1 403 ? 13.086 28.203 8.617 1 93.38 403 ILE A CA 1
ATOM 3234 C C . ILE A 1 403 ? 12.297 26.953 8.219 1 93.38 403 ILE A C 1
ATOM 3236 O O . ILE A 1 403 ? 12.617 26.297 7.23 1 93.38 403 ILE A O 1
ATOM 3240 N N . ASP A 1 404 ? 11.242 26.672 8.914 1 95.56 404 ASP A N 1
ATOM 3241 C CA . ASP A 1 404 ? 10.43 25.484 8.656 1 95.56 404 ASP A CA 1
ATOM 3242 C C . ASP A 1 404 ? 9.82 25.531 7.254 1 95.56 404 ASP A C 1
ATOM 3244 O O . ASP A 1 404 ? 9.797 24.531 6.547 1 95.56 404 ASP A O 1
ATOM 3248 N N . LEU A 1 405 ? 9.328 26.688 6.887 1 95.75 405 LEU A N 1
ATOM 3249 C CA . LEU A 1 405 ? 8.688 26.844 5.586 1 95.75 405 LEU A CA 1
ATOM 3250 C C . LEU A 1 405 ? 9.703 26.688 4.457 1 95.75 405 LEU A C 1
ATOM 3252 O O . LEU A 1 405 ? 9.406 26.047 3.439 1 95.75 405 LEU A O 1
ATOM 3256 N N . GLU A 1 406 ? 10.844 27.25 4.652 1 94.12 406 GLU A N 1
ATOM 3257 C CA . GLU A 1 406 ? 11.883 27.141 3.627 1 94.12 406 GLU A CA 1
ATOM 3258 C C . GLU A 1 406 ? 12.281 25.688 3.396 1 94.12 406 GLU A C 1
ATOM 3260 O O . GLU A 1 406 ? 12.391 25.234 2.252 1 94.12 406 GLU A O 1
ATOM 3265 N N . TYR A 1 407 ? 12.453 24.969 4.418 1 96.25 407 TYR A N 1
ATOM 3266 C CA . TYR A 1 407 ? 12.867 23.578 4.289 1 96.25 407 TYR A CA 1
ATOM 3267 C C . TYR A 1 407 ? 11.719 22.703 3.807 1 96.25 407 TYR A C 1
ATOM 3269 O O . TYR A 1 407 ? 11.93 21.719 3.092 1 96.25 407 TYR A O 1
ATOM 3277 N N . SER A 1 408 ? 10.461 23.047 4.152 1 97.12 408 SER A N 1
ATOM 3278 C CA . SER A 1 408 ? 9.312 22.344 3.594 1 97.12 408 SER A CA 1
ATOM 3279 C C . SER A 1 408 ? 9.258 22.5 2.076 1 97.12 408 SER A C 1
ATOM 3281 O O . SER A 1 408 ? 8.906 21.547 1.366 1 97.12 408 SER A O 1
ATOM 3283 N N . ARG A 1 409 ? 9.578 23.688 1.619 1 96.62 409 ARG A N 1
ATOM 3284 C CA . ARG A 1 409 ? 9.609 23.906 0.177 1 96.62 409 ARG A CA 1
ATOM 3285 C C . ARG A 1 409 ? 10.688 23.062 -0.483 1 96.62 409 ARG A C 1
ATOM 3287 O O . ARG A 1 409 ? 10.477 22.5 -1.56 1 96.62 409 ARG A O 1
ATOM 3294 N N . ILE A 1 410 ? 11.836 22.953 0.194 1 96.19 410 ILE A N 1
ATOM 3295 C CA . ILE A 1 410 ? 12.938 22.156 -0.34 1 96.19 410 ILE A CA 1
ATOM 3296 C C . ILE A 1 410 ? 12.523 20.688 -0.448 1 96.19 410 ILE A C 1
ATOM 3298 O O . ILE A 1 410 ? 12.711 20.062 -1.49 1 96.19 410 ILE A O 1
ATOM 3302 N N . VAL A 1 411 ? 11.938 20.156 0.564 1 97.81 411 VAL A N 1
ATOM 3303 C CA . VAL A 1 411 ? 11.5 18.766 0.565 1 97.81 411 VAL A CA 1
ATOM 3304 C C . VAL A 1 411 ? 10.422 18.562 -0.501 1 97.81 411 VAL A C 1
ATOM 3306 O O . VAL A 1 411 ? 10.43 17.547 -1.208 1 97.81 411 VAL A O 1
ATOM 3309 N N . ASN A 1 412 ? 9.484 19.578 -0.602 1 97.81 412 ASN A N 1
ATOM 3310 C CA . ASN A 1 412 ? 8.445 19.547 -1.628 1 97.81 412 ASN A CA 1
ATOM 3311 C C . ASN A 1 412 ? 9.047 19.438 -3.027 1 97.81 412 ASN A C 1
ATOM 3313 O O . ASN A 1 412 ? 8.555 18.672 -3.863 1 97.81 412 ASN A O 1
ATOM 3317 N N . TYR A 1 413 ? 10.102 20.188 -3.238 1 96.88 413 TYR A N 1
ATOM 3318 C CA . TYR A 1 413 ? 10.789 20.188 -4.523 1 96.88 413 TYR A CA 1
ATOM 3319 C C . TYR A 1 413 ? 11.328 18.797 -4.844 1 96.88 413 TYR A C 1
ATOM 3321 O O . TYR A 1 413 ? 11.109 18.281 -5.941 1 96.88 413 TYR A O 1
ATOM 3329 N N . TYR A 1 414 ? 11.938 18.141 -3.947 1 97.69 414 TYR A N 1
ATOM 3330 C CA . TYR A 1 414 ? 12.547 16.844 -4.199 1 97.69 414 TYR A CA 1
ATOM 3331 C C . TYR A 1 414 ? 11.477 15.758 -4.309 1 97.69 414 TYR A C 1
ATOM 3333 O O . TYR A 1 414 ? 11.656 14.773 -5.035 1 97.69 414 TYR A O 1
ATOM 3341 N N . GLN A 1 415 ? 10.375 15.945 -3.582 1 98.12 415 GLN A N 1
ATOM 3342 C CA . GLN A 1 415 ? 9.25 15.031 -3.766 1 98.12 415 GLN A CA 1
ATOM 3343 C C . GLN A 1 415 ? 8.688 15.125 -5.184 1 98.12 415 GLN A C 1
ATOM 3345 O O . GLN A 1 415 ? 8.289 14.109 -5.766 1 98.12 415 GLN A O 1
ATOM 3350 N N . LEU A 1 416 ? 8.641 16.375 -5.668 1 97.88 416 LEU A N 1
ATOM 3351 C CA . LEU A 1 416 ? 8.188 16.562 -7.043 1 97.88 416 LEU A CA 1
ATOM 3352 C C . LEU A 1 416 ? 9.125 15.859 -8.023 1 97.88 416 LEU A C 1
ATOM 3354 O O . LEU A 1 416 ? 8.664 15.164 -8.938 1 97.88 416 LEU A O 1
ATOM 3358 N N . MET A 1 417 ? 10.445 15.992 -7.801 1 97.62 417 MET A N 1
ATOM 3359 C CA . MET A 1 417 ? 11.422 15.32 -8.648 1 97.62 417 MET A CA 1
ATOM 3360 C C . MET A 1 417 ? 11.266 13.805 -8.562 1 97.62 417 MET A C 1
ATOM 3362 O O . MET A 1 417 ? 11.414 13.102 -9.562 1 97.62 417 MET A O 1
ATOM 3366 N N . TYR A 1 418 ? 10.945 13.289 -7.41 1 98.25 418 TYR A N 1
ATOM 3367 C CA .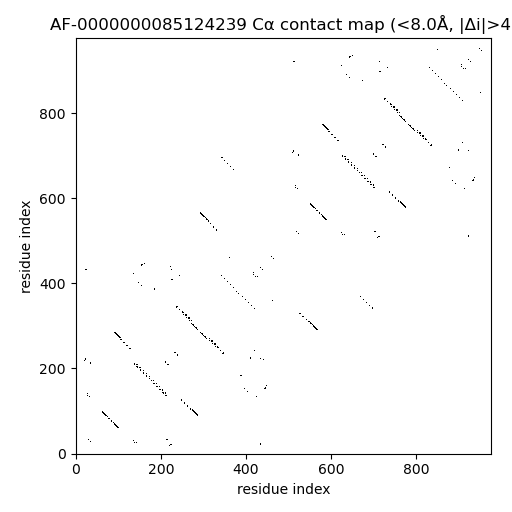 TYR A 1 418 ? 10.703 11.859 -7.203 1 98.25 418 TYR A CA 1
ATOM 3368 C C . TYR A 1 418 ? 9.547 11.375 -8.07 1 98.25 418 TYR A C 1
ATOM 3370 O O . TYR A 1 418 ? 9.625 10.312 -8.68 1 98.25 418 TYR A O 1
ATOM 3378 N N . ASN A 1 419 ? 8.477 12.195 -8.086 1 98 419 ASN A N 1
ATOM 3379 C CA . ASN A 1 419 ? 7.297 11.805 -8.852 1 98 419 ASN A CA 1
ATOM 3380 C C . ASN A 1 419 ? 7.57 11.836 -10.352 1 98 419 ASN A C 1
ATOM 3382 O O . ASN A 1 419 ? 6.816 11.258 -11.133 1 98 419 ASN A O 1
ATOM 3386 N N . PHE A 1 420 ? 8.672 12.523 -10.781 1 97.44 420 PHE A N 1
ATOM 3387 C CA . PHE A 1 420 ? 9.117 12.508 -12.172 1 97.44 420 PHE A CA 1
ATOM 3388 C C . PHE A 1 420 ? 10.078 11.352 -12.422 1 97.44 420 PHE A C 1
ATOM 3390 O O . PHE A 1 420 ? 10.562 11.172 -13.539 1 97.44 420 PHE A O 1
ATOM 3397 N N . SER A 1 421 ? 10.375 10.586 -11.398 1 97.31 421 SER A N 1
ATOM 3398 C CA . SER A 1 421 ? 11.352 9.5 -11.445 1 97.31 421 SER A CA 1
ATOM 3399 C C . SER A 1 421 ? 12.695 9.984 -11.961 1 97.31 421 SER A C 1
ATOM 3401 O O . SER A 1 421 ? 13.32 9.32 -12.797 1 97.31 421 SER A O 1
ATOM 3403 N N . SER A 1 422 ? 13.141 11.141 -11.508 1 95.94 422 SER A N 1
ATOM 3404 C CA . SER A 1 422 ? 14.406 11.727 -11.938 1 95.94 422 SER A CA 1
ATOM 3405 C C . SER A 1 422 ? 15.125 12.398 -10.766 1 95.94 422 SER A C 1
ATOM 3407 O O . SER A 1 422 ? 15.891 13.344 -10.961 1 95.94 422 SER A O 1
ATOM 3409 N N . LEU A 1 423 ? 14.766 11.961 -9.555 1 97 423 LEU A N 1
ATOM 3410 C CA . LEU A 1 423 ? 15.312 12.57 -8.352 1 97 423 LEU A CA 1
ATOM 3411 C C . LEU A 1 423 ? 16.828 12.398 -8.297 1 97 423 LEU A C 1
ATOM 3413 O O . LEU A 1 423 ? 17.562 13.383 -8.18 1 97 423 LEU A O 1
ATOM 3417 N N . THR A 1 424 ? 17.297 11.188 -8.484 1 95.62 424 THR A N 1
ATOM 3418 C CA . THR A 1 424 ? 18.703 10.867 -8.359 1 95.62 424 THR A CA 1
ATOM 3419 C C . THR A 1 424 ? 19.531 11.578 -9.43 1 95.62 424 THR A C 1
ATOM 3421 O O . THR A 1 424 ? 20.531 12.219 -9.125 1 95.62 424 THR A O 1
ATOM 3424 N N . ASP A 1 425 ? 19.078 11.586 -10.609 1 92.75 425 ASP A N 1
ATOM 3425 C CA . ASP A 1 425 ? 19.766 12.211 -11.727 1 92.75 425 ASP A CA 1
ATOM 3426 C C . ASP A 1 425 ? 19.859 13.719 -11.547 1 92.75 425 ASP A C 1
ATOM 3428 O O . ASP A 1 425 ? 20.906 14.32 -11.805 1 92.75 425 ASP A O 1
ATOM 3432 N N . ASN A 1 426 ? 18.766 14.297 -11.109 1 92 426 ASN A N 1
ATOM 3433 C CA . ASN A 1 426 ? 18.719 15.742 -10.906 1 92 426 ASN A CA 1
ATOM 3434 C C . ASN A 1 426 ? 19.703 16.188 -9.82 1 92 426 ASN A C 1
ATOM 3436 O O . ASN A 1 426 ? 20.328 17.25 -9.93 1 92 426 ASN A O 1
ATOM 3440 N N . ILE A 1 427 ? 19.844 15.367 -8.82 1 93.56 427 ILE A N 1
ATOM 3441 C CA . ILE A 1 427 ? 20.75 15.719 -7.723 1 93.56 427 ILE A CA 1
ATOM 3442 C C . ILE A 1 427 ? 22.188 15.5 -8.148 1 93.56 427 ILE A C 1
ATOM 3444 O O . ILE A 1 427 ? 23.031 16.391 -7.969 1 93.56 427 ILE A O 1
ATOM 3448 N N . LEU A 1 428 ? 22.484 14.461 -8.766 1 91.75 428 LEU A N 1
ATOM 3449 C CA . LEU A 1 428 ? 23.859 14.094 -9.094 1 91.75 428 LEU A CA 1
ATOM 3450 C C . LEU A 1 428 ? 24.406 14.961 -10.227 1 91.75 428 LEU A C 1
ATOM 3452 O O . LEU A 1 428 ? 25.609 15.227 -10.281 1 91.75 428 LEU A O 1
ATOM 3456 N N . LYS A 1 429 ? 23.609 15.469 -11.031 1 88.25 429 LYS A N 1
ATOM 3457 C CA . LYS A 1 429 ? 24.047 16.281 -12.156 1 88.25 429 LYS A CA 1
ATOM 3458 C C . LYS A 1 429 ? 24 17.766 -11.82 1 88.25 429 LYS A C 1
ATOM 3460 O O . LYS A 1 429 ? 24.438 18.609 -12.602 1 88.25 429 LYS A O 1
ATOM 3465 N N . SER A 1 430 ? 23.422 18 -10.711 1 85.62 430 SER A N 1
ATOM 3466 C CA . SER A 1 430 ? 23.234 19.406 -10.336 1 85.62 430 SER A CA 1
ATOM 3467 C C . SER A 1 430 ? 24.562 20.062 -9.945 1 85.62 430 SER A C 1
ATOM 3469 O O . SER A 1 430 ? 25.391 19.438 -9.297 1 85.62 430 SER A O 1
ATOM 3471 N N . LYS A 1 431 ? 24.734 21.391 -10.242 1 76.44 431 LYS A N 1
ATOM 3472 C CA . LYS A 1 431 ? 25.906 22.172 -9.859 1 76.44 431 LYS A CA 1
ATOM 3473 C C . LYS A 1 431 ? 25.656 22.922 -8.547 1 76.44 431 LYS A C 1
ATOM 3475 O O . LYS A 1 431 ? 26.594 23.297 -7.855 1 76.44 431 LYS A O 1
ATOM 3480 N N . ASN A 1 432 ? 24.391 23 -8.234 1 69.69 432 ASN A N 1
ATOM 3481 C CA . ASN A 1 432 ? 24.047 23.844 -7.098 1 69.69 432 ASN A CA 1
ATOM 3482 C C . ASN A 1 432 ? 23.969 23.031 -5.805 1 69.69 432 ASN A C 1
ATOM 3484 O O . ASN A 1 432 ? 23.562 23.562 -4.766 1 69.69 432 ASN A O 1
ATOM 3488 N N . GLN A 1 433 ? 24.281 21.859 -5.848 1 73.94 433 GLN A N 1
ATOM 3489 C CA . GLN A 1 433 ? 24.266 21.031 -4.641 1 73.94 433 GLN A CA 1
ATOM 3490 C C . GLN A 1 433 ? 25.672 20.75 -4.148 1 73.94 433 GLN A C 1
ATOM 3492 O O . GLN A 1 433 ? 25.922 19.734 -3.494 1 73.94 433 GLN A O 1
ATOM 3497 N N . ASN A 1 434 ? 26.578 21.734 -4.562 1 67.31 434 ASN A N 1
ATOM 3498 C CA . ASN A 1 434 ? 27.984 21.688 -4.152 1 67.31 434 ASN A CA 1
ATOM 3499 C C . ASN A 1 434 ? 28.328 22.828 -3.201 1 67.31 434 ASN A C 1
ATOM 3501 O O . ASN A 1 434 ? 28.031 24 -3.49 1 67.31 434 ASN A O 1
ATOM 3505 N N . CYS A 1 435 ? 28.906 22.5 -2.064 1 74.75 435 CYS A N 1
ATOM 3506 C CA . CYS A 1 435 ? 29.203 23.469 -1.012 1 74.75 435 CYS A CA 1
ATOM 3507 C C . CYS A 1 435 ? 30.125 24.562 -1.521 1 74.75 435 CYS A C 1
ATOM 3509 O O . CYS A 1 435 ? 30.203 25.641 -0.918 1 74.75 435 CYS A O 1
ATOM 3511 N N . GLU A 1 436 ? 30.781 24.344 -2.486 1 63.66 436 GLU A N 1
ATOM 3512 C CA . GLU A 1 436 ? 31.641 25.391 -3.049 1 63.66 436 GLU A CA 1
ATOM 3513 C C . GLU A 1 436 ? 30.812 26.562 -3.566 1 63.66 436 GLU A C 1
ATOM 3515 O O . GLU A 1 436 ? 31.281 27.703 -3.561 1 63.66 436 GLU A O 1
ATOM 3520 N N . GLU A 1 437 ? 29.516 26.281 -3.82 1 58.59 437 GLU A N 1
ATOM 3521 C CA . GLU A 1 437 ? 28.672 27.281 -4.465 1 58.59 437 GLU A CA 1
ATOM 3522 C C . GLU A 1 437 ? 27.656 27.859 -3.486 1 58.59 437 GLU A C 1
ATOM 3524 O O . GLU A 1 437 ? 27.219 29 -3.637 1 58.59 437 GLU A O 1
ATOM 3529 N N . VAL A 1 438 ? 27.219 27.031 -2.584 1 55.47 438 VAL A N 1
ATOM 3530 C CA . VAL A 1 438 ? 26.156 27.516 -1.69 1 55.47 438 VAL A CA 1
ATOM 3531 C C . VAL A 1 438 ? 26.703 27.641 -0.27 1 55.47 438 VAL A C 1
ATOM 3533 O O . VAL A 1 438 ? 27.078 26.641 0.35 1 55.47 438 VAL A O 1
ATOM 3536 N N . LYS A 1 439 ? 26.906 28.906 0.177 1 53.19 439 LYS A N 1
ATOM 3537 C CA . LYS A 1 439 ? 27.438 29.172 1.513 1 53.19 439 LYS A CA 1
ATOM 3538 C C . LYS A 1 439 ? 26.375 28.906 2.582 1 53.19 439 LYS A C 1
ATOM 3540 O O . LYS A 1 439 ? 25.188 29.094 2.34 1 53.19 439 LYS A O 1
ATOM 3545 N N . PRO A 1 440 ? 26.797 28.281 3.723 1 51.41 440 PRO A N 1
ATOM 3546 C CA . PRO A 1 440 ? 25.859 28.047 4.832 1 51.41 440 PRO A CA 1
ATOM 3547 C C . PRO A 1 440 ? 25.234 29.344 5.34 1 51.41 440 PRO A C 1
ATOM 3549 O O . PRO A 1 440 ? 25.859 30.406 5.312 1 51.41 440 PRO A O 1
ATOM 3552 N N . ARG A 1 441 ? 23.906 29.297 5.555 1 50.12 441 ARG A N 1
ATOM 3553 C CA . ARG A 1 441 ? 23.234 30.453 6.156 1 50.12 441 ARG A CA 1
ATOM 3554 C C . ARG A 1 441 ? 23.703 30.656 7.594 1 50.12 441 ARG A C 1
ATOM 3556 O O . ARG A 1 441 ? 23.656 29.734 8.414 1 50.12 441 ARG A O 1
ATOM 3563 N N . ILE A 1 442 ? 24.594 31.609 7.879 1 43.44 442 ILE A N 1
ATOM 3564 C CA . ILE A 1 442 ? 24.969 31.953 9.242 1 43.44 442 ILE A CA 1
ATOM 3565 C C . ILE A 1 442 ? 23.922 32.906 9.836 1 43.44 442 ILE A C 1
ATOM 3567 O O . ILE A 1 442 ? 23.672 33.969 9.297 1 43.44 442 ILE A O 1
ATOM 3571 N N . ILE A 1 443 ? 23.031 32.406 10.625 1 42.53 443 ILE A N 1
ATOM 3572 C CA . ILE A 1 443 ? 22.109 33.25 11.359 1 42.53 443 ILE A CA 1
ATOM 3573 C C . ILE A 1 443 ? 22.828 33.906 12.547 1 42.53 443 ILE A C 1
ATOM 3575 O O . ILE A 1 443 ? 23.266 33.219 13.453 1 42.53 443 ILE A O 1
ATOM 3579 N N . GLU A 1 444 ? 23.578 35 12.5 1 38.56 444 GLU A N 1
ATOM 3580 C CA . GLU A 1 444 ? 24.172 35.625 13.656 1 38.56 444 GLU A CA 1
ATOM 3581 C C . GLU A 1 444 ? 23.125 36.438 14.445 1 38.56 444 GLU A C 1
ATOM 3583 O O . GLU A 1 444 ? 22.438 37.281 13.891 1 38.56 444 GLU A O 1
ATOM 3588 N N . PHE A 1 445 ? 22.531 35.938 15.438 1 36.47 445 PHE A N 1
ATOM 3589 C CA . PHE A 1 445 ? 21.641 36.656 16.328 1 36.47 445 PHE A CA 1
ATOM 3590 C C . PHE A 1 445 ? 22.438 37.594 17.234 1 36.47 445 PHE A C 1
ATOM 3592 O O . PHE A 1 445 ? 22.219 37.625 18.453 1 36.47 445 PHE A O 1
ATOM 3599 N N . ALA A 1 446 ? 23.734 37.938 17.062 1 35.62 446 ALA A N 1
ATOM 3600 C CA . ALA A 1 446 ? 24.328 38.688 18.156 1 35.62 446 ALA A CA 1
ATOM 3601 C C . ALA A 1 446 ? 23.562 40 18.406 1 35.62 446 ALA A C 1
ATOM 3603 O O . ALA A 1 446 ? 23.266 40.719 17.469 1 35.62 446 ALA A O 1
ATOM 3604 N N . PRO A 1 447 ? 22.812 40.156 19.547 1 34.53 447 PRO A N 1
ATOM 3605 C CA . PRO A 1 447 ? 22.391 41.5 19.938 1 34.53 447 PRO A CA 1
ATOM 3606 C C . PRO A 1 447 ? 23.5 42.531 19.766 1 34.53 447 PRO A C 1
ATOM 3608 O O . PRO A 1 447 ? 24.547 42.438 20.406 1 34.53 447 PRO A O 1
ATOM 3611 N N . ASP A 1 448 ? 23.953 42.906 18.641 1 32.41 448 ASP A N 1
ATOM 3612 C CA . ASP A 1 448 ? 24.922 44 18.688 1 32.41 448 ASP A CA 1
ATOM 3613 C C . ASP A 1 448 ? 24.469 45.125 19.609 1 32.41 448 ASP A C 1
ATOM 3615 O O . ASP A 1 448 ? 23.266 45.438 19.672 1 32.41 448 ASP A O 1
ATOM 3619 N N . LYS A 1 449 ? 25.25 45.656 20.672 1 37.09 449 LYS A N 1
ATOM 3620 C CA . LYS A 1 449 ? 25.078 46.938 21.328 1 37.09 449 LYS A CA 1
ATOM 3621 C C . LYS A 1 449 ? 24.422 47.969 20.375 1 37.09 449 LYS A C 1
ATOM 3623 O O . LYS A 1 449 ? 23.922 47.594 19.312 1 37.09 449 LYS A O 1
ATOM 3628 N N . GLN A 1 450 ? 24.906 49.344 20.328 1 31.67 450 GLN A N 1
ATOM 3629 C CA . GLN A 1 450 ? 24.531 50.656 19.797 1 31.67 450 GLN A CA 1
ATOM 3630 C C . GLN A 1 450 ? 24.391 50.625 18.281 1 31.67 450 GLN A C 1
ATOM 3632 O O . GLN A 1 450 ? 24.031 51.625 17.656 1 31.67 450 GLN A O 1
ATOM 3637 N N . ASN A 1 451 ? 25.156 49.812 17.531 1 29.84 451 ASN A N 1
ATOM 3638 C CA . ASN A 1 451 ? 25.203 50.219 16.125 1 29.84 451 ASN A CA 1
ATOM 3639 C C . ASN A 1 451 ? 23.953 49.75 15.375 1 29.84 451 ASN A C 1
ATOM 3641 O O . ASN A 1 451 ? 23.453 48.656 15.609 1 29.84 451 ASN A O 1
ATOM 3645 N N . LYS A 1 452 ? 23.25 50.5 14.461 1 36.69 452 LYS A N 1
ATOM 3646 C CA . LYS A 1 452 ? 22.203 50.594 13.445 1 36.69 452 LYS A CA 1
ATOM 3647 C C . LYS A 1 452 ? 22.219 49.344 12.555 1 36.69 452 LYS A C 1
ATOM 3649 O O . LYS A 1 452 ? 21.453 49.25 11.602 1 36.69 452 LYS A O 1
ATOM 3654 N N . THR A 1 453 ? 23.219 48.531 12.617 1 31.64 453 THR A N 1
ATOM 3655 C CA . THR A 1 453 ? 23.375 47.562 11.531 1 31.64 453 THR A CA 1
ATOM 3656 C C . THR A 1 453 ? 22.469 46.344 11.742 1 31.64 453 THR A C 1
ATOM 3658 O O . THR A 1 453 ? 22.828 45.219 11.375 1 31.64 453 THR A O 1
ATOM 3661 N N . THR A 1 454 ? 21.656 46.312 12.602 1 35.44 454 THR A N 1
ATOM 3662 C CA . THR A 1 454 ? 20.734 45.188 12.719 1 35.44 454 THR A CA 1
ATOM 3663 C C . THR A 1 454 ? 19.969 44.969 11.422 1 35.44 454 THR A C 1
ATOM 3665 O O . THR A 1 454 ? 19.453 43.875 11.164 1 35.44 454 THR A O 1
ATOM 3668 N N . GLN A 1 455 ? 19.703 46.031 10.656 1 35.59 455 GLN A N 1
ATOM 3669 C CA . GLN A 1 455 ? 19.062 45.906 9.352 1 35.59 455 GLN A CA 1
ATOM 3670 C C . GLN A 1 455 ? 19.906 45.062 8.398 1 35.59 455 GLN A C 1
ATOM 3672 O O . GLN A 1 455 ? 19.359 44.344 7.555 1 35.59 455 GLN A O 1
ATOM 3677 N N . GLU A 1 456 ? 21.172 45.219 8.391 1 37.81 456 GLU A N 1
ATOM 3678 C CA . GLU A 1 456 ? 22 44.5 7.426 1 37.81 456 GLU A CA 1
ATOM 3679 C C . GLU A 1 456 ? 22 43 7.68 1 37.81 456 GLU A C 1
ATOM 3681 O O . GLU A 1 456 ? 21.969 42.188 6.738 1 37.81 456 GLU A O 1
ATOM 3686 N N . ASP A 1 457 ? 21.984 42.625 8.859 1 38 457 ASP A N 1
ATOM 3687 C CA . ASP A 1 457 ? 22.078 41.188 9.172 1 38 457 ASP A CA 1
ATOM 3688 C C . ASP A 1 457 ? 20.766 40.469 8.883 1 38 457 ASP A C 1
ATOM 3690 O O . ASP A 1 457 ? 20.766 39.344 8.414 1 38 457 ASP A O 1
ATOM 3694 N N . LEU A 1 458 ? 19.672 40.938 9.328 1 39.06 458 LEU A N 1
ATOM 3695 C CA . LEU A 1 458 ? 18.406 40.438 8.82 1 39.06 458 LEU A CA 1
ATOM 3696 C C . LEU A 1 458 ? 18.391 40.438 7.297 1 39.06 458 LEU A C 1
ATOM 3698 O O . LEU A 1 458 ? 17.859 39.5 6.68 1 39.06 458 LEU A O 1
ATOM 3702 N N . ASN A 1 459 ? 19.094 41.469 6.641 1 41.38 459 ASN A N 1
ATOM 3703 C CA . ASN A 1 459 ? 19.234 41.438 5.188 1 41.38 459 ASN A CA 1
ATOM 3704 C C . ASN A 1 459 ? 20.031 40.219 4.73 1 41.38 459 ASN A C 1
ATOM 3706 O O . ASN A 1 459 ? 19.797 39.656 3.652 1 41.38 459 ASN A O 1
ATOM 3710 N N . SER A 1 460 ? 20.906 39.812 5.539 1 41.28 460 SER A N 1
ATOM 3711 C CA . SER A 1 460 ? 21.641 38.594 5.176 1 41.28 460 SER A CA 1
ATOM 3712 C C . SER A 1 460 ? 20.781 37.344 5.336 1 41.28 460 SER A C 1
ATOM 3714 O O . SER A 1 460 ? 21.016 36.344 4.691 1 41.28 460 SER A O 1
ATOM 3716 N N . LEU A 1 461 ? 20 37.188 6.383 1 39.44 461 LEU A N 1
ATOM 3717 C CA . LEU A 1 461 ? 19.016 36.125 6.402 1 39.44 461 LEU A CA 1
ATOM 3718 C C . LEU A 1 461 ? 18.094 36.188 5.191 1 39.44 461 LEU A C 1
ATOM 3720 O O . LEU A 1 461 ? 17.5 35.188 4.777 1 39.44 461 LEU A O 1
ATOM 3724 N N . ILE A 1 462 ? 17.703 37.562 4.695 1 37.84 462 ILE A N 1
ATOM 3725 C CA . ILE A 1 462 ? 17.016 37.812 3.439 1 37.84 462 ILE A CA 1
ATOM 3726 C C . ILE A 1 462 ? 18.016 37.875 2.293 1 37.84 462 ILE A C 1
ATOM 3728 O O . ILE A 1 462 ? 18.875 38.75 2.254 1 37.84 462 ILE A O 1
ATOM 3732 N N . SER A 1 463 ? 18.719 36.969 1.899 1 35.94 463 SER A N 1
ATOM 3733 C CA . SER A 1 463 ? 19.734 36.906 0.857 1 35.94 463 SER A CA 1
ATOM 3734 C C . SER A 1 463 ? 19.484 37.969 -0.206 1 35.94 463 SER A C 1
ATOM 3736 O O . SER A 1 463 ? 18.344 38.25 -0.583 1 35.94 463 SER A O 1
ATOM 3738 N N . ASP A 1 464 ? 20.438 38.969 -0.368 1 33.25 464 ASP A N 1
ATOM 3739 C CA . ASP A 1 464 ? 20.531 39.906 -1.469 1 33.25 464 ASP A CA 1
ATOM 3740 C C . ASP A 1 464 ? 20.172 39.25 -2.799 1 33.25 464 ASP A C 1
ATOM 3742 O O . ASP A 1 464 ? 20.219 39.906 -3.85 1 33.25 464 ASP A O 1
ATOM 3746 N N . SER A 1 465 ? 20.359 38.031 -2.889 1 31.33 465 SER A N 1
ATOM 3747 C CA . SER A 1 465 ? 19.969 37.594 -4.234 1 31.33 465 SER A CA 1
ATOM 3748 C C . SER A 1 465 ? 18.531 37.969 -4.539 1 31.33 465 SER A C 1
ATOM 3750 O O . SER A 1 465 ? 18.078 37.875 -5.684 1 31.33 465 SER A O 1
ATOM 3752 N N . ASP A 1 466 ? 17.781 38.188 -3.473 1 30.42 466 ASP A N 1
ATOM 3753 C CA . ASP A 1 466 ? 16.406 38.531 -3.783 1 30.42 466 ASP A CA 1
ATOM 3754 C C . ASP A 1 466 ? 16.234 40.031 -3.99 1 30.42 466 ASP A C 1
ATOM 3756 O O . ASP A 1 466 ? 15.125 40.531 -4.18 1 30.42 466 ASP A O 1
ATOM 3760 N N . SER A 1 467 ? 17.297 40.812 -3.707 1 29.67 467 SER A N 1
ATOM 3761 C CA . SER A 1 467 ? 17.156 42.219 -4.016 1 29.67 467 SER A CA 1
ATOM 3762 C C . SER A 1 467 ? 16.984 42.469 -5.512 1 29.67 467 SER A C 1
ATOM 3764 O O . SER A 1 467 ? 16.531 43.531 -5.938 1 29.67 467 SER A O 1
ATOM 3766 N N . SER A 1 468 ? 17.672 41.594 -6.305 1 29.73 468 SER A N 1
ATOM 3767 C CA . SER A 1 468 ? 17.531 41.875 -7.73 1 29.73 468 SER A CA 1
ATOM 3768 C C . SER A 1 468 ? 16.094 41.625 -8.203 1 29.73 468 SER A C 1
ATOM 3770 O O . SER A 1 468 ? 15.688 42.125 -9.25 1 29.73 468 SER A O 1
ATOM 3772 N N . ILE A 1 469 ? 15.406 40.75 -7.457 1 26.31 469 ILE A N 1
ATOM 3773 C CA . ILE A 1 469 ? 14.078 40.562 -8.016 1 26.31 469 ILE A CA 1
ATOM 3774 C C . ILE A 1 469 ? 13.172 41.719 -7.625 1 26.31 469 ILE A C 1
ATOM 3776 O O . ILE A 1 469 ? 12.211 42.031 -8.336 1 26.31 469 ILE A O 1
ATOM 3780 N N . ILE A 1 470 ? 13.516 42.5 -6.496 1 27.83 470 ILE A N 1
ATOM 3781 C CA . ILE A 1 470 ? 12.602 43.594 -6.234 1 27.83 470 ILE A CA 1
ATOM 3782 C C . ILE A 1 470 ? 12.836 44.719 -7.242 1 27.83 470 ILE A C 1
ATOM 3784 O O . ILE A 1 470 ? 11.906 45.469 -7.578 1 27.83 470 ILE A O 1
ATOM 3788 N N . GLU A 1 471 ? 14.125 44.906 -7.66 1 28.34 471 GLU A N 1
ATOM 3789 C CA . GLU A 1 471 ? 14.242 46 -8.617 1 28.34 471 GLU A CA 1
ATOM 3790 C C . GLU A 1 471 ? 13.461 45.719 -9.898 1 28.34 471 GLU A C 1
ATOM 3792 O O . GLU A 1 471 ? 13.055 46.625 -10.609 1 28.34 471 GLU A O 1
ATOM 3797 N N . SER A 1 472 ? 13.391 44.469 -10.195 1 27.8 472 SER A N 1
ATOM 3798 C CA . SER A 1 472 ? 12.75 44.25 -11.484 1 27.8 472 SER A CA 1
ATOM 3799 C C . SER A 1 472 ? 11.242 44.469 -11.398 1 27.8 472 SER A C 1
ATOM 3801 O O . SER A 1 472 ? 10.547 44.469 -12.422 1 27.8 472 SER A O 1
ATOM 3803 N N . PHE A 1 473 ? 10.734 44.375 -10.141 1 24.62 473 PHE A N 1
ATOM 3804 C CA . PHE A 1 473 ? 9.305 44.688 -10.195 1 24.62 473 PHE A CA 1
ATOM 3805 C C . PHE A 1 473 ? 9.078 46.188 -10.383 1 24.62 473 PHE A C 1
ATOM 3807 O O . PHE A 1 473 ? 8.281 46.781 -9.664 1 24.62 473 PHE A O 1
ATOM 3814 N N . LYS A 1 474 ? 10.188 47.031 -10.562 1 27.64 474 LYS A N 1
ATOM 3815 C CA . LYS A 1 474 ? 9.797 48.344 -11.055 1 27.64 474 LYS A CA 1
ATOM 3816 C C . LYS A 1 474 ? 8.898 48.219 -12.289 1 27.64 474 LYS A C 1
ATOM 3818 O O . LYS A 1 474 ? 9.375 47.875 -13.375 1 27.64 474 LYS A O 1
ATOM 3823 N N . LEU A 1 475 ? 7.703 47.812 -12.062 1 24.72 475 LEU A N 1
ATOM 3824 C CA . LEU A 1 475 ? 6.617 47.906 -13.031 1 24.72 475 LEU A CA 1
ATOM 3825 C C . LEU A 1 475 ? 6.691 49.188 -13.844 1 24.72 475 LEU A C 1
ATOM 3827 O O . LEU A 1 475 ? 6.969 50.25 -13.289 1 24.72 475 LEU A O 1
ATOM 3831 N N . SER A 1 476 ? 6.898 49.125 -15.094 1 26.7 476 SER A N 1
ATOM 3832 C CA . SER A 1 476 ? 6.852 50.156 -16.125 1 26.7 476 SER A CA 1
ATOM 3833 C C . SER A 1 476 ? 5.645 51.062 -15.945 1 26.7 476 SER A C 1
ATOM 3835 O O . SER A 1 476 ? 4.531 50.594 -15.703 1 26.7 476 SER A O 1
ATOM 3837 N N . LYS A 1 477 ? 5.746 52.375 -15.523 1 31.55 477 LYS A N 1
ATOM 3838 C CA . LYS A 1 477 ? 4.844 53.5 -15.625 1 31.55 477 LYS A CA 1
ATOM 3839 C C . LYS A 1 477 ? 4.043 53.469 -16.922 1 31.55 477 LYS A C 1
ATOM 3841 O O . LYS A 1 477 ? 2.916 53.969 -16.969 1 31.55 477 LYS A O 1
ATOM 3846 N N . GLU A 1 478 ? 4.648 52.906 -17.984 1 28.8 478 GLU A N 1
ATOM 3847 C CA . GLU A 1 478 ? 4.02 53.062 -19.297 1 28.8 478 GLU A CA 1
ATOM 3848 C C . GLU A 1 478 ? 2.762 52.219 -19.422 1 28.8 478 GLU A C 1
ATOM 3850 O O . GLU A 1 478 ? 1.824 52.594 -20.125 1 28.8 478 GLU A O 1
ATOM 3855 N N . ILE A 1 479 ? 2.748 51.094 -18.719 1 27.23 479 ILE A N 1
ATOM 3856 C CA . ILE A 1 479 ? 1.521 50.406 -19.125 1 27.23 479 ILE A CA 1
ATOM 3857 C C . ILE A 1 479 ? 0.327 51.031 -18.406 1 27.23 479 ILE A C 1
ATOM 3859 O O . ILE A 1 479 ? -0.824 50.688 -18.688 1 27.23 479 ILE A O 1
ATOM 3863 N N . LYS A 1 480 ? 0.485 51.938 -17.391 1 26.02 480 LYS A N 1
ATOM 3864 C CA . LYS A 1 480 ? -0.691 52.688 -16.953 1 26.02 480 LYS A CA 1
ATOM 3865 C C . LYS A 1 480 ? -1.292 53.5 -18.094 1 26.02 480 LYS A C 1
ATOM 3867 O O . LYS A 1 480 ? -2.514 53.594 -18.203 1 26.02 480 LYS A O 1
ATOM 3872 N N . ASN A 1 481 ? -0.435 54.094 -18.953 1 28.89 481 ASN A N 1
ATOM 3873 C CA . ASN A 1 481 ? -1.029 54.969 -19.953 1 28.89 481 ASN A CA 1
ATOM 3874 C C . ASN A 1 481 ? -1.784 54.188 -21.016 1 28.89 481 ASN A C 1
ATOM 3876 O O . ASN A 1 481 ? -2.686 54.719 -21.672 1 28.89 481 ASN A O 1
ATOM 3880 N N . LYS A 1 482 ? -1.292 53 -21.406 1 26.55 482 LYS A N 1
ATOM 3881 C CA . LYS A 1 482 ? -1.968 52.469 -22.594 1 26.55 482 LYS A CA 1
ATOM 3882 C C . LYS A 1 482 ? -3.348 51.906 -22.219 1 26.55 482 LYS A C 1
ATOM 3884 O O . LYS A 1 482 ? -4.203 51.75 -23.094 1 26.55 482 LYS A O 1
ATOM 3889 N N . LEU A 1 483 ? -3.451 51.406 -20.938 1 25.25 483 LEU A N 1
ATOM 3890 C CA . LEU A 1 483 ? -4.832 50.969 -20.797 1 25.25 483 LEU A CA 1
ATOM 3891 C C . LEU A 1 483 ? -5.789 52.156 -20.766 1 25.25 483 LEU A C 1
ATOM 3893 O O . LEU A 1 483 ? -7.008 51.969 -20.719 1 25.25 483 LEU A O 1
ATOM 3897 N N . TYR A 1 484 ? -5.234 53.406 -20.516 1 26.89 484 TYR A N 1
ATOM 3898 C CA . TYR A 1 484 ? -6.258 54.438 -20.625 1 26.89 484 TYR A CA 1
ATOM 3899 C C . TYR A 1 484 ? -6.742 54.594 -22.047 1 26.89 484 TYR A C 1
ATOM 3901 O O . TYR A 1 484 ? -7.867 55.031 -22.297 1 26.89 484 TYR A O 1
ATOM 3909 N N . LYS A 1 485 ? -5.82 54.5 -23.078 1 30.36 485 LYS A N 1
ATOM 3910 C CA . LYS A 1 485 ? -6.27 55 -24.375 1 30.36 485 LYS A CA 1
ATOM 3911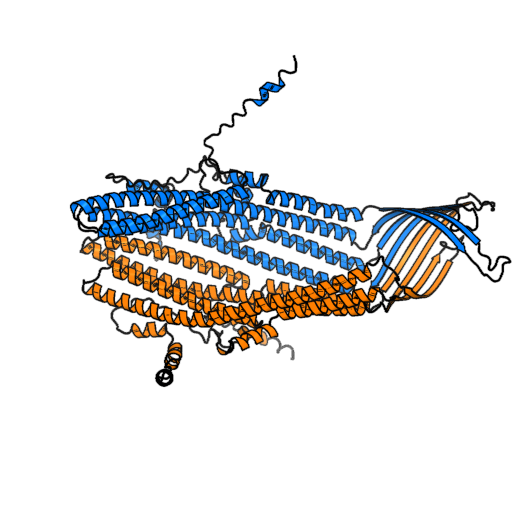 C C . LYS A 1 485 ? -7.254 54.031 -25.016 1 30.36 485 LYS A C 1
ATOM 3913 O O . LYS A 1 485 ? -8 54.375 -25.938 1 30.36 485 LYS A O 1
ATOM 3918 N N . ASN A 1 486 ? -6.949 52.688 -24.844 1 26.3 486 ASN A N 1
ATOM 3919 C CA . ASN A 1 486 ? -7.844 52.062 -25.812 1 26.3 486 ASN A CA 1
ATOM 3920 C C . ASN A 1 486 ? -9.297 52.125 -25.359 1 26.3 486 ASN A C 1
ATOM 3922 O O . ASN A 1 486 ? -10.141 51.344 -25.828 1 26.3 486 ASN A O 1
ATOM 3926 N N . ARG A 1 487 ? -9.547 52.688 -24.125 1 24.08 487 ARG A N 1
ATOM 3927 C CA . ARG A 1 487 ? -10.977 52.906 -23.984 1 24.08 487 ARG A CA 1
ATOM 3928 C C . ARG A 1 487 ? -11.453 54.031 -24.891 1 24.08 487 ARG A C 1
ATOM 3930 O O . ARG A 1 487 ? -12.633 54.406 -24.875 1 24.08 487 ARG A O 1
ATOM 3937 N N . LEU A 1 488 ? -10.531 54.75 -25.609 1 21.72 488 LEU A N 1
ATOM 3938 C CA . LEU A 1 488 ? -11.375 55.469 -26.547 1 21.72 488 LEU A CA 1
ATOM 3939 C C . LEU A 1 488 ? -11.836 54.562 -27.688 1 21.72 488 LEU A C 1
ATOM 3941 O O . LEU A 1 488 ? -11.047 53.781 -28.203 1 21.72 488 LEU A O 1
ATOM 3945 N N . MET B 1 1 ? -45.531 4.449 -42.938 1 26.14 1 MET B N 1
ATOM 3946 C CA . MET B 1 1 ? -45.875 5.504 -42 1 26.14 1 MET B CA 1
ATOM 3947 C C . MET B 1 1 ? -45.031 5.387 -40.719 1 26.14 1 MET B C 1
ATOM 3949 O O . MET B 1 1 ? -45.125 6.254 -39.844 1 26.14 1 MET B O 1
ATOM 3953 N N . GLN B 1 2 ? -44.656 4.09 -40.312 1 31.2 2 GLN B N 1
ATOM 3954 C CA . GLN B 1 2 ? -44.219 3.682 -38.969 1 31.2 2 GLN B CA 1
ATOM 3955 C C . GLN B 1 2 ? -42.875 4.293 -38.625 1 31.2 2 GLN B C 1
ATOM 3957 O O . GLN B 1 2 ? -42.344 4.031 -37.531 1 31.2 2 GLN B O 1
ATOM 3962 N N . ASN B 1 3 ? -42.094 4.859 -39.562 1 31.55 3 ASN B N 1
ATOM 3963 C CA . ASN B 1 3 ? -40.688 5.285 -39.5 1 31.55 3 ASN B CA 1
ATOM 3964 C C . ASN B 1 3 ? -40.531 6.523 -38.625 1 31.55 3 ASN B C 1
ATOM 3966 O O . ASN B 1 3 ? -39.438 7.098 -38.531 1 31.55 3 ASN B O 1
ATOM 3970 N N . LYS B 1 4 ? -41.656 7.371 -38.406 1 35 4 LYS B N 1
ATOM 3971 C CA . LYS B 1 4 ? -41.625 8.719 -37.844 1 35 4 LYS B CA 1
ATOM 3972 C C . LYS B 1 4 ? -41.25 8.695 -36.375 1 35 4 LYS B C 1
ATOM 3974 O O . LYS B 1 4 ? -41 9.742 -35.781 1 35 4 LYS B O 1
ATOM 3979 N N . PHE B 1 5 ? -41.719 7.621 -35.656 1 35.81 5 PHE B N 1
ATOM 3980 C CA . PHE B 1 5 ? -41.875 7.781 -34.219 1 35.81 5 PHE B CA 1
ATOM 3981 C C . PHE B 1 5 ? -40.531 7.789 -33.531 1 35.81 5 PHE B C 1
ATOM 3983 O O . PHE B 1 5 ? -40.438 8.094 -32.344 1 35.81 5 PHE B O 1
ATOM 3990 N N . PHE B 1 6 ? -39.406 7.191 -34.125 1 36.53 6 PHE B N 1
ATOM 3991 C CA . PHE B 1 6 ? -38.188 6.949 -33.375 1 36.53 6 PHE B CA 1
ATOM 3992 C C . PHE B 1 6 ? -37.469 8.258 -33.094 1 36.53 6 PHE B C 1
ATOM 3994 O O . PHE B 1 6 ? -36.594 8.305 -32.219 1 36.53 6 PHE B O 1
ATOM 4001 N N . LEU B 1 7 ? -37.688 9.32 -33.969 1 36.66 7 LEU B N 1
ATOM 4002 C CA . LEU B 1 7 ? -36.781 10.469 -33.969 1 36.66 7 LEU B CA 1
ATOM 4003 C C . LEU B 1 7 ? -36.969 11.32 -32.719 1 36.66 7 LEU B C 1
ATOM 4005 O O . LEU B 1 7 ? -36.031 12.023 -32.312 1 36.66 7 LEU B O 1
ATOM 4009 N N . TYR B 1 8 ? -38.25 11.406 -32.25 1 33.44 8 TYR B N 1
ATOM 4010 C CA . TYR B 1 8 ? -38.531 12.539 -31.359 1 33.44 8 TYR B CA 1
ATOM 4011 C C . TYR B 1 8 ? -37.844 12.375 -30.016 1 33.44 8 TYR B C 1
ATOM 4013 O O . TYR B 1 8 ? -37.875 13.289 -29.188 1 33.44 8 TYR B O 1
ATOM 4021 N N . LEU B 1 9 ? -37.656 11.102 -29.578 1 33.97 9 LEU B N 1
ATOM 4022 C CA . LEU B 1 9 ? -37.406 11.008 -28.141 1 33.97 9 LEU B CA 1
ATOM 4023 C C . LEU B 1 9 ? -36.031 11.547 -27.781 1 33.97 9 LEU B C 1
ATOM 4025 O O . LEU B 1 9 ? -35.594 11.477 -26.625 1 33.97 9 LEU B O 1
ATOM 4029 N N . ILE B 1 10 ? -35.156 11.828 -28.781 1 37.03 10 ILE B N 1
ATOM 4030 C CA . ILE B 1 10 ? -33.781 12.156 -28.422 1 37.03 10 ILE B CA 1
ATOM 4031 C C . ILE B 1 10 ? -33.75 13.516 -27.719 1 37.03 10 ILE B C 1
ATOM 4033 O O . ILE B 1 10 ? -32.656 14.031 -27.406 1 37.03 10 ILE B O 1
ATOM 4037 N N . THR B 1 11 ? -34.844 14.344 -27.875 1 33.22 11 THR B N 1
ATOM 4038 C CA . THR B 1 11 ? -34.625 15.766 -27.625 1 33.22 11 THR B CA 1
ATOM 4039 C C . THR B 1 11 ? -34.094 16 -26.234 1 33.22 11 THR B C 1
ATOM 4041 O O . THR B 1 11 ? -33.125 16.75 -26.047 1 33.22 11 THR B O 1
ATOM 4044 N N . ILE B 1 12 ? -35 16.156 -25.188 1 34.84 12 ILE B N 1
ATOM 4045 C CA . ILE B 1 12 ? -34.938 17.219 -24.188 1 34.84 12 ILE B CA 1
ATOM 4046 C C . ILE B 1 12 ? -33.969 16.828 -23.094 1 34.84 12 ILE B C 1
ATOM 4048 O O . ILE B 1 12 ? -34.344 16.234 -22.078 1 34.84 12 ILE B O 1
ATOM 4052 N N . LEU B 1 13 ? -32.969 15.953 -23.281 1 35.84 13 LEU B N 1
ATOM 4053 C CA . LEU B 1 13 ? -32.219 15.914 -22.047 1 35.84 13 LEU B CA 1
ATOM 4054 C C . LEU B 1 13 ? -31.688 17.312 -21.688 1 35.84 13 LEU B C 1
ATOM 4056 O O . LEU B 1 13 ? -30.766 17.812 -22.328 1 35.84 13 LEU B O 1
ATOM 4060 N N . ILE B 1 14 ? -32.594 18.281 -21.438 1 35 14 ILE B N 1
ATOM 4061 C CA . ILE B 1 14 ? -32.188 19.516 -20.766 1 35 14 ILE B CA 1
ATOM 4062 C C . ILE B 1 14 ? -31.281 19.188 -19.594 1 35 14 ILE B C 1
ATOM 4064 O O . ILE B 1 14 ? -31.688 18.547 -18.625 1 35 14 ILE B O 1
ATOM 4068 N N . ILE B 1 15 ? -30.016 19.094 -19.812 1 38.47 15 ILE B N 1
ATOM 4069 C CA . ILE B 1 15 ? -29.031 19.25 -18.75 1 38.47 15 ILE B CA 1
ATOM 4070 C C . ILE B 1 15 ? -29.297 20.531 -17.969 1 38.47 15 ILE B C 1
ATOM 4072 O O . ILE B 1 15 ? -29.016 21.625 -18.453 1 38.47 15 ILE B O 1
ATOM 4076 N N . ASN B 1 16 ? -30.469 20.719 -17.375 1 36.41 16 ASN B N 1
ATOM 4077 C CA . ASN B 1 16 ? -30.5 21.781 -16.391 1 36.41 16 ASN B CA 1
ATOM 4078 C C . ASN B 1 16 ? -29.25 21.797 -15.516 1 36.41 16 ASN B C 1
ATOM 4080 O O . ASN B 1 16 ? -29.031 20.875 -14.734 1 36.41 16 ASN B O 1
ATOM 4084 N N . SER B 1 17 ? -28.266 22.438 -15.984 1 39.22 17 SER B N 1
ATOM 4085 C CA . SER B 1 17 ? -27.125 22.828 -15.164 1 39.22 17 SER B CA 1
ATOM 4086 C C . SER B 1 17 ? -27.594 23.578 -13.914 1 39.22 17 SER B C 1
ATOM 4088 O O . SER B 1 17 ? -27.656 24.812 -13.906 1 39.22 17 SER B O 1
ATOM 4090 N N . SER B 1 18 ? -28.734 23.297 -13.289 1 41.72 18 SER B N 1
ATOM 4091 C CA . SER B 1 18 ? -29.016 23.891 -11.984 1 41.72 18 SER B CA 1
ATOM 4092 C C . SER B 1 18 ? -27.734 24.141 -11.195 1 41.72 18 SER B C 1
ATOM 4094 O O . SER B 1 18 ? -26.734 23.469 -11.422 1 41.72 18 SER B O 1
ATOM 4096 N N . LEU B 1 19 ? -27.578 25.266 -10.648 1 47.53 19 LEU B N 1
ATOM 4097 C CA . LEU B 1 19 ? -26.578 25.688 -9.672 1 47.53 19 LEU B CA 1
ATOM 4098 C C . LEU B 1 19 ? -26.141 24.5 -8.812 1 47.53 19 LEU B C 1
ATOM 4100 O O . LEU B 1 19 ? -26.734 24.234 -7.77 1 47.53 19 LEU B O 1
ATOM 4104 N N . ASN B 1 20 ? -26 23.25 -9.258 1 55.84 20 ASN B N 1
ATOM 4105 C CA . ASN B 1 20 ? -26.031 21.859 -8.828 1 55.84 20 ASN B CA 1
ATOM 4106 C C . ASN B 1 20 ? -24.969 21.562 -7.777 1 55.84 20 ASN B C 1
ATOM 4108 O O . ASN B 1 20 ? -23.766 21.562 -8.086 1 55.84 20 ASN B O 1
ATOM 4112 N N . ALA B 1 21 ? -25.391 21.953 -6.609 1 73.31 21 ALA B N 1
ATOM 4113 C CA . ALA B 1 21 ? -24.609 21.531 -5.445 1 73.31 21 ALA B CA 1
ATOM 4114 C C . ALA B 1 21 ? -24.359 20.031 -5.461 1 73.31 21 ALA B C 1
ATOM 4116 O O . ALA B 1 21 ? -25.203 19.25 -5.938 1 73.31 21 ALA B O 1
ATOM 4117 N N . VAL B 1 22 ? -23.234 19.688 -5.23 1 86.44 22 VAL B N 1
ATOM 4118 C CA . VAL B 1 22 ? -22.828 18.281 -5.199 1 86.44 22 VAL B CA 1
ATOM 4119 C C . VAL B 1 22 ? -22.906 17.766 -3.768 1 86.44 22 VAL B C 1
ATOM 4121 O O . VAL B 1 22 ? -22.359 18.375 -2.844 1 86.44 22 VAL B O 1
ATOM 4124 N N . SER B 1 23 ? -23.734 16.734 -3.576 1 89.44 23 SER B N 1
ATOM 4125 C CA . SER B 1 23 ? -23.906 16.141 -2.254 1 89.44 23 SER B CA 1
ATOM 4126 C C . SER B 1 23 ? -22.953 14.969 -2.045 1 89.44 23 SER B C 1
ATOM 4128 O O . SER B 1 23 ? -22.328 14.5 -2.992 1 89.44 23 SER B O 1
ATOM 4130 N N . LEU B 1 24 ? -22.891 14.594 -0.768 1 92.94 24 LEU B N 1
ATOM 4131 C CA . LEU B 1 24 ? -22.109 13.406 -0.447 1 92.94 24 LEU B CA 1
ATOM 4132 C C . LEU B 1 24 ? -22.672 12.172 -1.153 1 92.94 24 LEU B C 1
ATOM 4134 O O . LEU B 1 24 ? -21.922 11.336 -1.645 1 92.94 24 LEU B O 1
ATOM 4138 N N . LYS B 1 25 ? -23.984 12.031 -1.23 1 92.06 25 LYS B N 1
ATOM 4139 C CA . LYS B 1 25 ? -24.656 10.922 -1.907 1 92.06 25 LYS B CA 1
ATOM 4140 C C . LYS B 1 25 ? -24.266 10.867 -3.383 1 92.06 25 LYS B C 1
ATOM 4142 O O . LYS B 1 25 ? -23.922 9.805 -3.9 1 92.06 25 LYS B O 1
ATOM 4147 N N . ASP B 1 26 ? -24.281 12.039 -4.016 1 90.44 26 ASP B N 1
ATOM 4148 C CA . ASP B 1 26 ? -23.891 12.109 -5.418 1 90.44 26 ASP B CA 1
ATOM 4149 C C . ASP B 1 26 ? -22.438 11.68 -5.598 1 90.44 26 ASP B C 1
ATOM 4151 O O . ASP B 1 26 ? -22.109 10.945 -6.535 1 90.44 26 ASP B O 1
ATOM 4155 N N . THR B 1 27 ? -21.641 12.141 -4.711 1 93.25 27 THR B N 1
ATOM 4156 C CA . THR B 1 27 ? -20.219 11.844 -4.766 1 93.25 27 THR B CA 1
ATOM 4157 C C . THR B 1 27 ? -19.969 10.344 -4.609 1 93.25 27 THR B C 1
ATOM 4159 O O . THR B 1 27 ? -19.25 9.742 -5.41 1 93.25 27 THR B O 1
ATOM 4162 N N . VAL B 1 28 ? -20.609 9.75 -3.656 1 95.38 28 VAL B N 1
ATOM 4163 C CA . VAL B 1 28 ? -20.422 8.328 -3.381 1 95.38 28 VAL B CA 1
ATOM 4164 C C . VAL B 1 28 ? -21 7.5 -4.527 1 95.38 28 VAL B C 1
ATOM 4166 O O . VAL B 1 28 ? -20.406 6.488 -4.922 1 95.38 28 VAL B O 1
ATOM 4169 N N . SER B 1 29 ? -22.078 7.883 -5.086 1 94 29 SER B N 1
ATOM 4170 C CA . SER B 1 29 ? -22.656 7.188 -6.234 1 94 29 SER B CA 1
ATOM 4171 C C . SER B 1 29 ? -21.688 7.18 -7.414 1 94 29 SER B C 1
ATOM 4173 O O . SER B 1 29 ? -21.5 6.145 -8.062 1 94 29 SER B O 1
ATOM 4175 N N . THR B 1 30 ? -21.078 8.32 -7.652 1 94.56 30 THR B N 1
ATOM 4176 C CA . THR B 1 30 ? -20.125 8.422 -8.742 1 94.56 30 THR B CA 1
ATOM 4177 C C . THR B 1 30 ? -18.906 7.547 -8.477 1 94.56 30 THR B C 1
ATOM 4179 O O . THR B 1 30 ? -18.406 6.875 -9.383 1 94.56 30 THR B O 1
ATOM 4182 N N . VAL B 1 31 ? -18.453 7.516 -7.246 1 96.56 31 VAL B N 1
ATOM 4183 C CA . VAL B 1 31 ? -17.281 6.75 -6.863 1 96.56 31 VAL B CA 1
ATOM 4184 C C . VAL B 1 31 ? -17.531 5.258 -7.07 1 96.56 31 VAL B C 1
ATOM 4186 O O . VAL B 1 31 ? -16.703 4.543 -7.625 1 96.56 31 VAL B O 1
ATOM 4189 N N . ILE B 1 32 ? -18.703 4.828 -6.719 1 96.19 32 ILE B N 1
ATOM 4190 C CA . ILE B 1 32 ? -19.062 3.414 -6.836 1 96.19 32 ILE B CA 1
ATOM 4191 C C . ILE B 1 32 ? -19.094 3.012 -8.305 1 96.19 32 ILE B C 1
ATOM 4193 O O . ILE B 1 32 ? -18.688 1.902 -8.664 1 96.19 32 ILE B O 1
ATOM 4197 N N . LEU B 1 33 ? -19.391 3.898 -9.141 1 93.94 33 LEU B N 1
ATOM 4198 C CA . LEU B 1 33 ? -19.594 3.576 -10.547 1 93.94 33 LEU B CA 1
ATOM 4199 C C . LEU B 1 33 ? -18.281 3.723 -11.328 1 93.94 33 LEU B C 1
ATOM 4201 O O . LEU B 1 33 ? -18 2.924 -12.219 1 93.94 33 LEU B O 1
ATOM 4205 N N . ASP B 1 34 ? -17.453 4.699 -10.891 1 93.31 34 ASP B N 1
ATOM 4206 C CA . ASP B 1 34 ? -16.422 5.102 -11.844 1 93.31 34 ASP B CA 1
ATOM 4207 C C . ASP B 1 34 ? -15.031 4.941 -11.234 1 93.31 34 ASP B C 1
ATOM 4209 O O . ASP B 1 34 ? -14.031 4.965 -11.953 1 93.31 34 ASP B O 1
ATOM 4213 N N . ASN B 1 35 ? -14.891 4.812 -9.93 1 95.69 35 ASN B N 1
ATOM 4214 C CA . ASN B 1 35 ? -13.57 4.754 -9.297 1 95.69 35 ASN B CA 1
ATOM 4215 C C . ASN B 1 35 ? -12.797 3.521 -9.742 1 95.69 35 ASN B C 1
ATOM 4217 O O . ASN B 1 35 ? -13.281 2.396 -9.625 1 95.69 35 ASN B O 1
ATOM 4221 N N . PRO B 1 36 ? -11.617 3.75 -10.227 1 95.06 36 PRO B N 1
ATOM 4222 C CA . PRO B 1 36 ? -10.852 2.633 -10.789 1 95.06 36 PRO B CA 1
ATOM 4223 C C . PRO B 1 36 ? -10.5 1.575 -9.742 1 95.06 36 PRO B C 1
ATOM 4225 O O . PRO B 1 36 ? -10.414 0.388 -10.07 1 95.06 36 PRO B O 1
ATOM 4228 N N . THR B 1 37 ? -10.242 1.939 -8.523 1 95.38 37 THR B N 1
ATOM 4229 C CA . THR B 1 37 ? -9.953 0.981 -7.461 1 95.38 37 THR B CA 1
ATOM 4230 C C . THR B 1 37 ? -11.125 0.029 -7.258 1 95.38 37 THR B C 1
ATOM 4232 O O . THR B 1 37 ? -10.938 -1.181 -7.117 1 95.38 37 THR B O 1
ATOM 4235 N N . ILE B 1 38 ? -12.312 0.596 -7.266 1 96.5 38 ILE B N 1
ATOM 4236 C CA . ILE B 1 38 ? -13.516 -0.217 -7.102 1 96.5 38 ILE B CA 1
ATOM 4237 C C . ILE B 1 38 ? -13.719 -1.097 -8.336 1 96.5 38 ILE B C 1
ATOM 4239 O O . ILE B 1 38 ? -14.039 -2.281 -8.211 1 96.5 38 ILE B O 1
ATOM 4243 N N . GLN B 1 39 ? -13.453 -0.553 -9.492 1 96 39 GLN B N 1
ATOM 4244 C CA . GLN B 1 39 ? -13.578 -1.326 -10.719 1 96 39 GLN B CA 1
ATOM 4245 C C . GLN B 1 39 ? -12.602 -2.498 -10.742 1 96 39 GLN B C 1
ATOM 4247 O O . GLN B 1 39 ? -12.961 -3.604 -11.148 1 96 39 GLN B O 1
ATOM 4252 N N . ALA B 1 40 ? -11.398 -2.242 -10.328 1 95.75 40 ALA B N 1
ATOM 4253 C CA . ALA B 1 40 ? -10.398 -3.307 -10.25 1 95.75 40 ALA B CA 1
ATOM 4254 C C . ALA B 1 40 ? -10.836 -4.398 -9.273 1 95.75 40 ALA B C 1
ATOM 4256 O O . ALA B 1 40 ? -10.68 -5.59 -9.555 1 95.75 40 ALA B O 1
ATOM 4257 N N . GLU B 1 41 ? -11.43 -3.977 -8.188 1 95.12 41 GLU B N 1
ATOM 4258 C CA . GLU B 1 41 ? -11.906 -4.926 -7.188 1 95.12 41 GLU B CA 1
ATOM 4259 C C . GLU B 1 41 ? -13.039 -5.781 -7.73 1 95.12 41 GLU B C 1
ATOM 4261 O O . GLU B 1 41 ? -13.109 -6.98 -7.465 1 95.12 41 GLU B O 1
ATOM 4266 N N . LEU B 1 42 ? -13.891 -5.168 -8.469 1 96.06 42 LEU B N 1
ATOM 4267 C CA . LEU B 1 42 ? -15 -5.906 -9.055 1 96.06 42 LEU B CA 1
ATOM 4268 C C . LEU B 1 42 ? -14.508 -6.922 -10.078 1 96.06 42 LEU B C 1
ATOM 4270 O O . LEU B 1 42 ? -15 -8.047 -10.133 1 96.06 42 LEU B O 1
ATOM 4274 N N . GLU B 1 43 ? -13.508 -6.523 -10.859 1 95.31 43 GLU B N 1
ATOM 4275 C CA . GLU B 1 43 ? -12.898 -7.469 -11.789 1 95.31 43 GLU B CA 1
ATOM 4276 C C . GLU B 1 43 ? -12.203 -8.609 -11.047 1 95.31 43 GLU B C 1
ATOM 4278 O O . GLU B 1 43 ? -12.312 -9.766 -11.445 1 95.31 43 GLU B O 1
ATOM 4283 N N . GLN B 1 44 ? -11.516 -8.289 -9.969 1 94.19 44 GLN B N 1
ATOM 4284 C CA . GLN B 1 44 ? -10.859 -9.289 -9.141 1 94.19 44 GLN B CA 1
ATOM 4285 C C . GLN B 1 44 ? -11.859 -10.312 -8.602 1 94.19 44 GLN B C 1
ATOM 4287 O O . GLN B 1 44 ? -11.602 -11.516 -8.633 1 94.19 44 GLN B O 1
ATOM 4292 N N . GLN B 1 45 ? -12.984 -9.812 -8.188 1 95.88 45 GLN B N 1
ATOM 4293 C CA . GLN B 1 45 ? -14.031 -10.688 -7.676 1 95.88 45 GLN B CA 1
ATOM 4294 C C . GLN B 1 45 ? -14.555 -11.617 -8.766 1 95.88 45 GLN B C 1
ATOM 4296 O O . GLN B 1 45 ? -14.742 -12.812 -8.523 1 95.88 45 GLN B O 1
ATOM 4301 N N . LYS B 1 46 ? -14.719 -11.078 -9.914 1 95.94 46 LYS B N 1
ATOM 4302 C CA . LYS B 1 46 ? -15.172 -11.875 -11.047 1 95.94 46 LYS B CA 1
ATOM 4303 C C . LYS B 1 46 ? -14.148 -12.945 -11.406 1 95.94 46 LYS B C 1
ATOM 4305 O O . LYS B 1 46 ? -14.508 -14.109 -11.625 1 95.94 46 LYS B O 1
ATOM 4310 N N . GLY B 1 47 ? -12.891 -12.547 -11.438 1 95.62 47 GLY B N 1
ATOM 4311 C CA . GLY B 1 47 ? -11.836 -13.492 -11.758 1 95.62 47 GLY B CA 1
ATOM 4312 C C . GLY B 1 47 ? -11.688 -14.594 -10.727 1 95.62 47 GLY B C 1
ATOM 4313 O O . GLY B 1 47 ? -11.484 -15.758 -11.078 1 95.62 47 GLY B O 1
ATOM 4314 N N . TYR B 1 48 ? -11.805 -14.273 -9.531 1 93.19 48 TYR B N 1
ATOM 4315 C CA . TYR B 1 48 ? -11.633 -15.234 -8.453 1 93.19 48 TYR B CA 1
ATOM 4316 C C . TYR B 1 48 ? -12.758 -16.266 -8.461 1 93.19 48 TYR B C 1
ATOM 4318 O O . TYR B 1 48 ? -12.539 -17.438 -8.117 1 93.19 48 TYR B O 1
ATOM 4326 N N . SER B 1 49 ? -13.984 -15.867 -8.852 1 95.75 49 SER B N 1
ATOM 4327 C CA . SER B 1 49 ? -15.102 -16.797 -8.891 1 95.75 49 SER B CA 1
ATOM 4328 C C . SER B 1 49 ? -14.867 -17.906 -9.914 1 95.75 49 SER B C 1
ATOM 4330 O O . SER B 1 49 ? -15.414 -19.016 -9.781 1 95.75 49 SER B O 1
ATOM 4332 N N . LYS B 1 50 ? -14.008 -17.641 -10.867 1 96.81 50 LYS B N 1
ATOM 4333 C CA . LYS B 1 50 ? -13.727 -18.609 -11.922 1 96.81 50 LYS B CA 1
ATOM 4334 C C . LYS B 1 50 ? -12.922 -19.797 -11.375 1 96.81 50 LYS B C 1
ATOM 4336 O O . LYS B 1 50 ? -12.898 -20.859 -11.977 1 96.81 50 LYS B O 1
ATOM 4341 N N . TYR B 1 51 ? -12.32 -19.672 -10.211 1 96.19 51 TYR B N 1
ATOM 4342 C CA . TYR B 1 51 ? -11.641 -20.797 -9.57 1 96.19 51 TYR B CA 1
ATOM 4343 C C . TYR B 1 51 ? -12.633 -21.906 -9.211 1 96.19 51 TYR B C 1
ATOM 4345 O O . TYR B 1 51 ? -12.289 -23.078 -9.25 1 96.19 51 TYR B O 1
ATOM 4353 N N . VAL B 1 52 ? -13.906 -21.547 -8.875 1 97.62 52 VAL B N 1
ATOM 4354 C CA . VAL B 1 52 ? -14.938 -22.531 -8.594 1 97.62 52 VAL B CA 1
ATOM 4355 C C . VAL B 1 52 ? -15.25 -23.328 -9.852 1 97.62 52 VAL B C 1
ATOM 4357 O O . VAL B 1 52 ? -15.297 -24.562 -9.82 1 97.62 52 VAL B O 1
ATOM 4360 N N . ASP B 1 53 ? -15.359 -22.578 -10.984 1 96.81 53 ASP B N 1
ATOM 4361 C CA . ASP B 1 53 ? -15.594 -23.234 -12.258 1 96.81 53 ASP B CA 1
ATOM 4362 C C . ASP B 1 53 ? -14.453 -24.203 -12.609 1 96.81 53 ASP B C 1
ATOM 4364 O O . ASP B 1 53 ? -14.688 -25.297 -13.109 1 96.81 53 ASP B O 1
ATOM 4368 N N . ASP B 1 54 ? -13.273 -23.766 -12.336 1 97.06 54 ASP B N 1
ATOM 4369 C CA . ASP B 1 54 ? -12.102 -24.594 -12.602 1 97.06 54 ASP B CA 1
ATOM 4370 C C . ASP B 1 54 ? -12.148 -25.891 -11.797 1 97.06 54 ASP B C 1
ATOM 4372 O O . ASP B 1 54 ? -11.93 -26.969 -12.344 1 97.06 54 ASP B O 1
ATOM 4376 N N . ARG B 1 55 ? -12.461 -25.781 -10.516 1 97.06 55 ARG B N 1
ATOM 4377 C CA . ARG B 1 55 ? -12.508 -26.969 -9.672 1 97.06 55 ARG B CA 1
ATOM 4378 C C . ARG B 1 55 ? -13.672 -27.875 -10.07 1 97.06 55 ARG B C 1
ATOM 4380 O O . ARG B 1 55 ? -13.57 -29.094 -9.992 1 97.06 55 ARG B O 1
ATOM 4387 N N . GLU B 1 56 ? -14.781 -27.328 -10.508 1 97.56 56 GLU B N 1
ATOM 4388 C CA . GLU B 1 56 ? -15.922 -28.109 -10.961 1 97.56 56 GLU B CA 1
ATOM 4389 C C . GLU B 1 56 ? -15.594 -28.891 -12.227 1 97.56 56 GLU B C 1
ATOM 4391 O O . GLU B 1 56 ? -16.203 -29.922 -12.5 1 97.56 56 GLU B O 1
ATOM 4396 N N . GLY B 1 57 ? -14.617 -28.391 -12.93 1 97 57 GLY B N 1
ATOM 4397 C CA . GLY B 1 57 ? -14.148 -29.094 -14.102 1 97 57 GLY B CA 1
ATOM 4398 C C . GLY B 1 57 ? -13.562 -30.453 -13.781 1 97 57 GLY B C 1
ATOM 4399 O O . GLY B 1 57 ? -13.461 -31.312 -14.664 1 97 57 GLY B O 1
ATOM 4400 N N . ASN B 1 58 ? -13.219 -30.719 -12.523 1 96.12 58 ASN B N 1
ATOM 4401 C CA . ASN B 1 58 ? -12.641 -31.984 -12.109 1 96.12 58 ASN B CA 1
ATOM 4402 C C . ASN B 1 58 ? -13.672 -33.094 -12.156 1 96.12 58 ASN B C 1
ATOM 4404 O O . ASN B 1 58 ? -13.32 -34.281 -12.148 1 96.12 58 ASN B O 1
ATOM 4408 N N . TYR B 1 59 ? -15.039 -32.781 -12.234 1 96.81 59 TYR B N 1
ATOM 4409 C CA . TYR B 1 59 ? -16.094 -33.781 -12.32 1 96.81 59 TYR B CA 1
ATOM 4410 C C . TYR B 1 59 ? -16.266 -34.281 -13.75 1 96.81 59 TYR B C 1
ATOM 4412 O O . TYR B 1 59 ? -16.891 -35.312 -13.984 1 96.81 59 TYR B O 1
ATOM 4420 N N . LEU B 1 60 ? -15.68 -33.531 -14.688 1 97.12 60 LEU B N 1
ATOM 4421 C CA . LEU B 1 60 ? -15.914 -33.844 -16.094 1 97.12 60 LEU B CA 1
ATOM 4422 C C . LEU B 1 60 ? -14.773 -34.656 -16.688 1 97.12 60 LEU B C 1
ATOM 4424 O O . LEU B 1 60 ? -13.656 -34.656 -16.141 1 97.12 60 LEU B O 1
ATOM 4428 N N . PRO B 1 61 ? -15.016 -35.375 -17.719 1 97.31 61 PRO B N 1
ATOM 4429 C CA . PRO B 1 61 ? -13.969 -36.219 -18.297 1 97.31 61 PRO B CA 1
ATOM 4430 C C . PRO B 1 61 ? -12.883 -35.406 -19.016 1 97.31 61 PRO B C 1
ATOM 4432 O O . PRO B 1 61 ? -13.062 -34.219 -19.266 1 97.31 61 PRO B O 1
ATOM 4435 N N . THR B 1 62 ? -11.766 -36.031 -19.297 1 96.88 62 THR B N 1
ATOM 4436 C CA . THR B 1 62 ? -10.719 -35.531 -20.156 1 96.88 62 THR B CA 1
ATOM 4437 C C . THR B 1 62 ? -10.539 -36.406 -21.391 1 96.88 62 THR B C 1
ATOM 4439 O O . THR B 1 62 ? -10.766 -37.594 -21.344 1 96.88 62 THR B O 1
ATOM 4442 N N . LEU B 1 63 ? -10.297 -35.781 -22.547 1 97.75 63 LEU B N 1
ATOM 4443 C CA . LEU B 1 63 ? -10.055 -36.5 -23.812 1 97.75 63 LEU B CA 1
ATOM 4444 C C . LEU B 1 63 ? -8.688 -36.125 -24.375 1 97.75 63 LEU B C 1
ATOM 4446 O O . LEU B 1 63 ? -8.445 -34.969 -24.719 1 97.75 63 LEU B O 1
ATOM 4450 N N . ASP B 1 64 ? -7.832 -37.125 -24.5 1 96.88 64 ASP B N 1
ATOM 4451 C CA . ASP B 1 64 ? -6.469 -36.906 -24.984 1 96.88 64 ASP B CA 1
ATOM 4452 C C . ASP B 1 64 ? -6.18 -37.719 -26.234 1 96.88 64 ASP B C 1
ATOM 4454 O O . ASP B 1 64 ? -6.609 -38.875 -26.344 1 96.88 64 ASP B O 1
ATOM 4458 N N . LEU B 1 65 ? -5.531 -37.094 -27.172 1 96.88 65 LEU B N 1
ATOM 4459 C CA . LEU B 1 65 ? -4.949 -37.781 -28.312 1 96.88 65 LEU B CA 1
ATOM 4460 C C . LEU B 1 65 ? -3.43 -37.844 -28.203 1 96.88 65 LEU B C 1
ATOM 4462 O O . LEU B 1 65 ? -2.764 -36.812 -28.062 1 96.88 65 LEU B O 1
ATOM 4466 N N . GLN B 1 66 ? -2.902 -39.031 -28.109 1 96.25 66 GLN B N 1
ATOM 4467 C CA . GLN B 1 66 ? -1.463 -39.281 -28.062 1 96.25 66 GLN B CA 1
ATOM 4468 C C . GLN B 1 66 ? -0.983 -40.031 -29.297 1 96.25 66 GLN B C 1
ATOM 4470 O O . GLN B 1 66 ? -1.427 -41.156 -29.562 1 96.25 66 GLN B O 1
ATOM 4475 N N . THR B 1 67 ? -0.153 -39.406 -30.047 1 94.38 67 THR B N 1
ATOM 4476 C CA . THR B 1 67 ? 0.363 -40.031 -31.25 1 94.38 67 THR B CA 1
ATOM 4477 C C . THR B 1 67 ? 1.88 -39.906 -31.328 1 94.38 67 THR B C 1
ATOM 4479 O O . THR B 1 67 ? 2.449 -38.938 -30.781 1 94.38 67 THR B O 1
ATOM 4482 N N . TYR B 1 68 ? 2.572 -40.906 -31.844 1 93.44 68 TYR B N 1
ATOM 4483 C CA . TYR B 1 68 ? 3.98 -40.719 -32.156 1 93.44 68 TYR B CA 1
ATOM 4484 C C . TYR B 1 68 ? 4.371 -41.562 -33.375 1 93.44 68 TYR B C 1
ATOM 4486 O O . TYR B 1 68 ? 3.701 -42.531 -33.719 1 93.44 68 TYR B O 1
ATOM 4494 N N . VAL B 1 69 ? 5.312 -41.094 -34.188 1 94.5 69 VAL B N 1
ATOM 4495 C CA . VAL B 1 69 ? 6.031 -41.844 -35.219 1 94.5 69 VAL B CA 1
ATOM 4496 C C . VAL B 1 69 ? 7.449 -42.156 -34.75 1 94.5 69 VAL B C 1
ATOM 4498 O O . VAL B 1 69 ? 8.07 -41.344 -34.062 1 94.5 69 VAL B O 1
ATOM 4501 N N . GLU B 1 70 ? 7.871 -43.312 -35 1 94.06 70 GLU B N 1
ATOM 4502 C CA . GLU B 1 70 ? 9.172 -43.719 -34.469 1 94.06 70 GLU B CA 1
ATOM 4503 C C . GLU B 1 70 ? 9.977 -44.469 -35.531 1 94.06 70 GLU B C 1
ATOM 4505 O O . GLU B 1 70 ? 9.406 -45.25 -36.344 1 94.06 70 GLU B O 1
ATOM 4510 N N . THR B 1 71 ? 11.266 -44.219 -35.688 1 92.62 71 THR B N 1
ATOM 4511 C CA . THR B 1 71 ? 12.242 -45.062 -36.406 1 92.62 71 THR B CA 1
ATOM 4512 C C . THR B 1 71 ? 13.227 -45.688 -35.406 1 92.62 71 THR B C 1
ATOM 4514 O O . THR B 1 71 ? 13.766 -45 -34.531 1 92.62 71 THR B O 1
ATOM 4517 N N . SER B 1 72 ? 13.297 -46.969 -35.438 1 91.44 72 SER B N 1
ATOM 4518 C CA . SER B 1 72 ? 14.156 -47.625 -34.469 1 91.44 72 SER B CA 1
ATOM 4519 C C . SER B 1 72 ? 15.008 -48.719 -35.125 1 91.44 72 SER B C 1
ATOM 4521 O O . SER B 1 72 ? 14.711 -49.156 -36.219 1 91.44 72 SER B O 1
ATOM 4523 N N . LYS B 1 73 ? 16.094 -49 -34.469 1 90.94 73 LYS B N 1
ATOM 4524 C CA . LYS B 1 73 ? 16.969 -50.125 -34.781 1 90.94 73 LYS B CA 1
ATOM 4525 C C . LYS B 1 73 ? 17.188 -51.031 -33.562 1 90.94 73 LYS B C 1
ATOM 4527 O O . LYS B 1 73 ? 17.406 -50.5 -32.438 1 90.94 73 LYS B O 1
ATOM 4532 N N . ASP B 1 74 ? 16.953 -52.25 -33.719 1 87.75 74 ASP B N 1
ATOM 4533 C CA . ASP B 1 74 ? 17.109 -53.188 -32.625 1 87.75 74 ASP B CA 1
ATOM 4534 C C . ASP B 1 74 ? 18.141 -54.281 -32.938 1 87.75 74 ASP B C 1
ATOM 4536 O O . ASP B 1 74 ? 18.297 -54.656 -34.094 1 87.75 74 ASP B O 1
ATOM 4540 N N . ASN B 1 75 ? 18.906 -54.594 -31.938 1 85.19 75 ASN B N 1
ATOM 4541 C CA . ASN B 1 75 ? 19.844 -55.719 -31.969 1 85.19 75 ASN B CA 1
ATOM 4542 C C . ASN B 1 75 ? 19.562 -56.719 -30.844 1 85.19 75 ASN B C 1
ATOM 4544 O O . ASN B 1 75 ? 19.641 -56.375 -29.672 1 85.19 75 ASN B O 1
ATOM 4548 N N . LYS B 1 76 ? 19.109 -58 -31.234 1 84 76 LYS B N 1
ATOM 4549 C CA . LYS B 1 76 ? 18.797 -59 -30.234 1 84 76 LYS B CA 1
ATOM 4550 C C . LYS B 1 76 ? 19.812 -60.156 -30.297 1 84 76 LYS B C 1
ATOM 4552 O O . LYS B 1 76 ? 20.078 -60.688 -31.375 1 84 76 LYS B O 1
ATOM 4557 N N . ASP B 1 77 ? 20.406 -60.344 -29.234 1 77.44 77 ASP B N 1
ATOM 4558 C CA . ASP B 1 77 ? 21.281 -61.531 -29.109 1 77.44 77 ASP B CA 1
ATOM 4559 C C . ASP B 1 77 ? 20.688 -62.562 -28.156 1 77.44 77 ASP B C 1
ATOM 4561 O O . ASP B 1 77 ? 20.797 -62.406 -26.938 1 77.44 77 ASP B O 1
ATOM 4565 N N . ARG B 1 78 ? 19.891 -63.594 -28.562 1 69 78 ARG B N 1
ATOM 4566 C CA . ARG B 1 78 ? 19.234 -64.625 -27.781 1 69 78 ARG B CA 1
ATOM 4567 C C . ARG B 1 78 ? 20.156 -65.812 -27.562 1 69 78 ARG B C 1
ATOM 4569 O O . ARG B 1 78 ? 19.797 -66.75 -26.859 1 69 78 ARG B O 1
ATOM 4576 N N . LYS B 1 79 ? 21.266 -65.75 -28.016 1 67.19 79 LYS B N 1
ATOM 4577 C CA . LYS B 1 79 ? 22.25 -66.812 -28.016 1 67.19 79 LYS B CA 1
ATOM 4578 C C . LYS B 1 79 ? 21.656 -68.125 -28.578 1 67.19 79 LYS B C 1
ATOM 4580 O O . LYS B 1 79 ? 22.031 -69.188 -28.156 1 67.19 79 LYS B O 1
ATOM 4585 N N . SER B 1 80 ? 20.594 -67.938 -29.344 1 65.81 80 SER B N 1
ATOM 4586 C CA . SER B 1 80 ? 20 -69.188 -29.812 1 65.81 80 SER B CA 1
ATOM 4587 C C . SER B 1 80 ? 19.531 -69.125 -31.25 1 65.81 80 SER B C 1
ATOM 4589 O O . SER B 1 80 ? 19.141 -70.062 -31.859 1 65.81 80 SER B O 1
ATOM 4591 N N . SER B 1 81 ? 19.5 -67.875 -31.719 1 65.44 81 SER B N 1
ATOM 4592 C CA . SER B 1 81 ? 18.938 -67.75 -33.062 1 65.44 81 SER B CA 1
ATOM 4593 C C . SER B 1 81 ? 19.984 -67.312 -34.062 1 65.44 81 SER B C 1
ATOM 4595 O O . SER B 1 81 ? 20.969 -66.625 -33.688 1 65.44 81 SER B O 1
ATOM 4597 N N . SER B 1 82 ? 19.875 -67.75 -35.344 1 65.25 82 SER B N 1
ATOM 4598 C CA . SER B 1 82 ? 20.781 -67.375 -36.438 1 65.25 82 SER B CA 1
ATOM 4599 C C . SER B 1 82 ? 20.812 -65.875 -36.656 1 65.25 82 SER B C 1
ATOM 4601 O O . SER B 1 82 ? 21.766 -65.375 -37.219 1 65.25 82 SER B O 1
ATOM 4603 N N . THR B 1 83 ? 19.891 -65.125 -36.25 1 64.19 83 THR B N 1
ATOM 4604 C CA . THR B 1 83 ? 19.844 -63.656 -36.5 1 64.19 83 THR B CA 1
ATOM 4605 C C . THR B 1 83 ? 20.344 -62.875 -35.281 1 64.19 83 THR B C 1
ATOM 4607 O O . THR B 1 83 ? 20.219 -61.656 -35.25 1 64.19 83 THR B O 1
ATOM 4610 N N . ASP B 1 84 ? 20.984 -63.625 -34.531 1 73.88 84 ASP B N 1
ATOM 4611 C CA . ASP B 1 84 ? 21.516 -63 -33.312 1 73.88 84 ASP B CA 1
ATOM 4612 C C . ASP B 1 84 ? 22.625 -62.031 -33.625 1 73.88 84 ASP B C 1
ATOM 4614 O O . ASP B 1 84 ? 23.5 -62.312 -34.469 1 73.88 84 ASP B O 1
ATOM 4618 N N . GLY B 1 85 ? 22.516 -60.812 -33.188 1 73.56 85 GLY B N 1
ATOM 4619 C CA . GLY B 1 85 ? 23.578 -59.812 -33.344 1 73.56 85 GLY B CA 1
ATOM 4620 C C . GLY B 1 85 ? 23.312 -58.844 -34.5 1 73.56 85 GLY B C 1
ATOM 4621 O O . GLY B 1 85 ? 24.047 -57.875 -34.656 1 73.56 85 GLY B O 1
ATOM 4622 N N . GLN B 1 86 ? 22.281 -59.094 -35.344 1 82 86 GLN B N 1
ATOM 4623 C CA . GLN B 1 86 ? 22.031 -58.219 -36.469 1 82 86 GLN B CA 1
ATOM 4624 C C . GLN B 1 86 ? 21.062 -57.094 -36.094 1 82 86 GLN B C 1
ATOM 4626 O O . GLN B 1 86 ? 20.156 -57.312 -35.281 1 82 86 GLN B O 1
ATOM 4631 N N . TRP B 1 87 ? 21.328 -55.875 -36.688 1 87.06 87 TRP B N 1
ATOM 4632 C CA . TRP B 1 87 ? 20.438 -54.75 -36.469 1 87.06 87 TRP B CA 1
ATOM 4633 C C . TRP B 1 87 ? 19.25 -54.812 -37.406 1 87.06 87 TRP B C 1
ATOM 4635 O O . TRP B 1 87 ? 19.406 -55.062 -38.594 1 87.06 87 TRP B O 1
ATOM 4645 N N . THR B 1 88 ? 18.125 -54.688 -36.906 1 84.88 88 THR B N 1
ATOM 4646 C CA . THR B 1 88 ? 16.891 -54.625 -37.688 1 84.88 88 THR B CA 1
ATOM 4647 C C . THR B 1 88 ? 16.234 -53.25 -37.5 1 84.88 88 THR B C 1
ATOM 4649 O O . THR B 1 88 ? 16.094 -52.75 -36.406 1 84.88 88 THR B O 1
ATOM 4652 N N . LYS B 1 89 ? 15.898 -52.625 -38.688 1 88.44 89 LYS B N 1
ATOM 4653 C CA . LYS B 1 89 ? 15.234 -51.312 -38.656 1 88.44 89 LYS B CA 1
ATOM 4654 C C . LYS B 1 89 ? 13.719 -51.469 -38.656 1 88.44 89 LYS B C 1
ATOM 4656 O O . LYS B 1 89 ? 13.172 -52.375 -39.312 1 88.44 89 LYS B O 1
ATOM 4661 N N . GLN B 1 90 ? 13.102 -50.625 -37.875 1 87.19 90 GLN B N 1
ATOM 4662 C CA . GLN B 1 90 ? 11.648 -50.656 -37.812 1 87.19 90 GLN B CA 1
ATOM 4663 C C . GLN B 1 90 ? 11.094 -49.219 -37.719 1 87.19 90 GLN B C 1
ATOM 4665 O O . GLN B 1 90 ? 11.547 -48.438 -36.906 1 87.19 90 GLN B O 1
ATOM 4670 N N . ASP B 1 91 ? 10.164 -48.906 -38.719 1 90.69 91 ASP B N 1
ATOM 4671 C CA . ASP B 1 91 ? 9.414 -47.656 -38.688 1 90.69 91 ASP B CA 1
ATOM 4672 C C . ASP B 1 91 ? 7.961 -47.906 -38.281 1 90.69 91 ASP B C 1
ATOM 4674 O O . ASP B 1 91 ? 7.32 -48.844 -38.781 1 90.69 91 ASP B O 1
ATOM 4678 N N . GLY B 1 92 ? 7.527 -47.125 -37.344 1 91.25 92 GLY B N 1
ATOM 4679 C CA . GLY B 1 92 ? 6.188 -47.406 -36.875 1 91.25 92 GLY B CA 1
ATOM 4680 C C . GLY B 1 92 ? 5.426 -46.156 -36.438 1 91.25 92 GLY B C 1
ATOM 4681 O O . GLY B 1 92 ? 5.973 -45.062 -36.469 1 91.25 92 GLY B O 1
ATOM 4682 N N . PHE B 1 93 ? 4.09 -46.312 -36.312 1 92.5 93 PHE B N 1
ATOM 4683 C CA . PHE B 1 93 ? 3.146 -45.281 -35.906 1 92.5 93 PHE B CA 1
ATOM 4684 C C . PHE B 1 93 ? 2.215 -45.812 -34.812 1 92.5 93 PHE B C 1
ATOM 4686 O O . PHE B 1 93 ? 1.763 -46.969 -34.875 1 92.5 93 PHE B O 1
ATOM 4693 N N . LEU B 1 94 ? 2.096 -45 -33.781 1 92.88 94 LEU B N 1
ATOM 4694 C CA . LEU B 1 94 ? 1.101 -45.312 -32.75 1 92.88 94 LEU B CA 1
ATOM 4695 C C . LEU B 1 94 ? 0.185 -44.094 -32.5 1 92.88 94 LEU B C 1
ATOM 4697 O O . LEU B 1 94 ? 0.656 -42.969 -32.375 1 92.88 94 LEU B O 1
ATOM 4701 N N . GLY B 1 95 ? -1.129 -44.344 -32.562 1 95.25 95 GLY B N 1
ATOM 4702 C CA . GLY B 1 95 ? -2.146 -43.375 -32.156 1 95.25 95 GLY B CA 1
ATOM 4703 C C . GLY B 1 95 ? -3.105 -43.906 -31.109 1 95.25 95 GLY B C 1
ATOM 4704 O O . GLY B 1 95 ? -3.619 -45.031 -31.234 1 95.25 95 GLY B O 1
ATOM 4705 N N . THR B 1 96 ? -3.213 -43.094 -30.062 1 95.94 96 THR B N 1
ATOM 4706 C CA . THR B 1 96 ? -4.094 -43.531 -28.984 1 95.94 96 THR B CA 1
ATOM 4707 C C . THR B 1 96 ? -5.016 -42.406 -28.562 1 95.94 96 THR B C 1
ATOM 4709 O O . THR B 1 96 ? -4.562 -41.281 -28.328 1 95.94 96 THR B O 1
ATOM 4712 N N . VAL B 1 97 ? -6.324 -42.656 -28.484 1 97.5 97 VAL B N 1
ATOM 4713 C CA . VAL B 1 97 ? -7.301 -41.75 -27.875 1 97.5 97 VAL B CA 1
ATOM 4714 C C . VAL B 1 97 ? -7.691 -42.25 -26.5 1 97.5 97 VAL B C 1
ATOM 4716 O O . VAL B 1 97 ? -8.023 -43.438 -26.344 1 97.5 97 VAL B O 1
ATOM 4719 N N . ILE B 1 98 ? -7.574 -41.344 -25.516 1 97.38 98 ILE B N 1
ATOM 4720 C CA . ILE B 1 98 ? -7.828 -41.75 -24.141 1 97.38 98 ILE B CA 1
ATOM 4721 C C . ILE B 1 98 ? -8.906 -40.844 -23.531 1 97.38 98 ILE B C 1
ATOM 4723 O O . ILE B 1 98 ? -8.758 -39.625 -23.484 1 97.38 98 ILE B O 1
ATOM 4727 N N . LEU B 1 99 ? -10.016 -41.406 -23.094 1 97.81 99 LEU B N 1
ATOM 4728 C CA . LEU B 1 99 ? -11.039 -40.719 -22.312 1 97.81 99 LEU B CA 1
ATOM 4729 C C . LEU B 1 99 ? -10.977 -41.156 -20.844 1 97.81 99 LEU B C 1
ATOM 4731 O O . LEU B 1 99 ? -11.031 -42.344 -20.547 1 97.81 99 LEU B O 1
ATOM 4735 N N . LYS B 1 100 ? -10.789 -40.188 -19.969 1 97.38 100 LYS B N 1
ATOM 4736 C CA . LYS B 1 100 ? -10.734 -40.469 -18.531 1 97.38 100 LYS B CA 1
ATOM 4737 C C . LYS B 1 100 ? -11.875 -39.75 -17.781 1 97.38 100 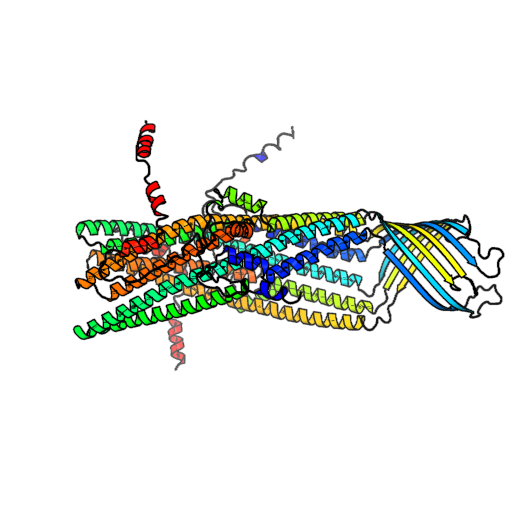LYS B C 1
ATOM 4739 O O . LYS B 1 100 ? -12.148 -38.594 -18.016 1 97.38 100 LYS B O 1
ATOM 4744 N N . GLN B 1 101 ? -12.57 -40.562 -16.953 1 97.44 101 GLN B N 1
ATOM 4745 C CA . GLN B 1 101 ? -13.695 -40.062 -16.188 1 97.44 101 GLN B CA 1
ATOM 4746 C C . GLN B 1 101 ? -13.492 -40.312 -14.688 1 97.44 101 GLN B C 1
ATOM 4748 O O . GLN B 1 101 ? -13.273 -41.469 -14.281 1 97.44 101 GLN B O 1
ATOM 4753 N N . TYR B 1 102 ? -13.594 -39.188 -13.93 1 95.19 102 TYR B N 1
ATOM 4754 C CA . TYR B 1 102 ? -13.578 -39.281 -12.469 1 95.19 102 TYR B CA 1
ATOM 4755 C C . TYR B 1 102 ? -14.789 -40.062 -11.953 1 95.19 102 TYR B C 1
ATOM 4757 O O . TYR B 1 102 ? -15.922 -39.781 -12.375 1 95.19 102 TYR B O 1
ATOM 4765 N N . LEU B 1 103 ? -14.547 -41 -11 1 97.5 103 LEU B N 1
ATOM 4766 C CA . LEU B 1 103 ? -15.656 -41.688 -10.367 1 97.5 103 LEU B CA 1
ATOM 4767 C C . LEU B 1 103 ? -15.648 -41.469 -8.859 1 97.5 103 LEU B C 1
ATOM 4769 O O . LEU B 1 103 ? -16.672 -41.125 -8.266 1 97.5 103 LEU B O 1
ATOM 4773 N N . TYR B 1 104 ? -14.492 -41.75 -8.242 1 97.75 104 TYR B N 1
ATOM 4774 C CA . TYR B 1 104 ? -14.359 -41.625 -6.797 1 97.75 104 TYR B CA 1
ATOM 4775 C C . TYR B 1 104 ? -12.906 -41.375 -6.402 1 97.75 104 TYR B C 1
ATOM 4777 O O . TYR B 1 104 ? -11.992 -41.969 -6.992 1 97.75 104 TYR B O 1
ATOM 4785 N N . ASP B 1 105 ? -12.711 -40.406 -5.406 1 97.06 105 ASP B N 1
ATOM 4786 C CA . ASP B 1 105 ? -11.344 -40.188 -4.969 1 97.06 105 ASP B CA 1
ATOM 4787 C C . ASP B 1 105 ? -11.281 -39.906 -3.467 1 97.06 105 ASP B C 1
ATOM 4789 O O . ASP B 1 105 ? -10.531 -39.031 -3.014 1 97.06 105 ASP B O 1
ATOM 4793 N N . GLY B 1 106 ? -12.164 -40.562 -2.742 1 96.81 106 GLY B N 1
ATOM 4794 C CA . GLY B 1 106 ? -12.18 -40.375 -1.299 1 96.81 106 GLY B CA 1
ATOM 4795 C C . GLY B 1 106 ? -12.789 -39.062 -0.863 1 96.81 106 GLY B C 1
ATOM 4796 O O . GLY B 1 106 ? -12.555 -38.625 0.258 1 96.81 106 GLY B O 1
ATOM 4797 N N . GLY B 1 107 ? -13.469 -38.406 -1.785 1 97.44 107 GLY B N 1
ATOM 4798 C CA . GLY B 1 107 ? -14.141 -37.156 -1.459 1 97.44 107 GLY B CA 1
ATOM 4799 C C . GLY B 1 107 ? -13.273 -35.938 -1.706 1 97.44 107 GLY B C 1
ATOM 4800 O O . GLY B 1 107 ? -13.672 -34.812 -1.379 1 97.44 107 GLY B O 1
ATOM 4801 N N . ILE B 1 108 ? -12.086 -36.031 -2.297 1 97.88 108 ILE B N 1
ATOM 4802 C CA . ILE B 1 108 ? -11.148 -34.938 -2.508 1 97.88 108 ILE B CA 1
ATOM 4803 C C . ILE B 1 108 ? -11.727 -33.969 -3.508 1 97.88 108 ILE B C 1
ATOM 4805 O O . ILE B 1 108 ? -11.758 -32.75 -3.248 1 97.88 108 ILE B O 1
ATOM 4809 N N . THR B 1 109 ? -12.266 -34.469 -4.613 1 97.88 109 THR B N 1
ATOM 4810 C CA . THR B 1 109 ? -12.797 -33.594 -5.648 1 97.88 109 THR B CA 1
ATOM 4811 C C . THR B 1 109 ? -13.984 -32.781 -5.121 1 97.88 109 THR B C 1
ATOM 4813 O O . THR B 1 109 ? -13.984 -31.547 -5.18 1 97.88 109 THR B O 1
ATOM 4816 N N . PRO B 1 110 ? -15.039 -33.438 -4.504 1 98.12 110 PRO B N 1
ATOM 4817 C CA . PRO B 1 110 ? -16.141 -32.625 -3.949 1 98.12 110 PRO B CA 1
ATOM 4818 C C . PRO B 1 110 ? -15.664 -31.625 -2.898 1 98.12 110 PRO B C 1
ATOM 4820 O O . PRO B 1 110 ? -16.172 -30.5 -2.848 1 98.12 110 PRO B O 1
ATOM 4823 N N . SER B 1 111 ? -14.703 -32 -2.131 1 98.44 111 SER B N 1
ATOM 4824 C CA . SER B 1 111 ? -14.188 -31.141 -1.084 1 98.44 111 SER B CA 1
ATOM 4825 C C . SER B 1 111 ? -13.406 -29.969 -1.676 1 98.44 111 SER B C 1
ATOM 4827 O O . SER B 1 111 ? -13.453 -28.859 -1.146 1 98.44 111 SER B O 1
ATOM 4829 N N . GLN B 1 112 ? -12.664 -30.188 -2.691 1 98.38 112 GLN B N 1
ATOM 4830 C CA . GLN B 1 112 ? -11.953 -29.109 -3.369 1 98.38 112 GLN B CA 1
ATOM 4831 C C . GLN B 1 112 ? -12.922 -28.078 -3.947 1 98.38 112 GLN B C 1
ATOM 4833 O O . GLN B 1 112 ? -12.664 -26.875 -3.906 1 98.38 112 GLN B O 1
ATOM 4838 N N . VAL B 1 113 ? -14.039 -28.578 -4.512 1 98.25 113 VAL B N 1
ATOM 4839 C CA . VAL B 1 113 ? -15.062 -27.688 -5.043 1 98.25 113 VAL B CA 1
ATOM 4840 C C . VAL B 1 113 ? -15.688 -26.875 -3.906 1 98.25 113 VAL B C 1
ATOM 4842 O O . VAL B 1 113 ? -15.836 -25.656 -4.008 1 98.25 113 VAL B O 1
ATOM 4845 N N . ALA B 1 114 ? -15.977 -27.531 -2.846 1 98.56 114 ALA B N 1
ATOM 4846 C CA . ALA B 1 114 ? -16.547 -26.844 -1.688 1 98.56 114 ALA B CA 1
ATOM 4847 C C . ALA B 1 114 ? -15.57 -25.812 -1.135 1 98.56 114 ALA B C 1
ATOM 4849 O O . ALA B 1 114 ? -15.969 -24.688 -0.813 1 98.56 114 ALA B O 1
ATOM 4850 N N . GLN B 1 115 ? -14.289 -26.172 -0.989 1 98.62 115 GLN B N 1
ATOM 4851 C CA . GLN B 1 115 ? -13.258 -25.25 -0.55 1 98.62 115 GLN B CA 1
ATOM 4852 C C . GLN B 1 115 ? -13.258 -23.984 -1.408 1 98.62 115 GLN B C 1
ATOM 4854 O O . GLN B 1 115 ? -13.234 -22.859 -0.882 1 98.62 115 GLN B O 1
ATOM 4859 N N . SER B 1 116 ? -13.297 -24.219 -2.713 1 98.19 116 SER B N 1
ATOM 4860 C CA . SER B 1 116 ? -13.234 -23.094 -3.639 1 98.19 116 SER B CA 1
ATOM 4861 C C . SER B 1 116 ? -14.469 -22.203 -3.502 1 98.19 116 SER B C 1
ATOM 4863 O O . SER B 1 116 ? -14.375 -20.984 -3.664 1 98.19 116 SER B O 1
ATOM 4865 N N . LYS B 1 117 ? -15.641 -22.781 -3.242 1 98.5 117 LYS B N 1
ATOM 4866 C CA . LYS B 1 117 ? -16.859 -22 -3.033 1 98.5 117 LYS B CA 1
ATOM 4867 C C . LYS B 1 117 ? -16.75 -21.141 -1.775 1 98.5 117 LYS B C 1
ATOM 4869 O O . LYS B 1 117 ? -17.109 -19.953 -1.788 1 98.5 117 LYS B O 1
ATOM 4874 N N . TYR B 1 118 ? -16.203 -21.734 -0.698 1 98.69 118 TYR B N 1
ATOM 4875 C CA . TYR B 1 118 ? -16 -20.953 0.525 1 98.69 118 TYR B CA 1
ATOM 4876 C C . TYR B 1 118 ? -14.961 -19.859 0.314 1 98.69 118 TYR B C 1
ATOM 4878 O O . TYR B 1 118 ? -15.109 -18.75 0.826 1 98.69 118 TYR B O 1
ATOM 4886 N N . GLU B 1 119 ? -13.93 -20.172 -0.407 1 98.31 119 GLU B N 1
ATOM 4887 C CA . GLU B 1 119 ? -12.906 -19.172 -0.713 1 98.31 119 GLU B CA 1
ATOM 4888 C C . GLU B 1 119 ? -13.477 -18.047 -1.569 1 98.31 119 GLU B C 1
ATOM 4890 O O . GLU B 1 119 ? -13.109 -16.875 -1.39 1 98.31 119 GLU B O 1
ATOM 4895 N N . ASP B 1 120 ? -14.375 -18.438 -2.527 1 98.12 120 ASP B N 1
ATOM 4896 C CA . ASP B 1 120 ? -15.039 -17.422 -3.342 1 98.12 120 ASP B CA 1
ATOM 4897 C C . ASP B 1 120 ? -15.898 -16.5 -2.479 1 98.12 120 ASP B C 1
ATOM 4899 O O . ASP B 1 120 ? -15.844 -15.281 -2.623 1 98.12 120 ASP B O 1
ATOM 4903 N N . LEU B 1 121 ? -16.625 -17.078 -1.583 1 98.06 121 LEU B N 1
ATOM 4904 C CA . LEU B 1 121 ? -17.469 -16.281 -0.692 1 98.06 121 LEU B CA 1
ATOM 4905 C C . LEU B 1 121 ? -16.609 -15.406 0.222 1 98.06 121 LEU B C 1
ATOM 4907 O O . LEU B 1 121 ? -16.922 -14.242 0.454 1 98.06 121 LEU B O 1
ATOM 4911 N N . SER B 1 122 ? -15.516 -15.961 0.769 1 98.44 122 SER B N 1
ATOM 4912 C CA . SER B 1 122 ? -14.562 -15.195 1.564 1 98.44 122 SER B CA 1
ATOM 4913 C C . SER B 1 122 ? -14.039 -13.992 0.786 1 98.44 122 SER B C 1
ATOM 4915 O O . SER B 1 122 ? -13.992 -12.875 1.309 1 98.44 122 SER B O 1
ATOM 4917 N N . ASN B 1 123 ? -13.719 -14.227 -0.45 1 97.81 123 ASN B N 1
ATOM 4918 C CA . ASN B 1 123 ? -13.203 -13.164 -1.305 1 97.81 123 ASN B CA 1
ATOM 4919 C C . ASN B 1 123 ? -14.258 -12.094 -1.576 1 97.81 123 ASN B C 1
ATOM 4921 O O . ASN B 1 123 ? -13.938 -10.914 -1.697 1 97.81 123 ASN B O 1
ATOM 4925 N N . ARG B 1 124 ? -15.5 -12.523 -1.686 1 97.62 124 ARG B N 1
ATOM 4926 C CA . ARG B 1 124 ? -16.578 -11.57 -1.878 1 97.62 124 ARG B CA 1
ATOM 4927 C C . ARG B 1 124 ? -16.703 -10.625 -0.684 1 97.62 124 ARG B C 1
ATOM 4929 O O . ARG B 1 124 ? -16.844 -9.414 -0.854 1 97.62 124 ARG B O 1
ATOM 4936 N N . TYR B 1 125 ? -16.562 -11.172 0.495 1 97.94 125 TYR B N 1
ATOM 4937 C CA . TYR B 1 125 ? -16.594 -10.336 1.69 1 97.94 125 TYR B CA 1
ATOM 4938 C C . TYR B 1 125 ? -15.383 -9.422 1.764 1 97.94 125 TYR B C 1
ATOM 4940 O O . TYR B 1 125 ? -15.492 -8.25 2.137 1 97.94 125 TYR B O 1
ATOM 4948 N N . ARG B 1 126 ? -14.227 -9.953 1.452 1 98 126 ARG B N 1
ATOM 4949 C CA . ARG B 1 126 ? -13.016 -9.141 1.404 1 98 126 ARG B CA 1
ATOM 4950 C C . ARG B 1 126 ? -13.156 -7.992 0.415 1 98 126 ARG B C 1
ATOM 4952 O O . ARG B 1 126 ? -12.797 -6.855 0.718 1 98 126 ARG B O 1
ATOM 4959 N N . SER B 1 127 ? -13.688 -8.359 -0.783 1 97.25 127 SER B N 1
ATOM 4960 C CA . SER B 1 127 ? -13.898 -7.355 -1.824 1 97.25 127 SER B CA 1
ATOM 4961 C C . SER B 1 127 ? -14.891 -6.285 -1.373 1 97.25 127 SER B C 1
ATOM 4963 O O . SER B 1 127 ? -14.672 -5.094 -1.605 1 97.25 127 SER B O 1
ATOM 4965 N N . PHE B 1 128 ? -15.906 -6.719 -0.735 1 97.12 128 PHE B N 1
ATOM 4966 C CA . PHE B 1 128 ? -16.891 -5.777 -0.222 1 97.12 128 PHE B CA 1
ATOM 4967 C C . PHE B 1 128 ? -16.266 -4.824 0.786 1 97.12 128 PHE B C 1
ATOM 4969 O O . PHE B 1 128 ? -16.531 -3.621 0.756 1 97.12 128 PHE B O 1
ATOM 4976 N N . ASP B 1 129 ? -15.453 -5.34 1.645 1 97.62 129 ASP B N 1
ATOM 4977 C CA . ASP B 1 129 ? -14.766 -4.5 2.621 1 97.62 129 ASP B CA 1
ATOM 4978 C C . ASP B 1 129 ? -13.836 -3.506 1.934 1 97.62 129 ASP B C 1
ATOM 4980 O O . ASP B 1 129 ? -13.734 -2.35 2.354 1 97.62 129 ASP B O 1
ATOM 4984 N N . ALA B 1 130 ? -13.164 -3.979 0.929 1 96.69 130 ALA B N 1
ATOM 4985 C CA . ALA B 1 130 ? -12.273 -3.102 0.17 1 96.69 130 ALA B CA 1
ATOM 4986 C C . ALA B 1 130 ? -13.055 -1.977 -0.501 1 96.69 130 ALA B C 1
ATOM 4988 O O . ALA B 1 130 ? -12.609 -0.828 -0.525 1 96.69 130 ALA B O 1
ATOM 4989 N N . ILE B 1 131 ? -14.188 -2.303 -1.004 1 97 131 ILE B N 1
ATOM 4990 C CA . ILE B 1 131 ? -15.047 -1.308 -1.634 1 97 131 ILE B CA 1
ATOM 4991 C C . ILE B 1 131 ? -15.531 -0.305 -0.588 1 97 131 ILE B C 1
ATOM 4993 O O . ILE B 1 131 ? -15.438 0.908 -0.793 1 97 131 ILE B O 1
ATOM 4997 N N . GLU B 1 132 ? -15.969 -0.819 0.559 1 97.56 132 GLU B N 1
ATOM 4998 C CA . GLU B 1 132 ? -16.406 0.055 1.646 1 97.56 132 GLU B CA 1
ATOM 4999 C C . GLU B 1 132 ? -15.258 0.957 2.111 1 97.56 132 GLU B C 1
ATOM 5001 O O . GLU B 1 132 ? -15.477 2.127 2.432 1 97.56 132 GLU B O 1
ATOM 5006 N N . SER B 1 133 ? -14.125 0.398 2.193 1 97.56 133 SER B N 1
ATOM 5007 C CA . SER B 1 133 ? -12.945 1.174 2.582 1 97.56 133 SER B CA 1
ATOM 5008 C C . SER B 1 133 ? -12.664 2.291 1.582 1 97.56 133 SER B C 1
ATOM 5010 O O . SER B 1 133 ? -12.312 3.404 1.972 1 97.56 133 SER B O 1
ATOM 5012 N N . THR B 1 134 ? -12.797 2.025 0.291 1 96.94 134 THR B N 1
ATOM 5013 C CA . THR B 1 134 ? -12.617 3.037 -0.746 1 96.94 134 THR B CA 1
ATOM 5014 C C . THR B 1 134 ? -13.688 4.121 -0.631 1 96.94 134 THR B C 1
ATOM 5016 O O . THR B 1 134 ? -13.391 5.309 -0.775 1 96.94 134 THR B O 1
ATOM 5019 N N . VAL B 1 135 ? -14.883 3.725 -0.353 1 97.5 135 VAL B N 1
ATOM 5020 C CA . VAL B 1 135 ? -15.969 4.672 -0.157 1 97.5 135 VAL B CA 1
ATOM 5021 C C . VAL B 1 135 ? -15.68 5.551 1.058 1 97.5 135 VAL B C 1
ATOM 5023 O O . VAL B 1 135 ? -15.906 6.766 1.02 1 97.5 135 VAL B O 1
ATOM 5026 N N . LEU B 1 136 ? -15.188 4.953 2.15 1 97.94 136 LEU B N 1
ATOM 5027 C CA . LEU B 1 136 ? -14.828 5.727 3.336 1 97.94 136 LEU B CA 1
ATOM 5028 C C . LEU B 1 136 ? -13.781 6.781 3.004 1 97.94 136 LEU B C 1
ATOM 5030 O O . LEU B 1 136 ? -13.875 7.922 3.461 1 97.94 136 LEU B O 1
ATOM 5034 N N . GLU B 1 137 ? -12.859 6.402 2.207 1 96.88 137 GLU B N 1
ATOM 5035 C CA . GLU B 1 137 ? -11.844 7.371 1.79 1 96.88 137 GLU B CA 1
ATOM 5036 C C . GLU B 1 137 ? -12.469 8.5 0.979 1 96.88 137 GLU B C 1
ATOM 5038 O O . GLU B 1 137 ? -12.094 9.664 1.142 1 96.88 137 GLU B O 1
ATOM 5043 N N . ALA B 1 138 ? -13.367 8.156 0.138 1 96.06 138 ALA B N 1
ATOM 5044 C CA . ALA B 1 138 ? -14.07 9.18 -0.634 1 96.06 138 ALA B CA 1
ATOM 5045 C C . ALA B 1 138 ? -14.852 10.117 0.281 1 96.06 138 ALA B C 1
ATOM 5047 O O . ALA B 1 138 ? -14.883 11.328 0.054 1 96.06 138 ALA B O 1
ATOM 5048 N N . VAL B 1 139 ? -15.43 9.562 1.279 1 96.56 139 VAL B N 1
ATOM 5049 C CA . VAL B 1 139 ? -16.172 10.352 2.258 1 96.56 139 VAL B CA 1
ATOM 5050 C C . VAL B 1 139 ? -15.219 11.32 2.961 1 96.56 139 VAL B C 1
ATOM 5052 O O . VAL B 1 139 ? -15.539 12.492 3.139 1 96.56 139 VAL B O 1
ATOM 5055 N N . LYS B 1 140 ? -14.094 10.805 3.365 1 97.31 140 LYS B N 1
ATOM 5056 C CA . LYS B 1 140 ? -13.102 11.648 4.027 1 97.31 140 LYS B CA 1
ATOM 5057 C C . LYS B 1 140 ? -12.633 12.773 3.109 1 97.31 140 LYS B C 1
ATOM 5059 O O . LYS B 1 140 ? -12.523 13.93 3.539 1 97.31 140 LYS B O 1
ATOM 5064 N N . VAL B 1 141 ? -12.398 12.422 1.889 1 95.94 141 VAL B N 1
ATOM 5065 C CA . VAL B 1 141 ? -11.953 13.398 0.908 1 95.94 141 VAL B CA 1
ATOM 5066 C C . VAL B 1 141 ? -13.031 14.461 0.701 1 95.94 141 VAL B C 1
ATOM 5068 O O . VAL B 1 141 ? -12.734 15.656 0.642 1 95.94 141 VAL B O 1
ATOM 5071 N N . TYR B 1 142 ? -14.258 14.078 0.541 1 95.44 142 TYR B N 1
ATOM 5072 C CA . TYR B 1 142 ? -15.391 14.992 0.402 1 95.44 142 TYR B CA 1
ATOM 5073 C C . TYR B 1 142 ? -15.5 15.914 1.612 1 95.44 142 TYR B C 1
ATOM 5075 O O . TYR B 1 142 ? -15.609 17.125 1.465 1 95.44 142 TYR B O 1
ATOM 5083 N N . THR B 1 143 ? -15.438 15.312 2.789 1 95.38 143 THR B N 1
ATOM 5084 C CA . THR B 1 143 ? -15.562 16.047 4.039 1 95.38 143 THR B CA 1
ATOM 5085 C C . THR B 1 143 ? -14.414 17.031 4.211 1 95.38 143 THR B C 1
ATOM 5087 O O . THR B 1 143 ? -14.617 18.172 4.645 1 95.38 143 THR B O 1
ATOM 5090 N N . ASP B 1 144 ? -13.281 16.609 3.84 1 95.69 144 ASP B N 1
ATOM 5091 C CA . ASP B 1 144 ? -12.117 17.469 3.918 1 95.69 144 ASP B CA 1
ATOM 5092 C C . ASP B 1 144 ? -12.258 18.672 2.973 1 95.69 144 ASP B C 1
ATOM 5094 O O . ASP B 1 144 ? -11.812 19.766 3.289 1 95.69 144 ASP B O 1
ATOM 5098 N N . LEU B 1 145 ? -12.789 18.422 1.832 1 94.69 145 LEU B N 1
ATOM 5099 C CA . LEU B 1 145 ? -13 19.5 0.872 1 94.69 145 LEU B CA 1
ATOM 5100 C C . LEU B 1 145 ? -13.977 20.531 1.416 1 94.69 145 LEU B C 1
ATOM 5102 O O . LEU B 1 145 ? -13.711 21.734 1.37 1 94.69 145 LEU B O 1
ATOM 5106 N N . VAL B 1 146 ? -15.086 20.078 1.958 1 93.31 146 VAL B N 1
ATOM 5107 C CA . VAL B 1 146 ? -16.078 21 2.52 1 93.31 146 VAL B CA 1
ATOM 5108 C C . VAL B 1 146 ? -15.484 21.734 3.711 1 93.31 146 VAL B C 1
ATOM 5110 O O . VAL B 1 146 ? -15.648 22.953 3.838 1 93.31 146 VAL B O 1
ATOM 5113 N N . LYS B 1 147 ? -14.797 21.016 4.547 1 94.38 147 LYS B N 1
ATOM 5114 C CA . LYS B 1 147 ? -14.141 21.625 5.707 1 94.38 147 LYS B CA 1
ATOM 5115 C C . LYS B 1 147 ? -13.148 22.703 5.277 1 94.38 147 LYS B C 1
ATOM 5117 O O . LYS B 1 147 ? -13.117 23.781 5.848 1 94.38 147 LYS B O 1
ATOM 5122 N N . SER B 1 148 ? -12.312 22.328 4.297 1 94.5 148 SER B N 1
ATOM 5123 C CA . SER B 1 148 ? -11.305 23.281 3.83 1 94.5 148 SER B CA 1
ATOM 5124 C C . SER B 1 148 ? -11.945 24.547 3.287 1 94.5 148 SER B C 1
ATOM 5126 O O . SER B 1 148 ? -11.398 25.641 3.439 1 94.5 148 SER B O 1
ATOM 5128 N N . ASP B 1 149 ? -13.094 24.438 2.689 1 91.44 149 ASP B N 1
ATOM 5129 C CA . ASP B 1 149 ? -13.828 25.594 2.191 1 91.44 149 ASP B CA 1
ATOM 5130 C C . ASP B 1 149 ? -14.289 26.484 3.342 1 91.44 149 ASP B C 1
ATOM 5132 O O . ASP B 1 149 ? -14.156 27.719 3.275 1 91.44 149 ASP B O 1
ATOM 5136 N N . GLU B 1 150 ? -14.789 25.891 4.34 1 90.69 150 GLU B N 1
ATOM 5137 C CA . GLU B 1 150 ? -15.25 26.641 5.504 1 90.69 150 GLU B CA 1
ATOM 5138 C C . GLU B 1 150 ? -14.078 27.344 6.199 1 90.69 150 GLU B C 1
ATOM 5140 O O . GLU B 1 150 ? -14.18 28.516 6.566 1 90.69 150 GLU B O 1
ATOM 5145 N N . ARG B 1 151 ? -12.961 26.656 6.336 1 94.06 151 ARG B N 1
ATOM 5146 C CA . ARG B 1 151 ? -11.789 27.219 6.98 1 94.06 151 ARG B CA 1
ATOM 5147 C C . ARG B 1 151 ? -11.211 28.359 6.152 1 94.06 151 ARG B C 1
ATOM 5149 O O . ARG B 1 151 ? -10.766 29.375 6.703 1 94.06 151 ARG B O 1
ATOM 5156 N N . LEU B 1 152 ? -11.25 28.188 4.871 1 94.25 152 LEU B N 1
ATOM 5157 C CA . LEU B 1 152 ? -10.766 29.234 3.984 1 94.25 152 LEU B CA 1
ATOM 5158 C C . LEU B 1 152 ? -11.602 30.5 4.133 1 94.25 152 LEU B C 1
ATOM 5160 O O . LEU B 1 152 ? -11.055 31.609 4.215 1 94.25 152 LEU B O 1
ATOM 5164 N N . ARG B 1 153 ? -12.852 30.344 4.191 1 91.44 153 ARG B N 1
ATOM 5165 C CA . ARG B 1 153 ? -13.75 31.5 4.316 1 91.44 153 ARG B CA 1
ATOM 5166 C C . ARG B 1 153 ? -13.531 32.219 5.641 1 91.44 153 ARG B C 1
ATOM 5168 O O . ARG B 1 153 ? -13.461 33.438 5.676 1 91.44 153 ARG B O 1
ATOM 5175 N N . VAL B 1 154 ? -13.367 31.406 6.727 1 93.12 154 VAL B N 1
ATOM 5176 C CA . VAL B 1 154 ? -13.133 31.984 8.047 1 93.12 154 VAL B CA 1
ATOM 5177 C C . VAL B 1 154 ? -11.805 32.75 8.047 1 93.12 154 VAL B C 1
ATOM 5179 O O . VAL B 1 154 ? -11.719 33.844 8.586 1 93.12 154 VAL B O 1
ATOM 5182 N N . THR B 1 155 ? -10.82 32.219 7.457 1 95 155 THR B N 1
ATOM 5183 C CA . THR B 1 155 ? -9.5 32.844 7.434 1 95 155 THR B CA 1
ATOM 5184 C C . THR B 1 155 ? -9.5 34.094 6.539 1 95 155 THR B C 1
ATOM 5186 O O . THR B 1 155 ? -8.836 35.062 6.844 1 95 155 THR B O 1
ATOM 5189 N N . LYS B 1 156 ? -10.258 34.031 5.453 1 94.19 156 LYS B N 1
ATOM 5190 C CA . LYS B 1 156 ? -10.391 35.188 4.578 1 94.19 156 LYS B CA 1
ATOM 5191 C C . LYS B 1 156 ? -11 36.375 5.324 1 94.19 156 LYS B C 1
ATOM 5193 O O . LYS B 1 156 ? -10.539 37.5 5.188 1 94.19 156 LYS B O 1
ATOM 5198 N N . ASN B 1 157 ? -11.977 36.062 6.066 1 92.06 157 ASN B N 1
ATOM 5199 C CA . ASN B 1 157 ? -12.602 37.094 6.883 1 92.06 157 ASN B CA 1
ATOM 5200 C C . ASN B 1 157 ? -11.617 37.688 7.891 1 92.06 157 ASN B C 1
ATOM 5202 O O . ASN B 1 157 ? -11.633 38.875 8.156 1 92.06 157 ASN B O 1
ATOM 5206 N N . MET B 1 158 ? -10.766 36.875 8.438 1 92.38 158 MET B N 1
ATOM 5207 C CA . MET B 1 158 ? -9.75 37.312 9.383 1 92.38 158 MET B CA 1
ATOM 5208 C C . MET B 1 158 ? -8.734 38.219 8.695 1 92.38 158 MET B C 1
ATOM 5210 O O . MET B 1 158 ? -8.258 39.188 9.289 1 92.38 158 MET B O 1
ATOM 5214 N N . VAL B 1 159 ? -8.445 37.906 7.465 1 95.25 159 VAL B N 1
ATOM 5215 C CA . VAL B 1 159 ? -7.547 38.75 6.703 1 95.25 159 VAL B CA 1
ATOM 5216 C C . VAL B 1 159 ? -8.188 40.125 6.504 1 95.25 159 VAL B C 1
ATOM 5218 O O . VAL B 1 159 ? -7.559 41.156 6.758 1 95.25 159 VAL B O 1
ATOM 5221 N N . LYS B 1 160 ? -9.438 40.156 6.094 1 93.69 160 LYS B N 1
ATOM 5222 C CA . LYS B 1 160 ? -10.156 41.406 5.879 1 93.69 160 LYS B CA 1
ATOM 5223 C C . LYS B 1 160 ? -10.219 42.25 7.164 1 93.69 160 LYS B C 1
ATOM 5225 O O . LYS B 1 160 ? -9.992 43.438 7.141 1 93.69 160 LYS B O 1
ATOM 5230 N N . LEU B 1 161 ? -10.516 41.531 8.242 1 91.25 161 LEU B N 1
ATOM 5231 C CA . LEU B 1 161 ? -10.57 42.188 9.539 1 91.25 161 LEU B CA 1
ATOM 5232 C C . LEU B 1 161 ? -9.234 42.844 9.875 1 91.25 161 LEU B C 1
ATOM 5234 O O . LEU B 1 161 ? -9.195 44 10.336 1 91.25 161 LEU B O 1
ATOM 5238 N N . ASN B 1 162 ? -8.141 42.188 9.625 1 93.44 162 ASN B N 1
ATOM 5239 C CA . ASN B 1 162 ? -6.824 42.719 9.953 1 93.44 162 ASN B CA 1
ATOM 5240 C C . ASN B 1 162 ? -6.395 43.812 8.969 1 93.44 162 ASN B C 1
ATOM 5242 O O . ASN B 1 162 ? -5.617 44.719 9.312 1 93.44 162 ASN B O 1
ATOM 5246 N N . GLU B 1 163 ? -6.918 43.781 7.742 1 93.62 163 GLU B N 1
ATOM 5247 C CA . GLU B 1 163 ? -6.715 44.875 6.809 1 93.62 163 GLU B CA 1
ATOM 5248 C C . GLU B 1 163 ? -7.418 46.125 7.289 1 93.62 163 GLU B C 1
ATOM 5250 O O . GLU B 1 163 ? -6.867 47.25 7.195 1 93.62 163 GLU B O 1
ATOM 5255 N N . ASP B 1 164 ? -8.609 46 7.809 1 92.19 164 ASP B N 1
ATOM 5256 C CA . ASP B 1 164 ? -9.336 47.094 8.398 1 92.19 164 ASP B CA 1
ATOM 5257 C C . ASP B 1 164 ? -8.594 47.656 9.617 1 92.19 164 ASP B C 1
ATOM 5259 O O . ASP B 1 164 ? -8.484 48.875 9.781 1 92.19 164 ASP B O 1
ATOM 5263 N N . ASN B 1 165 ? -8.148 46.719 10.453 1 91.31 165 ASN B N 1
ATOM 5264 C CA . ASN B 1 165 ? -7.355 47.156 11.602 1 91.31 165 ASN B CA 1
ATOM 5265 C C . ASN B 1 165 ? -6.117 47.938 11.172 1 91.31 165 ASN B C 1
ATOM 5267 O O . ASN B 1 165 ? -5.719 48.875 11.844 1 91.31 165 ASN B O 1
ATOM 5271 N N . MET B 1 166 ? -5.52 47.531 10.078 1 93.12 166 MET B N 1
ATOM 5272 C CA . MET B 1 166 ? -4.332 48.188 9.562 1 93.12 166 MET B CA 1
ATOM 5273 C C . MET B 1 166 ? -4.66 49.625 9.125 1 93.12 166 MET B C 1
ATOM 5275 O O . MET B 1 166 ? -3.914 50.562 9.422 1 93.12 166 MET B O 1
ATOM 5279 N N . THR B 1 167 ? -5.758 49.812 8.484 1 92.88 167 THR B N 1
ATOM 5280 C CA . THR B 1 167 ? -6.203 51.156 8.062 1 92.88 167 THR B CA 1
ATOM 5281 C C . THR B 1 167 ? -6.418 52.062 9.273 1 92.88 167 THR B C 1
ATOM 5283 O O . THR B 1 167 ? -5.973 53.188 9.281 1 92.88 167 THR B O 1
ATOM 5286 N N . MET B 1 168 ? -7.055 51.5 10.305 1 89.56 168 MET B N 1
ATOM 5287 C CA . MET B 1 168 ? -7.305 52.25 11.531 1 89.56 168 MET B CA 1
ATOM 5288 C C . MET B 1 168 ? -5.992 52.625 12.219 1 89.56 168 MET B C 1
ATOM 5290 O O . MET B 1 168 ? -5.828 53.75 12.695 1 89.56 168 MET B O 1
ATOM 5294 N N . ALA B 1 169 ? -5.133 51.656 12.266 1 90.38 169 ALA B N 1
ATOM 5295 C CA . ALA B 1 169 ? -3.846 51.875 12.914 1 90.38 169 ALA B CA 1
ATOM 5296 C C . ALA B 1 169 ? -3.059 52.969 12.188 1 90.38 169 ALA B C 1
ATOM 5298 O O . ALA B 1 169 ? -2.432 53.844 12.82 1 90.38 169 ALA B O 1
ATOM 5299 N N . LYS B 1 170 ? -3.092 53.031 10.898 1 92.19 170 LYS B N 1
ATOM 5300 C CA . LYS B 1 170 ? -2.385 54.031 10.109 1 92.19 170 LYS B CA 1
ATOM 5301 C C . LYS B 1 170 ? -3 55.438 10.297 1 92.19 170 LYS B C 1
ATOM 5303 O O . LYS B 1 170 ? -2.281 56.438 10.359 1 92.19 170 LYS B O 1
ATOM 5308 N N . GLU B 1 171 ? -4.277 55.5 10.344 1 89.81 171 GLU B N 1
ATOM 5309 C CA . GLU B 1 171 ? -4.961 56.781 10.602 1 89.81 171 GLU B CA 1
ATOM 5310 C C . GLU B 1 171 ? -4.594 57.312 11.977 1 89.81 171 GLU B C 1
ATOM 5312 O O . GLU B 1 171 ? -4.352 58.531 12.117 1 89.81 171 GLU B O 1
ATOM 5317 N N . ASN B 1 172 ? -4.617 56.469 12.961 1 86.19 172 ASN B N 1
ATOM 5318 C CA . ASN B 1 172 ? -4.238 56.875 14.305 1 86.19 172 ASN B CA 1
ATOM 5319 C C . ASN B 1 172 ? -2.785 57.344 14.359 1 86.19 172 ASN B C 1
ATOM 5321 O O . ASN B 1 172 ? -2.453 58.281 15.102 1 86.19 172 ASN B O 1
ATOM 5325 N N . GLU B 1 173 ? -1.979 56.656 13.609 1 88.75 173 GLU B N 1
ATOM 5326 C CA . GLU B 1 173 ? -0.569 57.031 13.539 1 88.75 173 GLU B CA 1
ATOM 5327 C C . GLU B 1 173 ? -0.396 58.438 12.992 1 88.75 173 GLU B C 1
ATOM 5329 O O . GLU B 1 173 ? 0.433 59.188 13.492 1 88.75 173 GLU B O 1
ATOM 5334 N N . LYS B 1 174 ? -1.149 58.781 12.031 1 89.12 174 LYS B N 1
ATOM 5335 C CA . LYS B 1 174 ? -1.101 60.125 11.453 1 89.12 174 LYS B CA 1
ATOM 5336 C C . LYS B 1 174 ? -1.566 61.188 12.453 1 89.12 174 LYS B C 1
ATOM 5338 O O . LYS B 1 174 ? -1.032 62.281 12.492 1 89.12 174 LYS B O 1
ATOM 5343 N N . ILE B 1 175 ? -2.488 60.844 13.312 1 86.12 175 ILE B N 1
ATOM 5344 C CA . ILE B 1 175 ? -3.09 61.781 14.25 1 86.12 175 ILE B CA 1
ATOM 5345 C C . ILE B 1 175 ? -2.219 61.906 15.5 1 86.12 175 ILE B C 1
ATOM 5347 O O . ILE B 1 175 ? -1.894 63 15.953 1 86.12 175 ILE B O 1
ATOM 5351 N N . SER B 1 176 ? -1.858 60.75 16.109 1 81.19 176 SER B N 1
ATOM 5352 C CA . SER B 1 176 ? -1.204 60.719 17.406 1 81.19 176 SER B CA 1
ATOM 5353 C C . SER B 1 176 ? 0.302 60.531 17.266 1 81.19 176 SER B C 1
ATOM 5355 O O . SER B 1 176 ? 1.054 60.781 18.219 1 81.19 176 SER B O 1
ATOM 5357 N N . GLY B 1 177 ? 0.812 60.031 16.125 1 80.62 177 GLY B N 1
ATOM 5358 C CA . GLY B 1 177 ? 2.225 59.75 15.93 1 80.62 177 GLY B CA 1
ATOM 5359 C C . GLY B 1 177 ? 2.641 58.375 16.484 1 80.62 177 GLY B C 1
ATOM 5360 O O . GLY B 1 177 ? 3.805 58 16.375 1 80.62 177 GLY B O 1
ATOM 5361 N N . GLU B 1 178 ? 1.708 57.656 17.078 1 80.38 178 GLU B N 1
ATOM 5362 C CA . GLU B 1 178 ? 2.023 56.344 17.672 1 80.38 178 GLU B CA 1
ATOM 5363 C C . GLU B 1 178 ? 2.266 55.281 16.609 1 80.38 178 GLU B C 1
ATOM 5365 O O . GLU B 1 178 ? 1.317 54.719 16.078 1 80.38 178 GLU B O 1
ATOM 5370 N N . ILE B 1 179 ? 3.494 54.781 16.406 1 86.19 179 ILE B N 1
ATOM 5371 C CA . ILE B 1 179 ? 3.887 53.906 15.32 1 86.19 179 ILE B CA 1
ATOM 5372 C C . ILE B 1 179 ? 3.791 52.469 15.781 1 86.19 179 ILE B C 1
ATOM 5374 O O . ILE B 1 179 ? 3.656 51.531 14.961 1 86.19 179 ILE B O 1
ATOM 5378 N N . LEU B 1 180 ? 3.793 52.156 17.047 1 84.44 180 LEU B N 1
ATOM 5379 C CA . LEU B 1 180 ? 3.822 50.812 17.594 1 84.44 180 LEU B CA 1
ATOM 5380 C C . LEU B 1 180 ? 2.578 50.031 17.188 1 84.44 180 LEU B C 1
ATOM 5382 O O . LEU B 1 180 ? 2.668 48.844 16.828 1 84.44 180 LEU B O 1
ATOM 5386 N N . GLU B 1 181 ? 1.474 50.688 17.219 1 85.19 181 GLU B N 1
ATOM 5387 C CA . GLU B 1 181 ? 0.223 50.031 16.844 1 85.19 181 GLU B CA 1
ATOM 5388 C C . GLU B 1 181 ? 0.262 49.562 15.383 1 85.19 181 GLU B C 1
ATOM 5390 O O . GLU B 1 181 ? -0.225 48.469 15.062 1 85.19 181 GLU B O 1
ATOM 5395 N N . THR B 1 182 ? 0.839 50.344 14.547 1 89.19 182 THR B N 1
ATOM 5396 C CA . THR B 1 182 ? 0.959 50 13.133 1 89.19 182 THR B CA 1
ATOM 5397 C C . THR B 1 182 ? 1.835 48.75 12.945 1 89.19 182 THR B C 1
ATOM 5399 O O . THR B 1 182 ? 1.494 47.875 12.172 1 89.19 182 THR B O 1
ATOM 5402 N N . TYR B 1 183 ? 2.877 48.625 13.688 1 87.12 183 TYR B N 1
ATOM 5403 C CA . TYR B 1 183 ? 3.754 47.469 13.586 1 87.12 183 TYR B CA 1
ATOM 5404 C C . TYR B 1 183 ? 3.068 46.219 14.125 1 87.12 183 TYR B C 1
ATOM 5406 O O . TYR B 1 183 ? 3.242 45.125 13.578 1 87.12 183 TYR B O 1
ATOM 5414 N N . GLN B 1 184 ? 2.326 46.344 15.148 1 89.5 184 GLN B N 1
ATOM 5415 C CA . GLN B 1 184 ? 1.63 45.188 15.742 1 89.5 184 GLN B CA 1
ATOM 5416 C C . GLN B 1 184 ? 0.573 44.656 14.789 1 89.5 184 GLN B C 1
ATOM 5418 O O . GLN B 1 184 ? 0.474 43.438 14.602 1 89.5 184 GLN B O 1
ATOM 5423 N N . VAL B 1 185 ? -0.159 45.531 14.219 1 91.44 185 VAL B N 1
ATOM 5424 C CA . VAL B 1 185 ? -1.186 45.094 13.273 1 91.44 185 VAL B CA 1
ATOM 5425 C C . VAL B 1 185 ? -0.529 44.5 12.039 1 91.44 185 VAL B C 1
ATOM 5427 O O . VAL B 1 185 ? -1.02 43.5 11.484 1 91.44 185 VAL B O 1
ATOM 5430 N N . SER B 1 186 ? 0.576 45.125 11.602 1 90.38 186 SER B N 1
ATOM 5431 C CA . SER B 1 186 ? 1.301 44.594 10.453 1 90.38 186 SER B CA 1
ATOM 5432 C C . SER B 1 186 ? 1.785 43.188 10.695 1 90.38 186 SER B C 1
ATOM 5434 O O . SER B 1 186 ? 1.676 42.312 9.82 1 90.38 186 SER B O 1
ATOM 5436 N N . SER B 1 187 ? 2.303 42.906 11.828 1 92 187 SER B N 1
ATOM 5437 C CA . SER B 1 187 ? 2.752 41.562 12.211 1 92 187 SER B CA 1
ATOM 5438 C C . SER B 1 187 ? 1.612 40.562 12.125 1 92 187 SER B C 1
ATOM 5440 O O . SER B 1 187 ? 1.744 39.531 11.469 1 92 187 SER B O 1
ATOM 5442 N N . LYS B 1 188 ? 0.538 40.844 12.695 1 91.88 188 LYS B N 1
ATOM 5443 C CA . LYS B 1 188 ? -0.615 39.969 12.711 1 91.88 188 LYS B CA 1
ATOM 5444 C C . LYS B 1 188 ? -1.171 39.75 11.305 1 91.88 188 LYS B C 1
ATOM 5446 O O . LYS B 1 188 ? -1.578 38.656 10.945 1 91.88 188 LYS B O 1
ATOM 5451 N N . LEU B 1 189 ? -1.218 40.844 10.539 1 92.56 189 LEU B N 1
ATOM 5452 C CA . LEU 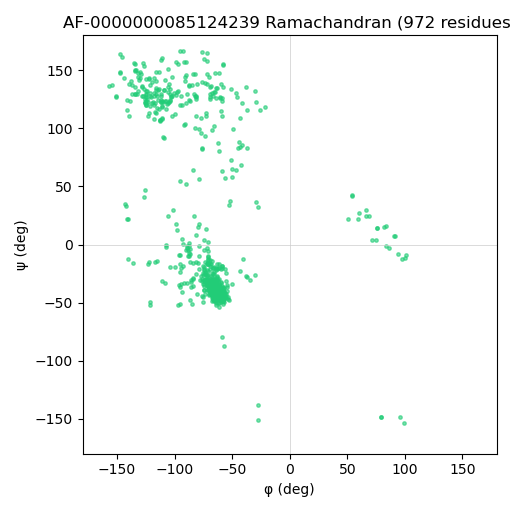B 1 189 ? -1.721 40.75 9.172 1 92.56 189 LEU B CA 1
ATOM 5453 C C . LEU B 1 189 ? -0.873 39.812 8.344 1 92.56 189 LEU B C 1
ATOM 5455 O O . LEU B 1 189 ? -1.409 38.938 7.637 1 92.56 189 LEU B O 1
ATOM 5459 N N . HIS B 1 190 ? 0.452 39.906 8.469 1 91.56 190 HIS B N 1
ATOM 5460 C CA . HIS B 1 190 ? 1.327 39 7.742 1 91.56 190 HIS B CA 1
ATOM 5461 C C . HIS B 1 190 ? 1.116 37.562 8.195 1 91.56 190 HIS B C 1
ATOM 5463 O O . HIS B 1 190 ? 1.122 36.625 7.375 1 91.56 190 HIS B O 1
ATOM 5469 N N . LEU B 1 191 ? 0.951 37.312 9.469 1 92.62 191 LEU B N 1
ATOM 5470 C CA . LEU B 1 191 ? 0.7 36 10 1 92.62 191 LEU B CA 1
ATOM 5471 C C . LEU B 1 191 ? -0.596 35.406 9.438 1 92.62 191 LEU B C 1
ATOM 5473 O O . LEU B 1 191 ? -0.626 34.281 8.992 1 92.62 191 LEU B O 1
ATOM 5477 N N . VAL B 1 192 ? -1.631 36.188 9.461 1 94.38 192 VAL B N 1
ATOM 5478 C CA . VAL B 1 192 ? -2.934 35.688 9.016 1 94.38 192 VAL B CA 1
ATOM 5479 C C . VAL B 1 192 ? -2.916 35.469 7.508 1 94.38 192 VAL B C 1
ATOM 5481 O O . VAL B 1 192 ? -3.553 34.562 6.996 1 94.38 192 VAL B O 1
ATOM 5484 N N . LYS B 1 193 ? -2.215 36.375 6.816 1 93.81 193 LYS B N 1
ATOM 5485 C CA . LYS B 1 193 ? -2.064 36.156 5.383 1 93.81 193 LYS B CA 1
ATOM 5486 C C . LYS B 1 193 ? -1.341 34.844 5.094 1 93.81 193 LYS B C 1
ATOM 5488 O O . LYS B 1 193 ? -1.703 34.125 4.164 1 93.81 193 LYS B O 1
ATOM 5493 N N . ASP B 1 194 ? -0.336 34.562 5.855 1 94 194 ASP B N 1
ATOM 5494 C CA . ASP B 1 194 ? 0.327 33.25 5.75 1 94 194 ASP B CA 1
ATOM 5495 C C . ASP B 1 194 ? -0.659 32.125 5.992 1 94 194 ASP B C 1
ATOM 5497 O O . ASP B 1 194 ? -0.689 31.156 5.234 1 94 194 ASP B O 1
ATOM 5501 N N . LYS B 1 195 ? -1.435 32.219 7.023 1 94.25 195 LYS B N 1
ATOM 5502 C CA . LYS B 1 195 ? -2.443 31.203 7.332 1 94.25 195 LYS B CA 1
ATOM 5503 C C . LYS B 1 195 ? -3.436 31.047 6.184 1 94.25 195 LYS B C 1
ATOM 5505 O O . LYS B 1 195 ? -3.871 29.938 5.875 1 94.25 195 LYS B O 1
ATOM 5510 N N . TYR B 1 196 ? -3.824 32.219 5.602 1 95.81 196 TYR B N 1
ATOM 5511 C CA . TYR B 1 196 ? -4.762 32.188 4.484 1 95.81 196 TYR B CA 1
ATOM 5512 C C . TYR B 1 196 ? -4.18 31.391 3.309 1 95.81 196 TYR B C 1
ATOM 5514 O O . TYR B 1 196 ? -4.859 30.562 2.715 1 95.81 196 TYR B O 1
ATOM 5522 N N . ILE B 1 197 ? -2.936 31.594 3.002 1 96 197 ILE B N 1
ATOM 5523 C CA . ILE B 1 197 ? -2.287 30.891 1.898 1 96 197 ILE B CA 1
ATOM 5524 C C . ILE B 1 197 ? -2.184 29.406 2.221 1 96 197 ILE B C 1
ATOM 5526 O O . ILE B 1 197 ? -2.35 28.562 1.34 1 96 197 ILE B O 1
ATOM 5530 N N . ASP B 1 198 ? -1.902 29.062 3.459 1 94.31 198 ASP B N 1
ATOM 5531 C CA . ASP B 1 198 ? -1.887 27.672 3.908 1 94.31 198 ASP B CA 1
ATOM 5532 C C . ASP B 1 198 ? -3.248 27.016 3.697 1 94.31 198 ASP B C 1
ATOM 5534 O O . ASP B 1 198 ? -3.328 25.891 3.213 1 94.31 198 ASP B O 1
ATOM 5538 N N . GLU B 1 199 ? -4.312 27.766 4.051 1 95.38 199 GLU B N 1
ATOM 5539 C CA . GLU B 1 199 ? -5.66 27.234 3.859 1 95.38 199 GLU B CA 1
ATOM 5540 C C . GLU B 1 199 ? -5.977 27.062 2.377 1 95.38 199 GLU B C 1
ATOM 5542 O O . GLU B 1 199 ? -6.676 26.125 1.992 1 95.38 199 GLU B O 1
ATOM 5547 N N . GLU B 1 200 ? -5.516 27.969 1.586 1 94.75 200 GLU B N 1
ATOM 5548 C CA . GLU B 1 200 ? -5.68 27.828 0.143 1 94.75 200 GLU B CA 1
ATOM 5549 C C . GLU B 1 200 ? -5.004 26.547 -0.362 1 94.75 200 GLU B C 1
ATOM 5551 O O . GLU B 1 200 ? -5.559 25.844 -1.204 1 94.75 200 GLU B O 1
ATOM 5556 N N . ASP B 1 201 ? -3.848 26.344 0.148 1 93.88 201 ASP B N 1
ATOM 5557 C CA . ASP B 1 201 ? -3.104 25.141 -0.212 1 93.88 201 ASP B CA 1
ATOM 5558 C C . ASP B 1 201 ? -3.867 23.875 0.191 1 93.88 201 ASP B C 1
ATOM 5560 O O . ASP B 1 201 ? -3.943 22.922 -0.581 1 93.88 201 ASP B O 1
ATOM 5564 N N . LYS B 1 202 ? -4.352 23.859 1.345 1 94.19 202 LYS B N 1
ATOM 5565 C CA . LYS B 1 202 ? -5.121 22.719 1.825 1 94.19 202 LYS B CA 1
ATOM 5566 C C . LYS B 1 202 ? -6.352 22.484 0.957 1 94.19 202 LYS B C 1
ATOM 5568 O O . LYS B 1 202 ? -6.699 21.344 0.664 1 94.19 202 LYS B O 1
ATOM 5573 N N . LYS B 1 203 ? -6.996 23.547 0.565 1 94.12 203 LYS B N 1
ATOM 5574 C CA . LYS B 1 203 ? -8.148 23.406 -0.315 1 94.12 203 LYS B CA 1
ATOM 5575 C C . LYS B 1 203 ? -7.746 22.844 -1.671 1 94.12 203 LYS B C 1
ATOM 5577 O O . LYS B 1 203 ? -8.406 21.938 -2.191 1 94.12 203 LYS B O 1
ATOM 5582 N N . ASP B 1 204 ? -6.68 23.344 -2.211 1 93.38 204 ASP B N 1
ATOM 5583 C CA . ASP B 1 204 ? -6.184 22.844 -3.488 1 93.38 204 ASP B CA 1
ATOM 5584 C C . ASP B 1 204 ? -5.855 21.344 -3.398 1 93.38 204 ASP B C 1
ATOM 5586 O O . ASP B 1 204 ? -6.172 20.578 -4.309 1 93.38 204 ASP B O 1
ATOM 5590 N N . THR B 1 205 ? -5.238 21.016 -2.326 1 93.12 205 THR B N 1
ATOM 5591 C CA . THR B 1 205 ? -4.898 19.609 -2.092 1 93.12 205 THR B CA 1
ATOM 5592 C C . THR B 1 205 ? -6.16 18.766 -1.979 1 93.12 205 THR B C 1
ATOM 5594 O O . THR B 1 205 ? -6.223 17.656 -2.525 1 93.12 205 THR B O 1
ATOM 5597 N N . ALA B 1 206 ? -7.098 19.281 -1.274 1 94.56 206 ALA B N 1
ATOM 5598 C CA . ALA B 1 206 ? -8.375 18.578 -1.138 1 94.56 206 ALA B CA 1
ATOM 5599 C C . ALA B 1 206 ? -9.055 18.406 -2.494 1 94.56 206 ALA B C 1
ATOM 5601 O O . ALA B 1 206 ? -9.625 17.344 -2.775 1 94.56 206 ALA B O 1
ATOM 5602 N N . ILE B 1 207 ? -9 19.375 -3.318 1 94.06 207 ILE B N 1
ATOM 5603 C CA . ILE B 1 207 ? -9.586 19.312 -4.652 1 94.06 207 ILE B CA 1
ATOM 5604 C C . ILE B 1 207 ? -8.875 18.234 -5.473 1 94.06 207 ILE B C 1
ATOM 5606 O O . ILE B 1 207 ? -9.523 17.438 -6.145 1 94.06 207 ILE B O 1
ATOM 5610 N N . ALA B 1 208 ? -7.574 18.234 -5.406 1 92.94 208 ALA B N 1
ATOM 5611 C CA . ALA B 1 208 ? -6.797 17.234 -6.133 1 92.94 208 ALA B CA 1
ATOM 5612 C C . ALA B 1 208 ? -7.168 15.82 -5.684 1 92.94 208 ALA B C 1
ATOM 5614 O O . ALA B 1 208 ? -7.332 14.922 -6.512 1 92.94 208 ALA B O 1
ATOM 5615 N N . SER B 1 209 ? -7.285 15.664 -4.387 1 93.69 209 SER B N 1
ATOM 5616 C CA . SER B 1 209 ? -7.68 14.367 -3.844 1 93.69 209 SER B CA 1
ATOM 5617 C C . SER B 1 209 ? -9.086 13.992 -4.289 1 93.69 209 SER B C 1
ATOM 5619 O O . SER B 1 209 ? -9.359 12.828 -4.598 1 93.69 209 SER B O 1
ATOM 5621 N N . TYR B 1 210 ? -9.945 14.953 -4.301 1 95.19 210 TYR B N 1
ATOM 5622 C CA . TYR B 1 210 ? -11.32 14.719 -4.746 1 95.19 210 TYR B CA 1
ATOM 5623 C C . TYR B 1 210 ? -11.344 14.234 -6.188 1 95.19 210 TYR B C 1
ATOM 5625 O O . TYR B 1 210 ? -12.031 13.258 -6.508 1 95.19 210 TYR B O 1
ATOM 5633 N N . ILE B 1 211 ? -10.648 14.844 -6.992 1 92.88 211 ILE B N 1
ATOM 5634 C CA . ILE B 1 211 ? -10.602 14.469 -8.398 1 92.88 211 ILE B CA 1
ATOM 5635 C C . ILE B 1 211 ? -10.047 13.055 -8.539 1 92.88 211 ILE B C 1
ATOM 5637 O O . ILE B 1 211 ? -10.523 12.273 -9.367 1 92.88 211 ILE B O 1
ATOM 5641 N N . ARG B 1 212 ? -9.133 12.719 -7.73 1 92.38 212 ARG B N 1
ATOM 5642 C CA . ARG B 1 212 ? -8.531 11.391 -7.785 1 92.38 212 ARG B CA 1
ATOM 5643 C C . ARG B 1 212 ? -9.562 10.305 -7.488 1 92.38 212 ARG B C 1
ATOM 5645 O O . ARG B 1 212 ? -9.641 9.305 -8.203 1 92.38 212 ARG B O 1
ATOM 5652 N N . TYR B 1 213 ? -10.336 10.5 -6.445 1 92.88 213 TYR B N 1
ATOM 5653 C CA . TYR B 1 213 ? -11.242 9.461 -5.98 1 92.88 213 TYR B CA 1
ATOM 5654 C C . TYR B 1 213 ? -12.555 9.492 -6.754 1 92.88 213 TYR B C 1
ATOM 5656 O O . TYR B 1 213 ? -13.133 8.445 -7.055 1 92.88 213 TYR B O 1
ATOM 5664 N N . VAL B 1 214 ? -13.039 10.703 -7.125 1 92.44 214 VAL B N 1
ATOM 5665 C CA . VAL B 1 214 ? -14.359 10.852 -7.742 1 92.44 214 VAL B CA 1
ATOM 5666 C C . VAL B 1 214 ? -14.211 10.891 -9.258 1 92.44 214 VAL B C 1
ATOM 5668 O O . VAL B 1 214 ? -15.125 10.5 -9.984 1 92.44 214 VAL B O 1
ATOM 5671 N N . GLY B 1 215 ? -13.117 11.477 -9.766 1 90.5 215 GLY B N 1
ATOM 5672 C CA . GLY B 1 215 ? -12.844 11.508 -11.195 1 90.5 215 GLY B CA 1
ATOM 5673 C C . GLY B 1 215 ? -13.266 12.805 -11.859 1 90.5 215 GLY B C 1
ATOM 5674 O O . GLY B 1 215 ? -12.938 13.047 -13.023 1 90.5 215 GLY B O 1
ATOM 5675 N N . ILE B 1 216 ? -14.031 13.617 -11.148 1 90.31 216 ILE B N 1
ATOM 5676 C CA . ILE B 1 216 ? -14.516 14.875 -11.719 1 90.31 216 ILE B CA 1
ATOM 5677 C C . ILE B 1 216 ? -14.219 16.016 -10.758 1 90.31 216 ILE B C 1
ATOM 5679 O O . ILE B 1 216 ? -14.195 15.828 -9.539 1 90.31 216 ILE B O 1
ATOM 5683 N N . LYS B 1 217 ? -13.953 17.188 -11.336 1 90.5 217 LYS B N 1
ATOM 5684 C CA . LYS B 1 217 ? -13.758 18.375 -10.516 1 90.5 217 LYS B CA 1
ATOM 5685 C C . LYS B 1 217 ? -15.055 18.797 -9.836 1 90.5 217 LYS B C 1
ATOM 5687 O O . LYS B 1 217 ? -16.125 18.734 -10.438 1 90.5 217 LYS B O 1
ATOM 5692 N N . PRO B 1 218 ? -14.883 19.125 -8.594 1 88.88 218 PRO B N 1
ATOM 5693 C CA . PRO B 1 218 ? -16.094 19.594 -7.918 1 88.88 218 PRO B CA 1
ATOM 5694 C C . PRO B 1 218 ? -16.703 20.844 -8.57 1 88.88 218 PRO B C 1
ATOM 5696 O O . PRO B 1 218 ? -15.961 21.75 -8.945 1 88.88 218 PRO B O 1
ATOM 5699 N N . LYS B 1 219 ? -17.984 20.766 -8.914 1 78.44 219 LYS B N 1
ATOM 5700 C CA . LYS B 1 219 ? -18.672 21.875 -9.555 1 78.44 219 LYS B CA 1
ATOM 5701 C C . LYS B 1 219 ? -19.594 22.594 -8.57 1 78.44 219 LYS B C 1
ATOM 5703 O O . LYS B 1 219 ? -20.391 21.953 -7.883 1 78.44 219 LYS B O 1
ATOM 5708 N N . GLY B 1 220 ? -19.391 23.797 -8.43 1 75.44 220 GLY B N 1
ATOM 5709 C CA . GLY B 1 220 ? -20.312 24.609 -7.652 1 75.44 220 GLY B CA 1
ATOM 5710 C C . GLY B 1 220 ? -20.109 24.469 -6.156 1 75.44 220 GLY B C 1
ATOM 5711 O O . GLY B 1 220 ? -18.984 24.266 -5.691 1 75.44 220 GLY B O 1
ATOM 5712 N N . LYS B 1 221 ? -21.266 24.609 -5.453 1 77.12 221 LYS B N 1
ATOM 5713 C CA . LYS B 1 221 ? -21.234 24.547 -3.994 1 77.12 221 LYS B CA 1
ATOM 5714 C C . LYS B 1 221 ? -21.359 23.109 -3.502 1 77.12 221 LYS B C 1
ATOM 5716 O O . LYS B 1 221 ? -22.062 22.297 -4.105 1 77.12 221 LYS B O 1
ATOM 5721 N N . MET B 1 222 ? -20.547 22.797 -2.533 1 87.12 222 MET B N 1
ATOM 5722 C CA . MET B 1 222 ? -20.609 21.484 -1.887 1 87.12 222 MET B CA 1
ATOM 5723 C C . MET B 1 222 ? -21.422 21.547 -0.601 1 87.12 222 MET B C 1
ATOM 5725 O O . MET B 1 222 ? -21.266 22.469 0.196 1 87.12 222 MET B O 1
ATOM 5729 N N . CYS B 1 223 ? -22.328 20.562 -0.512 1 85.75 223 CYS B N 1
ATOM 5730 C CA . CYS B 1 223 ? -23.188 20.547 0.674 1 85.75 223 CYS B CA 1
ATOM 5731 C C . CYS B 1 223 ? -22.484 19.859 1.841 1 85.75 223 CYS B C 1
ATOM 5733 O O . CYS B 1 223 ? -21.734 18.906 1.646 1 85.75 223 CYS B O 1
ATOM 5735 N N . ARG B 1 224 ? -22.781 20.344 3.062 1 87.75 224 ARG B N 1
ATOM 5736 C CA . ARG B 1 224 ? -22.234 19.734 4.277 1 87.75 224 ARG B CA 1
ATOM 5737 C C . ARG B 1 224 ? -22.844 18.359 4.523 1 87.75 224 ARG B C 1
ATOM 5739 O O . ARG B 1 224 ? -24.062 18.203 4.445 1 87.75 224 ARG B O 1
ATOM 5746 N N . PRO B 1 225 ? -21.984 17.375 4.75 1 90.94 225 PRO B N 1
ATOM 5747 C CA . PRO B 1 225 ? -22.562 16.094 5.164 1 90.94 225 PRO B CA 1
ATOM 5748 C C . PRO B 1 225 ? -23.25 16.172 6.516 1 90.94 225 PRO B C 1
ATOM 5750 O O . PRO B 1 225 ? -22.859 16.953 7.383 1 90.94 225 PRO B O 1
ATOM 5753 N N . VAL B 1 226 ? -24.312 15.359 6.656 1 87.31 226 VAL B N 1
ATOM 5754 C CA . VAL B 1 226 ? -25.094 15.406 7.883 1 87.31 226 VAL B CA 1
ATOM 5755 C C . VAL B 1 226 ? -25.125 14.023 8.531 1 87.31 226 VAL B C 1
ATOM 5757 O O . VAL B 1 226 ? -25.125 13 7.836 1 87.31 226 VAL B O 1
ATOM 5760 N N . ILE B 1 227 ? -25.062 14.055 9.836 1 92.44 227 ILE B N 1
ATOM 5761 C CA . ILE B 1 227 ? -25.141 12.812 10.609 1 92.44 227 ILE B CA 1
ATOM 5762 C C . ILE B 1 227 ? -26.609 12.398 10.773 1 92.44 227 ILE B C 1
ATOM 5764 O O . ILE B 1 227 ? -27.453 13.219 11.125 1 92.44 227 ILE B O 1
ATOM 5768 N N . ASP B 1 228 ? -26.906 11.211 10.43 1 91.56 228 ASP B N 1
ATOM 5769 C CA . ASP B 1 228 ? -28.219 10.633 10.734 1 91.56 228 ASP B CA 1
ATOM 5770 C C . ASP B 1 228 ? -28.203 9.914 12.086 1 91.56 228 ASP B C 1
ATOM 5772 O O . ASP B 1 228 ? -27.812 8.75 12.164 1 91.56 228 ASP B O 1
ATOM 5776 N N . GLU B 1 229 ? -28.766 10.555 13.031 1 90.81 229 GLU B N 1
ATOM 5777 C CA . GLU B 1 229 ? -28.703 10.055 14.406 1 90.81 229 GLU B CA 1
ATOM 5778 C C . GLU B 1 229 ? -29.484 8.742 14.547 1 90.81 229 GLU B C 1
ATOM 5780 O O . GLU B 1 229 ? -29.188 7.941 15.438 1 90.81 229 GLU B O 1
ATOM 5785 N N . THR B 1 230 ? -30.391 8.43 13.68 1 91.44 230 THR B N 1
ATOM 5786 C CA . THR B 1 230 ? -31.219 7.238 13.781 1 91.44 230 THR B CA 1
ATOM 5787 C C . THR B 1 230 ? -30.438 5.988 13.414 1 91.44 230 THR B C 1
ATOM 5789 O O . THR B 1 230 ? -30.844 4.867 13.727 1 91.44 230 THR B O 1
ATOM 5792 N N . LYS B 1 231 ? -29.344 6.18 12.727 1 93.25 231 LYS B N 1
ATOM 5793 C CA . LYS B 1 231 ? -28.531 5.043 12.289 1 93.25 231 LYS B CA 1
ATOM 5794 C C . LYS B 1 231 ? -27.516 4.648 13.352 1 93.25 231 LYS B C 1
ATOM 5796 O O . LYS B 1 231 ? -26.859 3.609 13.242 1 93.25 231 LYS B O 1
ATOM 5801 N N . ILE B 1 232 ? -27.391 5.488 14.359 1 95.19 232 ILE B N 1
ATOM 5802 C CA . ILE B 1 232 ? -26.516 5.156 15.484 1 95.19 232 ILE B CA 1
ATOM 5803 C C . ILE B 1 232 ? -27.312 4.355 16.516 1 95.19 232 ILE B C 1
ATOM 5805 O O . ILE B 1 232 ? -28.328 4.82 17.031 1 95.19 232 ILE B O 1
ATOM 5809 N N . PRO B 1 233 ? -26.859 3.244 16.844 1 96.88 233 PRO B N 1
ATOM 5810 C CA . PRO B 1 233 ? -27.562 2.457 17.859 1 96.88 233 PRO B CA 1
ATOM 5811 C C . PRO B 1 233 ? -27.703 3.199 19.188 1 96.88 233 PRO B C 1
ATOM 5813 O O . PRO B 1 233 ? -26.844 3.996 19.547 1 96.88 233 PRO B O 1
ATOM 5816 N N . LYS B 1 234 ? -28.719 2.824 19.922 1 95.69 234 LYS B N 1
ATOM 5817 C CA . LYS B 1 234 ? -29.047 3.543 21.156 1 95.69 234 LYS B CA 1
ATOM 5818 C C . LYS B 1 234 ? -28.078 3.18 22.281 1 95.69 234 LYS B C 1
ATOM 5820 O O . LYS B 1 234 ? -27.812 3.994 23.172 1 95.69 234 LYS B O 1
ATOM 5825 N N . THR B 1 235 ? -27.609 1.858 22.172 1 96.62 235 THR B N 1
ATOM 5826 C CA . THR B 1 235 ? -26.703 1.421 23.219 1 96.62 235 THR B CA 1
ATOM 5827 C C . THR B 1 235 ? -25.422 0.858 22.625 1 96.62 235 THR B C 1
ATOM 5829 O O . THR B 1 235 ? -25.406 0.43 21.469 1 96.62 235 THR B O 1
ATOM 5832 N N . LEU B 1 236 ? -24.344 0.949 23.438 1 97.25 236 LEU B N 1
ATOM 5833 C CA . LEU B 1 236 ? -23.062 0.377 23.031 1 97.25 236 LEU B CA 1
ATOM 5834 C C . LEU B 1 236 ? -23.203 -1.113 22.75 1 97.25 236 LEU B C 1
ATOM 5836 O O . LEU B 1 236 ? -22.609 -1.621 21.797 1 97.25 236 LEU B O 1
ATOM 5840 N N . GLU B 1 237 ? -24.016 -1.792 23.547 1 97.75 237 GLU B N 1
ATOM 5841 C CA . GLU B 1 237 ? -24.234 -3.225 23.359 1 97.75 237 GLU B CA 1
ATOM 5842 C C . GLU B 1 237 ? -24.875 -3.514 22 1 97.75 237 GLU B C 1
ATOM 5844 O O . GLU B 1 237 ? -24.469 -4.449 21.312 1 97.75 237 GLU B O 1
ATOM 5849 N N . GLU B 1 238 ? -25.828 -2.764 21.672 1 97.88 238 GLU B N 1
ATOM 5850 C CA . GLU B 1 238 ? -26.469 -2.912 20.375 1 97.88 238 GLU B CA 1
ATOM 5851 C C . GLU B 1 238 ? -25.484 -2.631 19.234 1 97.88 238 GLU B C 1
ATOM 5853 O O . GLU B 1 238 ? -25.516 -3.299 18.203 1 97.88 238 GLU B O 1
ATOM 5858 N N . ALA B 1 239 ? -24.641 -1.663 19.422 1 98.12 239 ALA B N 1
ATOM 5859 C CA . ALA B 1 239 ? -23.641 -1.321 18.406 1 98.12 239 ALA B CA 1
ATOM 5860 C C . ALA B 1 239 ? -22.656 -2.473 18.203 1 98.12 239 ALA B C 1
ATOM 5862 O O . ALA B 1 239 ? -22.344 -2.838 17.062 1 98.12 239 ALA B O 1
ATOM 5863 N N . ILE B 1 240 ? -22.203 -3.029 19.297 1 98.38 240 ILE B N 1
ATOM 5864 C CA . ILE B 1 240 ? -21.25 -4.141 19.234 1 98.38 240 ILE B CA 1
ATOM 5865 C C . ILE B 1 240 ? -21.922 -5.34 18.562 1 98.38 240 ILE B C 1
ATOM 5867 O O . ILE B 1 240 ? -21.312 -5.973 17.688 1 98.38 240 ILE B O 1
ATOM 5871 N N . LYS B 1 241 ? -23.156 -5.645 18.938 1 98.06 241 LYS B N 1
ATOM 5872 C CA . LYS B 1 241 ? -23.891 -6.77 18.344 1 98.06 241 LYS B CA 1
ATOM 5873 C C . LYS B 1 241 ? -24.031 -6.605 16.844 1 98.06 241 LYS B C 1
ATOM 5875 O O . LYS B 1 241 ? -23.797 -7.547 16.078 1 98.06 241 LYS B O 1
ATOM 5880 N N . ARG B 1 242 ? -24.391 -5.477 16.438 1 97.38 242 ARG B N 1
ATOM 5881 C CA . ARG B 1 242 ? -24.562 -5.199 15.023 1 97.38 242 ARG B CA 1
ATOM 5882 C C . ARG B 1 242 ? -23.25 -5.395 14.266 1 97.38 242 ARG B C 1
ATOM 5884 O O . ARG B 1 242 ? -23.219 -6.008 13.195 1 97.38 242 ARG B O 1
ATOM 5891 N N . ALA B 1 243 ? -22.141 -4.887 14.766 1 98.38 243 ALA B N 1
ATOM 5892 C CA . ALA B 1 243 ? -20.844 -5.004 14.109 1 98.38 243 ALA B CA 1
ATOM 5893 C C . ALA B 1 243 ? -20.406 -6.465 14.016 1 98.38 243 ALA B C 1
ATOM 5895 O O . ALA B 1 243 ? -19.938 -6.914 12.969 1 98.38 243 ALA B O 1
ATOM 5896 N N . VAL B 1 244 ? -20.594 -7.195 15.102 1 98.12 244 VAL B N 1
ATOM 5897 C CA . VAL B 1 244 ? -20.141 -8.586 15.148 1 98.12 244 VAL B CA 1
ATOM 5898 C C . VAL B 1 244 ? -20.953 -9.422 14.148 1 98.12 244 VAL B C 1
ATOM 5900 O O . VAL B 1 244 ? -20.406 -10.312 13.5 1 98.12 244 VAL B O 1
ATOM 5903 N N . LEU B 1 245 ? -22.203 -9.086 13.93 1 97.38 245 LEU B N 1
ATOM 5904 C CA . LEU B 1 245 ? -23.078 -9.867 13.062 1 97.38 245 LEU B CA 1
ATOM 5905 C C . LEU B 1 245 ? -22.891 -9.484 11.602 1 97.38 245 LEU B C 1
ATOM 5907 O O . LEU B 1 245 ? -22.953 -10.336 10.711 1 97.38 245 LEU B O 1
ATOM 5911 N N . ASP B 1 246 ? -22.5 -8.234 11.375 1 96.62 246 ASP B N 1
ATOM 5912 C CA . ASP B 1 246 ? -22.656 -7.754 10 1 96.62 246 ASP B CA 1
ATOM 5913 C C . ASP B 1 246 ? -21.297 -7.426 9.383 1 96.62 246 ASP B C 1
ATOM 5915 O O . ASP B 1 246 ? -21.172 -7.301 8.164 1 96.62 246 ASP B O 1
ATOM 5919 N N . ASN B 1 247 ? -20.234 -7.301 10.18 1 98.12 247 ASN B N 1
ATOM 5920 C CA . ASN B 1 247 ? -18.953 -6.867 9.656 1 98.12 247 ASN B CA 1
ATOM 5921 C C . ASN B 1 247 ? -18.375 -7.879 8.664 1 98.12 247 ASN B C 1
ATOM 5923 O O . ASN B 1 247 ? -18.281 -9.062 8.977 1 98.12 247 ASN B O 1
ATOM 5927 N N . SER B 1 248 ? -17.969 -7.367 7.543 1 98.38 248 SER B N 1
ATOM 5928 C CA . SER B 1 248 ? -17.547 -8.211 6.434 1 98.38 248 SER B CA 1
ATOM 5929 C C . SER B 1 248 ? -16.219 -8.922 6.75 1 98.38 248 SER B C 1
ATOM 5931 O O . SER B 1 248 ? -15.977 -10.023 6.262 1 98.38 248 SER B O 1
ATOM 5933 N N . LYS B 1 249 ? -15.367 -8.289 7.57 1 98.56 249 LYS B N 1
ATOM 5934 C CA . LYS B 1 249 ? -14.102 -8.93 7.926 1 98.56 249 LYS B CA 1
ATOM 5935 C C . LYS B 1 249 ? -14.344 -10.188 8.758 1 98.56 249 LYS B C 1
ATOM 5937 O O . LYS B 1 249 ? -13.633 -11.18 8.602 1 98.56 249 LYS B O 1
ATOM 5942 N N . ILE B 1 250 ? -15.344 -10.117 9.633 1 98.69 250 ILE B N 1
ATOM 5943 C CA . ILE B 1 250 ? -15.695 -11.281 10.438 1 98.69 250 ILE B CA 1
ATOM 5944 C C . ILE B 1 250 ? -16.281 -12.367 9.539 1 98.69 250 ILE B C 1
ATOM 5946 O O . ILE B 1 250 ? -15.883 -13.531 9.617 1 98.69 250 ILE B O 1
ATOM 5950 N N . LYS B 1 251 ? -17.125 -11.977 8.617 1 98.69 251 LYS B N 1
ATOM 5951 C CA . LYS B 1 251 ? -17.734 -12.938 7.703 1 98.69 251 LYS B CA 1
ATOM 5952 C C . LYS B 1 251 ? -16.703 -13.57 6.785 1 98.69 251 LYS B C 1
ATOM 5954 O O . LYS B 1 251 ? -16.766 -14.766 6.488 1 98.69 251 LYS B O 1
ATOM 5959 N N . GLU B 1 252 ? -15.75 -12.711 6.293 1 98.69 252 GLU B N 1
ATOM 5960 C CA . GLU B 1 252 ? -14.641 -13.219 5.496 1 98.69 252 GLU B CA 1
ATOM 5961 C C . GLU B 1 252 ? -13.898 -14.336 6.227 1 98.69 252 GLU B C 1
ATOM 5963 O O . GLU B 1 252 ? -13.648 -15.398 5.66 1 98.69 252 GLU B O 1
ATOM 5968 N N . GLN B 1 253 ? -13.609 -14.133 7.523 1 98.75 253 GLN B N 1
ATOM 5969 C CA . GLN B 1 253 ? -12.828 -15.086 8.297 1 98.75 253 GLN B CA 1
ATOM 5970 C C . GLN B 1 253 ? -13.625 -16.359 8.578 1 98.75 253 GLN B C 1
ATOM 5972 O O . GLN B 1 253 ? -13.07 -17.453 8.617 1 98.75 253 GLN B O 1
ATOM 5977 N N . ILE B 1 254 ? -14.945 -16.25 8.766 1 98.81 254 ILE B N 1
ATOM 5978 C CA . ILE B 1 254 ? -15.805 -17.406 8.969 1 98.81 254 ILE B CA 1
ATOM 5979 C C . ILE B 1 254 ? -15.75 -18.312 7.742 1 98.81 254 ILE B C 1
ATOM 5981 O O . ILE B 1 254 ? -15.633 -19.531 7.867 1 98.81 254 ILE B O 1
ATOM 5985 N N . GLU B 1 255 ? -15.797 -17.688 6.578 1 98.75 255 GLU B N 1
ATOM 5986 C CA . GLU B 1 255 ? -15.727 -18.469 5.352 1 98.75 255 GLU B CA 1
ATOM 5987 C C . GLU B 1 255 ? -14.352 -19.125 5.191 1 98.75 255 GLU B C 1
ATOM 5989 O O . GLU B 1 255 ? -14.242 -20.219 4.656 1 98.75 255 GLU B O 1
ATOM 5994 N N . LYS B 1 256 ? -13.258 -18.5 5.695 1 98.75 256 LYS B N 1
ATOM 5995 C CA . LYS B 1 256 ? -11.922 -19.094 5.672 1 98.75 256 LYS B CA 1
ATOM 5996 C C . LYS B 1 256 ? -11.859 -20.344 6.555 1 98.75 256 LYS B C 1
ATOM 5998 O O . LYS B 1 256 ? -11.188 -21.312 6.211 1 98.75 256 LYS B O 1
ATOM 6003 N N . ILE B 1 257 ? -12.57 -20.281 7.691 1 98.88 257 ILE B N 1
ATOM 6004 C CA . ILE B 1 257 ? -12.617 -21.422 8.594 1 98.88 257 ILE B CA 1
ATOM 6005 C C . ILE B 1 257 ? -13.312 -22.594 7.898 1 98.88 257 ILE B C 1
ATOM 6007 O O . ILE B 1 257 ? -12.828 -23.734 7.953 1 98.88 257 ILE B O 1
ATOM 6011 N N . LYS B 1 258 ? -14.375 -22.297 7.168 1 98.81 258 LYS B N 1
ATOM 6012 C CA . LYS B 1 258 ? -15.086 -23.344 6.445 1 98.81 258 LYS B CA 1
ATOM 6013 C C . LYS B 1 258 ? -14.219 -23.938 5.336 1 98.81 258 LYS B C 1
ATOM 6015 O O . LYS B 1 258 ? -14.219 -25.141 5.125 1 98.81 258 LYS B O 1
ATOM 6020 N N . ALA B 1 259 ? -13.461 -23.047 4.633 1 98.75 259 ALA B N 1
ATOM 6021 C CA . ALA B 1 259 ? -12.539 -23.531 3.607 1 98.75 259 ALA B CA 1
ATOM 6022 C C . ALA B 1 259 ? -11.461 -24.422 4.211 1 98.75 259 ALA B C 1
ATOM 6024 O O . ALA B 1 259 ? -11.109 -25.453 3.631 1 98.75 259 ALA B O 1
ATOM 6025 N N . GLN B 1 260 ? -10.969 -24.062 5.379 1 98.75 260 GLN B N 1
ATOM 6026 C CA . GLN B 1 260 ? -9.93 -24.828 6.051 1 98.75 260 GLN B CA 1
ATOM 6027 C C . GLN B 1 260 ? -10.445 -26.219 6.453 1 98.75 260 GLN B C 1
ATOM 6029 O O . GLN B 1 260 ? -9.703 -27.188 6.426 1 98.75 260 GLN B O 1
ATOM 6034 N N . ARG B 1 261 ? -11.734 -26.328 6.816 1 98.81 261 ARG B N 1
ATOM 6035 C CA . ARG B 1 261 ? -12.328 -27.609 7.152 1 98.81 261 ARG B CA 1
ATOM 6036 C C . ARG B 1 261 ? -12.336 -28.547 5.945 1 98.81 261 ARG B C 1
ATOM 6038 O O . ARG B 1 261 ? -12.133 -29.75 6.086 1 98.81 261 ARG B O 1
ATOM 6045 N N . GLU B 1 262 ? -12.539 -27.938 4.785 1 98.69 262 GLU B N 1
ATOM 6046 C CA . GLU B 1 262 ? -12.516 -28.734 3.57 1 98.69 262 GLU B CA 1
ATOM 6047 C C . GLU B 1 262 ? -11.109 -29.266 3.283 1 98.69 262 GLU B C 1
ATOM 6049 O O . GLU B 1 262 ? -10.953 -30.359 2.727 1 98.69 262 GLU B O 1
ATOM 6054 N N . LYS B 1 263 ? -10.07 -28.531 3.691 1 98.56 263 LYS B N 1
ATOM 6055 C CA . LYS B 1 263 ? -8.695 -29 3.523 1 98.56 263 LYS B CA 1
ATOM 6056 C C . LYS B 1 263 ? -8.43 -30.234 4.375 1 98.56 263 LYS B C 1
ATOM 6058 O O . LYS B 1 263 ? -7.688 -31.141 3.963 1 98.56 263 LYS B O 1
ATOM 6063 N N . ILE B 1 264 ? -9.039 -30.312 5.543 1 98.5 264 ILE B N 1
ATOM 6064 C CA . ILE B 1 264 ? -8.914 -31.484 6.395 1 98.5 264 ILE B CA 1
ATOM 6065 C C . ILE B 1 264 ? -9.578 -32.688 5.727 1 98.5 264 ILE B C 1
ATOM 6067 O O . ILE B 1 264 ? -9.031 -33.781 5.727 1 98.5 264 ILE B O 1
ATOM 6071 N N . VAL B 1 265 ? -10.727 -32.438 5.117 1 98.31 265 VAL B N 1
ATOM 6072 C CA . VAL B 1 265 ? -11.438 -33.5 4.406 1 98.31 265 VAL B CA 1
ATOM 6073 C C . VAL B 1 265 ? -10.586 -34 3.258 1 98.31 265 VAL B C 1
ATOM 6075 O O . VAL B 1 265 ? -10.508 -35.219 3.029 1 98.31 265 VAL B O 1
ATOM 6078 N N . GLN B 1 266 ? -9.914 -33.094 2.561 1 98.31 266 GLN B N 1
ATOM 6079 C CA . GLN B 1 266 ? -9.031 -33.5 1.463 1 98.31 266 GLN B CA 1
ATOM 6080 C C . GLN B 1 266 ? -7.859 -34.344 1.97 1 98.31 266 GLN B C 1
ATOM 6082 O O . GLN B 1 266 ? -7.496 -35.344 1.354 1 98.31 266 GLN B O 1
ATOM 6087 N N . ALA B 1 267 ? -7.297 -33.906 3.076 1 98 267 ALA B N 1
ATOM 6088 C CA . ALA B 1 267 ? -6.18 -34.656 3.652 1 98 267 ALA B CA 1
ATOM 6089 C C . ALA B 1 267 ? -6.613 -36.062 4.062 1 98 267 ALA B C 1
ATOM 6091 O O . ALA B 1 267 ? -5.879 -37.031 3.855 1 98 267 ALA B O 1
ATOM 6092 N N . LYS B 1 268 ? -7.789 -36.219 4.594 1 97.44 268 LYS B N 1
ATOM 6093 C CA . LYS B 1 268 ? -8.32 -37.5 5 1 97.44 268 LYS B CA 1
ATOM 6094 C C . LYS B 1 268 ? -8.648 -38.375 3.785 1 97.44 268 LYS B C 1
ATOM 6096 O O . LYS B 1 268 ? -8.555 -39.594 3.844 1 97.44 268 LYS B O 1
ATOM 6101 N N . GLY B 1 269 ? -9.023 -37.625 2.746 1 97.25 269 GLY B N 1
ATOM 6102 C CA . GLY B 1 269 ? -9.352 -38.344 1.526 1 97.25 269 GLY B CA 1
ATOM 6103 C C . GLY B 1 269 ? -8.172 -39.094 0.946 1 97.25 269 GLY B C 1
ATOM 6104 O O . GLY B 1 269 ? -8.359 -40.094 0.242 1 97.25 269 GLY B O 1
ATOM 6105 N N . LYS B 1 270 ? -6.941 -38.719 1.282 1 96.69 270 LYS B N 1
ATOM 6106 C CA . LYS B 1 270 ? -5.727 -39.344 0.756 1 96.69 270 LYS B CA 1
ATOM 6107 C C . LYS B 1 270 ? -5.543 -40.75 1.319 1 96.69 270 LYS B C 1
ATOM 6109 O O . LYS B 1 270 ? -4.773 -41.531 0.776 1 96.69 270 LYS B O 1
ATOM 6114 N N . PHE B 1 271 ? -6.316 -41.156 2.422 1 96.81 271 PHE B N 1
ATOM 6115 C CA . PHE B 1 271 ? -6.242 -42.5 3.021 1 96.81 271 PHE B CA 1
ATOM 6116 C C . PHE B 1 271 ? -7.172 -43.469 2.309 1 96.81 271 PHE B C 1
ATOM 6118 O O . PHE B 1 271 ? -7.16 -44.656 2.59 1 96.81 271 PHE B O 1
ATOM 6125 N N . LEU B 1 272 ? -7.945 -42.938 1.349 1 97.19 272 LEU B N 1
ATOM 6126 C CA . LEU B 1 272 ? -8.938 -43.75 0.667 1 97.19 272 LEU B CA 1
ATOM 6127 C C . LEU B 1 272 ? -8.547 -43.969 -0.787 1 97.19 272 LEU B C 1
ATOM 6129 O O . LEU B 1 272 ? -7.742 -43.25 -1.346 1 97.19 272 LEU B O 1
ATOM 6133 N N . PRO B 1 273 ? -9.047 -44.969 -1.458 1 96.75 273 PRO B N 1
ATOM 6134 C CA . PRO B 1 273 ? -8.672 -45.281 -2.84 1 96.75 273 PRO B CA 1
ATOM 6135 C C . PRO B 1 273 ? -9.289 -44.312 -3.846 1 96.75 273 PRO B C 1
ATOM 6137 O O . PRO B 1 273 ? -10.227 -43.562 -3.508 1 96.75 273 PRO B O 1
ATOM 6140 N N . GLU B 1 274 ? -8.727 -44.25 -4.992 1 97.06 274 GLU B N 1
ATOM 6141 C CA . GLU B 1 274 ? -9.25 -43.5 -6.141 1 97.06 274 GLU B CA 1
ATOM 6142 C C . GLU B 1 274 ? -9.758 -44.469 -7.219 1 97.06 274 GLU B C 1
ATOM 6144 O O . GLU B 1 274 ? -9.141 -45.5 -7.484 1 97.06 274 GLU B O 1
ATOM 6149 N N . LEU B 1 275 ? -10.961 -44.188 -7.73 1 97.94 275 LEU B N 1
ATOM 6150 C CA . LEU B 1 275 ? -11.578 -44.938 -8.805 1 97.94 275 LEU B CA 1
ATOM 6151 C C . LEU B 1 275 ? -11.797 -44.062 -10.039 1 97.94 275 LEU B C 1
ATOM 6153 O O . LEU B 1 275 ? -12.391 -43 -9.938 1 97.94 275 LEU B O 1
ATOM 6157 N N . ASN B 1 276 ? -11.234 -44.438 -11.156 1 96.69 276 ASN B N 1
ATOM 6158 C CA . ASN B 1 276 ? -11.43 -43.75 -12.414 1 96.69 276 ASN B CA 1
ATOM 6159 C C . ASN B 1 276 ? -11.758 -44.719 -13.555 1 96.69 276 ASN B C 1
ATOM 6161 O O . ASN B 1 276 ? -11.32 -45.875 -13.539 1 96.69 276 ASN B O 1
ATOM 6165 N N . LEU B 1 277 ? -12.578 -44.219 -14.508 1 98.06 277 LEU B N 1
ATOM 6166 C CA . LEU B 1 277 ? -12.875 -44.938 -15.734 1 98.06 277 LEU B CA 1
ATOM 6167 C C . LEU B 1 277 ? -12.031 -44.438 -16.891 1 98.06 277 LEU B C 1
ATOM 6169 O O . LEU B 1 277 ? -11.906 -43.219 -17.094 1 98.06 277 LEU B O 1
ATOM 6173 N N . GLU B 1 278 ? -11.383 -45.281 -17.594 1 97.38 278 GLU B N 1
ATOM 6174 C CA . GLU B 1 278 ? -10.57 -44.938 -18.75 1 97.38 278 GLU B CA 1
ATOM 6175 C C . GLU B 1 278 ? -11 -45.719 -19.984 1 97.38 278 GLU B C 1
ATOM 6177 O O . GLU B 1 278 ? -11.078 -46.969 -19.938 1 97.38 278 GLU B O 1
ATOM 6182 N N . LEU B 1 279 ? -11.398 -45.062 -21.031 1 97.69 279 LEU B N 1
ATOM 6183 C CA . LEU B 1 279 ? -11.625 -45.656 -22.344 1 97.69 279 LEU B CA 1
ATOM 6184 C C . LEU B 1 279 ? -10.477 -45.312 -23.297 1 97.69 279 LEU B C 1
ATOM 6186 O O . LEU B 1 279 ? -10.094 -44.156 -23.438 1 97.69 279 LEU B O 1
ATOM 6190 N N . ARG B 1 280 ? -9.875 -46.312 -23.859 1 97.06 280 ARG B N 1
ATOM 6191 C CA . ARG B 1 280 ? -8.734 -46.156 -24.75 1 97.06 280 ARG B CA 1
ATOM 6192 C C . ARG B 1 280 ? -8.984 -46.812 -26.109 1 97.06 280 ARG B C 1
ATOM 6194 O O . ARG B 1 280 ? -9.531 -47.906 -26.156 1 97.06 280 ARG B O 1
ATOM 6201 N N . ALA B 1 281 ? -8.719 -46.156 -27.203 1 97 281 ALA B N 1
ATOM 6202 C CA . ALA B 1 281 ? -8.656 -46.688 -28.562 1 97 281 ALA B CA 1
ATOM 6203 C C . ALA B 1 281 ? -7.309 -46.406 -29.203 1 97 281 ALA B C 1
ATOM 6205 O O . ALA B 1 281 ? -6.848 -45.25 -29.219 1 97 281 ALA B O 1
ATOM 6206 N N . SER B 1 282 ? -6.633 -47.469 -29.625 1 95.31 282 SER B N 1
ATOM 6207 C CA . SER B 1 282 ? -5.289 -47.281 -30.156 1 95.31 282 SER B CA 1
ATOM 6208 C C . SER B 1 282 ? -5.121 -47.969 -31.5 1 95.31 282 SER B C 1
ATOM 6210 O O . SER B 1 282 ? -5.762 -49 -31.766 1 95.31 282 SER B O 1
ATOM 6212 N N . LEU B 1 283 ? -4.422 -47.406 -32.375 1 94 283 LEU B N 1
ATOM 6213 C CA . LEU B 1 283 ? -3.98 -47.906 -33.656 1 94 283 LEU B CA 1
ATOM 6214 C C . LEU B 1 283 ? -2.459 -48 -33.719 1 94 283 LEU B C 1
ATOM 6216 O O . LEU B 1 283 ? -1.771 -47 -33.594 1 94 283 LEU B O 1
ATOM 6220 N N . ASP B 1 284 ? -1.899 -49.125 -33.812 1 91.94 284 ASP B N 1
ATOM 6221 C CA . ASP B 1 284 ? -0.464 -49.375 -33.844 1 91.94 284 ASP B CA 1
ATOM 6222 C C . ASP B 1 284 ? -0.061 -49.969 -35.219 1 91.94 284 ASP B C 1
ATOM 6224 O O . ASP B 1 284 ? -0.507 -51.031 -35.594 1 91.94 284 ASP B O 1
ATOM 6228 N N . LYS B 1 285 ? 0.738 -49.25 -35.906 1 90.44 285 LYS B N 1
ATOM 6229 C CA . LYS B 1 285 ? 1.298 -49.75 -37.156 1 90.44 285 LYS B CA 1
ATOM 6230 C C . LYS B 1 285 ? 2.801 -49.969 -37.031 1 90.44 285 LYS B C 1
ATOM 6232 O O . LYS B 1 285 ? 3.586 -49.031 -37.031 1 90.44 285 LYS B O 1
ATOM 6237 N N . ASN B 1 286 ? 3.271 -51.219 -36.969 1 85.88 286 ASN B N 1
ATOM 6238 C CA . ASN B 1 286 ? 4.652 -51.688 -37.031 1 85.88 286 ASN B CA 1
ATOM 6239 C C . ASN B 1 286 ? 5.449 -51.281 -35.781 1 85.88 286 ASN B C 1
ATOM 6241 O O . ASN B 1 286 ? 6.629 -50.938 -35.906 1 85.88 286 ASN B O 1
ATOM 6245 N N . ILE B 1 287 ? 4.805 -51.062 -34.688 1 81.62 287 ILE B N 1
ATOM 6246 C CA . ILE B 1 287 ? 5.539 -50.719 -33.469 1 81.62 287 ILE B CA 1
ATOM 6247 C C . ILE B 1 287 ? 5.738 -52 -32.625 1 81.62 287 ILE B C 1
ATOM 6249 O O . ILE B 1 287 ? 6.871 -52.375 -32.312 1 81.62 287 ILE B O 1
ATOM 6253 N N . ASP B 1 288 ? 4.668 -52.688 -32.375 1 70.88 288 ASP B N 1
ATOM 6254 C CA . ASP B 1 288 ? 4.746 -53.844 -31.5 1 70.88 288 ASP B CA 1
ATOM 6255 C C . ASP B 1 288 ? 4.953 -55.125 -32.312 1 70.88 288 ASP B C 1
ATOM 6257 O O . ASP B 1 288 ? 5.664 -56.031 -31.859 1 70.88 288 ASP B O 1
ATOM 6261 N N . LEU B 1 289 ? 4.242 -55.188 -33.438 1 69.69 289 LEU B N 1
ATOM 6262 C CA . LEU B 1 289 ? 4.336 -56.406 -34.219 1 69.69 289 LEU B CA 1
ATOM 6263 C C . LEU B 1 289 ? 5.594 -56.406 -35.094 1 69.69 289 LEU B C 1
ATOM 6265 O O . LEU B 1 289 ? 5.984 -55.375 -35.625 1 69.69 289 LEU B O 1
ATOM 6269 N N . LEU B 1 290 ? 6.324 -57.5 -34.906 1 63.41 290 LEU B N 1
ATOM 6270 C CA . LEU B 1 290 ? 7.461 -57.656 -35.812 1 63.41 290 LEU B CA 1
ATOM 6271 C C . LEU B 1 290 ? 7.016 -57.688 -37.25 1 63.41 290 LEU B C 1
ATOM 6273 O O . LEU B 1 290 ? 6.031 -58.375 -37.594 1 63.41 290 LEU B O 1
ATOM 6277 N N . GLY B 1 291 ? 7.539 -56.75 -38.188 1 67.5 291 GLY B N 1
ATOM 6278 C CA . GLY B 1 291 ? 7.27 -56.656 -39.594 1 67.5 291 GLY B CA 1
ATOM 6279 C C . GLY B 1 291 ? 6.254 -55.594 -39.938 1 67.5 291 GLY B C 1
ATOM 6280 O O . GLY B 1 291 ? 6.219 -54.531 -39.312 1 67.5 291 GLY B O 1
ATOM 6281 N N . ASP B 1 292 ? 5.414 -55.625 -41.094 1 76.38 292 ASP B N 1
ATOM 6282 C CA . ASP B 1 292 ? 4.449 -54.688 -41.625 1 76.38 292 ASP B CA 1
ATOM 6283 C C . ASP B 1 292 ? 3.051 -54.938 -41.094 1 76.38 292 ASP B C 1
ATOM 6285 O O . ASP B 1 292 ? 2.17 -55.406 -41.812 1 76.38 292 ASP B O 1
ATOM 6289 N N . GLY B 1 293 ? 2.91 -55.031 -39.688 1 83.5 293 GLY B N 1
ATOM 6290 C CA . GLY B 1 293 ? 1.604 -55.375 -39.156 1 83.5 293 GLY B CA 1
ATOM 6291 C C . GLY B 1 293 ? 0.901 -54.188 -38.531 1 83.5 293 GLY B C 1
ATOM 6292 O O . GLY B 1 293 ? 1.533 -53.156 -38.219 1 83.5 293 GLY B O 1
ATOM 6293 N N . THR B 1 294 ? -0.504 -54.219 -38.562 1 88.5 294 THR B N 1
ATOM 6294 C CA . THR B 1 294 ? -1.367 -53.219 -37.938 1 88.5 294 THR B CA 1
ATOM 6295 C C . THR B 1 294 ? -2.184 -53.844 -36.812 1 88.5 294 THR B C 1
ATOM 6297 O O . THR B 1 294 ? -2.695 -54.969 -36.969 1 88.5 294 THR B O 1
ATOM 6300 N N . THR B 1 295 ? -2.1 -53.219 -35.688 1 90.25 295 THR B N 1
ATOM 6301 C CA . THR B 1 295 ? -2.914 -53.656 -34.531 1 90.25 295 THR B CA 1
ATOM 6302 C C . THR B 1 295 ? -3.867 -52.562 -34.094 1 90.25 295 THR B C 1
ATOM 6304 O O . THR B 1 295 ? -3.459 -51.406 -33.938 1 90.25 295 THR B O 1
ATOM 6307 N N . LYS B 1 296 ? -5.188 -52.875 -33.969 1 92.75 296 LYS B N 1
ATOM 6308 C CA . LYS B 1 296 ? -6.195 -52 -33.375 1 92.75 296 LYS B CA 1
ATOM 6309 C C . LYS B 1 296 ? -6.652 -52.531 -32.031 1 92.75 296 LYS B C 1
ATOM 6311 O O . LYS B 1 296 ? -6.875 -53.719 -31.859 1 92.75 296 LYS B O 1
ATOM 6316 N N . ASN B 1 297 ? -6.684 -51.594 -31.094 1 93.31 297 ASN B N 1
ATOM 6317 C CA . ASN B 1 297 ? -7.094 -52 -29.766 1 93.31 297 ASN B CA 1
ATOM 6318 C C . ASN B 1 297 ? -8.102 -51.031 -29.156 1 93.31 297 ASN B C 1
ATOM 6320 O O . ASN B 1 297 ? -7.973 -49.812 -29.328 1 93.31 297 ASN B O 1
ATOM 6324 N N . VAL B 1 298 ? -9.25 -51.5 -28.625 1 95.5 298 VAL B N 1
ATOM 6325 C CA . VAL B 1 298 ? -10.219 -50.719 -27.844 1 95.5 298 VAL B CA 1
ATOM 6326 C C . VAL B 1 298 ? -10.367 -51.375 -26.469 1 95.5 298 VAL B C 1
ATOM 6328 O O . VAL B 1 298 ? -10.562 -52.594 -26.344 1 95.5 298 VAL B O 1
ATOM 6331 N N . ALA B 1 299 ? -10.188 -50.5 -25.484 1 96.19 299 ALA B N 1
ATOM 6332 C CA . ALA B 1 299 ? -10.25 -51.031 -24.125 1 96.19 299 ALA B CA 1
ATOM 6333 C C . ALA B 1 299 ? -11 -50.094 -23.188 1 96.19 299 ALA B C 1
ATOM 6335 O O . ALA B 1 299 ? -10.898 -48.875 -23.312 1 96.19 299 ALA B O 1
ATOM 6336 N N . ALA B 1 300 ? -11.844 -50.688 -22.328 1 96.25 300 ALA B N 1
ATOM 6337 C CA . ALA B 1 300 ? -12.414 -50 -21.156 1 96.25 300 ALA B CA 1
ATOM 6338 C C . ALA B 1 300 ? -11.781 -50.5 -19.859 1 96.25 300 ALA B C 1
ATOM 6340 O O . ALA B 1 300 ? -11.734 -51.688 -19.609 1 96.25 300 ALA B O 1
ATOM 6341 N N . ARG B 1 301 ? -11.219 -49.531 -19.125 1 96.81 301 ARG B N 1
ATOM 6342 C CA . ARG B 1 301 ? -10.5 -49.906 -17.922 1 96.81 301 ARG B CA 1
ATOM 6343 C C . ARG B 1 301 ? -11.055 -49.156 -16.703 1 96.81 301 ARG B C 1
ATOM 6345 O O . ARG B 1 301 ? -11.336 -47.969 -16.766 1 96.81 301 ARG B O 1
ATOM 6352 N N . LEU B 1 302 ? -11.305 -49.906 -15.664 1 97.19 302 LEU B N 1
ATOM 6353 C CA . LEU B 1 302 ? -11.594 -49.312 -14.352 1 97.19 302 LEU B CA 1
ATOM 6354 C C . LEU B 1 302 ? -10.359 -49.344 -13.461 1 97.19 302 LEU B C 1
ATOM 6356 O O . LEU B 1 302 ? -9.906 -50.438 -13.055 1 97.19 302 LEU B O 1
ATOM 6360 N N . ASN B 1 303 ? -9.852 -48.156 -13.188 1 96.44 303 ASN B N 1
ATOM 6361 C CA . ASN B 1 303 ? -8.625 -48.062 -12.398 1 96.44 303 ASN B CA 1
ATOM 6362 C C . ASN B 1 303 ? -8.922 -47.844 -10.922 1 96.44 303 ASN B C 1
ATOM 6364 O O . ASN B 1 303 ? -9.602 -46.875 -10.562 1 96.44 303 ASN B O 1
ATOM 6368 N N . PHE B 1 304 ? -8.469 -48.75 -10.148 1 96.25 304 PHE B N 1
ATOM 6369 C CA . PHE B 1 304 ? -8.547 -48.656 -8.695 1 96.25 304 PHE B CA 1
ATOM 6370 C C . PHE B 1 304 ? -7.156 -48.469 -8.094 1 96.25 304 PHE B C 1
ATOM 6372 O O . PHE B 1 304 ? -6.328 -49.375 -8.141 1 96.25 304 PHE B O 1
ATOM 6379 N N . ASN B 1 305 ? -6.867 -47.281 -7.602 1 96.06 305 ASN B N 1
ATOM 6380 C CA . ASN B 1 305 ? -5.57 -46.969 -7.016 1 96.06 305 ASN B CA 1
ATOM 6381 C C . ASN B 1 305 ? -5.699 -46.625 -5.535 1 96.06 305 ASN B C 1
ATOM 6383 O O . ASN B 1 305 ? -6.57 -45.844 -5.156 1 96.06 305 ASN B O 1
ATOM 6387 N N . TRP B 1 306 ? -4.785 -47.25 -4.699 1 96.06 306 TRP B N 1
ATOM 6388 C CA . TRP B 1 306 ? -4.832 -47 -3.26 1 96.06 306 TRP B CA 1
ATOM 6389 C C . TRP B 1 306 ? -3.428 -46.875 -2.68 1 96.06 306 TRP B C 1
ATOM 6391 O O . TRP B 1 306 ? -2.648 -47.844 -2.717 1 96.06 306 TRP B O 1
ATOM 6401 N N . ASN B 1 307 ? -3.096 -45.688 -2.277 1 95.5 307 ASN B N 1
ATOM 6402 C CA . ASN B 1 307 ? -1.839 -45.5 -1.559 1 95.5 307 ASN B CA 1
ATOM 6403 C C . ASN B 1 307 ? -1.947 -45.969 -0.112 1 95.5 307 ASN B C 1
ATOM 6405 O O . ASN B 1 307 ? -2.582 -45.312 0.714 1 95.5 307 ASN B O 1
ATOM 6409 N N . LEU B 1 308 ? -1.319 -47.031 0.204 1 95.19 308 LEU B N 1
ATOM 6410 C CA . LEU B 1 308 ? -1.456 -47.656 1.511 1 95.19 308 LEU B CA 1
ATOM 6411 C C . LEU B 1 308 ? -0.506 -47.031 2.523 1 95.19 308 LEU B C 1
ATOM 6413 O O . LEU B 1 308 ? -0.764 -47.062 3.729 1 95.19 308 LEU B O 1
ATOM 6417 N N . TYR B 1 309 ? 0.646 -46.562 2.041 1 95.81 309 TYR B N 1
ATOM 6418 C CA . TYR B 1 309 ? 1.647 -45.938 2.904 1 95.81 309 TYR B CA 1
ATOM 6419 C C . TYR B 1 309 ? 2.455 -44.906 2.143 1 95.81 309 TYR B C 1
ATOM 6421 O O . TYR B 1 309 ? 3.008 -45.188 1.078 1 95.81 309 TYR B O 1
ATOM 6429 N N . ASN B 1 310 ? 2.461 -43.812 2.707 1 95.94 310 ASN B N 1
ATOM 6430 C CA . ASN B 1 310 ? 3.17 -42.688 2.086 1 95.94 310 ASN B CA 1
ATOM 6431 C C . ASN B 1 310 ? 4.172 -42.062 3.049 1 95.94 310 ASN B C 1
ATOM 6433 O O . ASN B 1 310 ? 4.16 -40.844 3.256 1 95.94 310 ASN B O 1
ATOM 6437 N N . GLY B 1 311 ? 4.98 -42.781 3.742 1 96.38 311 GLY B N 1
ATOM 6438 C CA . GLY B 1 311 ? 6.035 -42.312 4.617 1 96.38 311 GLY B CA 1
ATOM 6439 C C . GLY B 1 311 ? 5.52 -41.438 5.758 1 96.38 311 GLY B C 1
ATOM 6440 O O . GLY B 1 311 ? 6.164 -40.469 6.148 1 96.38 311 GLY B O 1
ATOM 6441 N N . ASN B 1 312 ? 4.238 -41.625 6.188 1 95.69 312 ASN B N 1
ATOM 6442 C CA . ASN B 1 312 ? 3.576 -40.906 7.27 1 95.69 312 ASN B CA 1
ATOM 6443 C C . ASN B 1 312 ? 3.195 -39.5 6.848 1 95.69 312 ASN B C 1
ATOM 6445 O O . ASN B 1 312 ? 2.721 -38.719 7.668 1 95.69 312 ASN B O 1
ATOM 6449 N N . LYS B 1 313 ? 3.387 -39.094 5.672 1 96.94 313 LYS B N 1
ATOM 6450 C CA . LYS B 1 313 ? 3.145 -37.75 5.18 1 96.94 313 LYS B CA 1
ATOM 6451 C C . LYS B 1 313 ? 1.66 -37.406 5.242 1 96.94 313 LYS B C 1
ATOM 6453 O O . LYS B 1 313 ? 1.297 -36.281 5.586 1 96.94 313 LYS B O 1
ATOM 6458 N N . ASP B 1 314 ? 0.732 -38.344 4.941 1 96 314 ASP B N 1
ATOM 6459 C CA . ASP B 1 314 ? -0.701 -38.062 4.941 1 96 314 ASP B CA 1
ATOM 6460 C C . ASP B 1 314 ? -1.213 -37.812 6.355 1 96 314 ASP B C 1
ATOM 6462 O O . ASP B 1 314 ? -2.037 -36.938 6.574 1 96 314 ASP B O 1
ATOM 6466 N N . LYS B 1 315 ? -0.728 -38.656 7.262 1 96.69 315 LYS B N 1
ATOM 6467 C CA . LYS B 1 315 ? -1.093 -38.438 8.656 1 96.69 315 LYS B CA 1
ATOM 6468 C C . LYS B 1 315 ? -0.622 -37.062 9.141 1 96.69 315 LYS B C 1
ATOM 6470 O O . LYS B 1 315 ? -1.374 -36.344 9.797 1 96.69 315 LYS B O 1
ATOM 6475 N N . VAL B 1 316 ? 0.596 -36.719 8.836 1 97.5 316 VAL B N 1
ATOM 6476 C CA . VAL B 1 316 ? 1.175 -35.438 9.242 1 97.5 316 VAL B CA 1
ATOM 6477 C C . VAL B 1 316 ? 0.402 -34.281 8.594 1 97.5 316 VAL B C 1
ATOM 6479 O O . VAL B 1 316 ? 0.102 -33.281 9.25 1 97.5 316 VAL B O 1
ATOM 6482 N N . ALA B 1 317 ? 0.072 -34.406 7.316 1 97.69 317 ALA B N 1
ATOM 6483 C CA . ALA B 1 317 ? -0.683 -33.375 6.605 1 97.69 317 ALA B CA 1
ATOM 6484 C C . ALA B 1 317 ? -2.037 -33.156 7.27 1 97.69 317 ALA B C 1
ATOM 6486 O O . ALA B 1 317 ? -2.475 -32 7.398 1 97.69 317 ALA B O 1
ATOM 6487 N N . THR B 1 318 ? -2.742 -34.25 7.656 1 97.62 318 THR B N 1
ATOM 6488 C CA . THR B 1 318 ? -4.035 -34.125 8.32 1 97.62 318 THR B CA 1
ATOM 6489 C C . THR B 1 318 ? -3.895 -33.375 9.641 1 97.62 318 THR B C 1
ATOM 6491 O O . THR B 1 318 ? -4.688 -32.469 9.938 1 97.62 318 THR B O 1
ATOM 6494 N N . GLU B 1 319 ? -2.891 -33.688 10.398 1 97.94 319 GLU B N 1
ATOM 6495 C CA . GLU B 1 319 ? -2.645 -33.031 11.664 1 97.94 319 GLU B CA 1
ATOM 6496 C C . GLU B 1 319 ? -2.301 -31.547 11.445 1 97.94 319 GLU B C 1
ATOM 6498 O O . GLU B 1 319 ? -2.77 -30.672 12.188 1 97.94 319 GLU B O 1
ATOM 6503 N N . GLN B 1 320 ? -1.484 -31.328 10.453 1 98.31 320 GLN B N 1
ATOM 6504 C CA . GLN B 1 320 ? -1.104 -29.969 10.109 1 98.31 320 GLN B CA 1
ATOM 6505 C C . GLN B 1 320 ? -2.33 -29.109 9.773 1 98.31 320 GLN B C 1
ATOM 6507 O O . GLN B 1 320 ? -2.471 -28 10.266 1 98.31 320 GLN B O 1
ATOM 6512 N N . GLU B 1 321 ? -3.205 -29.641 8.914 1 98.25 321 GLU B N 1
ATOM 6513 C CA . GLU B 1 321 ? -4.398 -28.891 8.516 1 98.25 321 GLU B CA 1
ATOM 6514 C C . GLU B 1 321 ? -5.309 -28.625 9.719 1 98.25 321 GLU B C 1
ATOM 6516 O O . GLU B 1 321 ? -5.961 -27.594 9.789 1 98.25 321 GLU B O 1
ATOM 6521 N N . ARG B 1 322 ? -5.367 -29.547 10.672 1 98.38 322 ARG B N 1
ATOM 6522 C CA . ARG B 1 322 ? -6.145 -29.344 11.891 1 98.38 322 ARG B CA 1
ATOM 6523 C C . ARG B 1 322 ? -5.562 -28.203 12.719 1 98.38 322 ARG B C 1
ATOM 6525 O O . ARG B 1 322 ? -6.309 -27.406 13.281 1 98.38 322 ARG B O 1
ATOM 6532 N N . ILE B 1 323 ? -4.223 -28.172 12.805 1 98.31 323 ILE B N 1
ATOM 6533 C CA . ILE B 1 323 ? -3.559 -27.094 13.531 1 98.31 323 ILE B CA 1
ATOM 6534 C C . ILE B 1 323 ? -3.859 -25.75 12.867 1 98.31 323 ILE B C 1
ATOM 6536 O O . ILE B 1 323 ? -4.168 -24.766 13.539 1 98.31 323 ILE B O 1
ATOM 6540 N N . PHE B 1 324 ? -3.865 -25.766 11.531 1 98.19 324 PHE B N 1
ATOM 6541 C CA . PHE B 1 324 ? -4.18 -24.547 10.805 1 98.19 324 PHE B CA 1
ATOM 6542 C C . PHE B 1 324 ? -5.629 -24.125 11.031 1 98.19 324 PHE B C 1
ATOM 6544 O O . PHE B 1 324 ? -5.941 -22.938 11.062 1 98.19 324 PHE B O 1
ATOM 6551 N N . LEU B 1 325 ? -6.578 -25.125 11.195 1 98.31 325 LEU B N 1
ATOM 6552 C CA . LEU B 1 325 ? -7.961 -24.797 11.531 1 98.31 325 LEU B CA 1
ATOM 6553 C C . LEU B 1 325 ? -8.031 -24.047 12.852 1 98.31 325 LEU B C 1
ATOM 6555 O O . LEU B 1 325 ? -8.758 -23.062 12.969 1 98.31 325 LEU B O 1
ATOM 6559 N N . ASN B 1 326 ? -7.246 -24.469 13.859 1 98.12 326 ASN B N 1
ATOM 6560 C CA . ASN B 1 326 ? -7.207 -23.766 15.141 1 98.12 326 ASN B CA 1
ATOM 6561 C C . ASN B 1 326 ? -6.645 -22.359 15 1 98.12 326 ASN B C 1
ATOM 6563 O O . ASN B 1 326 ? -7.117 -21.422 15.656 1 98.12 326 ASN B O 1
ATOM 6567 N N . GLU B 1 327 ? -5.656 -22.234 14.18 1 98.06 327 GLU B N 1
ATOM 6568 C CA . GLU B 1 327 ? -5.113 -20.906 13.891 1 98.06 327 GLU B CA 1
ATOM 6569 C C . GLU B 1 327 ? -6.188 -19.984 13.32 1 98.06 327 GLU B C 1
ATOM 6571 O O . GLU B 1 327 ? -6.32 -18.844 13.75 1 98.06 327 GLU B O 1
ATOM 6576 N N . GLN B 1 328 ? -6.957 -20.516 12.344 1 98.5 328 GLN B N 1
ATOM 6577 C CA . GLN B 1 328 ? -8 -19.719 11.719 1 98.5 328 GLN B CA 1
ATOM 6578 C C . GLN B 1 328 ? -9.055 -19.281 12.734 1 98.5 328 GLN B C 1
ATOM 6580 O O . GLN B 1 328 ? -9.57 -18.172 12.672 1 98.5 328 GLN B O 1
ATOM 6585 N N . LYS B 1 329 ? -9.344 -20.172 13.617 1 98.62 329 LYS B N 1
ATOM 6586 C CA . LYS B 1 329 ? -10.305 -19.859 14.664 1 98.62 329 LYS B CA 1
ATOM 6587 C C . LYS B 1 329 ? -9.773 -18.75 15.586 1 98.62 329 LYS B C 1
ATOM 6589 O O . LYS B 1 329 ? -10.516 -17.844 15.969 1 98.62 329 LYS B O 1
ATOM 6594 N N . LYS B 1 330 ? -8.469 -18.797 15.945 1 98.56 330 LYS B N 1
ATOM 6595 C CA . LYS B 1 330 ? -7.859 -17.766 16.766 1 98.56 330 LYS B CA 1
ATOM 6596 C C . LYS B 1 330 ? -7.797 -16.438 16.016 1 98.56 330 LYS B C 1
ATOM 6598 O O . LYS B 1 330 ? -7.938 -15.367 16.625 1 98.56 330 LYS B O 1
ATOM 6603 N N . ASN B 1 331 ? -7.598 -16.531 14.758 1 98.38 331 ASN B N 1
ATOM 6604 C CA . ASN B 1 331 ? -7.648 -15.328 13.945 1 98.38 331 ASN B CA 1
ATOM 6605 C C . ASN B 1 331 ? -9.031 -14.672 13.992 1 98.38 331 ASN B C 1
ATOM 6607 O O . ASN B 1 331 ? -9.141 -13.445 14.023 1 98.38 331 ASN B O 1
ATOM 6611 N N . LEU B 1 332 ? -10.086 -15.5 13.961 1 98.38 332 LEU B N 1
ATOM 6612 C CA . LEU B 1 332 ? -11.438 -14.969 14.078 1 98.38 332 LEU B CA 1
ATOM 6613 C C . LEU B 1 332 ? -11.617 -14.219 15.398 1 98.38 332 LEU B C 1
ATOM 6615 O O . LEU B 1 332 ? -12.195 -13.125 15.43 1 98.38 332 LEU B O 1
ATOM 6619 N N . ASP B 1 333 ? -11.047 -14.742 16.469 1 98.12 333 ASP B N 1
ATOM 6620 C CA . ASP B 1 333 ? -11.109 -14.086 17.766 1 98.12 333 ASP B CA 1
ATOM 6621 C C . ASP B 1 333 ? -10.414 -12.727 17.734 1 98.12 333 ASP B C 1
ATOM 6623 O O . ASP B 1 333 ? -10.93 -11.742 18.25 1 98.12 333 ASP B O 1
ATOM 6627 N N . ASP B 1 334 ? -9.289 -12.734 17.172 1 97.62 334 ASP B N 1
ATOM 6628 C CA . ASP B 1 334 ? -8.492 -11.508 17.078 1 97.62 334 ASP B CA 1
ATOM 6629 C C . ASP B 1 334 ? -9.219 -10.438 16.266 1 97.62 334 ASP B C 1
ATOM 6631 O O . ASP B 1 334 ? -9.328 -9.289 16.703 1 97.62 334 ASP B O 1
ATOM 6635 N N . ILE B 1 335 ? -9.75 -10.844 15.094 1 98.31 335 ILE B N 1
ATOM 6636 C CA . ILE B 1 335 ? -10.461 -9.922 14.219 1 98.31 335 ILE B CA 1
ATOM 6637 C C . ILE B 1 335 ? -11.711 -9.391 14.93 1 98.31 335 ILE B C 1
ATOM 6639 O O . ILE B 1 335 ? -12 -8.195 14.875 1 98.31 335 ILE B O 1
ATOM 6643 N N . THR B 1 336 ? -12.398 -10.289 15.586 1 98.38 336 THR B N 1
ATOM 6644 C CA . THR B 1 336 ? -13.586 -9.891 16.328 1 98.38 336 THR B CA 1
ATOM 6645 C C . THR B 1 336 ? -13.227 -8.906 17.438 1 98.38 336 THR B C 1
ATOM 6647 O O . THR B 1 336 ? -13.898 -7.887 17.609 1 98.38 336 THR B O 1
ATOM 6650 N N . GLY B 1 337 ? -12.18 -9.227 18.203 1 98.12 337 GLY B N 1
ATOM 6651 C CA . GLY B 1 337 ? -11.719 -8.312 19.234 1 98.12 337 GLY B CA 1
ATOM 6652 C C . GLY B 1 337 ? -11.359 -6.938 18.688 1 98.12 337 GLY B C 1
ATOM 6653 O O . GLY B 1 337 ? -11.688 -5.918 19.312 1 98.12 337 GLY B O 1
ATOM 6654 N N . GLU B 1 338 ? -10.719 -6.91 17.562 1 97.56 338 GLU B N 1
ATOM 6655 C CA . GLU B 1 338 ? -10.336 -5.652 16.938 1 97.56 338 GLU B CA 1
ATOM 6656 C C . GLU B 1 338 ? -11.562 -4.832 16.547 1 97.56 338 GLU B C 1
ATOM 6658 O O . GLU B 1 338 ? -11.617 -3.625 16.797 1 97.56 338 GLU B O 1
ATOM 6663 N N . ILE B 1 339 ? -12.539 -5.5 15.969 1 98.19 339 ILE B N 1
ATOM 6664 C CA . ILE B 1 339 ? -13.75 -4.816 15.523 1 98.19 339 ILE B CA 1
ATOM 6665 C C . ILE B 1 339 ? -14.523 -4.293 16.734 1 98.19 339 ILE B C 1
ATOM 6667 O O . ILE B 1 339 ? -14.984 -3.15 16.734 1 98.19 339 ILE B O 1
ATOM 6671 N N . VAL B 1 340 ? -14.586 -5.07 17.766 1 98.19 340 VAL B N 1
ATOM 6672 C CA . VAL B 1 340 ? -15.281 -4.672 18.984 1 98.19 340 VAL B CA 1
ATOM 6673 C C . VAL B 1 340 ? -14.578 -3.463 19.609 1 98.19 340 VAL B C 1
ATOM 6675 O O . VAL B 1 340 ? -15.234 -2.494 20 1 98.19 340 VAL B O 1
ATOM 6678 N N . SER B 1 341 ? -13.258 -3.504 19.656 1 97.81 341 SER B N 1
ATOM 6679 C CA . SER B 1 341 ? -12.484 -2.389 20.188 1 97.81 341 SER B CA 1
ATOM 6680 C C . SER B 1 341 ? -12.727 -1.116 19.375 1 97.81 341 SER B C 1
ATOM 6682 O O . SER B 1 341 ? -12.914 -0.039 19.938 1 97.81 341 SER B O 1
ATOM 6684 N N . ASN B 1 342 ? -12.773 -1.269 18.109 1 97.62 342 ASN B N 1
ATOM 6685 C CA . ASN B 1 342 ? -13.008 -0.122 17.25 1 97.62 342 ASN B CA 1
ATOM 6686 C C . ASN B 1 342 ? -14.391 0.483 17.469 1 97.62 342 ASN B C 1
ATOM 6688 O O . ASN B 1 342 ? -14.523 1.702 17.594 1 97.62 342 ASN B O 1
ATOM 6692 N N . VAL B 1 343 ? -15.336 -0.366 17.547 1 98.38 343 VAL B N 1
ATOM 6693 C CA . VAL B 1 343 ? -16.703 0.095 17.719 1 98.38 343 VAL B CA 1
ATOM 6694 C C . VAL B 1 343 ? -16.859 0.786 19.078 1 98.38 343 VAL B C 1
ATOM 6696 O O . VAL B 1 343 ? -17.469 1.846 19.172 1 98.38 343 VAL B O 1
ATOM 6699 N N . LYS B 1 344 ? -16.25 0.226 20.109 1 97.88 344 LYS B N 1
ATOM 6700 C CA . LYS B 1 344 ? -16.266 0.845 21.438 1 97.88 344 LYS B CA 1
ATOM 6701 C C . LYS B 1 344 ? -15.641 2.236 21.406 1 97.88 344 LYS B C 1
ATOM 6703 O O . LYS B 1 344 ? -16.203 3.191 21.938 1 97.88 344 LYS B O 1
ATOM 6708 N N . SER B 1 345 ? -14.562 2.299 20.719 1 98.12 345 SER B N 1
ATOM 6709 C CA . SER B 1 345 ? -13.852 3.566 20.609 1 98.12 345 SER B CA 1
ATOM 6710 C C . SER B 1 345 ? -14.664 4.602 19.844 1 98.12 345 SER B C 1
ATOM 6712 O O . SER B 1 345 ? -14.875 5.719 20.328 1 98.12 345 SER B O 1
ATOM 6714 N N . LEU B 1 346 ? -15.172 4.234 18.75 1 98.31 346 LEU B N 1
ATOM 6715 C CA . LEU B 1 346 ? -15.891 5.16 17.875 1 98.31 346 LEU B CA 1
ATOM 6716 C C . LEU B 1 346 ? -17.203 5.59 18.516 1 98.31 346 LEU B C 1
ATOM 6718 O O . LEU B 1 346 ? -17.578 6.762 18.438 1 98.31 346 LEU B O 1
ATOM 6722 N N . TYR B 1 347 ? -17.875 4.605 19.125 1 97.75 347 TYR B N 1
ATOM 6723 C CA . TYR B 1 347 ? -19.125 4.918 19.812 1 97.75 347 TYR B CA 1
ATOM 6724 C C . TYR B 1 347 ? -18.891 5.879 20.969 1 97.75 347 TYR B C 1
ATOM 6726 O O . TYR B 1 347 ? -19.594 6.875 21.109 1 97.75 347 TYR B O 1
ATOM 6734 N N . GLY B 1 348 ? -17.875 5.645 21.75 1 97.06 348 GLY B N 1
ATOM 6735 C CA . GLY B 1 348 ? -17.516 6.543 22.828 1 97.06 348 GLY B CA 1
ATOM 6736 C C . GLY B 1 348 ? -17.109 7.922 22.359 1 97.06 348 GLY B C 1
ATOM 6737 O O . GLY B 1 348 ? -17.484 8.93 22.953 1 97.06 348 GLY B O 1
ATOM 6738 N N . LYS B 1 349 ? -16.344 8 21.328 1 97.88 349 LYS B N 1
ATOM 6739 C CA . LYS B 1 349 ? -15.891 9.273 20.766 1 97.88 349 LYS B CA 1
ATOM 6740 C C . LYS B 1 349 ? -17.078 10.117 20.297 1 97.88 349 LYS B C 1
ATOM 6742 O O . LYS B 1 349 ? -17.047 11.344 20.406 1 97.88 349 LYS B O 1
ATOM 6747 N N . ASN B 1 350 ? -18.094 9.43 19.766 1 96.75 350 ASN B N 1
ATOM 6748 C CA . ASN B 1 350 ? -19.266 10.164 19.297 1 96.75 350 ASN B CA 1
ATOM 6749 C C . ASN B 1 350 ? -19.891 10.992 20.422 1 96.75 350 ASN B C 1
ATOM 6751 O O . ASN B 1 350 ? -20.172 12.18 20.25 1 96.75 350 ASN B O 1
ATOM 6755 N N . GLU B 1 351 ? -19.984 10.43 21.547 1 95.06 351 GLU B N 1
ATOM 6756 C CA . GLU B 1 351 ? -20.531 11.133 22.703 1 95.06 351 GLU B CA 1
ATOM 6757 C C . GLU B 1 351 ? -19.578 12.219 23.188 1 95.06 351 GLU B C 1
ATOM 6759 O O . GLU B 1 351 ? -20.016 13.312 23.578 1 95.06 351 GLU B O 1
ATOM 6764 N N . LYS B 1 352 ? -18.328 11.906 23.141 1 97.56 352 LYS B N 1
ATOM 6765 C CA . LYS B 1 352 ? -17.344 12.883 23.562 1 97.56 352 LYS B CA 1
ATOM 6766 C C . LYS B 1 352 ? -17.297 14.078 22.609 1 97.56 352 LYS B C 1
ATOM 6768 O O . LYS B 1 352 ? -17.141 15.219 23.047 1 97.56 352 LYS B O 1
ATOM 6773 N N . TYR B 1 353 ? -17.453 13.812 21.344 1 97.81 353 TYR B N 1
ATOM 6774 C CA . TYR B 1 353 ? -17.469 14.906 20.375 1 97.81 353 TYR B CA 1
ATOM 6775 C C . TYR B 1 353 ? -18.672 15.805 20.594 1 97.81 353 TYR B C 1
ATOM 6777 O O . TYR B 1 353 ? -18.562 17.031 20.5 1 97.81 353 TYR B O 1
ATOM 6785 N N . LYS B 1 354 ? -19.797 15.234 20.891 1 96.19 354 LYS B N 1
ATOM 6786 C CA . LYS B 1 354 ? -20.984 16.031 21.188 1 96.19 354 LYS B CA 1
ATOM 6787 C C . LYS B 1 354 ? -20.734 16.969 22.359 1 96.19 354 LYS B C 1
ATOM 6789 O O . LYS B 1 354 ? -21.047 18.156 22.297 1 96.19 354 LYS B O 1
ATOM 6794 N N . ALA B 1 355 ? -20.109 16.422 23.375 1 96.94 355 ALA B N 1
ATOM 6795 C CA . ALA B 1 355 ? -19.812 17.219 24.562 1 96.94 355 ALA B CA 1
ATOM 6796 C C . ALA B 1 355 ? -18.797 18.312 24.266 1 96.94 355 ALA B C 1
ATOM 6798 O O . ALA B 1 355 ? -18.953 19.453 24.703 1 96.94 355 ALA B O 1
ATOM 6799 N N . ARG B 1 356 ? -17.781 17.938 23.484 1 97.81 356 ARG B N 1
ATOM 6800 C CA . ARG B 1 356 ? -16.734 18.891 23.141 1 97.81 356 ARG B CA 1
ATOM 6801 C C . ARG B 1 356 ? -17.281 20.016 22.266 1 97.81 356 ARG B C 1
ATOM 6803 O O . ARG B 1 356 ? -16.906 21.172 22.422 1 97.81 356 ARG B O 1
ATOM 6810 N N . ILE B 1 357 ? -18.156 19.641 21.406 1 96.19 357 ILE B N 1
ATOM 6811 C CA . ILE B 1 357 ? -18.75 20.625 20.531 1 96.19 357 ILE B CA 1
ATOM 6812 C C . ILE B 1 357 ? -19.578 21.609 21.344 1 96.19 357 ILE B C 1
ATOM 6814 O O . ILE B 1 357 ? -19.469 22.828 21.172 1 96.19 357 ILE B O 1
ATOM 6818 N N . ALA B 1 358 ? -20.297 21.141 22.312 1 95.25 358 ALA B N 1
ATOM 6819 C CA . ALA B 1 358 ? -21.109 21.984 23.172 1 95.25 358 ALA B CA 1
ATOM 6820 C C . ALA B 1 358 ? -20.219 22.953 23.969 1 95.25 358 ALA B C 1
ATOM 6822 O O . ALA B 1 358 ? -20.516 24.156 24.031 1 95.25 358 ALA B O 1
ATOM 6823 N N . GLU B 1 359 ? -19.141 22.406 24.516 1 96.44 359 GLU B N 1
ATOM 6824 C CA . GLU B 1 359 ? -18.219 23.25 25.266 1 96.44 359 GLU B CA 1
ATOM 6825 C C . GLU B 1 359 ? -17.562 24.297 24.359 1 96.44 359 GLU B C 1
ATOM 6827 O O . GLU B 1 359 ? -17.375 25.438 24.766 1 96.44 359 GLU B O 1
ATOM 6832 N N . THR B 1 360 ? -17.203 23.906 23.188 1 96.38 360 THR B N 1
ATOM 6833 C CA . THR B 1 360 ? -16.516 24.812 22.281 1 96.38 360 THR B CA 1
ATOM 6834 C C . THR B 1 360 ? -17.484 25.875 21.734 1 96.38 360 THR B C 1
ATOM 6836 O O . THR B 1 360 ? -17.078 27 21.469 1 96.38 360 THR B O 1
ATOM 6839 N N . GLU B 1 361 ? -18.719 25.484 21.594 1 92.62 361 GLU B N 1
ATOM 6840 C CA . GLU B 1 361 ? -19.719 26.5 21.266 1 92.62 361 GLU B CA 1
ATOM 6841 C C . GLU B 1 361 ? -19.781 27.578 22.344 1 92.62 361 GLU B C 1
ATOM 6843 O O . GLU B 1 361 ? -19.859 28.766 22.031 1 92.62 361 GLU B O 1
ATOM 6848 N N . GLY B 1 362 ? -19.75 27.141 23.609 1 92.25 362 GLY B N 1
ATOM 6849 C CA . GLY B 1 362 ? -19.656 28.094 24.703 1 92.25 362 GLY B CA 1
ATOM 6850 C C . GLY B 1 362 ? -18.391 28.953 24.656 1 92.25 362 GLY B C 1
ATOM 6851 O O . GLY B 1 362 ? -18.438 30.156 24.906 1 92.25 362 GLY B O 1
ATOM 6852 N N . TYR B 1 363 ? -17.281 28.297 24.297 1 93 363 TYR B N 1
ATOM 6853 C CA . TYR B 1 363 ? -16 28.984 24.141 1 93 363 TYR B CA 1
ATOM 6854 C C . TYR B 1 363 ? -16.094 30.078 23.078 1 93 363 TYR B C 1
ATOM 6856 O O . TYR B 1 363 ? -15.633 31.203 23.297 1 93 363 TYR B O 1
ATOM 6864 N N . VAL B 1 364 ? -16.719 29.812 21.969 1 91.56 364 VAL B N 1
ATOM 6865 C CA . VAL B 1 364 ? -16.891 30.766 20.875 1 91.56 364 VAL B CA 1
ATOM 6866 C C . VAL B 1 364 ? -17.781 31.922 21.328 1 91.56 364 VAL B C 1
ATOM 6868 O O . VAL B 1 364 ? -17.469 33.094 21.094 1 91.56 364 VAL B O 1
ATOM 6871 N N . LYS B 1 365 ? -18.828 31.609 22 1 91.31 365 LYS B N 1
ATOM 6872 C CA . LYS B 1 365 ? -19.766 32.625 22.484 1 91.31 365 LYS B CA 1
ATOM 6873 C C . LYS B 1 365 ? -19.062 33.562 23.469 1 91.31 365 LYS B C 1
ATOM 6875 O O . LYS B 1 365 ? -19.203 34.781 23.359 1 91.31 365 LYS B O 1
ATOM 6880 N N . ALA B 1 366 ? -18.328 33 24.375 1 92.31 366 ALA B N 1
ATOM 6881 C CA . ALA B 1 366 ? -17.609 33.812 25.344 1 92.31 366 ALA B CA 1
ATOM 6882 C C . ALA B 1 366 ? -16.625 34.781 24.656 1 92.31 366 ALA B C 1
ATOM 6884 O O . ALA B 1 366 ? -16.547 35.938 25 1 92.31 366 ALA B O 1
ATOM 6885 N N . ASN B 1 367 ? -15.938 34.25 23.688 1 91 367 ASN B N 1
ATOM 6886 C CA . ASN B 1 367 ? -14.945 35.062 23 1 91 367 ASN B CA 1
ATOM 6887 C C . ASN B 1 367 ? -15.609 36.125 22.125 1 91 367 ASN B C 1
ATOM 6889 O O . ASN B 1 367 ? -15.07 37.219 21.969 1 91 367 ASN B O 1
ATOM 6893 N N . THR B 1 368 ? -16.734 35.844 21.609 1 90.62 368 THR B N 1
ATOM 6894 C CA . THR B 1 368 ? -17.484 36.844 20.891 1 90.62 368 THR B CA 1
ATOM 6895 C C . THR B 1 368 ? -17.859 38 21.797 1 90.62 368 THR B C 1
ATOM 6897 O O . THR B 1 368 ? -17.672 39.156 21.438 1 90.62 368 THR B O 1
ATOM 6900 N N . ASN B 1 369 ? -18.297 37.688 23.016 1 89.88 369 ASN B N 1
ATOM 6901 C CA . ASN B 1 369 ? -18.641 38.688 24 1 89.88 369 ASN B CA 1
ATOM 6902 C C . ASN B 1 369 ? -17.438 39.531 24.391 1 89.88 369 ASN B C 1
ATOM 6904 O O . ASN B 1 369 ? -17.531 40.75 24.562 1 89.88 369 ASN B O 1
ATOM 6908 N N . ILE B 1 370 ? -16.344 38.844 24.5 1 90.81 370 ILE B N 1
ATOM 6909 C CA . ILE B 1 370 ? -15.125 39.531 24.891 1 90.81 370 ILE B CA 1
ATOM 6910 C C . ILE B 1 370 ? -14.742 40.562 23.812 1 90.81 370 ILE B C 1
ATOM 6912 O O . ILE B 1 370 ? -14.422 41.719 24.109 1 90.81 370 ILE B O 1
ATOM 6916 N N . VAL B 1 371 ? -14.734 40.219 22.547 1 91.12 371 VAL B N 1
ATOM 6917 C CA . VAL B 1 371 ? -14.391 41.125 21.453 1 91.12 371 VAL B CA 1
ATOM 6918 C C . VAL B 1 371 ? -15.32 42.312 21.484 1 91.12 371 VAL B C 1
ATOM 6920 O O . VAL B 1 371 ? -14.867 43.469 21.344 1 91.12 371 VAL B O 1
ATOM 6923 N N . ASP B 1 372 ? -16.594 42.125 21.766 1 89.25 372 ASP B N 1
ATOM 6924 C CA . ASP B 1 372 ? -17.578 43.188 21.797 1 89.25 372 ASP B CA 1
ATOM 6925 C C . ASP B 1 372 ? -17.297 44.156 22.922 1 89.25 372 ASP B C 1
ATOM 6927 O O . ASP B 1 372 ? -17.297 45.375 22.719 1 89.25 372 ASP B O 1
ATOM 6931 N N . ILE B 1 373 ? -17.016 43.625 24.125 1 90.69 373 ILE B N 1
ATOM 6932 C CA . ILE B 1 373 ? -16.75 44.469 25.281 1 90.69 373 ILE B CA 1
ATOM 6933 C C . ILE B 1 373 ? -15.461 45.25 25.062 1 90.69 373 ILE B C 1
ATOM 6935 O O . ILE B 1 373 ? -15.391 46.438 25.406 1 90.69 373 ILE B O 1
ATOM 6939 N N . TYR B 1 374 ? -14.453 44.594 24.469 1 89.88 374 TYR B N 1
ATOM 6940 C CA . TYR B 1 374 ? -13.188 45.281 24.219 1 89.88 374 TYR B CA 1
ATOM 6941 C C . TYR B 1 374 ? -13.359 46.375 23.203 1 89.88 374 TYR B C 1
ATOM 6943 O O . TYR B 1 374 ? -12.711 47.438 23.312 1 89.88 374 TYR B O 1
ATOM 6951 N N . LYS B 1 375 ? -14.188 46.25 22.25 1 88.69 375 LYS B N 1
ATOM 6952 C CA . LYS B 1 375 ? -14.469 47.281 21.266 1 88.69 375 LYS B CA 1
ATOM 6953 C C . LYS B 1 375 ? -15.133 48.5 21.922 1 88.69 375 LYS B C 1
ATOM 6955 O O . LYS B 1 375 ? -14.766 49.625 21.656 1 88.69 375 LYS B O 1
ATOM 6960 N N . GLU B 1 376 ? -16.062 48.219 22.875 1 88.81 376 GLU B N 1
ATOM 6961 C CA . GLU B 1 376 ? -16.734 49.281 23.609 1 88.81 376 GLU B CA 1
ATOM 6962 C C . GLU B 1 376 ? -15.75 50.062 24.5 1 88.81 376 GLU B C 1
ATOM 6964 O O . GLU B 1 376 ? -15.75 51.281 24.531 1 88.81 376 GLU B O 1
ATOM 6969 N N . GLN B 1 377 ? -14.93 49.312 25.125 1 89.75 377 GLN B N 1
ATOM 6970 C CA . GLN B 1 377 ? -13.961 49.906 26.047 1 89.75 377 GLN B CA 1
ATOM 6971 C C . GLN B 1 377 ? -12.906 50.719 25.266 1 89.75 377 GLN B C 1
ATOM 6973 O O . GLN B 1 377 ? -12.414 51.719 25.766 1 89.75 377 GLN B O 1
ATOM 6978 N N . PHE B 1 378 ? -12.586 50.312 24.141 1 88.06 378 PHE B N 1
ATOM 6979 C CA . PHE B 1 378 ? -11.633 51.031 23.297 1 88.06 378 PHE B CA 1
ATOM 6980 C C . PHE B 1 378 ? -12.211 52.344 22.844 1 88.06 378 PHE B C 1
ATOM 6982 O O . PHE B 1 378 ? -11.523 53.375 22.875 1 88.06 378 PHE B O 1
ATOM 6989 N N . SER B 1 379 ? -13.477 52.344 22.453 1 85.38 379 SER B N 1
ATOM 6990 C CA . SER B 1 379 ? -14.156 53.562 22.047 1 85.38 379 SER B CA 1
ATOM 6991 C C . SER B 1 379 ? -14.242 54.562 23.203 1 85.38 379 SER B C 1
ATOM 6993 O O . SER B 1 379 ? -14.195 55.781 23 1 85.38 379 SER B O 1
ATOM 6995 N N . ALA B 1 380 ? -14.266 53.969 24.469 1 88.44 380 ALA B N 1
ATOM 6996 C CA . ALA B 1 380 ? -14.336 54.781 25.656 1 88.44 380 ALA B CA 1
ATOM 6997 C C . ALA B 1 380 ? -12.945 55.219 26.109 1 88.44 380 ALA B C 1
ATOM 6999 O O . ALA B 1 380 ? -12.805 56.031 27.031 1 88.44 380 ALA B O 1
ATOM 7000 N N . GLY B 1 381 ? -11.914 54.688 25.484 1 85.44 381 GLY B N 1
ATOM 7001 C CA . GLY B 1 381 ? -10.539 55.062 25.781 1 85.44 381 GLY B CA 1
ATOM 7002 C C . GLY B 1 381 ? -9.953 54.312 26.969 1 85.44 381 GLY B C 1
ATOM 7003 O O . GLY B 1 381 ? -8.906 54.688 27.5 1 85.44 381 GLY B O 1
ATOM 7004 N N . THR B 1 382 ? -10.578 53.219 27.391 1 87.88 382 THR B N 1
ATOM 7005 C CA . THR B 1 382 ? -10.133 52.5 28.594 1 87.88 382 THR B CA 1
ATOM 7006 C C . THR B 1 382 ? -9.453 51.188 28.219 1 87.88 382 THR B C 1
ATOM 7008 O O . THR B 1 382 ? -9.023 50.438 29.109 1 87.88 382 THR B O 1
ATOM 7011 N N . ARG B 1 383 ? -9.383 50.906 26.906 1 85.88 383 ARG B N 1
ATOM 7012 C CA . ARG B 1 383 ? -8.766 49.656 26.438 1 85.88 383 ARG B CA 1
ATOM 7013 C C . ARG B 1 383 ? -7.824 49.938 25.266 1 85.88 383 ARG B C 1
ATOM 7015 O O . ARG B 1 383 ? -8.039 50.875 24.484 1 85.88 383 ARG B O 1
ATOM 7022 N N . THR B 1 384 ? -6.844 49.094 25.203 1 85.31 384 THR B N 1
ATOM 7023 C CA . THR B 1 384 ? -5.859 49.312 24.141 1 85.31 384 THR B CA 1
ATOM 7024 C C . THR B 1 384 ? -6.258 48.531 22.891 1 85.31 384 THR B C 1
ATOM 7026 O O . THR B 1 384 ? -6.996 47.531 22.969 1 85.31 384 THR B O 1
ATOM 7029 N N . PHE B 1 385 ? -5.738 49.031 21.859 1 84.25 385 PHE B N 1
ATOM 7030 C CA . PHE B 1 385 ? -6 48.406 20.562 1 84.25 385 PHE B CA 1
ATOM 7031 C C . PHE B 1 385 ? -5.426 47 20.531 1 84.25 385 PHE B C 1
ATOM 7033 O O . PHE B 1 385 ? -6.016 46.094 19.922 1 84.25 385 PHE B O 1
ATOM 7040 N N . ILE B 1 386 ? -4.367 46.688 21.219 1 84.38 386 ILE B N 1
ATOM 7041 C CA . ILE B 1 386 ? -3.713 45.375 21.25 1 84.38 386 ILE B CA 1
ATOM 7042 C C . ILE B 1 386 ? -4.637 44.375 21.906 1 84.38 386 ILE B C 1
ATOM 7044 O O . ILE B 1 386 ? -4.652 43.188 21.516 1 84.38 386 ILE B O 1
ATOM 7048 N N . ASP B 1 387 ? -5.387 44.75 22.812 1 89.31 387 ASP B N 1
ATOM 7049 C CA . ASP B 1 387 ? -6.332 43.875 23.469 1 89.31 387 ASP B CA 1
ATOM 7050 C C . ASP B 1 387 ? -7.402 43.375 22.5 1 89.31 387 ASP B C 1
ATOM 7052 O O . ASP B 1 387 ? -7.777 42.188 22.531 1 89.31 387 ASP B O 1
ATOM 7056 N N . ILE B 1 388 ? -7.848 44.25 21.719 1 89.5 388 ILE B N 1
ATOM 7057 C CA . ILE B 1 388 ? -8.852 43.906 20.719 1 89.5 388 ILE B CA 1
ATOM 7058 C C . ILE B 1 388 ? -8.266 42.906 19.719 1 89.5 388 ILE B C 1
ATOM 7060 O O . ILE B 1 388 ? -8.891 41.906 19.406 1 89.5 388 ILE B O 1
ATOM 7064 N N . LEU B 1 389 ? -7.027 43.188 19.281 1 90.81 389 LEU B N 1
ATOM 7065 C CA . LEU B 1 389 ? -6.371 42.312 18.312 1 90.81 389 LEU B CA 1
ATOM 7066 C C . LEU B 1 389 ? -6.223 40.906 18.875 1 90.81 389 LEU B C 1
ATOM 7068 O O . LEU B 1 389 ? -6.504 39.938 18.188 1 90.81 389 LEU B O 1
ATOM 7072 N N . ASN B 1 390 ? -5.887 40.812 20.094 1 91.06 390 ASN B N 1
ATOM 7073 C CA . ASN B 1 390 ? -5.707 39.5 20.734 1 91.06 390 ASN B CA 1
ATOM 7074 C C . ASN B 1 390 ? -7.039 38.781 20.922 1 91.06 390 ASN B C 1
ATOM 7076 O O . ASN B 1 390 ? -7.125 37.562 20.734 1 91.06 390 ASN B O 1
ATOM 7080 N N . ALA B 1 391 ? -7.98 39.531 21.359 1 90.88 391 ALA B N 1
ATOM 7081 C CA . ALA B 1 391 ? -9.312 38.969 21.516 1 90.88 391 ALA B CA 1
ATOM 7082 C C . ALA B 1 391 ? -9.852 38.438 20.188 1 90.88 391 ALA B C 1
ATOM 7084 O O . ALA B 1 391 ? -10.469 37.375 20.141 1 90.88 391 ALA B O 1
ATOM 7085 N N . GLN B 1 392 ? -9.617 39.188 19.141 1 91.81 392 GLN B N 1
ATOM 7086 C CA . GLN B 1 392 ? -10.031 38.75 17.797 1 91.81 392 GLN B CA 1
ATOM 7087 C C . GLN B 1 392 ? -9.32 37.469 17.375 1 91.81 392 GLN B C 1
ATOM 7089 O O . GLN B 1 392 ? -9.922 36.594 16.781 1 91.81 392 GLN B O 1
ATOM 7094 N N . ASP B 1 393 ? -8.07 37.344 17.656 1 92.69 393 ASP B N 1
ATOM 7095 C CA . ASP B 1 393 ? -7.301 36.125 17.359 1 92.69 393 ASP B CA 1
ATOM 7096 C C . ASP B 1 393 ? -7.848 34.938 18.109 1 92.69 393 ASP B C 1
ATOM 7098 O O . ASP B 1 393 ? -7.941 33.844 17.562 1 92.69 393 ASP B O 1
ATOM 7102 N N . GLU B 1 394 ? -8.164 35.156 19.312 1 91.31 394 GLU B N 1
ATOM 7103 C CA . GLU B 1 394 ? -8.711 34.094 20.125 1 91.31 394 GLU B CA 1
ATOM 7104 C C . GLU B 1 394 ? -10.062 33.625 19.594 1 91.31 394 GLU B C 1
ATOM 7106 O O . GLU B 1 394 ? -10.344 32.406 19.562 1 91.31 394 GLU B O 1
ATOM 7111 N N . LEU B 1 395 ? -10.883 34.594 19.281 1 91.75 395 LEU B N 1
ATOM 7112 C CA . LEU B 1 395 ? -12.172 34.25 18.672 1 91.75 395 LEU B CA 1
ATOM 7113 C C . LEU B 1 395 ? -11.969 33.438 17.391 1 91.75 395 LEU B C 1
ATOM 7115 O O . LEU B 1 395 ? -12.617 32.438 17.188 1 91.75 395 LEU B O 1
ATOM 7119 N N . PHE B 1 396 ? -11.039 33.812 16.531 1 94 396 PHE B N 1
ATOM 7120 C CA . PHE B 1 396 ? -10.711 33.156 15.281 1 94 396 PHE B CA 1
ATOM 7121 C C . PHE B 1 396 ? -10.305 31.703 15.531 1 94 396 PHE B C 1
ATOM 7123 O O . PHE B 1 396 ? -10.805 30.781 14.883 1 94 396 PHE B O 1
ATOM 7130 N N . GLU B 1 397 ? -9.469 31.5 16.516 1 93.44 397 GLU B N 1
ATOM 7131 C CA . GLU B 1 397 ? -8.984 30.172 16.844 1 93.44 397 GLU B CA 1
ATOM 7132 C C . GLU B 1 397 ? -10.109 29.297 17.406 1 93.44 397 GLU B C 1
ATOM 7134 O O . GLU B 1 397 ? -10.172 28.094 17.141 1 93.44 397 GLU B O 1
ATOM 7139 N N . SER B 1 398 ? -10.922 29.922 18.234 1 93.44 398 SER B N 1
ATOM 7140 C CA . SER B 1 398 ? -12.023 29.156 18.812 1 93.44 398 SER B CA 1
ATOM 7141 C C . SER B 1 398 ? -12.992 28.688 17.734 1 93.44 398 SER B C 1
ATOM 7143 O O . SER B 1 398 ? -13.516 27.578 17.781 1 93.44 398 SER B O 1
ATOM 7145 N N . VAL B 1 399 ? -13.242 29.531 16.734 1 92.88 399 VAL B N 1
ATOM 7146 C CA . VAL B 1 399 ? -14.117 29.188 15.625 1 92.88 399 VAL B CA 1
ATOM 7147 C C . VAL B 1 399 ? -13.5 28.047 14.812 1 92.88 399 VAL B C 1
ATOM 7149 O O . VAL B 1 399 ? -14.188 27.094 14.461 1 92.88 399 VAL B O 1
ATOM 7152 N N . LYS B 1 400 ? -12.25 28.141 14.531 1 94.75 400 LYS B N 1
ATOM 7153 C CA . LYS B 1 400 ? -11.555 27.094 13.789 1 94.75 400 LYS B CA 1
ATOM 7154 C C . LYS B 1 400 ? -11.617 25.75 14.539 1 94.75 400 LYS B C 1
ATOM 7156 O O . LYS B 1 400 ? -11.805 24.703 13.922 1 94.75 400 LYS B O 1
ATOM 7161 N N . THR B 1 401 ? -11.469 25.828 15.797 1 95.31 401 THR B N 1
ATOM 7162 C CA . THR B 1 401 ? -11.531 24.625 16.625 1 95.31 401 THR B CA 1
ATOM 7163 C C . THR B 1 401 ? -12.914 23.984 16.547 1 95.31 401 THR B C 1
ATOM 7165 O O . THR B 1 401 ? -13.023 22.766 16.438 1 95.31 401 THR B O 1
ATOM 7168 N N . LEU B 1 402 ? -13.906 24.812 16.609 1 93.81 402 LEU B N 1
ATOM 7169 C CA . LEU B 1 402 ? -15.266 24.312 16.516 1 93.81 402 LEU B CA 1
ATOM 7170 C C . LEU B 1 402 ? -15.492 23.609 15.188 1 93.81 402 LEU B C 1
ATOM 7172 O O . LEU B 1 402 ? -16.047 22.5 15.148 1 93.81 402 LEU B O 1
ATOM 7176 N N . ILE B 1 403 ? -15.055 24.219 14.086 1 94 403 ILE B N 1
ATOM 7177 C CA . ILE B 1 403 ? -15.188 23.625 12.758 1 94 403 ILE B CA 1
ATOM 7178 C C . ILE B 1 403 ? -14.492 22.266 12.727 1 94 403 ILE B C 1
ATOM 7180 O O . ILE B 1 403 ? -15.062 21.281 12.258 1 94 403 ILE B O 1
ATOM 7184 N N . ASP B 1 404 ? -13.32 22.141 13.289 1 96 404 ASP B N 1
ATOM 7185 C CA . ASP B 1 404 ? -12.539 20.906 13.289 1 96 404 ASP B CA 1
ATOM 7186 C C . ASP B 1 404 ? -13.258 19.797 14.055 1 96 404 ASP B C 1
ATOM 7188 O O . ASP B 1 404 ? -13.297 18.656 13.609 1 96 404 ASP B O 1
ATOM 7192 N N . LEU B 1 405 ? -13.812 20.203 15.141 1 95.75 405 LEU B N 1
ATOM 7193 C CA . LEU B 1 405 ? -14.492 19.234 15.984 1 95.75 405 LEU B CA 1
ATOM 7194 C C . LEU B 1 405 ? -15.742 18.703 15.297 1 95.75 405 LEU B C 1
ATOM 7196 O O . LEU B 1 405 ? -16.016 17.5 15.344 1 95.75 405 LEU B O 1
ATOM 7200 N N . GLU B 1 406 ? -16.453 19.578 14.711 1 94.5 406 GLU B N 1
ATOM 7201 C CA . GLU B 1 406 ? -17.672 19.172 14.023 1 94.5 406 GLU B CA 1
ATOM 7202 C C . GLU B 1 406 ? -17.359 18.188 12.898 1 94.5 406 GLU B C 1
ATOM 7204 O O . GLU B 1 406 ? -18.047 17.172 12.758 1 94.5 406 GLU B O 1
ATOM 7209 N N . TYR B 1 407 ? -16.406 18.469 12.164 1 96.38 407 TYR B N 1
ATOM 7210 C CA . TYR B 1 407 ? -16.078 17.594 11.047 1 96.38 407 TYR B CA 1
ATOM 7211 C C . TYR B 1 407 ? -15.422 16.297 11.539 1 96.38 407 TYR B C 1
ATOM 7213 O O . TYR B 1 407 ? -15.594 15.242 10.922 1 96.38 407 TYR B O 1
ATOM 7221 N N . SER B 1 408 ? -14.703 16.328 12.664 1 97.56 408 SER B N 1
ATOM 7222 C CA . SER B 1 408 ? -14.188 15.102 13.266 1 97.56 408 SER B CA 1
ATOM 7223 C C . SER B 1 408 ? -15.328 14.172 13.672 1 97.56 408 SER B C 1
ATOM 7225 O O . SER B 1 408 ? -15.227 12.953 13.516 1 97.56 408 SER B O 1
ATOM 7227 N N . ARG B 1 409 ? -16.375 14.773 14.172 1 97 409 ARG B N 1
ATOM 7228 C CA . ARG B 1 409 ? -17.531 13.969 14.539 1 97 409 ARG B CA 1
ATOM 7229 C C . ARG B 1 409 ? -18.172 13.328 13.312 1 97 409 ARG B C 1
ATOM 7231 O O . ARG B 1 409 ? -18.578 12.164 13.352 1 97 409 ARG B O 1
ATOM 7238 N N . ILE B 1 410 ? -18.234 14.102 12.242 1 96.19 410 ILE B N 1
ATOM 7239 C CA . ILE B 1 410 ? -18.828 13.602 11.008 1 96.19 410 ILE B CA 1
ATOM 7240 C C . ILE B 1 410 ? -18.016 12.406 10.5 1 96.19 410 ILE B C 1
ATOM 7242 O O . ILE B 1 410 ? -18.578 11.367 10.164 1 96.19 410 ILE B O 1
ATOM 7246 N N . VAL B 1 411 ? -16.703 12.516 10.461 1 97.88 411 VAL B N 1
ATOM 7247 C CA . VAL B 1 411 ? -15.852 11.43 10 1 97.88 411 VAL B CA 1
ATOM 7248 C C . VAL B 1 411 ? -15.984 10.227 10.93 1 97.88 411 VAL B C 1
ATOM 7250 O O . VAL B 1 411 ? -16.047 9.086 10.469 1 97.88 411 VAL B O 1
ATOM 7253 N N . ASN B 1 412 ? -16.062 10.523 12.242 1 98.06 412 ASN B N 1
ATOM 7254 C CA . ASN B 1 412 ? -16.266 9.469 13.227 1 98.06 412 ASN B CA 1
ATOM 7255 C C . ASN B 1 412 ? -17.547 8.68 12.953 1 98.06 412 ASN B C 1
ATOM 7257 O O . ASN B 1 412 ? -17.547 7.449 13.031 1 98.06 412 ASN B O 1
ATOM 7261 N N . TYR B 1 413 ? -18.594 9.391 12.609 1 96.88 413 TYR B N 1
ATOM 7262 C CA . TYR B 1 413 ? -19.875 8.773 12.297 1 96.88 413 TYR B CA 1
ATOM 7263 C C . TYR B 1 413 ? -19.75 7.816 11.117 1 96.88 413 TYR B C 1
ATOM 7265 O O . TYR B 1 413 ? -20.203 6.672 11.188 1 96.88 413 TYR B O 1
ATOM 7273 N N . TYR B 1 414 ? -19.125 8.195 10.117 1 97.62 414 TYR B N 1
ATOM 7274 C CA . TYR B 1 414 ? -19.016 7.363 8.922 1 97.62 414 TYR B CA 1
ATOM 7275 C C . TYR B 1 414 ? -18.062 6.199 9.156 1 97.62 414 TYR B C 1
ATOM 7277 O O . TYR B 1 414 ? -18.234 5.121 8.578 1 97.62 414 TYR B O 1
ATOM 7285 N N . GLN B 1 415 ? -17.031 6.434 10.016 1 98.25 415 GLN B N 1
ATOM 7286 C CA . GLN B 1 415 ? -16.172 5.32 10.406 1 98.25 415 GLN B CA 1
ATOM 7287 C C . GLN B 1 415 ? -16.953 4.254 11.164 1 98.25 415 GLN B C 1
ATOM 7289 O O . GLN B 1 415 ? -16.719 3.059 10.992 1 98.25 415 GLN B O 1
ATOM 7294 N N . LEU B 1 416 ? -17.844 4.766 11.984 1 98.12 416 LEU B N 1
ATOM 7295 C CA . LEU B 1 416 ? -18.703 3.83 12.703 1 98.12 416 LEU B CA 1
ATOM 7296 C C . LEU B 1 416 ? -19.562 3.029 11.734 1 98.12 416 LEU B C 1
ATOM 7298 O O . LEU B 1 416 ? -19.672 1.809 11.859 1 98.12 416 LEU B O 1
ATOM 7302 N N . MET B 1 417 ? -20.141 3.701 10.734 1 97.75 417 MET B N 1
ATOM 7303 C CA . MET B 1 417 ? -20.938 3.023 9.719 1 97.75 417 MET B CA 1
ATOM 7304 C C . MET B 1 417 ? -20.109 2.012 8.945 1 97.75 417 MET B C 1
ATOM 7306 O O . MET B 1 417 ? -20.594 0.938 8.594 1 97.75 417 MET B O 1
ATOM 7310 N N . TYR B 1 418 ? -18.828 2.336 8.688 1 98.31 418 TYR B N 1
ATOM 7311 C CA . TYR B 1 418 ? -17.906 1.433 8.008 1 98.31 418 TYR B CA 1
ATOM 7312 C C . TYR B 1 418 ? -17.719 0.145 8.805 1 98.31 418 TYR B C 1
ATOM 7314 O O . TYR B 1 418 ? -17.719 -0.948 8.234 1 98.31 418 TYR B O 1
ATOM 7322 N N . ASN B 1 419 ? -17.625 0.34 10.109 1 98 419 ASN B N 1
ATOM 7323 C CA . ASN B 1 419 ? -17.406 -0.83 10.945 1 98 419 ASN B CA 1
ATOM 7324 C C . ASN B 1 419 ? -18.656 -1.706 11.031 1 98 419 ASN B C 1
ATOM 7326 O O . ASN B 1 419 ? -18.578 -2.869 11.43 1 98 419 ASN B O 1
ATOM 7330 N N . PHE B 1 420 ? -19.844 -1.195 10.664 1 97.5 420 PHE B N 1
ATOM 7331 C CA . PHE B 1 420 ? -21.062 -1.975 10.555 1 97.5 420 PHE B CA 1
ATOM 7332 C C . PHE B 1 420 ? -21.188 -2.588 9.164 1 97.5 420 PHE B C 1
ATOM 7334 O O . PHE B 1 420 ? -22.156 -3.289 8.875 1 97.5 420 PHE B O 1
ATOM 7341 N N . SER B 1 421 ? -20.219 -2.297 8.297 1 97.31 421 SER B N 1
ATOM 7342 C CA . SER B 1 421 ? -20.25 -2.723 6.898 1 97.31 421 SER B CA 1
ATOM 7343 C C . SER B 1 421 ? -21.531 -2.285 6.207 1 97.31 421 SER B C 1
ATOM 7345 O O . SER B 1 421 ? -22.141 -3.064 5.473 1 97.31 421 SER B O 1
ATOM 7347 N N . SER B 1 422 ? -21.984 -1.064 6.457 1 95.88 422 SER B N 1
ATOM 7348 C CA . SER B 1 422 ? -23.219 -0.524 5.875 1 95.88 422 SER B CA 1
ATOM 7349 C C . SER B 1 422 ? -23.047 0.939 5.48 1 95.88 422 SER B C 1
ATOM 7351 O O . SER B 1 422 ? -24.016 1.695 5.434 1 95.88 422 SER B O 1
ATOM 7353 N N . LEU B 1 423 ? -21.781 1.351 5.285 1 97 423 LEU B N 1
ATOM 7354 C CA . LEU B 1 423 ? -21.469 2.74 4.977 1 97 423 LEU B CA 1
ATOM 7355 C C . LEU B 1 423 ? -22.109 3.168 3.664 1 97 423 LEU B C 1
ATOM 7357 O O . LEU B 1 423 ? -22.859 4.152 3.623 1 97 423 LEU B O 1
ATOM 7361 N N . THR B 1 424 ? -21.922 2.4 2.623 1 95.81 424 THR B N 1
ATOM 7362 C CA . THR B 1 424 ? -22.391 2.742 1.286 1 95.81 424 THR B CA 1
ATOM 7363 C C . THR B 1 424 ? -23.922 2.795 1.247 1 95.81 424 THR B C 1
ATOM 7365 O O . THR B 1 424 ? -24.5 3.766 0.758 1 95.81 424 THR B O 1
ATOM 7368 N N . ASP B 1 425 ? -24.547 1.838 1.822 1 92.94 425 ASP B N 1
ATOM 7369 C CA . ASP B 1 425 ? -26 1.751 1.84 1 92.94 425 ASP B CA 1
ATOM 7370 C C . ASP B 1 425 ? -26.609 2.916 2.615 1 92.94 425 ASP B C 1
ATOM 7372 O O . ASP B 1 425 ? -27.609 3.514 2.176 1 92.94 425 ASP B O 1
ATOM 7376 N N . ASN B 1 426 ? -26.016 3.227 3.748 1 92.31 426 ASN B N 1
ATOM 7377 C CA . ASN B 1 426 ? -26.516 4.32 4.578 1 92.31 426 ASN B CA 1
ATOM 7378 C C . ASN B 1 426 ? -26.422 5.656 3.848 1 92.31 426 ASN B C 1
ATOM 7380 O O . ASN B 1 426 ? -27.312 6.5 3.988 1 92.31 426 ASN B O 1
ATOM 7384 N N . ILE B 1 427 ? -25.391 5.84 3.09 1 93.69 427 ILE B N 1
ATOM 7385 C CA . ILE B 1 427 ? -25.203 7.102 2.385 1 93.69 427 ILE B CA 1
ATOM 7386 C C . ILE B 1 427 ? -26.156 7.164 1.188 1 93.69 427 ILE B C 1
ATOM 7388 O O . ILE B 1 427 ? -26.859 8.164 0.994 1 93.69 427 ILE B O 1
ATOM 7392 N N . LEU B 1 428 ? -26.266 6.16 0.441 1 92 428 LEU B N 1
ATOM 7393 C CA . LEU B 1 428 ? -27.016 6.156 -0.803 1 92 428 LEU B CA 1
ATOM 7394 C C . LEU B 1 428 ? -28.516 6.191 -0.521 1 92 428 LEU B C 1
ATOM 7396 O O . LEU B 1 428 ? -29.297 6.738 -1.312 1 92 428 LEU B O 1
ATOM 7400 N N . LYS B 1 429 ? -28.938 5.707 0.562 1 88.38 429 LYS B N 1
ATOM 7401 C CA . LYS B 1 429 ? -30.359 5.664 0.895 1 88.38 429 LYS B CA 1
ATOM 7402 C C . LYS B 1 429 ? -30.766 6.867 1.747 1 88.38 429 LYS B C 1
ATOM 7404 O O . LYS B 1 429 ? -31.953 7.066 2.029 1 88.38 429 LYS B O 1
ATOM 7409 N N . SER B 1 430 ? -29.781 7.562 2.15 1 85.44 430 SER B N 1
ATOM 7410 C CA . SER B 1 430 ? -30.047 8.68 3.045 1 85.44 430 SER B CA 1
ATOM 7411 C C . SER B 1 430 ? -30.75 9.812 2.312 1 85.44 430 SER B C 1
ATOM 7413 O O . SER B 1 430 ? -30.422 10.125 1.169 1 85.44 430 SER B O 1
ATOM 7415 N N . LYS B 1 431 ? -31.688 10.531 2.992 1 75.44 431 LYS B N 1
ATOM 7416 C CA . LYS B 1 431 ? -32.375 11.703 2.461 1 75.44 431 LYS B CA 1
ATOM 7417 C C . LYS B 1 431 ? -31.656 12.992 2.836 1 75.44 431 LYS B C 1
ATOM 7419 O O . LYS B 1 431 ? -31.844 14.023 2.191 1 75.44 431 LYS B O 1
ATOM 7424 N N . ASN B 1 432 ? -30.812 12.891 3.836 1 67 432 ASN B N 1
ATOM 7425 C CA . ASN B 1 432 ? -30.203 14.102 4.379 1 67 432 ASN B CA 1
ATOM 7426 C C . ASN B 1 432 ? -28.859 14.406 3.711 1 67 432 ASN B C 1
ATOM 7428 O O . ASN B 1 432 ? -28.172 15.344 4.102 1 67 432 ASN B O 1
ATOM 7432 N N . GLN B 1 433 ? -28.453 13.664 2.836 1 72 433 GLN B N 1
ATOM 7433 C CA . GLN B 1 433 ? -27.203 13.906 2.137 1 72 433 GLN B CA 1
ATOM 7434 C C . GLN B 1 433 ? -27.453 14.516 0.76 1 72 433 GLN B C 1
ATOM 7436 O O . GLN B 1 433 ? -26.688 14.266 -0.182 1 72 433 GLN B O 1
ATOM 7441 N N . ASN B 1 434 ? -28.641 15.289 0.732 1 66.25 434 ASN B N 1
ATOM 7442 C CA . ASN B 1 434 ? -29.016 16.016 -0.469 1 66.25 434 ASN B CA 1
ATOM 7443 C C . ASN B 1 434 ? -28.984 17.531 -0.243 1 66.25 434 ASN B C 1
ATOM 7445 O O . ASN B 1 434 ? -29.578 18.031 0.717 1 66.25 434 ASN B O 1
ATOM 7449 N N . CYS B 1 435 ? -28.234 18.281 -1.045 1 72.56 435 CYS B N 1
ATOM 7450 C CA . CYS B 1 435 ? -27.984 19.703 -0.884 1 72.56 435 CYS B CA 1
ATOM 7451 C C . CYS B 1 435 ? -29.297 20.484 -0.823 1 72.56 435 CYS B C 1
ATOM 7453 O O . CYS B 1 435 ? -29.312 21.625 -0.349 1 72.56 435 CYS B O 1
ATOM 7455 N N . GLU B 1 436 ? -30.266 20 -1.332 1 61.91 436 GLU B N 1
ATOM 7456 C CA . GLU B 1 436 ? -31.531 20.703 -1.276 1 61.91 436 GLU B CA 1
ATOM 7457 C C . GLU B 1 436 ? -32 20.906 0.166 1 61.91 436 GLU B C 1
ATOM 7459 O O . GLU B 1 436 ? -32.688 21.875 0.471 1 61.91 436 GLU B O 1
ATOM 7464 N N . GLU B 1 437 ? -31.375 20.125 1.069 1 56.59 437 GLU B N 1
ATOM 7465 C CA . GLU B 1 437 ? -31.875 20.094 2.439 1 56.59 437 GLU B CA 1
ATOM 7466 C C . GLU B 1 437 ? -30.906 20.766 3.398 1 56.59 437 GLU B C 1
ATOM 7468 O O . GLU B 1 437 ? -31.297 21.266 4.453 1 56.59 437 GLU B O 1
ATOM 7473 N N . VAL B 1 438 ? -29.625 20.719 3.131 1 53.19 438 VAL B N 1
ATOM 7474 C CA . VAL B 1 438 ? -28.672 21.219 4.113 1 53.19 438 VAL B CA 1
ATOM 7475 C C . VAL B 1 438 ? -28.016 22.5 3.596 1 53.19 438 VAL B C 1
ATOM 7477 O O . VAL B 1 438 ? -27.375 22.5 2.541 1 53.19 438 VAL B O 1
ATOM 7480 N N . LYS B 1 439 ? -28.375 23.656 4.203 1 50.47 439 LYS B N 1
ATOM 7481 C CA . LYS B 1 439 ? -27.812 24.953 3.85 1 50.47 439 LYS B CA 1
ATOM 7482 C C . LYS B 1 439 ? -26.375 25.094 4.316 1 50.47 439 LYS B C 1
ATOM 7484 O O . LYS B 1 439 ? -25.984 24.516 5.34 1 50.47 439 LYS B O 1
ATOM 7489 N N . PRO B 1 440 ? -25.453 25.656 3.516 1 49.81 440 PRO B N 1
ATOM 7490 C CA . PRO B 1 440 ? -24.078 25.891 3.932 1 49.81 440 PRO B CA 1
ATOM 7491 C C . PRO B 1 440 ? -23.969 26.797 5.152 1 49.81 440 PRO B C 1
ATOM 7493 O O . PRO B 1 440 ? -24.812 27.688 5.34 1 49.81 440 PRO B O 1
ATOM 7496 N N . ARG B 1 441 ? -23.062 26.453 6.098 1 48.09 441 ARG B N 1
ATOM 7497 C CA . ARG B 1 441 ? -22.797 27.328 7.234 1 48.09 441 ARG B CA 1
ATOM 7498 C C . ARG B 1 441 ? -22.125 28.625 6.781 1 48.09 441 ARG B C 1
ATOM 7500 O O . ARG B 1 441 ? -21.094 28.594 6.102 1 48.09 441 ARG B O 1
ATOM 7507 N N . ILE B 1 442 ? -22.766 29.703 6.602 1 43.84 442 ILE B N 1
ATOM 7508 C CA . ILE B 1 442 ? -22.141 30.984 6.316 1 43.84 442 ILE B CA 1
ATOM 7509 C C . ILE B 1 442 ? -21.594 31.594 7.605 1 43.84 442 ILE B C 1
ATOM 7511 O O . ILE B 1 442 ? -22.344 31.812 8.562 1 43.84 442 ILE B O 1
ATOM 7515 N N . ILE B 1 443 ? -20.328 31.469 7.848 1 41.81 443 ILE B N 1
ATOM 7516 C CA . ILE B 1 443 ? -19.703 32.188 8.953 1 41.81 443 ILE B CA 1
ATOM 7517 C C . ILE B 1 443 ? -19.516 33.656 8.586 1 41.81 443 ILE B C 1
ATOM 7519 O O . ILE B 1 443 ? -18.781 33.969 7.656 1 41.81 443 ILE B O 1
ATOM 7523 N N . GLU B 1 444 ? -20.469 34.562 8.695 1 38.38 444 GLU B N 1
ATOM 7524 C CA . GLU B 1 444 ? -20.297 35.969 8.406 1 38.38 444 GLU B CA 1
ATOM 7525 C C . GLU B 1 444 ? -19.484 36.656 9.5 1 38.38 444 GLU B C 1
ATOM 7527 O O . GLU B 1 444 ? -19.844 36.594 10.68 1 38.38 444 GLU B O 1
ATOM 7532 N N . PHE B 1 445 ? -18.234 36.781 9.398 1 36.94 445 PHE B N 1
ATOM 7533 C CA . PHE B 1 445 ? -17.406 37.562 10.328 1 36.94 445 PHE B CA 1
ATOM 7534 C C . PHE B 1 445 ? -17.641 39.031 10.156 1 36.94 445 PHE B C 1
ATOM 7536 O O . PHE B 1 445 ? -16.828 39.875 10.586 1 36.94 445 PHE B O 1
ATOM 7543 N N . ALA B 1 446 ? -18.547 39.531 9.281 1 36.56 446 ALA B N 1
ATOM 7544 C CA . ALA B 1 446 ? -18.469 41 9.086 1 36.56 446 ALA B CA 1
ATOM 7545 C C . ALA B 1 446 ? -18.703 41.719 10.406 1 36.56 446 ALA B C 1
ATOM 7547 O O . ALA B 1 446 ? -19.641 41.406 11.141 1 36.56 446 ALA B O 1
ATOM 7548 N N . PRO B 1 447 ? -17.688 42.438 10.953 1 33.81 447 PRO B N 1
ATOM 7549 C CA . PRO B 1 447 ? -18.031 43.406 11.992 1 33.81 447 PRO B CA 1
ATOM 7550 C C . PRO B 1 447 ? -19.266 44.25 11.633 1 33.81 447 PRO B C 1
ATOM 7552 O O . PRO B 1 447 ? -19.312 44.875 10.57 1 33.81 447 PRO B O 1
ATOM 7555 N N . ASP B 1 448 ? -20.5 43.781 11.859 1 32.16 448 ASP B N 1
ATOM 7556 C CA . ASP B 1 448 ? -21.594 44.719 11.656 1 32.16 448 ASP B CA 1
ATOM 7557 C C . ASP B 1 448 ? -21.219 46.094 12.211 1 32.16 448 ASP B C 1
ATOM 7559 O O . ASP B 1 448 ? -20.609 46.219 13.273 1 32.16 448 ASP B O 1
ATOM 7563 N N . LYS B 1 449 ? -21.188 47.219 11.477 1 36.19 449 LYS B N 1
ATOM 7564 C CA . LYS B 1 449 ? -21.359 48.531 12.07 1 36.19 449 LYS B CA 1
ATOM 7565 C C . LYS B 1 449 ? -22.203 48.469 13.336 1 36.19 449 LYS B C 1
ATOM 7567 O O . LYS B 1 449 ? -22.844 47.438 13.617 1 36.19 449 LYS B O 1
ATOM 7572 N N . GLN B 1 450 ? -23.062 49.594 13.82 1 31.03 450 GLN B N 1
ATOM 7573 C CA . GLN B 1 450 ? -23.844 50.031 14.969 1 31.03 450 GLN B CA 1
ATOM 7574 C C . GLN B 1 450 ? -24.938 49.031 15.305 1 31.03 450 GLN B C 1
ATOM 7576 O O . GLN B 1 450 ? -25.672 49.188 16.281 1 31.03 450 GLN B O 1
ATOM 7581 N N . ASN B 1 451 ? -25.641 48.344 14.367 1 29.83 451 ASN B N 1
ATOM 7582 C CA . ASN B 1 451 ? -26.922 47.844 14.852 1 29.83 451 ASN B CA 1
ATOM 7583 C C . ASN B 1 451 ? -26.734 46.625 15.734 1 29.83 451 ASN B C 1
ATOM 7585 O O . ASN B 1 451 ? -25.859 45.781 15.477 1 29.83 451 ASN B O 1
ATOM 7589 N N . LYS B 1 452 ? -27.453 46.375 16.922 1 36.22 452 LYS B N 1
ATOM 7590 C CA . LYS B 1 452 ? -27.734 45.469 18.031 1 36.22 452 LYS B CA 1
ATOM 7591 C C . LYS B 1 452 ? -27.875 44.031 17.562 1 36.22 452 LYS B C 1
ATOM 7593 O O . LYS B 1 452 ? -28.094 43.125 18.359 1 36.22 452 LYS B O 1
ATOM 7598 N N . THR B 1 453 ? -28.188 43.781 16.344 1 30.58 453 THR B N 1
ATOM 7599 C CA . THR B 1 453 ? -28.688 42.438 16.016 1 30.58 453 THR B CA 1
ATOM 7600 C C . THR B 1 453 ? -27.531 41.438 15.914 1 30.58 453 THR B C 1
ATOM 7602 O O . THR B 1 453 ? -27.25 40.938 14.828 1 30.58 453 THR B O 1
ATOM 7605 N N . THR B 1 454 ? -26.484 41.688 16.375 1 33.81 454 THR B N 1
ATOM 7606 C CA . THR B 1 454 ? -25.359 40.75 16.281 1 33.81 454 THR B CA 1
ATOM 7607 C C . THR B 1 454 ? -25.641 39.469 17.031 1 33.81 454 THR B C 1
ATOM 7609 O O . THR B 1 454 ? -24.969 38.438 16.828 1 33.81 454 THR B O 1
ATOM 7612 N N . GLN B 1 455 ? -26.453 39.5 18.094 1 33.69 455 GLN B N 1
ATOM 7613 C CA . GLN B 1 455 ? -26.828 38.312 18.828 1 33.69 455 GLN B CA 1
ATOM 7614 C C . GLN B 1 455 ? -27.547 37.312 17.922 1 33.69 455 GLN B C 1
ATOM 7616 O O . GLN B 1 455 ? -27.453 36.094 18.125 1 33.69 455 GLN B O 1
ATOM 7621 N N . GLU B 1 456 ? -28.375 37.781 17.047 1 35.41 456 GLU B N 1
ATOM 7622 C CA . GLU B 1 456 ? -29.203 36.844 16.266 1 35.41 456 GLU B CA 1
ATOM 7623 C C . GLU B 1 456 ? -28.344 36.031 15.328 1 35.41 456 GLU B C 1
ATOM 7625 O O . GLU B 1 456 ? -28.609 34.844 15.117 1 35.41 456 GLU B O 1
ATOM 7630 N N . ASP B 1 457 ? -27.328 36.594 14.852 1 35.66 457 ASP B N 1
ATOM 7631 C CA . ASP B 1 457 ? -26.594 35.906 13.805 1 35.66 457 ASP B CA 1
ATOM 7632 C C . ASP B 1 457 ? -25.672 34.844 14.406 1 35.66 457 ASP B C 1
ATOM 7634 O O . ASP B 1 457 ? -25.484 33.781 13.812 1 35.66 457 ASP B O 1
ATOM 7638 N N . LEU B 1 458 ? -24.984 35.094 15.461 1 36.75 458 LEU B N 1
ATOM 7639 C CA . LEU B 1 458 ? -24.328 34.031 16.172 1 36.75 458 LEU B CA 1
ATOM 7640 C C . LEU B 1 458 ? -25.312 32.938 16.547 1 36.75 458 LEU B C 1
ATOM 7642 O O . LEU B 1 458 ? -24.984 31.734 16.516 1 36.75 458 LEU B O 1
ATOM 7646 N N . ASN B 1 459 ? -26.609 33.375 16.875 1 39.06 459 ASN B N 1
ATOM 7647 C CA . ASN B 1 459 ? -27.641 32.375 17.109 1 39.06 459 ASN B CA 1
ATOM 7648 C C . ASN B 1 459 ? -27.891 31.531 15.859 1 39.06 459 ASN B C 1
ATOM 7650 O O . ASN B 1 459 ? -28.25 30.359 15.961 1 39.06 459 ASN B O 1
ATOM 7654 N N . SER B 1 460 ? -27.703 32.094 14.766 1 38.75 460 SER B N 1
ATOM 7655 C CA . SER B 1 460 ? -27.859 31.312 13.547 1 38.75 460 SER B CA 1
ATOM 7656 C C . SER B 1 460 ? -26.688 30.359 13.336 1 38.75 460 SER B C 1
ATOM 7658 O O . SER B 1 460 ? -26.797 29.391 12.57 1 38.75 460 SER B O 1
ATOM 7660 N N . LEU B 1 461 ? -25.438 30.766 13.625 1 37.16 461 LEU B N 1
ATOM 7661 C CA . LEU B 1 461 ? -24.359 29.781 13.625 1 37.16 461 LEU B CA 1
ATOM 7662 C C . LEU B 1 461 ? -24.688 28.609 14.547 1 37.16 461 LEU B C 1
ATOM 7664 O O . LEU B 1 461 ? -24.203 27.5 14.344 1 37.16 461 LEU B O 1
ATOM 7668 N N . ILE B 1 462 ? -25.344 28.938 15.82 1 36.09 462 ILE B N 1
ATOM 7669 C CA . ILE B 1 462 ? -25.922 27.922 16.688 1 36.09 462 ILE B CA 1
ATOM 7670 C C . ILE B 1 462 ? -27.281 27.484 16.172 1 36.09 462 ILE B C 1
ATOM 7672 O O . ILE B 1 462 ? -28.234 28.281 16.172 1 36.09 462 ILE B O 1
ATOM 7676 N N . SER B 1 463 ? -27.422 27.047 15.055 1 35.69 463 SER B N 1
ATOM 7677 C CA . SER B 1 463 ? -28.688 26.609 14.469 1 35.69 463 SER B CA 1
ATOM 7678 C C . SER B 1 463 ? -29.703 26.266 15.555 1 35.69 463 SER B C 1
ATOM 7680 O O . SER B 1 463 ? -29.344 25.703 16.594 1 35.69 463 SER B O 1
ATOM 7682 N N . ASP B 1 464 ? -30.844 27.016 15.562 1 32.56 464 ASP B N 1
ATOM 7683 C CA . ASP B 1 464 ? -32.031 26.703 16.359 1 32.56 464 ASP B CA 1
ATOM 7684 C C . ASP B 1 464 ? -32.25 25.188 16.406 1 32.56 464 ASP B C 1
ATOM 7686 O O . ASP B 1 464 ? -33.188 24.734 17.047 1 32.56 464 ASP B O 1
ATOM 7690 N N . SER B 1 465 ? -31.812 24.562 15.422 1 31.72 465 SER B N 1
ATOM 7691 C CA . SER B 1 465 ? -32.125 23.156 15.633 1 31.72 465 SER B CA 1
ATOM 7692 C C . SER B 1 465 ? -31.453 22.609 16.891 1 31.72 465 SER B C 1
ATOM 7694 O O . SER B 1 465 ? -31.812 21.547 17.375 1 31.72 465 SER B O 1
ATOM 7696 N N . ASP B 1 466 ? -30.422 23.328 17.312 1 31.3 466 ASP B N 1
ATOM 7697 C CA . ASP B 1 466 ? -29.797 22.859 18.547 1 31.3 466 ASP B CA 1
ATOM 7698 C C . ASP B 1 466 ? -30.5 23.453 19.766 1 31.3 466 ASP B C 1
ATOM 7700 O O . ASP B 1 466 ? -30.125 23.172 20.906 1 31.3 466 ASP B O 1
ATOM 7704 N N . SER B 1 467 ? -31.312 24.484 19.578 1 30.81 467 SER B N 1
ATOM 7705 C CA . SER B 1 467 ? -32.094 24.938 20.719 1 30.81 467 SER B CA 1
ATOM 7706 C C . SER B 1 467 ? -33.031 23.844 21.219 1 30.81 467 SER B C 1
ATOM 7708 O O . SER B 1 467 ? -33.5 23.891 22.359 1 30.81 467 SER B O 1
ATOM 7710 N N . SER B 1 468 ? -33.531 23.047 20.281 1 30.64 468 SER B N 1
ATOM 7711 C CA . SER B 1 468 ? -34.406 21.984 20.766 1 30.64 468 SER B CA 1
ATOM 7712 C C . SER B 1 468 ? -33.656 20.969 21.594 1 30.64 468 SER B C 1
ATOM 7714 O O . SER B 1 468 ? -34.219 20.266 22.438 1 30.64 468 SER B O 1
ATOM 7716 N N . ILE B 1 469 ? -32.312 20.875 21.312 1 28.2 469 ILE B N 1
ATOM 7717 C CA . ILE B 1 469 ? -31.641 19.906 22.156 1 28.2 469 ILE B CA 1
ATOM 7718 C C . ILE B 1 469 ? -31.312 20.531 23.5 1 28.2 469 ILE B C 1
ATOM 7720 O O . ILE B 1 469 ? -31.281 19.844 24.531 1 28.2 469 ILE B O 1
ATOM 7724 N N . ILE B 1 470 ? -31.156 21.906 23.578 1 29.69 470 ILE B N 1
ATOM 7725 C CA . ILE B 1 470 ? -30.938 22.453 24.906 1 29.69 470 ILE B CA 1
ATOM 7726 C C . ILE B 1 470 ? -32.219 22.391 25.719 1 29.69 470 ILE B C 1
ATOM 7728 O O . ILE B 1 470 ? -32.188 22.172 26.922 1 29.69 470 ILE B O 1
ATOM 7732 N N . GLU B 1 471 ? -33.375 22.672 25.047 1 29.8 471 GLU B N 1
ATOM 7733 C CA . GLU B 1 471 ? -34.562 22.547 25.875 1 29.8 471 GLU B CA 1
ATOM 7734 C C . GLU B 1 471 ? -34.719 21.125 26.391 1 29.8 471 GLU B C 1
ATOM 7736 O O . GLU B 1 471 ? -35.344 20.906 27.453 1 29.8 471 GLU B O 1
ATOM 7741 N N . SER B 1 472 ? -34.25 20.203 25.625 1 29.33 472 SER B N 1
ATOM 7742 C CA . SER B 1 472 ? -34.469 18.859 26.125 1 29.33 472 SER B CA 1
ATOM 7743 C C . SER B 1 472 ? -33.531 18.531 27.281 1 29.33 472 SER B C 1
ATOM 7745 O O . SER B 1 472 ? -33.719 17.531 27.969 1 29.33 472 SER B O 1
ATOM 7747 N N . PHE B 1 473 ? -32.406 19.281 27.328 1 27.39 473 PHE B N 1
ATOM 7748 C CA . PHE B 1 473 ? -31.609 19 28.516 1 27.39 473 PHE B CA 1
ATOM 7749 C C . PHE B 1 473 ? -32.188 19.703 29.734 1 27.39 473 PHE B C 1
ATOM 7751 O O . PHE B 1 473 ? -31.562 19.75 30.797 1 27.39 473 PHE B O 1
ATOM 7758 N N . LYS B 1 474 ? -33.312 20.516 29.641 1 29.56 474 LYS B N 1
ATOM 7759 C CA . LYS B 1 474 ? -33.969 20.828 30.891 1 29.56 474 LYS B CA 1
ATOM 7760 C C . LYS B 1 474 ? -34.219 19.562 31.703 1 29.56 474 LYS B C 1
ATOM 7762 O O . LYS B 1 474 ? -35.156 18.828 31.422 1 29.56 474 LYS B O 1
ATOM 7767 N N . LEU B 1 475 ? -33.156 18.953 32.094 1 26.08 475 LEU B N 1
ATOM 7768 C CA . LEU B 1 475 ? -33.188 17.906 33.125 1 26.08 475 LEU B CA 1
ATOM 7769 C C . LEU B 1 475 ? -34.188 18.25 34.219 1 26.08 475 LEU B C 1
ATOM 7771 O O . LEU B 1 475 ? -34.375 19.422 34.562 1 26.08 475 LEU B O 1
ATOM 7775 N N . SER B 1 476 ? -35 17.328 34.656 1 28.14 476 SER B N 1
ATOM 7776 C CA . SER B 1 476 ? -36 17.234 35.719 1 28.14 476 SER B CA 1
ATOM 7777 C C . SER B 1 476 ? -35.406 17.734 37.031 1 28.14 476 SER B C 1
ATOM 7779 O O . SER B 1 476 ? -34.312 17.297 37.438 1 28.14 476 SER B O 1
ATOM 7781 N N . LYS B 1 477 ? -35.594 18.969 37.562 1 33 477 LYS B N 1
ATOM 7782 C CA . LYS B 1 477 ? -35.5 19.422 38.938 1 33 477 LYS B CA 1
ATOM 7783 C C . LYS B 1 477 ? -35.875 18.312 39.938 1 33 477 LYS B C 1
ATOM 7785 O O . LYS B 1 477 ? -35.406 18.297 41.062 1 33 477 LYS B O 1
ATOM 7790 N N . GLU B 1 478 ? -36.719 17.391 39.438 1 29.72 478 GLU B N 1
ATOM 7791 C CA . GLU B 1 478 ? -37.188 16.391 40.406 1 29.72 478 GLU B CA 1
ATOM 7792 C C . GLU B 1 478 ? -36.125 15.367 40.719 1 29.72 478 GLU B C 1
ATOM 7794 O O . GLU B 1 478 ? -36.094 14.82 41.844 1 29.72 478 GLU B O 1
ATOM 7799 N N . ILE B 1 479 ? -35.188 15.172 39.812 1 28.5 479 ILE B N 1
ATOM 7800 C CA . ILE B 1 479 ? -34.312 14.117 40.312 1 28.5 479 ILE B CA 1
ATOM 7801 C C . ILE B 1 479 ? -33.25 14.719 41.25 1 28.5 479 ILE B C 1
ATOM 7803 O O . ILE B 1 479 ? -32.562 13.992 41.969 1 28.5 479 ILE B O 1
ATOM 7807 N N . LYS B 1 480 ? -33 16.031 41.281 1 27.62 480 LYS B N 1
ATOM 7808 C CA . LYS B 1 480 ? -32.125 16.531 42.344 1 27.62 480 LYS B CA 1
ATOM 7809 C C . LYS B 1 480 ? -32.688 16.219 43.719 1 27.62 480 LYS B C 1
ATOM 7811 O O . LYS B 1 480 ? -31.938 15.898 44.656 1 27.62 480 LYS B O 1
ATOM 7816 N N . ASN B 1 481 ? -34 16.328 43.844 1 30.81 481 ASN B N 1
ATOM 7817 C CA . ASN B 1 481 ? -34.531 16.094 45.156 1 30.81 481 ASN B CA 1
ATOM 7818 C C . ASN B 1 481 ? -34.406 14.625 45.562 1 30.81 481 ASN B C 1
ATOM 7820 O O . ASN B 1 481 ? -34.5 14.289 46.75 1 30.81 481 ASN B O 1
ATOM 7824 N N . LYS B 1 482 ? -34.5 13.719 44.594 1 28.31 482 LYS B N 1
ATOM 7825 C CA . LYS B 1 482 ? -34.531 12.352 45.094 1 28.31 482 LYS B CA 1
ATOM 7826 C C . LYS B 1 482 ? -33.156 11.891 45.562 1 28.31 482 LYS B C 1
ATOM 7828 O O . LYS B 1 482 ? -33.062 10.984 46.406 1 28.31 482 LYS B O 1
ATOM 7833 N N . LEU B 1 483 ? -32.094 12.43 44.812 1 27.64 483 LEU B N 1
ATOM 7834 C CA . LEU B 1 483 ? -30.859 11.852 45.344 1 27.64 483 LEU B CA 1
ATOM 7835 C C . LEU B 1 483 ? -30.547 12.406 46.719 1 27.64 483 LEU B C 1
ATOM 7837 O O . LEU B 1 483 ? -29.672 11.891 47.438 1 27.64 483 LEU B O 1
ATOM 7841 N N . TYR B 1 484 ? -31.062 13.641 46.969 1 29.47 484 TYR B N 1
ATOM 7842 C CA . TYR B 1 484 ? -30.719 14.047 48.344 1 29.47 484 TYR B CA 1
ATOM 7843 C C . TYR B 1 484 ? -31.422 13.172 49.375 1 29.47 484 TYR B C 1
ATOM 7845 O O . TYR B 1 484 ? -31.078 13.188 50.531 1 29.47 484 TYR B O 1
ATOM 7853 N N . LYS B 1 485 ? -32.625 12.656 49 1 31.45 485 LYS B N 1
ATOM 7854 C CA . LYS B 1 485 ? -33.344 12.023 50.094 1 31.45 485 LYS B CA 1
ATOM 7855 C C . LYS B 1 485 ? -32.688 10.703 50.5 1 31.45 485 LYS B C 1
ATOM 7857 O O . LYS B 1 485 ? -33 10.148 51.562 1 31.45 485 LYS B O 1
ATOM 7862 N N . ASN B 1 486 ? -32.125 10.023 49.406 1 27.02 486 ASN B N 1
ATOM 7863 C CA . ASN B 1 486 ? -31.828 8.711 49.969 1 27.02 486 ASN B CA 1
ATOM 7864 C C . ASN B 1 486 ? -30.609 8.766 50.875 1 27.02 486 ASN B C 1
ATOM 7866 O O . ASN B 1 486 ? -30.016 7.73 51.188 1 27.02 486 ASN B O 1
ATOM 7870 N N . ARG B 1 487 ? -29.938 9.961 50.938 1 25.53 487 ARG B N 1
ATOM 7871 C CA . ARG B 1 487 ? -28.906 9.875 51.969 1 25.53 487 ARG B CA 1
ATOM 7872 C C . ARG B 1 487 ? -29.531 9.852 53.344 1 25.53 487 ARG B C 1
ATOM 7874 O O . ARG B 1 487 ? -28.828 9.719 54.344 1 25.53 487 ARG B O 1
ATOM 7881 N N . LEU B 1 488 ? -30.844 10.266 53.438 1 22.12 488 LEU B N 1
ATOM 7882 C CA . LEU B 1 488 ? -31.188 9.984 54.812 1 22.12 488 LEU B CA 1
ATOM 7883 C C . LEU B 1 488 ? -31.453 8.5 55.031 1 22.12 488 LEU B C 1
ATOM 7885 O O . LEU B 1 488 ? -32.062 7.852 54.188 1 22.12 488 LEU B O 1
#

Nearest PDB structures (foldseek):
  5bun-assembly1_B  TM=8.958E-01  e=3.440E-18  Salmonella enterica subsp. enterica serovar Typhi
  5azs-assembly1_C  TM=8.845E-01  e=2.366E-16  Pseudomonas aeruginosa PAO1
  5azs-assembly1_B  TM=8.769E-01  e=3.532E-16  Pseudomonas aeruginosa PAO1
  5azs-assembly1_A  TM=8.651E-01  e=5.514E-16  Pseudomonas aeruginosa PAO1
  5iuy-assembly1_A  TM=8.695E-01  e=1.755E-15  Pseudomonas aeruginosa PAO1

Organism: Arcobacter nitrofigilis (strain ATCC 33309 / DSM 7299 / CCUG 15893 / LMG 7604 / NCTC 12251 / CI) (NCBI:txid572480)

Solvent-accessible surface area (backbone atoms only — not comparable to full-atom values): 50250 Å² total; per-residue (Å²): 127,82,80,65,68,74,64,65,76,70,60,77,73,69,73,73,73,58,89,51,48,43,19,56,30,56,46,52,54,42,25,71,74,61,22,65,70,45,51,50,43,54,50,49,51,57,56,51,46,48,51,32,56,56,43,52,49,62,68,47,63,47,80,47,83,48,71,52,77,48,78,45,72,46,68,53,71,75,86,76,51,93,63,41,67,43,77,46,78,42,66,22,35,40,37,34,41,39,37,38,32,62,73,43,43,44,53,26,63,65,24,50,29,50,23,35,47,27,47,36,54,17,46,49,26,48,42,50,44,51,41,49,50,52,49,51,50,45,50,52,34,52,52,47,33,51,48,28,51,53,52,35,53,56,36,48,38,50,38,54,51,35,51,51,48,40,54,51,29,51,55,46,24,72,73,72,65,54,56,66,57,38,53,52,39,50,54,51,38,54,51,40,47,52,51,35,52,52,33,51,50,49,32,53,50,26,50,53,48,32,28,70,50,48,69,52,74,88,55,78,54,62,30,60,79,62,83,62,72,85,77,50,61,92,40,72,68,55,44,43,51,46,24,69,73,46,17,30,69,54,53,19,42,52,25,48,45,56,22,38,53,25,51,33,46,32,35,55,10,59,73,38,47,32,35,34,39,35,40,38,40,34,44,32,34,18,64,85,43,85,68,88,13,41,36,39,38,39,35,44,31,43,36,40,38,31,54,77,38,60,25,61,28,55,61,43,48,31,52,27,36,50,34,46,42,53,21,44,52,25,47,43,51,37,53,48,36,51,51,46,27,48,49,54,35,40,56,52,42,51,57,41,40,54,54,32,47,54,27,34,52,50,23,30,52,29,28,50,52,45,35,53,51,41,52,55,33,35,76,70,69,78,40,60,72,66,57,38,54,51,33,49,51,50,30,51,51,35,47,54,49,42,54,52,47,54,52,49,43,51,52,44,51,50,51,48,32,45,54,37,57,42,39,64,60,54,43,66,69,41,73,60,32,34,42,91,70,35,73,61,86,74,82,78,64,70,81,67,75,92,67,82,57,63,62,57,52,56,38,57,75,47,50,64,78,55,52,61,56,58,60,63,62,61,69,67,72,61,62,64,56,54,67,57,52,70,74,101,130,83,81,65,71,76,69,66,76,72,61,79,75,70,76,72,77,55,91,49,47,44,19,56,32,57,46,52,54,41,24,71,74,61,20,35,66,46,51,21,43,53,29,47,49,56,28,51,47,39,52,31,55,38,43,54,16,61,68,39,44,35,32,36,39,44,31,36,40,36,45,33,38,36,28,44,33,61,86,75,50,94,64,43,67,47,75,44,77,42,64,24,36,40,38,34,40,39,37,39,34,63,74,44,45,45,52,28,62,66,25,50,30,50,22,34,47,27,47,36,52,17,46,48,26,48,43,50,45,51,41,49,50,52,50,51,49,44,49,50,34,52,50,46,34,48,49,29,50,54,51,36,52,54,36,48,45,50,38,52,53,35,52,51,50,38,53,52,29,49,53,46,22,72,74,73,62,52,57,66,58,38,38,54,37,48,24,52,37,24,49,41,47,27,50,35,45,52,34,49,43,51,31,52,38,25,48,32,48,33,28,50,47,46,68,50,74,86,54,78,52,64,32,61,77,62,84,61,71,86,77,50,62,92,40,70,65,53,43,43,51,47,24,68,74,46,16,31,70,53,52,19,42,53,24,47,42,56,22,37,52,25,50,33,48,32,33,55,10,59,74,38,48,32,36,34,40,37,41,39,41,34,43,34,34,20,64,84,46,87,66,97,36,79,48,78,47,77,46,81,42,80,46,79,47,68,67,86,76,63,90,61,47,54,64,50,48,30,52,49,38,48,53,50,42,53,50,42,52,51,47,42,51,52,53,46,50,50,52,46,51,48,48,52,50,40,58,51,46,50,57,49,38,53,52,49,46,53,53,36,50,51,50,31,52,51,31,50,51,47,35,53,52,40,52,52,32,34,78,72,67,78,42,57,72,64,57,38,54,51,34,46,51,49,31,53,50,36,49,52,49,41,55,52,48,54,51,49,40,51,53,43,51,51,51,46,30,46,53,37,56,42,38,66,59,53,43,67,70,42,78,63,32,36,42,94,72,36,79,70,86,73,81,77,70,70,78,69,70,91,71,81,68,58,64,60,53,58,41,54,74,49,41,65,75,54,51,59,54,52,60,64,59,63,63,67,73,63,57,61,56,52,65,60,50,68,73,103